Protein AF-0000000079715570 (afdb_homodimer)

Foldseek 3Di:
DDPPPPPVPPDFLPDPPFDDDDDPQLDKAFLAWDFLVLAFEEEEEVDCALWNWDCVPLVQVLLLQLLCCCVPPVPAPPVSNVDGDDLFAFDFQWKAQQQQQKIFWAFQVRQTQWMDRLNHTDDPVRSCVVQNPDPDHDPSDPPRMDGRHDSNCRSLSNVLSVVRVVCVVDPPNGPPPDGSNNVSVSSVVSSVVSVPVCPSLVVCLVPVVRITDEDPLSQVLLVQLVVVNHAYEYAYLAALVSVLSSLLRRNVDPPVPPDSPSDPVSQQSHQEYEYNAPFPLQLDPPRPKFKWWADNPVRDTAHADLQHHDDDPPPPPPPVRPVPPPSTYTYMYYHHPVSVCVSSVPDAQCNYEYEEAGLRGTWASSCVPRNHAYEHAAQLSSVLSVLCVVCVVLVVLLVVLVVLLVVLVVVLVVLVVCLVPPDDDPVVNVVSVVVNVVSVVVNVVSVVVNVVSQQVQQVVSPNRNRRPQDDRPGGISSVVSCSVTHRMYHNHNSSSSSDNSRDTRDHDDDDDPVCPPVDPD/DDPPPPPPPPDFLPDPPFDDDDDPQLDKAFLAWDFLVLAFEEEEEVDCALWNWDCVPLVQVLLLQLLCCCVPVVPAPPVSNVDGDDLFAFDFQWKAQQQQQKIFWAFQVRQTQWMDRLNHTDDPVRSCVVQNPDPDHDPSDPPRMDGRHDSNCRSLSNVLSVVRVVCVVDPPNGPPPDGSNNVSVSSVVSSVVSVPVCPSLVVCLVPVVSITDEDPLSQVLLVQLVVVNHAYEYAYLAALVSVLSSLLRRNVDPPVPNDSPSDPVSQQSHQEYEYNAPFPLQLDPPRPKFKWWADNVVRDTAHADLQHHDDDPPPPPPPVVPVPPPSTYTYMYYHHPVSVCVSSVPDAQCNYEYEEAGLRRTWASSCVPRNHAYEHAAQLSSVLSVLCVVCVVLVVVLVVLVVLLVVLVVVLVVLVVCLVPPDDDPVVNVVSVVVNVVSVVVNVVSVVVNVVSQQVQQVVSPNRNRRPQDDRPGGISSVVSCSVTHRMYHSHNSSSSSDNSRDTRDHDDDDDPVCPPVDPD

Organism: Gossypium tomentosum (NCBI:txid34277)

Structure (mmCIF, N/CA/C/O backbone):
data_AF-0000000079715570-model_v1
#
loop_
_entity.id
_entity.type
_entity.pdbx_description
1 polymer "5'-nucleotidase"
#
loop_
_atom_site.group_PDB
_atom_site.id
_atom_site.type_symbol
_atom_site.label_atom_id
_atom_site.label_alt_id
_atom_site.label_comp_id
_atom_site.label_asym_id
_atom_site.label_entity_id
_atom_site.label_seq_id
_atom_site.pdbx_PDB_ins_code
_atom_site.Cartn_x
_atom_site.Cartn_y
_atom_site.Cartn_z
_atom_site.occupancy
_atom_site.B_iso_or_equiv
_atom_site.auth_seq_id
_atom_site.auth_comp_id
_atom_site.auth_asym_id
_atom_site.auth_atom_id
_atom_site.pdbx_PDB_model_num
ATOM 1 N N . MET A 1 1 ? 8.906 -60.5 8.156 1 24.91 1 MET A N 1
ATOM 2 C CA . MET A 1 1 ? 7.797 -59.688 8.641 1 24.91 1 MET A CA 1
ATOM 3 C C . MET A 1 1 ? 8.031 -58.219 8.344 1 24.91 1 MET A C 1
ATOM 5 O O . MET A 1 1 ? 8.812 -57.562 9.031 1 24.91 1 MET A O 1
ATOM 9 N N . ALA A 1 2 ? 8.164 -57.875 7.098 1 27.73 2 ALA A N 1
ATOM 10 C CA . ALA A 1 2 ? 8.789 -56.781 6.371 1 27.73 2 ALA A CA 1
ATOM 11 C C . ALA A 1 2 ? 8.172 -55.438 6.773 1 27.73 2 ALA A C 1
ATOM 13 O O . ALA A 1 2 ? 6.949 -55.312 6.848 1 27.73 2 ALA A O 1
ATOM 14 N N . ASN A 1 3 ? 8.797 -54.625 7.668 1 25.91 3 ASN A N 1
ATOM 15 C CA . ASN A 1 3 ? 8.688 -53.344 8.344 1 25.91 3 ASN A CA 1
ATOM 16 C C . ASN A 1 3 ? 8.258 -52.219 7.387 1 25.91 3 ASN A C 1
ATOM 18 O O . ASN A 1 3 ? 9 -51.875 6.477 1 25.91 3 ASN A O 1
ATOM 22 N N . SER A 1 4 ? 6.957 -52.25 6.836 1 27.83 4 SER A N 1
ATOM 23 C CA . SER A 1 4 ? 6.324 -51.438 5.801 1 27.83 4 SER A CA 1
ATOM 24 C C . SER A 1 4 ? 6.574 -49.938 6.031 1 27.83 4 SER A C 1
ATOM 26 O O . SER A 1 4 ? 6.211 -49.406 7.078 1 27.83 4 SER A O 1
ATOM 28 N N . ASN A 1 5 ? 7.711 -49.344 5.738 1 31.2 5 ASN A N 1
ATOM 29 C CA . ASN A 1 5 ? 8.242 -47.969 5.754 1 31.2 5 ASN A CA 1
ATOM 30 C C . ASN A 1 5 ? 7.184 -46.938 5.355 1 31.2 5 ASN A C 1
ATOM 32 O O . ASN A 1 5 ? 6.766 -46.906 4.195 1 31.2 5 ASN A O 1
ATOM 36 N N . GLY A 1 6 ? 6.055 -46.75 6.066 1 31.22 6 GLY A N 1
ATOM 37 C CA . GLY A 1 6 ? 4.863 -45.906 5.969 1 31.22 6 GLY A CA 1
ATOM 38 C C . GLY A 1 6 ? 5.16 -44.5 5.504 1 31.22 6 GLY A C 1
ATOM 39 O O . GLY A 1 6 ? 5.816 -43.719 6.211 1 31.22 6 GLY A O 1
ATOM 40 N N . VAL A 1 7 ? 5.566 -44.312 4.285 1 37 7 VAL A N 1
ATOM 41 C CA . VAL A 1 7 ? 5.488 -42.969 3.697 1 37 7 VAL A CA 1
ATOM 42 C C . VAL A 1 7 ? 4.34 -42.188 4.336 1 37 7 VAL A C 1
ATOM 44 O O . VAL A 1 7 ? 3.188 -42.625 4.297 1 37 7 VAL A O 1
ATOM 47 N N . GLU A 1 8 ? 4.406 -41.656 5.441 1 40.69 8 GLU A N 1
ATOM 48 C CA . GLU A 1 8 ? 3.479 -40.688 6.055 1 40.69 8 GLU A CA 1
ATOM 49 C C . GLU A 1 8 ? 2.738 -39.875 4.996 1 40.69 8 GLU A C 1
ATOM 51 O O . GLU A 1 8 ? 3.322 -39 4.363 1 40.69 8 GLU A O 1
ATOM 56 N N . GLY A 1 9 ? 2.043 -40.344 4.012 1 45.62 9 GLY A N 1
ATOM 57 C CA . GLY A 1 9 ? 1.236 -39.938 2.879 1 45.62 9 GLY A CA 1
ATOM 58 C C . GLY A 1 9 ? 0.504 -38.625 3.129 1 45.62 9 GLY A C 1
ATOM 59 O O . GLY A 1 9 ? -0.062 -38.406 4.207 1 45.62 9 GLY A O 1
ATOM 60 N N . LEU A 1 10 ? 1.02 -37.469 2.623 1 53.72 10 LEU A N 1
ATOM 61 C CA . LEU A 1 10 ? 0.406 -36.156 2.617 1 53.72 10 LEU A CA 1
ATOM 62 C C . LEU A 1 10 ? -1.111 -36.25 2.51 1 53.72 10 LEU A C 1
ATOM 64 O O . LEU A 1 10 ? -1.633 -36.812 1.535 1 53.72 10 LEU A O 1
ATOM 68 N N . HIS A 1 11 ? -1.885 -36.406 3.523 1 69.81 11 HIS A N 1
ATOM 69 C CA . HIS A 1 11 ? -3.336 -36.5 3.592 1 69.81 11 HIS A CA 1
ATOM 70 C C . HIS A 1 11 ? -4.02 -35.25 3.104 1 69.81 11 HIS A C 1
ATOM 72 O O . HIS A 1 11 ? -3.748 -34.156 3.615 1 69.81 11 HIS A O 1
ATOM 78 N N . VAL A 1 12 ? -4.508 -35.281 1.857 1 83.62 12 VAL A N 1
ATOM 79 C CA . VAL A 1 12 ? -5.367 -34.25 1.278 1 83.62 12 VAL A CA 1
ATOM 80 C C . VAL A 1 12 ? -6.578 -34 2.178 1 83.62 12 VAL A C 1
ATOM 82 O O . VAL A 1 12 ? -6.98 -34.906 2.93 1 83.62 12 VAL A O 1
ATOM 85 N N . TRP A 1 13 ? -6.973 -32.875 2.256 1 89.38 13 TRP A N 1
ATOM 86 C CA . TRP A 1 13 ? -8.086 -32.438 3.096 1 89.38 13 TRP A CA 1
ATOM 87 C C . TRP A 1 13 ? -9.297 -33.375 2.916 1 89.38 13 TRP A C 1
ATOM 89 O O . TRP A 1 13 ? -9.977 -33.688 3.887 1 89.38 13 TRP A O 1
ATOM 99 N N . SER A 1 14 ? -9.492 -33.875 1.783 1 85.12 14 SER A N 1
ATOM 100 C CA . SER A 1 14 ? -10.672 -34.656 1.446 1 85.12 14 SER A CA 1
ATOM 101 C C . SER A 1 14 ? -10.555 -36.094 1.986 1 85.12 14 SER A C 1
ATOM 103 O O . SER A 1 14 ? -11.531 -36.844 1.974 1 85.12 14 SER A O 1
ATOM 105 N N . SER A 1 15 ? -9.406 -36.406 2.471 1 81.88 15 SER A N 1
ATOM 106 C CA . SER A 1 15 ? -9.219 -37.75 3.029 1 81.88 15 SER A CA 1
ATOM 107 C C . SER A 1 15 ? -9.789 -37.844 4.438 1 81.88 15 SER A C 1
ATOM 109 O O . SER A 1 15 ? -9.969 -36.812 5.113 1 81.88 15 SER A O 1
ATOM 111 N N . PRO A 1 16 ? -10.219 -39.031 4.836 1 73.56 16 PRO A N 1
ATOM 112 C CA . PRO A 1 16 ? -10.789 -39.188 6.176 1 73.56 16 PRO A CA 1
ATOM 113 C C . PRO A 1 16 ? -9.883 -38.625 7.273 1 73.56 16 PRO A C 1
ATOM 115 O O . PRO A 1 16 ? -10.367 -38.156 8.297 1 73.56 16 PRO A O 1
ATOM 118 N N . GLU A 1 17 ? -8.586 -38.75 7.055 1 69.19 17 GLU A N 1
ATOM 119 C CA . GLU A 1 17 ? -7.645 -38.219 8.031 1 69.19 17 GLU A CA 1
ATOM 120 C C . GLU A 1 17 ? -7.352 -36.719 7.773 1 69.19 17 GLU A C 1
ATOM 122 O O . GLU A 1 17 ? -6.484 -36.125 8.422 1 69.19 17 GLU A O 1
ATOM 127 N N . GLY A 1 18 ? -8.18 -36.344 6.852 1 66.88 18 GLY A N 1
ATOM 128 C CA . GLY A 1 18 ? -7.93 -34.969 6.461 1 66.88 18 GLY A CA 1
ATOM 129 C C . GLY A 1 18 ? -8.453 -33.938 7.469 1 66.88 18 GLY A C 1
ATOM 130 O O . GLY A 1 18 ? -9.148 -34.312 8.414 1 66.88 18 GLY A O 1
ATOM 131 N N . GLY A 1 19 ? -7.926 -32.781 7.617 1 65 19 GLY A N 1
ATOM 132 C CA . GLY A 1 19 ? -8.352 -31.734 8.516 1 65 19 GLY A CA 1
ATOM 133 C C . GLY A 1 19 ? -7.414 -31.531 9.695 1 65 19 GLY A C 1
ATOM 134 O O . GLY A 1 19 ? -7.809 -30.984 10.727 1 65 19 GLY A O 1
ATOM 135 N N . CYS A 1 20 ? -6.336 -32.094 9.508 1 70.19 20 CYS A N 1
ATOM 136 C CA . CYS A 1 20 ? -5.324 -31.969 10.555 1 70.19 20 CYS A CA 1
ATOM 137 C C . CYS A 1 20 ? -4.676 -30.594 10.531 1 70.19 20 CYS A C 1
ATOM 139 O O . CYS A 1 20 ? -4.957 -29.781 9.648 1 70.19 20 CYS A O 1
ATOM 141 N N . LYS A 1 21 ? -4.008 -30.391 11.625 1 82.69 21 LYS A N 1
ATOM 142 C CA . LYS A 1 21 ? -3.266 -29.141 11.75 1 82.69 21 LYS A CA 1
ATOM 143 C C . LYS A 1 21 ? -2.23 -29 10.633 1 82.69 21 LYS A C 1
ATOM 145 O O . LYS A 1 21 ? -1.468 -29.938 10.375 1 82.69 21 LYS A O 1
ATOM 150 N N . ILE A 1 22 ? -2.32 -27.938 9.875 1 89.88 22 ILE A N 1
ATOM 151 C CA . ILE A 1 22 ? -1.447 -27.688 8.734 1 89.88 22 ILE A CA 1
ATOM 152 C C . ILE A 1 22 ? -0.156 -27.016 9.211 1 89.88 22 ILE A C 1
ATOM 154 O O . ILE A 1 22 ? -0.192 -26.047 9.977 1 89.88 22 ILE A O 1
ATOM 158 N N . ASP A 1 23 ? 0.914 -27.594 8.773 1 89.81 23 ASP A N 1
ATOM 159 C CA . ASP A 1 23 ? 2.211 -26.984 9.078 1 89.81 23 ASP A CA 1
ATOM 160 C C . ASP A 1 23 ? 2.27 -25.531 8.625 1 89.81 23 ASP A C 1
ATOM 162 O O . ASP A 1 23 ? 1.746 -25.188 7.562 1 89.81 23 ASP A O 1
ATOM 166 N N . ILE A 1 24 ? 2.947 -24.703 9.352 1 89.12 24 ILE A N 1
ATOM 167 C CA . ILE A 1 24 ? 2.982 -23.266 9.094 1 89.12 24 ILE A CA 1
ATOM 168 C C . ILE A 1 24 ? 3.57 -23 7.711 1 89.12 24 ILE A C 1
ATOM 170 O O . ILE A 1 24 ? 3.152 -22.062 7.023 1 89.12 24 ILE A O 1
ATOM 174 N N . GLY A 1 25 ? 4.508 -23.812 7.309 1 91.5 25 GLY A N 1
ATOM 175 C CA . GLY A 1 25 ? 5.141 -23.625 6.012 1 91.5 25 GLY A CA 1
ATOM 176 C C . GLY A 1 25 ? 4.25 -24.016 4.848 1 91.5 25 GLY A C 1
ATOM 177 O O . GLY A 1 25 ? 4.535 -23.672 3.699 1 91.5 25 GLY A O 1
ATOM 178 N N . LYS A 1 26 ? 3.086 -24.656 5.102 1 94.12 26 LYS A N 1
ATOM 179 C CA . LYS A 1 26 ? 2.184 -25.125 4.055 1 94.12 26 LYS A CA 1
ATOM 180 C C . LYS A 1 26 ? 0.842 -24.391 4.121 1 94.12 26 LYS A C 1
ATOM 182 O O . LYS A 1 26 ? -0.11 -24.781 3.438 1 94.12 26 LYS A O 1
ATOM 187 N N . GLN A 1 27 ? 0.795 -23.344 4.922 1 95 27 GLN A N 1
ATOM 188 C CA . GLN A 1 27 ? -0.455 -22.609 5.082 1 95 27 GLN A CA 1
ATOM 189 C C . GLN A 1 27 ? -0.668 -21.641 3.926 1 95 27 GLN A C 1
ATOM 191 O O . GLN A 1 27 ? 0.284 -21.266 3.238 1 95 27 GLN A O 1
ATOM 196 N N . ILE A 1 28 ? -1.92 -21.344 3.686 1 97.12 28 ILE A N 1
ATOM 197 C CA . ILE A 1 28 ? -2.314 -20.297 2.754 1 97.12 28 ILE A CA 1
ATOM 198 C C . ILE A 1 28 ? -2.639 -19.016 3.523 1 97.12 28 ILE A C 1
ATOM 200 O O . ILE A 1 28 ? -3.465 -19.031 4.438 1 97.12 28 ILE A O 1
ATOM 204 N N . PHE A 1 29 ? -1.994 -18 3.17 1 96.88 29 PHE A N 1
ATOM 205 C CA . PHE A 1 29 ? -2.164 -16.734 3.865 1 96.88 29 PHE A CA 1
ATOM 206 C C . PHE A 1 29 ? -3.051 -15.789 3.061 1 96.88 29 PHE A C 1
ATOM 208 O O . PHE A 1 29 ? -3.076 -15.852 1.83 1 96.88 29 PHE A O 1
ATOM 215 N N . CYS A 1 30 ? -3.723 -14.914 3.77 1 97.25 30 CYS A N 1
ATOM 216 C CA . CYS A 1 30 ? -4.797 -14.148 3.143 1 97.25 30 CYS A CA 1
ATOM 217 C C . CYS A 1 30 ? -4.586 -12.656 3.338 1 97.25 30 CYS A C 1
ATOM 219 O O . CYS A 1 30 ? -4.551 -12.172 4.473 1 97.25 30 CYS A O 1
ATOM 221 N N . ASN A 1 31 ? -4.457 -11.93 2.213 1 95.38 31 ASN A N 1
ATOM 222 C CA . ASN A 1 31 ? -4.398 -10.469 2.234 1 95.38 31 ASN A CA 1
ATOM 223 C C . ASN A 1 31 ? -5.781 -9.852 2.061 1 95.38 31 ASN A C 1
ATOM 225 O O . ASN A 1 31 ? -6.062 -8.789 2.611 1 95.38 31 ASN A O 1
ATOM 229 N N . ARG A 1 32 ? -6.547 -10.469 1.263 1 94.56 32 ARG A N 1
ATOM 230 C CA . ARG A 1 32 ? -7.902 -10.023 0.949 1 94.56 32 ARG A CA 1
ATOM 231 C C . ARG A 1 32 ? -8.898 -11.18 1.058 1 94.56 32 ARG A C 1
ATOM 233 O O . ARG A 1 32 ? -8.656 -12.258 0.516 1 94.56 32 ARG A O 1
ATOM 240 N N . SER A 1 33 ? -9.953 -10.914 1.675 1 94.69 33 SER A N 1
ATOM 241 C CA . SER A 1 33 ? -10.953 -11.953 1.92 1 94.69 33 SER A CA 1
ATOM 242 C C . SER A 1 33 ? -11.383 -12.625 0.621 1 94.69 33 SER A C 1
ATOM 244 O O . SER A 1 33 ? -11.578 -11.953 -0.395 1 94.69 33 SER A O 1
ATOM 246 N N . LEU A 1 34 ? -11.461 -13.922 0.677 1 96.31 34 LEU A N 1
ATOM 247 C CA . LEU A 1 34 ? -11.852 -14.719 -0.479 1 96.31 34 LEU A CA 1
ATOM 248 C C . LEU A 1 34 ? -12.781 -15.852 -0.064 1 96.31 34 LEU A C 1
ATOM 250 O O . LEU A 1 34 ? -12.367 -16.766 0.65 1 96.31 34 LEU A O 1
ATOM 254 N N . ASN A 1 35 ? -14.008 -15.742 -0.493 1 95.88 35 ASN A N 1
ATOM 255 C CA . ASN A 1 35 ? -14.977 -16.812 -0.296 1 95.88 35 ASN A CA 1
ATOM 256 C C . ASN A 1 35 ? -15.008 -17.766 -1.483 1 95.88 35 ASN A C 1
ATOM 258 O O . ASN A 1 35 ? -15.586 -17.453 -2.525 1 95.88 35 ASN A O 1
ATOM 262 N N . MET A 1 36 ? -14.523 -18.953 -1.289 1 97.25 36 MET A N 1
ATOM 263 C CA . MET A 1 36 ? -14.398 -19.922 -2.381 1 97.25 36 MET A CA 1
ATOM 264 C C . MET A 1 36 ? -15.773 -20.359 -2.881 1 97.25 36 MET A C 1
ATOM 266 O O . MET A 1 36 ? -15.898 -20.859 -4 1 97.25 36 MET A O 1
ATOM 270 N N . LYS A 1 37 ? -16.75 -20.125 -2.107 1 94.94 37 LYS A N 1
ATOM 271 C CA . LYS A 1 37 ? -18.109 -20.469 -2.553 1 94.94 37 LYS A CA 1
ATOM 272 C C . LYS A 1 37 ? -18.516 -19.625 -3.762 1 94.94 37 LYS A C 1
ATOM 274 O O . LYS A 1 37 ? -19.375 -20.031 -4.543 1 94.94 37 LYS A O 1
ATOM 279 N N . ASN A 1 38 ? -17.891 -18.484 -3.879 1 93.56 38 ASN A N 1
ATOM 280 C CA . ASN A 1 38 ? -18.219 -17.594 -4.98 1 93.56 38 ASN A CA 1
ATOM 281 C C . ASN A 1 38 ? -17.344 -17.844 -6.199 1 93.56 38 ASN A C 1
ATOM 283 O O . ASN A 1 38 ? -17.531 -17.234 -7.25 1 93.56 38 ASN A O 1
ATOM 287 N N . ILE A 1 39 ? -16.438 -18.734 -6.086 1 96.88 39 ILE A N 1
ATOM 288 C CA . ILE A 1 39 ? -15.5 -19.031 -7.172 1 96.88 39 ILE A CA 1
ATOM 289 C C . ILE A 1 39 ? -16.047 -20.172 -8.031 1 96.88 39 ILE A C 1
ATOM 291 O O . ILE A 1 39 ? -16.344 -21.25 -7.523 1 96.88 39 ILE A O 1
ATOM 295 N N . LEU A 1 40 ? -16.156 -19.891 -9.32 1 97 40 LEU A N 1
ATOM 2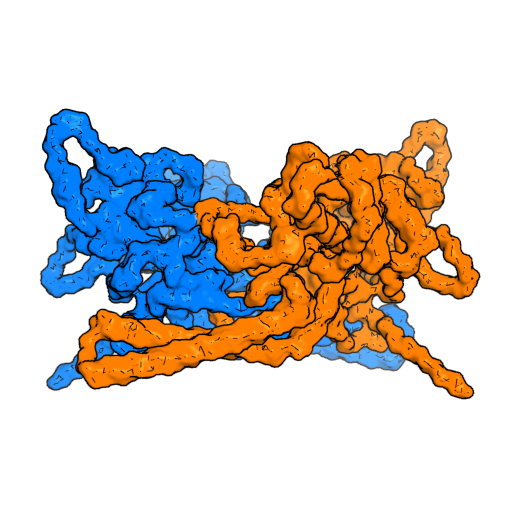96 C CA . LEU A 1 40 ? -16.688 -20.891 -10.242 1 97 40 LEU A CA 1
ATOM 297 C C . LEU A 1 40 ? -15.547 -21.609 -10.969 1 97 40 LEU A C 1
ATOM 299 O O . LEU A 1 40 ? -15.703 -22.766 -11.391 1 97 40 LEU A O 1
ATOM 303 N N . ALA A 1 41 ? -14.477 -20.875 -11.141 1 97.75 41 ALA A N 1
ATOM 304 C CA . ALA A 1 41 ? -13.367 -21.422 -11.906 1 97.75 41 ALA A CA 1
ATOM 305 C C . ALA A 1 41 ? -12.031 -21.125 -11.234 1 97.75 41 ALA A C 1
ATOM 307 O O . ALA A 1 41 ? -11.812 -20.031 -10.711 1 97.75 41 ALA A O 1
ATOM 308 N N . VAL A 1 42 ? -11.18 -22.141 -11.18 1 98.25 42 VAL A N 1
ATOM 309 C CA . VAL A 1 42 ? -9.828 -22.016 -10.664 1 98.25 42 VAL A CA 1
ATOM 310 C C . VAL A 1 42 ? -8.812 -22.25 -11.781 1 98.25 42 VAL A C 1
ATOM 312 O O . VAL A 1 42 ? -8.844 -23.297 -12.43 1 98.25 42 VAL A O 1
ATOM 315 N N . GLY A 1 43 ? -7.988 -21.297 -12.039 1 97.81 43 GLY A N 1
ATOM 316 C CA . GLY A 1 43 ? -6.992 -21.391 -13.094 1 97.81 43 GLY A CA 1
ATOM 317 C C . GLY A 1 43 ? -5.566 -21.406 -12.57 1 97.81 43 GLY A C 1
ATOM 318 O O . GLY A 1 43 ? -5.297 -20.891 -11.477 1 97.81 43 GLY A O 1
ATOM 319 N N . PHE A 1 44 ? -4.703 -21.922 -13.383 1 98.19 44 PHE A N 1
ATOM 320 C CA . PHE A 1 44 ? -3.322 -22.094 -12.961 1 98.19 44 PHE A CA 1
ATOM 321 C C . PHE A 1 44 ? -2.357 -21.688 -14.062 1 98.19 44 PHE A C 1
ATOM 323 O O . PHE A 1 44 ? -2.602 -21.969 -15.242 1 98.19 44 PHE A O 1
ATOM 330 N N . ASP A 1 45 ? -1.274 -21.062 -13.617 1 97.12 45 ASP A N 1
ATOM 331 C CA . ASP A 1 45 ? -0.067 -21.047 -14.438 1 97.12 45 ASP A CA 1
ATOM 332 C C . ASP A 1 45 ? 0.702 -22.359 -14.312 1 97.12 45 ASP A C 1
ATOM 334 O O . ASP A 1 45 ? 0.431 -23.156 -13.414 1 97.12 45 ASP A O 1
ATOM 338 N N . MET A 1 46 ? 1.509 -22.609 -15.305 1 97.38 46 MET A N 1
ATOM 339 C CA . MET A 1 46 ? 2.238 -23.875 -15.273 1 97.38 46 MET A CA 1
ATOM 340 C C . MET A 1 46 ? 3.625 -23.688 -14.664 1 97.38 46 MET A C 1
ATOM 342 O O . MET A 1 46 ? 3.902 -24.188 -13.578 1 97.38 46 MET A O 1
ATOM 346 N N . ASP A 1 47 ? 4.438 -22.781 -15.266 1 94.31 47 ASP A N 1
ATOM 347 C CA . ASP A 1 47 ? 5.844 -22.625 -14.891 1 94.31 47 ASP A CA 1
ATOM 348 C C . ASP A 1 47 ? 5.984 -21.891 -13.562 1 94.31 47 ASP A C 1
ATOM 350 O O . ASP A 1 47 ? 5.512 -20.766 -13.414 1 94.31 47 ASP A O 1
ATOM 354 N N . TYR A 1 48 ? 6.629 -22.578 -12.617 1 94.38 48 TYR A N 1
ATOM 355 C CA . TYR A 1 48 ? 6.906 -22.109 -11.266 1 94.38 48 TYR A CA 1
ATOM 356 C C . TYR A 1 48 ? 5.617 -21.938 -10.469 1 94.38 48 TYR A C 1
ATOM 358 O O . TYR A 1 48 ? 5.586 -21.219 -9.469 1 94.38 48 TYR A O 1
ATOM 366 N N . THR A 1 49 ? 4.562 -22.484 -10.93 1 96.94 49 THR A N 1
ATOM 367 C CA . THR A 1 49 ? 3.305 -22.578 -10.195 1 96.94 49 THR A CA 1
ATOM 368 C C . THR A 1 49 ? 2.914 -24.047 -9.984 1 96.94 49 THR A C 1
ATOM 370 O O . THR A 1 49 ? 3.156 -24.609 -8.914 1 96.94 49 THR A O 1
ATOM 373 N N . LEU A 1 50 ? 2.447 -24.703 -11.07 1 97.94 50 LEU A N 1
ATOM 374 C CA . LEU A 1 50 ? 2.234 -26.141 -10.953 1 97.94 50 LEU A CA 1
ATOM 375 C C . LEU A 1 50 ? 3.564 -26.891 -10.953 1 97.94 50 LEU A C 1
ATOM 377 O O . LEU A 1 50 ? 3.777 -27.781 -10.125 1 97.94 50 LEU A O 1
ATOM 381 N N . ALA A 1 51 ? 4.402 -26.484 -11.898 1 96.56 51 ALA A N 1
ATOM 382 C CA . ALA A 1 51 ? 5.738 -27.062 -11.984 1 96.56 51 ALA A CA 1
ATOM 383 C C . ALA A 1 51 ? 6.762 -26.219 -11.242 1 96.56 51 ALA A C 1
ATOM 385 O O . ALA A 1 51 ? 6.988 -25.062 -11.594 1 96.56 51 ALA A O 1
ATOM 386 N N . GLN A 1 52 ? 7.309 -26.766 -10.234 1 95.81 52 GLN A N 1
ATOM 387 C CA . GLN A 1 52 ? 8.406 -26.125 -9.523 1 95.81 52 GLN A CA 1
ATOM 388 C C . GLN A 1 52 ? 9.758 -26.641 -10.008 1 95.81 52 GLN A C 1
ATOM 390 O O . GLN A 1 52 ? 10.039 -27.844 -9.891 1 95.81 52 GLN A O 1
ATOM 395 N N . TYR A 1 53 ? 10.547 -25.719 -10.5 1 94.19 53 TYR A N 1
ATOM 396 C CA . TYR A 1 53 ? 11.828 -26.109 -11.078 1 94.19 53 TYR A CA 1
ATOM 397 C C . TYR A 1 53 ? 12.938 -26.062 -10.039 1 94.19 53 TYR A C 1
ATOM 399 O O . TYR A 1 53 ? 12.914 -25.219 -9.141 1 94.19 53 TYR A O 1
ATOM 407 N N . LYS A 1 54 ? 13.883 -26.938 -10.234 1 93.25 54 LYS A N 1
ATOM 408 C CA . LYS A 1 54 ? 15.062 -26.984 -9.367 1 93.25 54 LYS A CA 1
ATOM 409 C C . LYS A 1 54 ? 16.109 -25.984 -9.812 1 93.25 54 LYS A C 1
ATOM 411 O O . LYS A 1 54 ? 16.688 -26.109 -10.891 1 93.25 54 LYS A O 1
ATOM 416 N N . PRO A 1 55 ? 16.375 -25.047 -8.953 1 88 55 PRO A N 1
ATOM 417 C CA . PRO A 1 55 ? 17.297 -24 -9.375 1 88 55 PRO A CA 1
ATOM 418 C C . PRO A 1 55 ? 18.688 -24.547 -9.695 1 88 55 PRO A C 1
ATOM 420 O O . PRO A 1 55 ? 19.344 -24.078 -10.633 1 88 55 PRO A O 1
ATOM 423 N N . GLU A 1 56 ? 19.188 -25.578 -9.031 1 90 56 GLU A N 1
ATOM 424 C CA . GLU A 1 56 ? 20.531 -26.125 -9.172 1 90 56 GLU A CA 1
ATOM 425 C C . GLU A 1 56 ? 20.734 -26.734 -10.555 1 90 56 GLU A C 1
ATOM 427 O O . GLU A 1 56 ? 21.859 -26.812 -11.047 1 90 56 GLU A O 1
ATOM 432 N N . THR A 1 57 ? 19.609 -27.141 -11.109 1 91.06 57 THR A N 1
ATOM 433 C CA . THR A 1 57 ? 19.75 -27.812 -12.398 1 91.06 57 THR A CA 1
ATOM 434 C C . THR A 1 57 ? 19.141 -26.969 -13.516 1 91.06 57 THR A C 1
ATOM 436 O O . THR A 1 57 ? 19.844 -26.578 -14.453 1 91.06 57 THR A O 1
ATOM 439 N N . PHE A 1 58 ? 17.938 -26.547 -13.344 1 90.88 58 PHE A N 1
ATOM 440 C CA . PHE A 1 58 ? 17.25 -25.844 -14.406 1 90.88 58 PHE A CA 1
ATOM 441 C C . PHE A 1 58 ? 17.875 -24.469 -14.633 1 90.88 58 PHE A C 1
ATOM 443 O O . PHE A 1 58 ? 18.156 -24.094 -15.773 1 90.88 58 PHE A O 1
ATOM 450 N N . GLU A 1 59 ? 18.047 -23.688 -13.57 1 88.88 59 GLU A N 1
ATOM 451 C CA . GLU A 1 59 ? 18.594 -22.359 -13.719 1 88.88 59 GLU A CA 1
ATOM 452 C C . GLU A 1 59 ? 20.047 -22.406 -14.188 1 88.88 59 GLU A C 1
ATOM 454 O O . GLU A 1 59 ? 20.5 -21.531 -14.922 1 88.88 59 GLU A O 1
ATOM 459 N N . SER A 1 60 ? 20.688 -23.391 -13.719 1 90.62 60 SER A N 1
ATOM 460 C CA . SER A 1 60 ? 22.062 -23.578 -14.18 1 90.62 60 SER A CA 1
ATOM 461 C C . SER A 1 60 ? 22.109 -23.844 -15.68 1 90.62 60 SER A C 1
ATOM 463 O O . SER A 1 60 ? 22.984 -23.312 -16.375 1 90.62 60 SER A O 1
ATOM 465 N N . LEU A 1 61 ? 21.219 -24.672 -16.109 1 90.12 61 LEU A N 1
ATOM 466 C CA . LEU A 1 61 ? 21.125 -24.953 -17.531 1 90.12 61 LEU A CA 1
ATOM 467 C C . LEU A 1 61 ? 20.844 -23.672 -18.312 1 90.12 61 LEU A C 1
ATOM 469 O O . LEU A 1 61 ? 21.484 -23.422 -19.344 1 90.12 61 LEU A O 1
ATOM 473 N N . ALA A 1 62 ? 19.922 -22.906 -17.875 1 90.19 62 ALA A N 1
ATOM 474 C CA . ALA A 1 62 ? 19.578 -21.641 -18.516 1 90.19 62 ALA A CA 1
ATOM 475 C C . ALA A 1 62 ? 20.766 -20.672 -18.5 1 90.19 62 ALA A C 1
ATOM 477 O O . ALA A 1 62 ? 21.016 -19.984 -19.484 1 90.19 62 ALA A O 1
ATOM 478 N N . TYR A 1 63 ? 21.453 -20.641 -17.359 1 94.19 63 TYR A N 1
ATOM 479 C CA . TYR A 1 63 ? 22.641 -19.797 -17.203 1 94.19 63 TYR A CA 1
ATOM 480 C C . TYR A 1 63 ? 23.719 -20.172 -18.219 1 94.19 63 TYR A C 1
ATOM 482 O O . TYR A 1 63 ? 24.234 -19.297 -18.922 1 94.19 63 TYR A O 1
ATOM 490 N N . GLU A 1 64 ? 24 -21.406 -18.359 1 93.38 64 GLU A N 1
ATOM 491 C CA . GLU A 1 64 ? 25.016 -21.891 -19.297 1 93.38 64 GLU A CA 1
ATOM 492 C C . GLU A 1 64 ? 24.609 -21.594 -20.734 1 93.38 64 GLU A C 1
ATOM 494 O O . GLU A 1 64 ? 25.453 -21.203 -21.547 1 93.38 64 GLU A O 1
ATOM 499 N N . GLY A 1 65 ? 23.359 -21.891 -20.969 1 92.44 65 GLY A N 1
ATOM 500 C CA . GLY A 1 65 ? 22.875 -21.562 -22.297 1 92.44 65 GLY A CA 1
ATOM 501 C C . GLY A 1 65 ? 23 -20.094 -22.641 1 92.44 65 GLY A C 1
ATOM 502 O O . GLY A 1 65 ? 23.344 -19.734 -23.766 1 92.44 65 GLY A O 1
ATOM 503 N N . THR A 1 66 ? 22.734 -19.219 -21.734 1 94.56 66 THR A N 1
ATOM 504 C CA . THR A 1 66 ? 22.812 -17.766 -21.938 1 94.56 66 THR A CA 1
ATOM 505 C C . THR A 1 66 ? 24.266 -17.344 -22.188 1 94.56 66 THR A C 1
ATOM 507 O O . THR A 1 66 ? 24.531 -16.516 -23.062 1 94.56 66 THR A O 1
ATOM 510 N N . ILE A 1 67 ? 25.172 -17.922 -21.438 1 96.19 67 ILE A N 1
ATOM 511 C CA . ILE A 1 67 ? 26.594 -17.594 -21.594 1 96.19 67 ILE A CA 1
ATOM 512 C C . ILE A 1 67 ? 27.047 -17.953 -23 1 96.19 67 ILE A C 1
ATOM 514 O O . ILE A 1 67 ? 27.75 -17.188 -23.641 1 96.19 67 ILE A O 1
ATOM 518 N N . ARG A 1 68 ? 26.672 -19.094 -23.438 1 95.31 68 ARG A N 1
ATOM 519 C CA . ARG A 1 68 ? 27.047 -19.531 -24.781 1 95.31 68 ARG A CA 1
ATOM 520 C C . ARG A 1 68 ? 26.531 -18.547 -25.828 1 95.31 68 ARG A C 1
ATOM 522 O O . ARG A 1 68 ? 27.25 -18.234 -26.781 1 95.31 68 ARG A O 1
ATOM 529 N N . LYS A 1 69 ? 25.328 -18.094 -25.656 1 95.5 69 LYS A N 1
ATOM 530 C CA . LYS A 1 69 ? 24.766 -17.125 -26.594 1 95.5 69 LYS A CA 1
ATOM 531 C C . LYS A 1 69 ? 25.516 -15.805 -26.547 1 95.5 69 LYS A C 1
ATOM 533 O O . LYS A 1 69 ? 25.719 -15.148 -27.578 1 95.5 69 LYS A O 1
ATOM 538 N N . LEU A 1 70 ? 25.891 -15.359 -25.359 1 95.56 70 LEU A N 1
ATOM 539 C CA . LEU A 1 70 ? 26.656 -14.125 -25.203 1 95.56 70 LEU A CA 1
ATOM 540 C C . LEU A 1 70 ? 27.984 -14.219 -25.953 1 95.56 70 LEU A C 1
ATOM 542 O O . LEU A 1 70 ? 28.375 -13.281 -26.656 1 95.56 70 LEU A O 1
ATOM 546 N N . VAL A 1 71 ? 28.625 -15.352 -25.891 1 95.75 71 VAL A N 1
ATOM 547 C CA . VAL A 1 71 ? 29.969 -15.531 -26.453 1 95.75 71 VAL A CA 1
ATOM 548 C C . VAL A 1 71 ? 29.859 -15.734 -27.969 1 95.75 71 VAL A C 1
ATOM 550 O O . VAL A 1 71 ? 30.484 -15.016 -28.75 1 95.75 71 VAL A O 1
ATOM 553 N N . TYR A 1 72 ? 28.984 -16.625 -28.328 1 95.31 72 TYR A N 1
ATOM 554 C CA . TYR A 1 72 ? 29 -17.078 -29.719 1 95.31 72 TYR A CA 1
ATOM 555 C C . TYR A 1 72 ? 28.125 -16.188 -30.594 1 95.31 72 TYR A C 1
ATOM 557 O O . TYR A 1 72 ? 28.391 -16.031 -31.781 1 95.31 72 TYR A O 1
ATOM 565 N N . ASP A 1 73 ? 27.094 -15.633 -30.031 1 93.56 73 ASP A N 1
ATOM 566 C CA . ASP A 1 73 ? 26.156 -14.859 -30.844 1 93.56 73 ASP A CA 1
ATOM 567 C C . ASP A 1 73 ? 26.375 -13.359 -30.672 1 93.56 73 ASP A C 1
ATOM 569 O O . ASP A 1 73 ? 26.109 -12.578 -31.578 1 93.56 73 ASP A O 1
ATOM 573 N N . LEU A 1 74 ? 26.844 -12.883 -29.484 1 93.31 74 LEU A N 1
ATOM 574 C CA . LEU A 1 74 ? 26.875 -11.445 -29.219 1 93.31 74 LEU A CA 1
ATOM 575 C C . LEU A 1 74 ? 28.312 -10.961 -29.031 1 93.31 74 LEU A C 1
ATOM 577 O O . LEU A 1 74 ? 28.547 -9.789 -28.734 1 93.31 74 LEU A O 1
ATOM 581 N N . GLY A 1 75 ? 29.328 -11.812 -29.078 1 91.94 75 GLY A N 1
ATOM 582 C CA . GLY A 1 75 ? 30.719 -11.422 -29.219 1 91.94 75 GLY A CA 1
ATOM 583 C C . GLY A 1 75 ? 31.406 -11.172 -27.891 1 91.94 75 GLY A C 1
ATOM 584 O O . GLY A 1 75 ? 32.406 -10.477 -27.844 1 91.94 75 GLY A O 1
ATOM 585 N N . TYR A 1 76 ? 30.859 -11.625 -26.859 1 94.81 76 TYR A N 1
ATOM 586 C CA . TYR A 1 76 ? 31.531 -11.469 -25.562 1 94.81 76 TYR A CA 1
ATOM 587 C C . TYR A 1 76 ? 32.75 -12.398 -25.469 1 94.81 76 TYR A C 1
ATOM 589 O O . TYR A 1 76 ? 32.844 -13.375 -26.219 1 94.81 76 TYR A O 1
ATOM 597 N N . PRO A 1 77 ? 33.625 -12.141 -24.609 1 94.12 77 PRO A N 1
ATOM 598 C CA . PRO A 1 77 ? 34.875 -12.914 -24.531 1 94.12 77 PRO A CA 1
ATOM 599 C C . PRO A 1 77 ? 34.625 -14.375 -24.172 1 94.12 77 PRO A C 1
ATOM 601 O O . PRO A 1 77 ? 33.781 -14.672 -23.312 1 94.12 77 PRO A O 1
ATOM 604 N N . PRO A 1 78 ? 35.375 -15.297 -24.656 1 95.44 78 PRO A N 1
ATOM 605 C CA . PRO A 1 78 ? 35.219 -16.734 -24.406 1 95.44 78 PRO A CA 1
ATOM 606 C C . PRO A 1 78 ? 35.5 -17.109 -22.953 1 95.44 78 PRO A C 1
ATOM 608 O O . PRO A 1 78 ? 35.062 -18.172 -22.5 1 95.44 78 PRO A O 1
ATOM 611 N N . GLU A 1 79 ? 36.156 -16.25 -22.219 1 94.56 79 GLU A N 1
ATOM 612 C CA . GLU A 1 79 ? 36.438 -16.5 -20.812 1 94.56 79 GLU A CA 1
ATOM 613 C C . GLU A 1 79 ? 35.125 -16.688 -20.016 1 94.56 79 GLU A C 1
ATOM 615 O O . GLU A 1 79 ? 35.125 -17.312 -18.953 1 94.56 79 GLU A O 1
ATOM 620 N N . LEU A 1 80 ? 34.062 -16.141 -20.531 1 96.5 80 LEU A N 1
ATOM 621 C CA . LEU A 1 80 ? 32.781 -16.234 -19.859 1 96.5 80 LEU A CA 1
ATOM 622 C C . LEU A 1 80 ? 32.344 -17.688 -19.75 1 96.5 80 LEU A C 1
ATOM 624 O O . LEU A 1 80 ? 31.562 -18.047 -18.859 1 96.5 80 LEU A O 1
ATOM 628 N N . LEU A 1 81 ? 32.812 -18.562 -20.656 1 96.69 81 LEU A N 1
ATOM 629 C CA . LEU A 1 81 ? 32.406 -19.969 -20.703 1 96.69 81 LEU A CA 1
ATOM 630 C C . LEU A 1 81 ? 32.875 -20.719 -19.469 1 96.69 81 LEU A C 1
ATOM 632 O O . LEU A 1 81 ? 32.375 -21.797 -19.156 1 96.69 81 LEU A O 1
ATOM 636 N N . GLU A 1 82 ? 33.781 -20.125 -18.703 1 96.25 82 GLU A N 1
ATOM 637 C CA . GLU A 1 82 ? 34.344 -20.766 -17.531 1 96.25 82 GLU A CA 1
ATOM 638 C C . GLU A 1 82 ? 33.656 -20.281 -16.25 1 96.25 82 GLU A C 1
ATOM 640 O O . GLU A 1 82 ? 33.938 -20.781 -15.164 1 96.25 82 GLU A O 1
ATOM 645 N N . TRP A 1 83 ? 32.75 -19.406 -16.453 1 96.62 83 TRP A N 1
ATOM 646 C CA . TRP A 1 83 ? 32.062 -18.828 -15.297 1 96.62 83 TRP A CA 1
ATOM 647 C C . TRP A 1 83 ? 31.125 -19.844 -14.641 1 96.62 83 TRP A C 1
ATOM 649 O O . TRP A 1 83 ? 30.719 -20.828 -15.281 1 96.62 83 TRP A O 1
ATOM 659 N N . THR A 1 84 ? 30.938 -19.672 -13.367 1 94.75 84 THR A N 1
ATOM 660 C CA . THR A 1 84 ? 30.047 -20.547 -12.602 1 94.75 84 THR A CA 1
ATOM 661 C C . THR A 1 84 ? 28.859 -19.766 -12.047 1 94.75 84 THR A C 1
ATOM 663 O O . THR A 1 84 ? 28.953 -18.562 -11.82 1 94.75 84 THR A O 1
ATOM 666 N N . PHE A 1 85 ? 27.812 -20.453 -11.891 1 93.75 85 PHE A N 1
ATOM 667 C CA . PHE A 1 85 ? 26.562 -19.875 -11.43 1 93.75 85 PHE A CA 1
ATOM 668 C C . PHE A 1 85 ? 26.266 -20.281 -9.992 1 93.75 85 PHE A C 1
ATOM 670 O O . PHE A 1 85 ? 26.375 -21.453 -9.641 1 93.75 85 PHE A O 1
ATOM 677 N N . ASP A 1 86 ? 25.984 -19.344 -9.07 1 94.62 86 ASP A N 1
ATOM 678 C CA . ASP A 1 86 ? 25.484 -19.609 -7.727 1 94.62 86 ASP A CA 1
ATOM 679 C C . ASP A 1 86 ? 23.969 -19.375 -7.645 1 94.62 86 ASP A C 1
ATOM 681 O O . ASP A 1 86 ? 23.516 -18.234 -7.523 1 94.62 86 ASP A O 1
ATOM 685 N N . PRO A 1 87 ? 23.203 -20.438 -7.641 1 92.62 87 PRO A N 1
ATOM 686 C CA . PRO A 1 87 ? 21.75 -20.297 -7.676 1 92.62 87 PRO A CA 1
ATOM 687 C C . PRO A 1 87 ? 21.172 -19.719 -6.379 1 92.62 87 PRO A C 1
ATOM 689 O O . PRO A 1 87 ? 20 -19.359 -6.324 1 92.62 87 PRO A O 1
ATOM 692 N N . LYS A 1 88 ? 21.969 -19.562 -5.336 1 92.12 88 LYS A N 1
ATOM 693 C CA . LYS A 1 88 ? 21.469 -19.109 -4.039 1 92.12 88 LYS A CA 1
ATOM 694 C C . LYS A 1 88 ? 21.781 -17.641 -3.811 1 92.12 88 LYS A C 1
ATOM 696 O O . LYS A 1 88 ? 21.312 -17.047 -2.84 1 92.12 88 LYS A O 1
ATOM 701 N N . TYR A 1 89 ? 22.484 -17.078 -4.695 1 95 89 TYR A N 1
ATOM 702 C CA . TYR A 1 89 ? 23.016 -15.734 -4.441 1 95 89 TYR A CA 1
ATOM 703 C C . TYR A 1 89 ? 21.922 -14.68 -4.609 1 95 89 TYR A C 1
ATOM 705 O O . TYR A 1 89 ? 21.875 -13.711 -3.848 1 95 89 TYR A O 1
ATOM 713 N N . MET A 1 90 ? 21.125 -14.781 -5.668 1 94.81 90 MET A N 1
ATOM 714 C CA . MET A 1 90 ? 20.109 -13.781 -5.961 1 94.81 90 MET A CA 1
ATOM 715 C C . MET A 1 90 ? 18.75 -14.203 -5.402 1 94.81 90 MET A C 1
ATOM 717 O O . MET A 1 90 ? 18.484 -15.391 -5.273 1 94.81 90 MET A O 1
ATOM 721 N N . VAL A 1 91 ? 17.969 -13.25 -5.027 1 94.12 91 VAL A N 1
ATOM 722 C CA . VAL A 1 91 ? 16.625 -13.492 -4.543 1 94.12 91 VAL A CA 1
ATOM 723 C C . VAL A 1 91 ? 15.633 -12.641 -5.336 1 94.12 91 VAL A C 1
ATOM 725 O O . VAL A 1 91 ? 16.016 -11.648 -5.969 1 94.12 91 VAL A O 1
ATOM 728 N N . ARG A 1 92 ? 14.406 -12.984 -5.324 1 93.25 92 ARG A N 1
ATOM 729 C CA . ARG A 1 92 ? 13.367 -12.164 -5.938 1 93.25 92 ARG A CA 1
ATOM 730 C C . ARG A 1 92 ? 13.203 -10.844 -5.195 1 93.25 92 ARG A C 1
ATOM 732 O O . ARG A 1 92 ? 13.57 -10.734 -4.02 1 93.25 92 ARG A O 1
ATOM 739 N N . GLY A 1 93 ? 12.68 -9.891 -5.891 1 94.19 93 GLY A N 1
ATOM 740 C CA . GLY A 1 93 ? 12.391 -8.617 -5.258 1 94.19 93 GLY A CA 1
ATOM 741 C C . GLY A 1 93 ? 13.508 -7.602 -5.41 1 94.19 93 GLY A C 1
ATOM 742 O O . GLY A 1 93 ? 13.375 -6.453 -4.977 1 94.19 93 GLY A O 1
ATOM 743 N N . LEU A 1 94 ? 14.562 -8.008 -6.008 1 97 94 LEU A N 1
ATOM 744 C CA . LEU A 1 94 ? 15.664 -7.082 -6.262 1 97 94 LEU A CA 1
ATOM 745 C C . LEU A 1 94 ? 15.352 -6.172 -7.445 1 97 94 LEU A C 1
ATOM 747 O O . LEU A 1 94 ? 14.438 -6.453 -8.219 1 97 94 LEU A O 1
ATOM 751 N N . VAL A 1 95 ? 16.031 -5.051 -7.496 1 97.12 95 VAL A N 1
ATOM 752 C CA . VAL A 1 95 ? 15.914 -4.094 -8.594 1 97.12 95 VAL A CA 1
ATOM 753 C C . VAL A 1 95 ? 17.297 -3.83 -9.195 1 97.12 95 VAL A C 1
ATOM 755 O O . VAL A 1 95 ? 18.234 -3.512 -8.477 1 97.12 95 VAL A O 1
ATOM 758 N N . LEU A 1 96 ? 17.344 -4 -10.469 1 97.62 96 LEU A N 1
ATOM 759 C CA . LEU A 1 96 ? 18.609 -3.777 -11.164 1 97.62 96 LEU A CA 1
ATOM 760 C C . LEU A 1 96 ? 18.672 -2.371 -11.75 1 97.62 96 LEU A C 1
ATOM 762 O O . LEU A 1 96 ? 17.781 -1.973 -12.508 1 97.62 96 LEU A O 1
ATOM 766 N N . ASP A 1 97 ? 19.641 -1.616 -11.359 1 97.69 97 ASP A N 1
ATOM 767 C CA . ASP A 1 97 ? 19.938 -0.314 -11.945 1 97.69 97 ASP A CA 1
ATOM 768 C C . ASP A 1 97 ? 20.781 -0.462 -13.211 1 97.69 97 ASP A C 1
ATOM 770 O O . ASP A 1 97 ? 22 -0.608 -13.125 1 97.69 97 ASP A O 1
ATOM 774 N N . LYS A 1 98 ? 20.188 -0.306 -14.336 1 96.56 98 LYS A N 1
ATOM 775 C CA . LYS A 1 98 ? 20.859 -0.6 -15.602 1 96.56 98 LYS A CA 1
ATOM 776 C C . LYS A 1 98 ? 21.953 0.419 -15.891 1 96.56 98 LYS A C 1
ATOM 778 O O . LYS A 1 98 ? 22.984 0.078 -16.484 1 96.56 98 LYS A O 1
ATOM 783 N N . LYS A 1 99 ? 21.766 1.592 -15.555 1 95.75 99 LYS A N 1
ATOM 784 C CA . LYS A 1 99 ? 22.672 2.686 -15.875 1 95.75 99 LYS A CA 1
ATOM 785 C C . LYS A 1 99 ? 23.938 2.611 -15.031 1 95.75 99 LYS A C 1
ATOM 787 O O . LYS A 1 99 ? 25.047 2.826 -15.539 1 95.75 99 LYS A O 1
ATOM 792 N N . ARG A 1 100 ? 23.75 2.305 -13.781 1 96.44 100 ARG A N 1
ATOM 793 C CA . ARG A 1 100 ? 24.891 2.402 -12.867 1 96.44 100 ARG A CA 1
ATOM 794 C C . ARG A 1 100 ? 25.469 1.024 -12.562 1 96.44 100 ARG A C 1
ATOM 796 O O . ARG A 1 100 ? 26.531 0.914 -11.938 1 96.44 100 ARG A O 1
ATOM 803 N N . GLY A 1 101 ? 24.797 -0.028 -12.961 1 96.94 101 GLY A N 1
ATOM 804 C CA . GLY A 1 101 ? 25.297 -1.379 -12.773 1 96.94 101 GLY A CA 1
ATOM 805 C C . GLY A 1 101 ? 25.125 -1.888 -11.352 1 96.94 101 GLY A C 1
ATOM 806 O O . GLY A 1 101 ? 25.891 -2.734 -10.891 1 96.94 101 GLY A O 1
ATOM 807 N N . ASN A 1 102 ? 24.109 -1.327 -10.625 1 98.25 102 ASN A N 1
ATOM 808 C CA . ASN A 1 102 ? 23.875 -1.728 -9.242 1 98.25 102 ASN A CA 1
ATOM 809 C C . ASN A 1 102 ? 22.656 -2.633 -9.117 1 98.25 102 ASN A C 1
ATOM 811 O O . ASN A 1 102 ? 21.766 -2.588 -9.961 1 98.25 102 ASN A O 1
ATOM 815 N N . ILE A 1 103 ? 22.688 -3.51 -8.133 1 98.25 103 ILE A N 1
ATOM 816 C CA . ILE A 1 103 ? 21.531 -4.309 -7.742 1 98.25 103 ILE A CA 1
ATOM 817 C C . ILE A 1 103 ? 21.047 -3.867 -6.363 1 98.25 103 ILE A C 1
ATOM 819 O O . ILE A 1 103 ? 21.828 -3.807 -5.41 1 98.25 103 ILE A O 1
ATOM 823 N N . LEU A 1 104 ? 19.781 -3.576 -6.281 1 98.19 104 LEU A N 1
ATOM 824 C CA . LEU A 1 104 ? 19.25 -2.906 -5.098 1 98.19 104 LEU A CA 1
ATOM 825 C C . LEU A 1 104 ? 18.188 -3.766 -4.418 1 98.19 104 LEU A C 1
ATOM 827 O O . LEU A 1 104 ? 17.406 -4.441 -5.09 1 98.19 104 LEU A O 1
ATOM 831 N N . LYS A 1 105 ? 18.172 -3.793 -3.15 1 97.62 105 LYS A N 1
ATOM 832 C CA . LYS A 1 105 ? 17.047 -4.234 -2.344 1 97.62 105 LYS A CA 1
ATOM 833 C C . LYS A 1 105 ? 16.438 -3.074 -1.562 1 97.62 105 LYS A C 1
ATOM 835 O O . LYS A 1 105 ? 17.125 -2.41 -0.788 1 97.62 105 LYS A O 1
ATOM 840 N N . MET A 1 106 ? 15.203 -2.832 -1.758 1 96.25 106 MET A N 1
ATOM 841 C CA . MET A 1 106 ? 14.57 -1.655 -1.166 1 96.25 106 MET A CA 1
ATOM 842 C C . MET A 1 106 ? 13.305 -2.037 -0.412 1 96.25 106 MET A C 1
ATOM 844 O O . MET A 1 106 ? 12.789 -3.146 -0.575 1 96.25 106 MET A O 1
ATOM 848 N N . ASP A 1 107 ? 12.828 -1.199 0.448 1 95.19 107 ASP A N 1
ATOM 849 C CA . ASP A 1 107 ? 11.586 -1.422 1.184 1 95.19 107 ASP A CA 1
ATOM 850 C C . ASP A 1 107 ? 10.391 -0.828 0.439 1 95.19 107 ASP A C 1
ATOM 852 O O . ASP A 1 107 ? 10.531 -0.375 -0.699 1 95.19 107 ASP A O 1
ATOM 856 N N . ARG A 1 108 ? 9.242 -0.883 1.061 1 93.12 108 ARG A N 1
ATOM 857 C CA . ARG A 1 108 ? 8.008 -0.459 0.418 1 93.12 108 ARG A CA 1
ATOM 858 C C . ARG A 1 108 ? 8 1.045 0.168 1 93.12 108 ARG A C 1
ATOM 860 O O . ARG A 1 108 ? 7.203 1.548 -0.622 1 93.12 108 ARG A O 1
ATOM 867 N N . HIS A 1 109 ? 8.852 1.814 0.796 1 89.62 109 HIS A N 1
ATOM 868 C CA . HIS A 1 109 ? 8.953 3.256 0.601 1 89.62 109 HIS A CA 1
ATOM 869 C C . HIS A 1 109 ? 10.062 3.604 -0.385 1 89.62 109 HIS A C 1
ATOM 871 O O . HIS A 1 109 ? 10.469 4.766 -0.49 1 89.62 109 HIS A O 1
ATOM 877 N N . LYS A 1 110 ? 10.711 2.633 -1.011 1 90.31 110 LYS A N 1
ATOM 878 C CA . LYS A 1 110 ? 11.758 2.779 -2.016 1 90.31 110 LYS A CA 1
ATOM 879 C C . LYS A 1 110 ? 13.062 3.258 -1.384 1 90.31 110 LYS A C 1
ATOM 881 O O . LYS A 1 110 ? 13.82 4.012 -2.002 1 90.31 110 LYS A O 1
ATOM 886 N N . TYR A 1 111 ? 13.188 2.939 -0.13 1 91.69 111 TYR A N 1
ATOM 887 C CA . TYR A 1 111 ? 14.477 3.164 0.515 1 91.69 111 TYR A CA 1
ATOM 888 C C . TYR A 1 111 ? 15.445 2.035 0.198 1 91.69 111 TYR A C 1
ATOM 890 O O . TYR A 1 111 ? 15.18 0.872 0.507 1 91.69 111 TYR A O 1
ATOM 898 N N . VAL A 1 112 ? 16.578 2.424 -0.368 1 95.56 112 VAL A N 1
ATOM 899 C CA . VAL A 1 112 ? 17.578 1.432 -0.739 1 95.56 112 VAL A CA 1
ATOM 900 C C . VAL A 1 112 ? 18.406 1.055 0.485 1 95.56 112 VAL A C 1
ATOM 902 O O . VAL A 1 112 ? 19.328 1.778 0.861 1 95.56 112 VAL A O 1
ATOM 905 N N . LYS A 1 113 ? 18.125 -0.054 0.998 1 94.75 113 LYS A N 1
ATOM 906 C CA . LYS A 1 113 ? 18.812 -0.483 2.211 1 94.75 113 LYS A CA 1
ATOM 907 C C . LYS A 1 113 ? 20.094 -1.226 1.875 1 94.75 113 LYS A C 1
ATOM 909 O O . LYS A 1 113 ? 21.109 -1.055 2.555 1 94.75 113 LYS A O 1
ATOM 914 N N . VAL A 1 114 ? 20 -2.117 0.911 1 96.69 114 VAL A N 1
ATOM 915 C CA . VAL A 1 114 ? 21.141 -2.895 0.464 1 96.69 114 VAL A CA 1
ATOM 916 C C . VAL A 1 114 ? 21.359 -2.68 -1.031 1 96.69 114 VAL A C 1
ATOM 918 O O . VAL A 1 114 ? 20.406 -2.621 -1.805 1 96.69 114 VAL A O 1
ATOM 921 N N . ALA A 1 115 ? 22.609 -2.465 -1.364 1 97.69 115 ALA A N 1
ATOM 922 C CA . ALA A 1 115 ? 22.953 -2.297 -2.771 1 97.69 115 ALA A CA 1
ATOM 923 C C . ALA A 1 115 ? 24.328 -2.887 -3.066 1 97.69 115 ALA A C 1
ATOM 925 O O . ALA A 1 115 ? 25.25 -2.789 -2.246 1 97.69 115 ALA A O 1
ATOM 926 N N . TYR A 1 116 ? 24.438 -3.463 -4.195 1 98.19 116 TYR A N 1
ATOM 927 C CA . TYR A 1 116 ? 25.703 -4.039 -4.641 1 98.19 116 TYR A CA 1
ATOM 928 C C . TYR A 1 116 ? 26.062 -3.545 -6.039 1 98.19 116 TYR A C 1
ATOM 930 O O . TYR A 1 116 ? 25.188 -3.43 -6.906 1 98.19 116 TYR A O 1
ATOM 938 N N . HIS A 1 117 ? 27.266 -3.195 -6.258 1 98.31 117 HIS A N 1
ATOM 939 C CA . HIS A 1 117 ? 27.875 -3.008 -7.574 1 98.31 117 HIS A CA 1
ATOM 940 C C . HIS A 1 117 ? 28.656 -4.238 -8 1 98.31 117 HIS A C 1
ATOM 942 O O . HIS A 1 117 ? 29.781 -4.465 -7.516 1 98.31 117 HIS A O 1
ATOM 948 N N . GLY A 1 118 ? 28.109 -5.004 -8.961 1 96.62 118 GLY A N 1
ATOM 949 C CA . GLY A 1 118 ? 28.625 -6.355 -9.102 1 96.62 118 GLY A CA 1
ATOM 950 C C . GLY A 1 118 ? 28.453 -7.188 -7.844 1 96.62 118 GLY A C 1
ATOM 951 O O . GLY A 1 118 ? 27.344 -7.352 -7.344 1 96.62 118 GLY A O 1
ATOM 952 N N . PHE A 1 119 ? 29.531 -7.633 -7.281 1 97.19 119 PHE A N 1
ATOM 953 C CA . PHE A 1 119 ? 29.453 -8.422 -6.055 1 97.19 119 PHE A CA 1
ATOM 954 C C . PHE A 1 119 ? 30.062 -7.652 -4.879 1 97.19 119 PHE A C 1
ATOM 956 O O . PHE A 1 119 ? 30.281 -8.227 -3.811 1 97.19 119 PHE A O 1
ATOM 963 N N . ARG A 1 120 ? 30.219 -6.355 -5.102 1 97.19 120 ARG A N 1
ATOM 964 C CA . ARG A 1 120 ? 30.734 -5.496 -4.039 1 97.19 120 ARG A CA 1
ATOM 965 C C . ARG A 1 120 ? 29.609 -4.68 -3.4 1 97.19 120 ARG A C 1
ATOM 967 O O . ARG A 1 120 ? 28.875 -3.973 -4.094 1 97.19 120 ARG A O 1
ATOM 974 N N . GLU A 1 121 ? 29.562 -4.715 -2.121 1 96.94 121 GLU A N 1
ATOM 975 C CA . GLU A 1 121 ? 28.516 -3.979 -1.404 1 96.94 121 GLU A CA 1
ATOM 976 C C . GLU A 1 121 ? 28.812 -2.48 -1.401 1 96.94 121 GLU A C 1
ATOM 978 O O . GLU A 1 121 ? 29.953 -2.061 -1.183 1 96.94 121 GLU A O 1
ATOM 983 N N . LEU A 1 122 ? 27.828 -1.695 -1.695 1 97.5 122 LEU A N 1
ATOM 984 C CA . LEU A 1 122 ? 27.969 -0.246 -1.6 1 97.5 122 LEU A CA 1
ATOM 985 C C . LEU A 1 122 ? 27.922 0.21 -0.145 1 97.5 122 LEU A C 1
ATOM 987 O O . LEU A 1 122 ? 27.141 -0.326 0.653 1 97.5 122 LEU A O 1
ATOM 991 N N . SER A 1 123 ? 28.672 1.242 0.152 1 96.31 123 SER A N 1
ATOM 992 C CA . SER A 1 123 ? 28.641 1.836 1.484 1 96.31 123 SER A CA 1
ATOM 993 C C . SER A 1 123 ? 27.344 2.607 1.708 1 96.31 123 SER A C 1
ATOM 995 O O . SER A 1 123 ? 26.625 2.91 0.755 1 96.31 123 SER A O 1
ATOM 997 N N . LYS A 1 124 ? 27.125 2.861 2.986 1 93.06 124 LYS A N 1
ATOM 998 C CA . LYS A 1 124 ? 25.953 3.664 3.326 1 93.06 124 LYS A CA 1
ATOM 999 C C . LYS A 1 124 ? 26 5.031 2.652 1 93.06 124 LYS A C 1
ATOM 1001 O O . LYS A 1 124 ? 25 5.504 2.115 1 93.06 124 LYS A O 1
ATOM 1006 N N . GLU A 1 125 ? 27.125 5.621 2.637 1 93.75 125 GLU A N 1
ATOM 1007 C CA . GLU A 1 125 ? 27.328 6.938 2.043 1 93.75 125 GLU A CA 1
ATOM 1008 C C . GLU A 1 125 ? 27.062 6.91 0.538 1 93.75 125 GLU A C 1
ATOM 1010 O O . GLU A 1 125 ? 26.422 7.805 -0.005 1 93.75 125 GLU A O 1
ATOM 1015 N N . ASP A 1 126 ? 27.516 5.855 -0.059 1 94.94 126 ASP A N 1
ATOM 1016 C CA . ASP A 1 126 ? 27.344 5.73 -1.502 1 94.94 126 ASP A CA 1
ATOM 1017 C C . ASP A 1 126 ? 25.875 5.523 -1.854 1 94.94 126 ASP A C 1
ATOM 1019 O O . ASP A 1 126 ? 25.375 6.094 -2.828 1 94.94 126 ASP A O 1
ATOM 1023 N N . LYS A 1 127 ? 25.219 4.734 -1.072 1 94.62 127 LYS A N 1
ATOM 1024 C CA . LYS A 1 127 ? 23.797 4.477 -1.308 1 94.62 127 LYS A CA 1
ATOM 1025 C C . LYS A 1 127 ? 22.969 5.75 -1.16 1 94.62 127 LYS A C 1
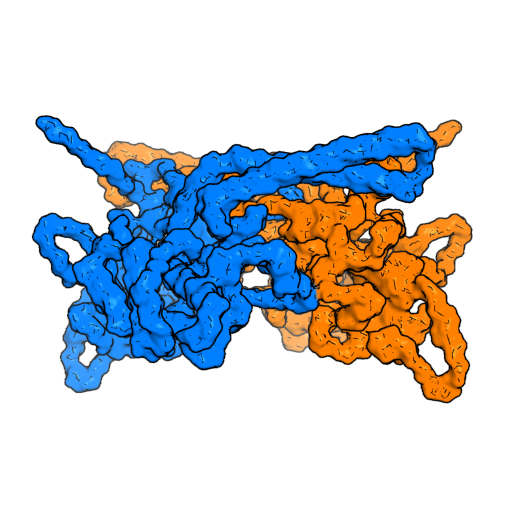ATOM 1027 O O . LYS A 1 127 ? 22.141 6.066 -2.021 1 94.62 127 LYS A O 1
ATOM 1032 N N . VAL A 1 128 ? 23.266 6.48 -0.086 1 90.19 128 VAL A N 1
ATOM 1033 C CA . VAL A 1 128 ? 22.516 7.699 0.197 1 90.19 128 VAL A CA 1
ATOM 1034 C C . VAL A 1 128 ? 22.844 8.758 -0.852 1 90.19 128 VAL A C 1
ATOM 1036 O O . VAL A 1 128 ? 21.953 9.484 -1.302 1 90.19 128 VAL A O 1
ATOM 1039 N N . GLY A 1 129 ? 24.094 8.875 -1.18 1 90.25 129 GLY A N 1
ATOM 1040 C CA . GLY A 1 129 ? 24.5 9.836 -2.189 1 90.25 129 GLY A CA 1
ATOM 1041 C C . GLY A 1 129 ? 23.906 9.562 -3.555 1 90.25 129 GLY A C 1
ATOM 1042 O O . GLY A 1 129 ? 23.578 10.492 -4.293 1 90.25 129 GLY A O 1
ATOM 1043 N N . THR A 1 130 ? 23.734 8.266 -3.879 1 92.25 130 THR A N 1
ATOM 1044 C CA . THR A 1 130 ? 23.281 7.871 -5.207 1 92.25 130 THR A CA 1
ATOM 1045 C C . THR A 1 130 ? 21.75 7.855 -5.281 1 92.25 130 THR A C 1
ATOM 1047 O O . THR A 1 130 ? 21.172 8.297 -6.277 1 92.25 130 THR A O 1
ATOM 1050 N N . TYR A 1 131 ? 21.109 7.395 -4.23 1 91.25 131 TYR A N 1
ATOM 1051 C CA . TYR A 1 131 ? 19.688 7.109 -4.34 1 91.25 131 TYR A CA 1
ATOM 1052 C C . TYR A 1 131 ? 18.891 7.922 -3.324 1 91.25 131 TYR A C 1
ATOM 1054 O O . TYR A 1 131 ? 17.656 8 -3.41 1 91.25 131 TYR A O 1
ATOM 1062 N N . GLY A 1 132 ? 19.469 8.5 -2.316 1 83.94 132 GLY A N 1
ATOM 1063 C CA . GLY A 1 132 ? 18.766 9.195 -1.243 1 83.94 132 GLY A CA 1
ATOM 1064 C C . GLY A 1 132 ? 18.781 10.703 -1.4 1 83.94 132 GLY A C 1
ATOM 1065 O O . GLY A 1 132 ? 17.734 11.352 -1.252 1 83.94 132 GLY A O 1
ATOM 1066 N N . ASN A 1 133 ? 19.922 11.234 -1.675 1 81.94 133 ASN A N 1
ATOM 1067 C CA . ASN A 1 133 ? 20.125 12.68 -1.745 1 81.94 133 ASN A CA 1
ATOM 1068 C C . ASN A 1 133 ? 19.828 13.219 -3.141 1 81.94 133 ASN A C 1
ATOM 1070 O O . ASN A 1 133 ? 20.734 13.617 -3.867 1 81.94 133 ASN A O 1
ATOM 1074 N N . THR A 1 134 ? 18.547 13.109 -3.504 1 80.25 134 THR A N 1
ATOM 1075 C CA . THR A 1 134 ? 18.156 13.594 -4.824 1 80.25 134 THR A CA 1
ATOM 1076 C C . THR A 1 134 ? 17.047 14.633 -4.711 1 80.25 134 THR A C 1
ATOM 1078 O O . THR A 1 134 ? 16.344 14.688 -3.703 1 80.25 134 THR A O 1
ATOM 1081 N N . LEU A 1 135 ? 16.953 15.523 -5.652 1 72.44 135 LEU A N 1
ATOM 1082 C CA . LEU A 1 135 ? 15.898 16.516 -5.703 1 72.44 135 LEU A CA 1
ATOM 1083 C C . LEU A 1 135 ? 14.602 15.898 -6.227 1 72.44 135 LEU A C 1
ATOM 1085 O O . LEU A 1 135 ? 13.508 16.281 -5.801 1 72.44 135 LEU A O 1
ATOM 1089 N N . ILE A 1 136 ? 14.891 14.984 -7.156 1 73 136 ILE A N 1
ATOM 1090 C CA . ILE A 1 136 ? 13.75 14.266 -7.715 1 73 136 ILE A CA 1
ATOM 1091 C C . ILE A 1 136 ? 13.93 12.766 -7.477 1 73 136 ILE A C 1
ATOM 1093 O O . ILE A 1 136 ? 15 12.211 -7.742 1 73 136 ILE A O 1
ATOM 1097 N N . ARG A 1 137 ? 12.914 12.211 -7.023 1 78 137 ARG A N 1
ATOM 1098 C CA . ARG A 1 137 ? 12.984 10.797 -6.66 1 78 137 ARG A CA 1
ATOM 1099 C C . ARG A 1 137 ? 12.852 9.906 -7.895 1 78 137 ARG A C 1
ATOM 1101 O O . ARG A 1 137 ? 12.039 10.188 -8.781 1 78 137 ARG A O 1
ATOM 1108 N N . ASP A 1 138 ? 13.68 8.836 -7.895 1 78.56 138 ASP A N 1
ATOM 1109 C CA . ASP A 1 138 ? 13.57 7.84 -8.953 1 78.56 138 ASP A CA 1
ATOM 1110 C C . ASP A 1 138 ? 12.312 6.992 -8.781 1 78.56 138 ASP A C 1
ATOM 1112 O O . ASP A 1 138 ? 11.875 6.746 -7.656 1 78.56 138 ASP A O 1
ATOM 1116 N N . SER A 1 139 ? 11.805 6.598 -9.891 1 82.5 139 SER A N 1
ATOM 1117 C CA . SER A 1 139 ? 10.656 5.691 -9.828 1 82.5 139 SER A CA 1
ATOM 1118 C C . SER A 1 139 ? 11.102 4.258 -9.562 1 82.5 139 SER A C 1
ATOM 1120 O O . SER A 1 139 ? 10.328 3.445 -9.055 1 82.5 139 SER A O 1
ATOM 1122 N N . PHE A 1 140 ? 12.344 3.879 -9.953 1 91.69 140 PHE A N 1
ATOM 1123 C CA . PHE A 1 140 ? 12.938 2.549 -9.844 1 91.69 140 PHE A CA 1
ATOM 1124 C C . PHE A 1 140 ? 12.172 1.543 -10.695 1 91.69 140 PHE A C 1
ATOM 1126 O O . PHE A 1 140 ? 12.039 0.376 -10.32 1 91.69 140 PHE A O 1
ATOM 1133 N N . ASP A 1 141 ? 11.578 2.055 -11.719 1 90.56 141 ASP A N 1
ATOM 1134 C CA . ASP A 1 141 ? 10.82 1.226 -12.656 1 90.56 141 ASP A CA 1
ATOM 1135 C C . ASP A 1 141 ? 11.469 1.218 -14.031 1 90.56 141 ASP A C 1
ATOM 1137 O O . ASP A 1 141 ? 12.461 1.921 -14.266 1 90.56 141 ASP A O 1
ATOM 1141 N N . GLU A 1 142 ? 10.922 0.268 -14.922 1 90.38 142 GLU A N 1
ATOM 1142 C CA . GLU A 1 142 ? 11.359 0.265 -16.312 1 90.38 142 GLU A CA 1
ATOM 1143 C C . GLU A 1 142 ? 11.117 1.623 -16.969 1 90.38 142 GLU A C 1
ATOM 1145 O O . GLU A 1 142 ? 10.188 2.342 -16.594 1 90.38 142 GLU A O 1
ATOM 1150 N N . PRO A 1 143 ? 12.086 2.037 -17.828 1 91.88 143 PRO A N 1
ATOM 1151 C CA . PRO A 1 143 ? 13.117 1.233 -18.484 1 91.88 143 PRO A CA 1
ATOM 1152 C C . PRO A 1 143 ? 14.484 1.343 -17.812 1 91.88 143 PRO A C 1
ATOM 1154 O O . PRO A 1 143 ? 15.391 0.56 -18.109 1 91.88 143 PRO A O 1
ATOM 1157 N N . ASP A 1 144 ? 14.617 2.248 -16.969 1 94.06 144 ASP A N 1
ATOM 1158 C CA . ASP A 1 144 ? 15.938 2.516 -16.406 1 94.06 144 ASP A CA 1
ATOM 1159 C C . ASP A 1 144 ? 16.328 1.434 -15.398 1 94.06 144 ASP A C 1
ATOM 1161 O O . ASP A 1 144 ? 17.516 1.204 -15.164 1 94.06 144 ASP A O 1
ATOM 1165 N N . TYR A 1 145 ? 15.359 0.846 -14.852 1 96.19 145 TYR A N 1
ATOM 1166 C CA . TYR A 1 145 ? 15.57 -0.237 -13.898 1 96.19 145 TYR A CA 1
ATOM 1167 C C . TYR A 1 145 ? 14.906 -1.521 -14.375 1 96.19 145 TYR A C 1
ATOM 1169 O O . TYR A 1 145 ? 14.078 -1.495 -15.289 1 96.19 145 TYR A O 1
ATOM 1177 N N . ALA A 1 146 ? 15.328 -2.604 -13.883 1 95.19 146 ALA A N 1
ATOM 1178 C CA . ALA A 1 146 ? 14.703 -3.898 -14.133 1 95.19 146 ALA A CA 1
ATOM 1179 C C . ALA A 1 146 ? 14.289 -4.566 -12.82 1 95.19 146 ALA A C 1
ATOM 1181 O O . ALA A 1 146 ? 15.031 -4.535 -11.836 1 95.19 146 ALA A O 1
ATOM 1182 N N . LEU A 1 147 ? 13.117 -5.09 -12.852 1 92.88 147 LEU A N 1
ATOM 1183 C CA . LEU A 1 147 ? 12.594 -5.742 -11.656 1 92.88 147 LEU A CA 1
ATOM 1184 C C . LEU A 1 147 ? 12.82 -7.25 -11.719 1 92.88 147 LEU A C 1
ATOM 1186 O O . LEU A 1 147 ? 12.484 -7.895 -12.711 1 92.88 147 LEU A O 1
ATOM 1190 N N . ILE A 1 148 ? 13.406 -7.75 -10.656 1 93 148 ILE A N 1
ATOM 1191 C CA . ILE A 1 148 ? 13.648 -9.188 -10.555 1 93 148 ILE A CA 1
ATOM 1192 C C . ILE A 1 148 ? 12.531 -9.836 -9.742 1 93 148 ILE A C 1
ATOM 1194 O O . ILE A 1 148 ? 12.719 -10.156 -8.562 1 93 148 ILE A O 1
ATOM 1198 N N . ASP A 1 149 ? 11.461 -10.125 -10.383 1 87.12 149 ASP A N 1
ATOM 1199 C CA . ASP A 1 149 ? 10.281 -10.539 -9.641 1 87.12 149 ASP A CA 1
ATOM 1200 C C . ASP A 1 149 ? 9.922 -11.992 -9.953 1 87.12 149 ASP A C 1
ATOM 1202 O O . ASP A 1 149 ? 8.969 -12.539 -9.398 1 87.12 149 ASP A O 1
ATOM 1206 N N . THR A 1 150 ? 10.656 -12.625 -10.82 1 86.25 150 THR A N 1
ATOM 1207 C CA . THR A 1 150 ? 10.398 -14.023 -11.141 1 86.25 150 THR A CA 1
ATOM 1208 C C . THR A 1 150 ? 11.633 -14.883 -10.844 1 86.25 150 THR A C 1
ATOM 1210 O O . THR A 1 150 ? 12.758 -14.375 -10.844 1 86.25 150 THR A O 1
ATOM 1213 N N . LEU A 1 151 ? 11.383 -16.062 -10.695 1 83.69 151 LEU A N 1
ATOM 1214 C CA . LEU A 1 151 ? 12.477 -16.984 -10.43 1 83.69 151 LEU A CA 1
ATOM 1215 C C . LEU A 1 151 ? 13.32 -17.188 -11.688 1 83.69 151 LEU A C 1
ATOM 1217 O O . LEU A 1 151 ? 14.516 -17.484 -11.594 1 83.69 151 LEU A O 1
ATOM 1221 N N . PHE A 1 152 ? 12.758 -16.859 -12.828 1 81.06 152 PHE A N 1
ATOM 1222 C CA . PHE A 1 152 ? 13.469 -16.984 -14.102 1 81.06 152 PHE A CA 1
ATOM 1223 C C . PHE A 1 152 ? 14.523 -15.891 -14.234 1 81.06 152 PHE A C 1
ATOM 1225 O O . PHE A 1 152 ? 15.484 -16.031 -14.984 1 81.06 152 PHE A O 1
ATOM 1232 N N . SER A 1 153 ? 14.336 -14.867 -13.469 1 88 153 SER A N 1
ATOM 1233 C CA . SER A 1 153 ? 15.172 -13.688 -13.664 1 88 153 SER A CA 1
ATOM 1234 C C . SER A 1 153 ? 16.406 -13.734 -12.75 1 88 153 SER A C 1
ATOM 1236 O O . SER A 1 153 ? 17.281 -12.867 -12.844 1 88 153 SER A O 1
ATOM 1238 N N . LEU A 1 154 ? 16.516 -14.727 -11.953 1 90.62 154 LEU A N 1
ATOM 1239 C CA . LEU A 1 154 ? 17.594 -14.766 -10.969 1 90.62 154 LEU A CA 1
ATOM 1240 C C . LEU A 1 154 ? 18.938 -14.992 -11.648 1 90.62 154 LEU A C 1
ATOM 1242 O O . LEU A 1 154 ? 19.938 -14.328 -11.328 1 90.62 154 LEU A O 1
ATOM 1246 N N . ALA A 1 155 ? 18.953 -15.898 -12.594 1 91.25 155 ALA A N 1
ATOM 1247 C CA . ALA A 1 155 ? 20.188 -16.156 -13.32 1 91.25 155 ALA A CA 1
ATOM 1248 C C . ALA A 1 155 ? 20.625 -14.938 -14.117 1 91.25 155 ALA A C 1
ATOM 1250 O O . ALA A 1 155 ? 21.812 -14.656 -14.234 1 91.25 155 ALA A O 1
ATOM 1251 N N . GLU A 1 156 ? 19.641 -14.289 -14.633 1 92.5 156 GLU A N 1
ATOM 1252 C CA . GLU A 1 156 ? 19.906 -13.062 -15.383 1 92.5 156 GLU A CA 1
ATOM 1253 C C . GLU A 1 156 ? 20.547 -12.008 -14.5 1 92.5 156 GLU A C 1
ATOM 1255 O O . GLU A 1 156 ? 21.516 -11.359 -14.914 1 92.5 156 GLU A O 1
ATOM 1260 N N . ALA A 1 157 ? 20.031 -11.828 -13.352 1 95.25 157 ALA A N 1
ATOM 1261 C CA . ALA A 1 157 ? 20.562 -10.844 -12.414 1 95.25 157 ALA A CA 1
ATOM 1262 C C . ALA A 1 157 ? 21.984 -11.211 -11.992 1 95.25 157 ALA A C 1
ATOM 1264 O O . ALA A 1 157 ? 22.859 -10.336 -11.891 1 95.25 157 ALA A O 1
ATOM 1265 N N . TYR A 1 158 ? 22.219 -12.469 -11.719 1 96.94 158 TYR A N 1
ATOM 1266 C CA . TYR A 1 158 ? 23.547 -12.945 -11.32 1 96.94 158 TYR A CA 1
ATOM 1267 C C . TYR A 1 158 ? 24.562 -12.711 -12.43 1 96.94 158 TYR A C 1
ATOM 1269 O O . TYR A 1 158 ? 25.672 -12.219 -12.172 1 96.94 158 TYR A O 1
ATOM 1277 N N . LEU A 1 159 ? 24.172 -13.102 -13.648 1 96.56 159 LEU A N 1
ATOM 1278 C CA . LEU A 1 159 ? 25.047 -12.93 -14.797 1 96.56 159 LEU A CA 1
ATOM 1279 C C . LEU A 1 159 ? 25.375 -11.461 -15.016 1 96.56 159 LEU A C 1
ATOM 1281 O O . LEU A 1 159 ? 26.516 -11.117 -15.336 1 96.56 159 LEU A O 1
ATOM 1285 N N . PHE A 1 160 ? 24.422 -10.617 -14.891 1 97 160 PHE A N 1
ATOM 1286 C CA . PHE A 1 160 ? 24.641 -9.18 -15.023 1 97 160 PHE A CA 1
ATOM 1287 C C . PHE A 1 160 ? 25.672 -8.703 -14.016 1 97 160 PHE A C 1
ATOM 1289 O O . PHE A 1 160 ? 26.562 -7.926 -14.359 1 97 160 PHE A O 1
ATOM 1296 N N . ALA A 1 161 ? 25.5 -9.125 -12.766 1 97.5 161 ALA A N 1
ATOM 1297 C CA . ALA A 1 161 ? 26.469 -8.758 -11.727 1 97.5 161 ALA A CA 1
ATOM 1298 C C . ALA A 1 161 ? 27.875 -9.203 -12.109 1 97.5 161 ALA A C 1
ATOM 1300 O O . ALA A 1 161 ? 28.844 -8.461 -11.906 1 97.5 161 ALA A O 1
ATOM 1301 N N . GLN A 1 162 ? 28 -10.398 -12.641 1 97.5 162 GLN A N 1
ATOM 1302 C CA . GLN A 1 162 ? 29.297 -10.914 -13.086 1 97.5 162 GLN A CA 1
ATOM 1303 C C . GLN A 1 162 ? 29.875 -10.039 -14.195 1 97.5 162 GLN A C 1
ATOM 1305 O O . GLN A 1 162 ? 31.078 -9.75 -14.195 1 97.5 162 GLN A O 1
ATOM 1310 N N . LEU A 1 163 ? 29.062 -9.672 -15.117 1 96.38 163 LEU A N 1
ATOM 1311 C CA . LEU A 1 163 ? 29.5 -8.859 -16.25 1 96.38 163 LEU A CA 1
ATOM 1312 C C . LEU A 1 163 ? 29.953 -7.477 -15.781 1 96.38 163 LEU A C 1
ATOM 1314 O O . LEU A 1 163 ? 30.891 -6.91 -16.328 1 96.38 163 LEU A O 1
ATOM 1318 N N . VAL A 1 164 ? 29.234 -6.902 -14.82 1 96.62 164 VAL A N 1
ATOM 1319 C CA . VAL A 1 164 ? 29.609 -5.602 -14.273 1 96.62 164 VAL A CA 1
ATOM 1320 C C . VAL A 1 164 ? 31 -5.68 -13.672 1 96.62 164 VAL A C 1
ATOM 1322 O O . VAL A 1 164 ? 31.859 -4.844 -13.977 1 96.62 164 VAL A O 1
ATOM 1325 N N . ASP A 1 165 ? 31.219 -6.668 -12.836 1 96.31 165 ASP A N 1
ATOM 1326 C CA . ASP A 1 165 ? 32.531 -6.859 -12.25 1 96.31 165 ASP A CA 1
ATOM 1327 C C . ASP A 1 165 ? 33.594 -7.062 -13.328 1 96.31 165 ASP A C 1
ATOM 1329 O O . ASP A 1 165 ? 34.719 -6.527 -13.234 1 96.31 165 ASP A O 1
ATOM 1333 N N . TYR A 1 166 ? 33.25 -7.832 -14.305 1 95.56 166 TYR A N 1
ATOM 1334 C CA . TYR A 1 166 ? 34.188 -8.133 -15.383 1 95.56 166 TYR A CA 1
ATOM 1335 C C . TYR A 1 166 ? 34.562 -6.863 -16.141 1 95.56 166 TYR A C 1
ATOM 1337 O O . TYR A 1 166 ? 35.75 -6.629 -16.406 1 95.56 166 TYR A O 1
ATOM 1345 N N . LYS A 1 167 ? 33.562 -6.094 -16.484 1 94.5 167 LYS A N 1
ATOM 1346 C CA . LYS A 1 167 ? 33.812 -4.848 -17.203 1 94.5 167 LYS A CA 1
ATOM 1347 C C . LYS A 1 167 ? 34.688 -3.912 -16.375 1 94.5 167 LYS A C 1
ATOM 1349 O O . LYS A 1 167 ? 35.625 -3.291 -16.906 1 94.5 167 LYS A O 1
ATOM 1354 N N . ASP A 1 168 ? 34.375 -3.793 -15.133 1 94.31 168 ASP A N 1
ATOM 1355 C CA . ASP A 1 168 ? 35.125 -2.885 -14.266 1 94.31 168 ASP A CA 1
ATOM 1356 C C . ASP A 1 168 ? 36.562 -3.324 -14.125 1 94.31 168 ASP A C 1
ATOM 1358 O O . ASP A 1 168 ? 37.469 -2.488 -14.016 1 94.31 168 ASP A O 1
ATOM 1362 N N . ASN A 1 169 ? 36.812 -4.621 -14.078 1 93.62 169 ASN A N 1
ATOM 1363 C CA . ASN A 1 169 ? 38.156 -5.148 -13.875 1 93.62 169 ASN A CA 1
ATOM 1364 C C . ASN A 1 169 ? 38.906 -5.297 -15.203 1 93.62 169 ASN A C 1
ATOM 1366 O O . ASN A 1 169 ? 40.125 -5.449 -15.219 1 93.62 169 ASN A O 1
ATOM 1370 N N . ASN A 1 170 ? 38.188 -5.371 -16.281 1 90.75 170 ASN A N 1
ATOM 1371 C CA . ASN A 1 170 ? 38.781 -5.516 -17.609 1 90.75 170 ASN A CA 1
ATOM 1372 C C . ASN A 1 170 ? 38.219 -4.484 -18.578 1 90.75 170 ASN A C 1
ATOM 1374 O O . ASN A 1 170 ? 37.531 -4.836 -19.562 1 90.75 170 ASN A O 1
ATOM 1378 N N . PRO A 1 171 ? 38.75 -3.258 -18.328 1 83 171 PRO A N 1
ATOM 1379 C CA . PRO A 1 171 ? 38.219 -2.223 -19.219 1 83 171 PRO A CA 1
ATOM 1380 C C . PRO A 1 171 ? 38.562 -2.471 -20.688 1 83 171 PRO A C 1
ATOM 1382 O O . PRO A 1 171 ? 39.688 -2.877 -21 1 83 171 PRO A O 1
ATOM 1385 N N . GLY A 1 172 ? 37.656 -2.594 -21.625 1 81.31 172 GLY A N 1
ATOM 1386 C CA . GLY A 1 172 ? 37.906 -2.732 -23.062 1 81.31 172 GLY A CA 1
ATOM 1387 C C . GLY A 1 172 ? 37.594 -4.121 -23.578 1 81.31 172 GLY A C 1
ATOM 1388 O O . GLY A 1 172 ? 37.625 -4.352 -24.797 1 81.31 172 GLY A O 1
ATOM 1389 N N . LYS A 1 173 ? 37.5 -5.031 -22.641 1 82.94 173 LYS A N 1
ATOM 1390 C CA . LYS A 1 173 ? 37.281 -6.402 -23.094 1 82.94 173 LYS A CA 1
ATOM 1391 C C . LYS A 1 173 ? 35.812 -6.637 -23.453 1 82.94 173 LYS A C 1
ATOM 1393 O O . LYS A 1 173 ? 35.5 -7.633 -24.094 1 82.94 173 LYS A O 1
ATOM 1398 N N . VAL A 1 174 ? 35 -5.809 -22.969 1 79.94 174 VAL A N 1
ATOM 1399 C CA . VAL A 1 174 ? 33.594 -5.938 -23.328 1 79.94 174 VAL A CA 1
ATOM 1400 C C . VAL A 1 174 ? 33.312 -5.215 -24.641 1 79.94 174 VAL A C 1
ATOM 1402 O O . VAL A 1 174 ? 34.062 -4.305 -25.016 1 79.94 174 VAL A O 1
ATOM 1405 N N . PRO A 1 175 ? 32.406 -5.727 -25.422 1 75.62 175 PRO A N 1
ATOM 1406 C CA . PRO A 1 175 ? 32.156 -5.109 -26.719 1 75.62 175 PRO A CA 1
ATOM 1407 C C . PRO A 1 175 ? 32.125 -3.586 -26.656 1 75.62 175 PRO A C 1
ATOM 1409 O O . PRO A 1 175 ? 31.781 -3.014 -25.625 1 75.62 175 PRO A O 1
ATOM 1412 N N . GLU A 1 176 ? 32.594 -2.896 -27.625 1 66.44 176 GLU A N 1
ATOM 1413 C CA . GLU A 1 176 ? 32.781 -1.451 -27.734 1 66.44 176 GLU A CA 1
ATOM 1414 C C . GLU A 1 176 ? 31.453 -0.714 -27.5 1 66.44 176 GLU A C 1
ATOM 1416 O O . GLU A 1 176 ? 30.422 -1.077 -28.062 1 66.44 176 GLU A O 1
ATOM 1421 N N . GLY A 1 177 ? 31.469 0.289 -26.625 1 67.19 177 GLY A N 1
ATOM 1422 C CA . GLY A 1 177 ? 30.297 1.124 -26.359 1 67.19 177 GLY A CA 1
ATOM 1423 C C . GLY A 1 177 ? 29.359 0.521 -25.344 1 67.19 177 GLY A C 1
ATOM 1424 O O . GLY A 1 177 ? 28.359 1.143 -24.969 1 67.19 177 GLY A O 1
ATOM 1425 N N . ALA A 1 178 ? 29.828 -0.595 -24.859 1 74.44 178 ALA A N 1
ATOM 1426 C CA . ALA A 1 178 ? 28.859 -1.283 -24.016 1 74.44 178 ALA A CA 1
ATOM 1427 C C . ALA A 1 178 ? 28.875 -0.722 -22.594 1 74.44 178 ALA A C 1
ATOM 1429 O O . ALA A 1 178 ? 29.797 -0.985 -21.828 1 74.44 178 ALA A O 1
ATOM 1430 N N . ASP A 1 179 ? 28.047 0.236 -22.406 1 90.94 179 ASP A N 1
ATOM 1431 C CA . ASP A 1 179 ? 27.797 0.618 -21.016 1 90.94 179 ASP A CA 1
ATOM 1432 C C . ASP A 1 179 ? 26.922 -0.412 -20.312 1 90.94 179 ASP A C 1
ATOM 1434 O O . ASP A 1 179 ? 26.594 -1.453 -20.891 1 90.94 179 ASP A O 1
ATOM 1438 N N . TYR A 1 180 ? 26.734 -0.348 -19.078 1 95.38 180 TYR A N 1
ATOM 1439 C CA . TYR A 1 180 ? 26 -1.328 -18.281 1 95.38 180 TYR A CA 1
ATOM 1440 C C . TYR A 1 180 ? 24.609 -1.558 -18.859 1 95.38 180 TYR A C 1
ATOM 1442 O O . TYR A 1 180 ? 24.125 -2.693 -18.891 1 95.38 180 TYR A O 1
ATOM 1450 N N . SER A 1 181 ? 24.016 -0.531 -19.297 1 95 181 SER A N 1
ATOM 1451 C CA . SER A 1 181 ? 22.672 -0.634 -19.891 1 95 181 SER A CA 1
ATOM 1452 C C . SER A 1 181 ? 22.688 -1.539 -21.109 1 95 181 SER A C 1
ATOM 1454 O O . SER A 1 181 ? 21.781 -2.359 -21.297 1 95 181 SER A O 1
ATOM 1456 N N . HIS A 1 182 ? 23.688 -1.336 -21.891 1 94.06 182 HIS A N 1
ATOM 1457 C CA . HIS A 1 182 ? 23.812 -2.164 -23.078 1 94.06 182 HIS A CA 1
ATOM 1458 C C . HIS A 1 182 ? 24.094 -3.619 -22.719 1 94.06 182 HIS A C 1
ATOM 1460 O O . HIS A 1 182 ? 23.578 -4.535 -23.359 1 94.06 182 HIS A O 1
ATOM 1466 N N . MET A 1 183 ? 24.922 -3.795 -21.766 1 94.62 183 MET A N 1
ATOM 1467 C CA . MET A 1 183 ? 25.234 -5.148 -21.297 1 94.62 183 MET A CA 1
ATOM 1468 C C . MET A 1 183 ? 23.969 -5.859 -20.844 1 94.62 183 MET A C 1
ATOM 1470 O O . MET A 1 183 ? 23.766 -7.039 -21.141 1 94.62 183 MET A O 1
ATOM 1474 N N . TYR A 1 184 ? 23.156 -5.152 -20.141 1 95.5 184 TYR A N 1
ATOM 1475 C CA . TYR A 1 184 ? 21.922 -5.762 -19.672 1 95.5 184 TYR A CA 1
ATOM 1476 C C . TYR A 1 184 ? 21.031 -6.141 -20.859 1 95.5 184 TYR A C 1
ATOM 1478 O O . TYR A 1 184 ? 20.391 -7.199 -20.844 1 95.5 184 TYR A O 1
ATOM 1486 N N . LYS A 1 185 ? 20.938 -5.289 -21.797 1 94.5 185 LYS A N 1
ATOM 1487 C CA . LYS A 1 185 ? 20.156 -5.578 -23 1 94.5 185 LYS A CA 1
ATOM 1488 C C . LYS A 1 185 ? 20.656 -6.844 -23.688 1 94.5 185 LYS A C 1
ATOM 1490 O O . LYS A 1 185 ? 19.859 -7.652 -24.156 1 94.5 185 LYS A O 1
ATOM 1495 N N . ASP A 1 186 ? 21.938 -6.969 -23.719 1 94.75 186 ASP A N 1
ATOM 1496 C CA . ASP A 1 186 ? 22.531 -8.148 -24.328 1 94.75 186 ASP A CA 1
ATOM 1497 C C . ASP A 1 186 ? 22.219 -9.406 -23.531 1 94.75 186 ASP A C 1
ATOM 1499 O O . ASP A 1 186 ? 21.922 -10.461 -24.109 1 94.75 186 ASP A O 1
ATOM 1503 N N . VAL A 1 187 ? 22.312 -9.266 -22.25 1 95.19 187 VAL A N 1
ATOM 1504 C CA . VAL A 1 187 ? 21.984 -10.406 -21.406 1 95.19 187 VAL A CA 1
ATOM 1505 C C . VAL A 1 187 ? 20.547 -10.836 -21.641 1 95.19 187 VAL A C 1
ATOM 1507 O O . VAL A 1 187 ? 20.266 -12.023 -21.812 1 95.19 187 VAL A O 1
ATOM 1510 N N . ARG A 1 188 ? 19.656 -9.914 -21.641 1 93.56 188 ARG A N 1
ATOM 1511 C CA . ARG A 1 188 ? 18.25 -10.195 -21.875 1 93.56 188 ARG A CA 1
ATOM 1512 C C . ARG A 1 188 ? 18.031 -10.844 -23.25 1 93.56 188 ARG A C 1
ATOM 1514 O O . ARG A 1 188 ? 17.266 -11.797 -23.375 1 93.56 188 ARG A O 1
ATOM 1521 N N . ALA A 1 189 ? 18.703 -10.32 -24.203 1 93.44 189 ALA A N 1
ATOM 1522 C CA . ALA A 1 189 ? 18.625 -10.883 -25.547 1 93.44 189 ALA A CA 1
ATOM 1523 C C . ALA A 1 189 ? 19.141 -12.32 -25.578 1 93.44 189 ALA A C 1
ATOM 1525 O O . ALA A 1 189 ? 18.547 -13.18 -26.234 1 93.44 189 ALA A O 1
ATOM 1526 N N . ALA A 1 190 ? 20.219 -12.5 -24.906 1 94.31 190 ALA A N 1
ATOM 1527 C CA . ALA A 1 190 ? 20.797 -13.844 -24.844 1 94.31 190 ALA A CA 1
ATOM 1528 C C . ALA A 1 190 ? 19.859 -14.82 -24.156 1 94.31 190 ALA A C 1
ATOM 1530 O O . ALA A 1 190 ? 19.734 -15.977 -24.562 1 94.31 190 ALA A O 1
ATOM 1531 N N . VAL A 1 191 ? 19.234 -14.383 -23.078 1 91.5 191 VAL A N 1
ATOM 1532 C CA . VAL A 1 191 ? 18.266 -15.203 -22.359 1 91.5 191 VAL A CA 1
ATOM 1533 C C . VAL A 1 191 ? 17.109 -15.562 -23.297 1 91.5 191 VAL A C 1
ATOM 1535 O O . VAL A 1 191 ? 16.688 -16.719 -23.359 1 91.5 191 VAL A O 1
ATOM 1538 N N . ASP A 1 192 ? 16.656 -14.617 -24 1 87.44 192 ASP A N 1
ATOM 1539 C CA . ASP A 1 192 ? 15.547 -14.844 -24.938 1 87.44 192 ASP A CA 1
ATOM 1540 C C . ASP A 1 192 ? 15.938 -15.844 -26.016 1 87.44 192 ASP A C 1
ATOM 1542 O O . ASP A 1 192 ? 15.148 -16.719 -26.375 1 87.44 192 ASP A O 1
ATOM 1546 N N . LEU A 1 193 ? 17.094 -15.695 -26.469 1 89.44 193 LEU A N 1
ATOM 1547 C CA . LEU A 1 193 ? 17.609 -16.594 -27.484 1 89.44 193 LEU A CA 1
ATOM 1548 C C . LEU A 1 193 ? 17.703 -18.031 -26.953 1 89.44 193 LEU A C 1
ATOM 1550 O O . LEU A 1 193 ? 17.375 -18.984 -27.672 1 89.44 193 LEU A O 1
ATOM 1554 N N . CYS A 1 194 ? 18.141 -18.078 -25.812 1 86.88 194 CYS A N 1
ATOM 1555 C CA . CYS A 1 194 ? 18.281 -19.375 -25.172 1 86.88 194 CYS A CA 1
ATOM 1556 C C . CYS A 1 194 ? 16.922 -20.047 -25.016 1 86.88 194 CYS A C 1
ATOM 1558 O O . CYS A 1 194 ? 16.781 -21.25 -25.234 1 86.88 194 CYS A O 1
ATOM 1560 N N . HIS A 1 195 ? 15.906 -19.375 -24.672 1 81.75 195 HIS A N 1
ATOM 1561 C CA . HIS A 1 195 ? 14.562 -19.906 -24.469 1 81.75 195 HIS A CA 1
ATOM 1562 C C . HIS A 1 195 ? 13.898 -20.25 -25.797 1 81.75 195 HIS A C 1
ATOM 1564 O O . HIS A 1 195 ? 13.102 -21.172 -25.875 1 81.75 195 HIS A O 1
ATOM 1570 N N . ARG A 1 196 ? 14.289 -19.547 -26.828 1 80.56 196 ARG A N 1
ATOM 1571 C CA . ARG A 1 196 ? 13.656 -19.719 -28.125 1 80.56 196 ARG A CA 1
ATOM 1572 C C . ARG A 1 196 ? 14.281 -20.875 -28.891 1 80.56 196 ARG A C 1
ATOM 1574 O O . ARG A 1 196 ? 13.609 -21.531 -29.688 1 80.56 196 ARG A O 1
ATOM 1581 N N . ASP A 1 197 ? 15.484 -21.062 -28.719 1 82.88 197 ASP A N 1
ATOM 1582 C CA . ASP A 1 197 ? 16.172 -22.047 -29.562 1 82.88 197 ASP A CA 1
ATOM 1583 C C . ASP A 1 197 ? 15.812 -23.469 -29.156 1 82.88 197 ASP A C 1
ATOM 1585 O O . ASP A 1 197 ? 16.203 -24.422 -29.828 1 82.88 197 ASP A O 1
ATOM 1589 N N . GLY A 1 198 ? 15.078 -23.688 -28.031 1 80.25 198 GLY A N 1
ATOM 1590 C CA . GLY A 1 198 ? 14.5 -24.984 -27.688 1 80.25 198 GLY A CA 1
ATOM 1591 C C . GLY A 1 198 ? 15.422 -25.844 -26.859 1 80.25 198 GLY A C 1
ATOM 1592 O O . GLY A 1 198 ? 15.016 -26.891 -26.359 1 80.25 198 GLY A O 1
ATOM 1593 N N . THR A 1 199 ? 16.594 -25.438 -26.719 1 82.19 199 THR A N 1
ATOM 1594 C CA . THR A 1 199 ? 17.578 -26.25 -26.016 1 82.19 199 THR A CA 1
ATOM 1595 C C . THR A 1 199 ? 17.109 -26.547 -24.594 1 82.19 199 THR A C 1
ATOM 1597 O O . THR A 1 199 ? 17.172 -27.703 -24.141 1 82.19 199 THR A O 1
ATOM 1600 N N . LEU A 1 200 ? 16.703 -25.578 -23.875 1 86.19 200 LEU A N 1
ATOM 1601 C CA . LEU A 1 200 ? 16.234 -25.766 -22.516 1 86.19 200 LEU A CA 1
ATOM 1602 C C . LEU A 1 200 ? 15.07 -26.766 -22.469 1 86.19 200 LEU A C 1
ATOM 1604 O O . LEU A 1 200 ? 15.062 -27.672 -21.641 1 86.19 200 LEU A O 1
ATOM 1608 N N . LYS A 1 201 ? 14.18 -26.641 -23.359 1 86.94 201 LYS A N 1
ATOM 1609 C CA . LYS A 1 201 ? 12.992 -27.484 -23.391 1 86.94 201 LYS A CA 1
ATOM 1610 C C . LYS A 1 201 ? 13.344 -28.922 -23.734 1 86.94 201 LYS A C 1
ATOM 1612 O O . LYS A 1 201 ? 12.766 -29.859 -23.172 1 86.94 201 LYS A O 1
ATOM 1617 N N . GLN A 1 202 ? 14.25 -29.016 -24.609 1 88.25 202 GLN A N 1
ATOM 1618 C CA . GLN A 1 202 ? 14.688 -30.359 -25 1 88.25 202 GLN A CA 1
ATOM 1619 C C . GLN A 1 202 ? 15.352 -31.094 -23.844 1 88.25 202 GLN A C 1
ATOM 1621 O O . GLN A 1 202 ? 15.141 -32.281 -23.656 1 88.25 202 GLN A O 1
ATOM 1626 N N . MET A 1 203 ? 16.078 -30.344 -23.172 1 90.06 203 MET A N 1
ATOM 1627 C CA . MET A 1 203 ? 16.766 -30.969 -22.047 1 90.06 203 MET A CA 1
ATOM 1628 C C . MET A 1 203 ? 15.766 -31.391 -20.969 1 90.06 203 MET A C 1
ATOM 1630 O O . MET A 1 203 ? 15.906 -32.469 -20.375 1 90.06 203 MET A O 1
ATOM 1634 N N . VAL A 1 204 ? 14.812 -30.578 -20.688 1 90.5 204 VAL A N 1
ATOM 1635 C CA . VAL A 1 204 ? 13.781 -30.922 -19.703 1 90.5 204 VAL A CA 1
ATOM 1636 C C . VAL A 1 204 ? 12.992 -32.125 -20.203 1 90.5 204 VAL A C 1
ATOM 1638 O O . VAL A 1 204 ? 12.648 -33 -19.406 1 90.5 204 VAL A O 1
ATOM 1641 N N . ALA A 1 205 ? 12.742 -32.188 -21.484 1 90.25 205 ALA A N 1
ATOM 1642 C CA . ALA A 1 205 ? 11.977 -33.281 -22.078 1 90.25 205 ALA A CA 1
ATOM 1643 C C . ALA A 1 205 ? 12.695 -34.625 -21.906 1 90.25 205 ALA A C 1
ATOM 1645 O O . ALA A 1 205 ? 12.062 -35.656 -21.703 1 90.25 205 ALA A O 1
ATOM 1646 N N . LYS A 1 206 ? 13.922 -34.531 -21.953 1 91.44 206 LYS A N 1
ATOM 1647 C CA . LYS A 1 206 ? 14.734 -35.75 -21.859 1 91.44 206 LYS A CA 1
ATOM 1648 C C . LYS A 1 206 ? 14.719 -36.312 -20.453 1 91.44 206 LYS A C 1
ATOM 1650 O O . LYS A 1 206 ? 14.719 -37.531 -20.266 1 91.44 206 LYS A O 1
ATOM 1655 N N . ASP A 1 207 ? 14.719 -35.438 -19.484 1 92.62 207 ASP A N 1
ATOM 1656 C CA . ASP A 1 207 ? 14.734 -35.875 -18.094 1 92.62 207 ASP A CA 1
ATOM 1657 C C . ASP A 1 207 ? 14.023 -34.875 -17.203 1 92.62 207 ASP A C 1
ATOM 1659 O O . ASP A 1 207 ? 14.656 -34.219 -16.391 1 92.62 207 ASP A O 1
ATOM 1663 N N . PRO A 1 208 ? 12.766 -34.938 -17.281 1 92.81 208 PRO A N 1
ATOM 1664 C CA . PRO A 1 208 ? 12.016 -33.938 -16.516 1 92.81 208 PRO A CA 1
ATOM 1665 C C . PRO A 1 208 ? 12.289 -34.031 -15.016 1 92.81 208 PRO A C 1
ATOM 1667 O O . PRO A 1 208 ? 12.305 -33 -14.328 1 92.81 208 PRO A O 1
ATOM 1670 N N . LYS A 1 209 ? 12.562 -35.219 -14.477 1 93.38 209 LYS A N 1
ATOM 1671 C CA . LYS A 1 209 ? 12.773 -35.438 -13.055 1 93.38 209 LYS A CA 1
ATOM 1672 C C . LYS A 1 209 ? 14.016 -34.688 -12.562 1 93.38 209 LYS A C 1
ATOM 1674 O O . LYS A 1 209 ? 14.086 -34.281 -11.398 1 93.38 209 LYS A O 1
ATOM 1679 N N . ARG A 1 210 ? 14.914 -34.5 -13.375 1 94.56 210 ARG A N 1
ATOM 1680 C CA . ARG A 1 210 ? 16.156 -33.812 -13.039 1 94.56 210 ARG A CA 1
ATOM 1681 C C . ARG A 1 210 ? 15.898 -32.312 -12.836 1 94.56 210 ARG A C 1
ATOM 1683 O O . ARG A 1 210 ? 16.594 -31.672 -12.055 1 94.56 210 ARG A O 1
ATOM 1690 N N . TYR A 1 211 ? 14.867 -31.797 -13.438 1 94.5 211 TYR A N 1
ATOM 1691 C CA . TYR A 1 211 ? 14.703 -30.344 -13.5 1 94.5 211 TYR A CA 1
ATOM 1692 C C . TYR A 1 211 ? 13.453 -29.906 -12.742 1 94.5 211 TYR A C 1
ATOM 1694 O O . TYR A 1 211 ? 13.344 -28.75 -12.328 1 94.5 211 TYR A O 1
ATOM 1702 N N . ILE A 1 212 ? 12.516 -30.766 -12.594 1 95.75 212 ILE A N 1
ATOM 1703 C CA . ILE A 1 212 ? 11.234 -30.406 -12 1 95.75 212 ILE A CA 1
ATOM 1704 C C . ILE A 1 212 ? 10.992 -31.234 -10.742 1 95.75 212 ILE A C 1
ATOM 1706 O O . ILE A 1 212 ? 11.25 -32.438 -10.727 1 95.75 212 ILE A O 1
ATOM 1710 N N . ASN A 1 213 ? 10.539 -30.578 -9.688 1 94.94 213 ASN A N 1
ATOM 1711 C CA . ASN A 1 213 ? 10.18 -31.281 -8.461 1 94.94 213 ASN A CA 1
ATOM 1712 C C . ASN A 1 213 ? 8.891 -32.094 -8.617 1 94.94 213 ASN A C 1
ATOM 1714 O O . ASN A 1 213 ? 7.941 -31.609 -9.25 1 94.94 213 ASN A O 1
ATOM 1718 N N . GLU A 1 214 ? 8.922 -33.281 -8.07 1 93.12 214 GLU A N 1
ATOM 1719 C CA . GLU A 1 214 ? 7.691 -34.062 -8.023 1 93.12 214 GLU A CA 1
ATOM 1720 C C . GLU A 1 214 ? 6.785 -33.625 -6.887 1 93.12 214 GLU A C 1
ATOM 1722 O O . GLU A 1 214 ? 7.266 -33.219 -5.82 1 93.12 214 GLU A O 1
ATOM 1727 N N . ASP A 1 215 ? 5.527 -33.594 -7.188 1 92.19 215 ASP A N 1
ATOM 1728 C CA . ASP A 1 215 ? 4.516 -33.281 -6.188 1 92.19 215 ASP A CA 1
ATOM 1729 C C . ASP A 1 215 ? 3.301 -34.188 -6.316 1 92.19 215 ASP A C 1
ATOM 1731 O O . ASP A 1 215 ? 2.479 -34.031 -7.219 1 92.19 215 ASP A O 1
ATOM 1735 N N . THR A 1 216 ? 3.168 -35.062 -5.398 1 91.38 216 THR A N 1
ATOM 1736 C CA . THR A 1 216 ? 2.145 -36.125 -5.477 1 91.38 216 THR A CA 1
ATOM 1737 C C . THR A 1 216 ? 0.778 -35.562 -5.09 1 91.38 216 THR A C 1
ATOM 1739 O O . THR A 1 216 ? -0.239 -36.25 -5.227 1 91.38 216 THR A O 1
ATOM 1742 N N . SER A 1 217 ? 0.702 -34.312 -4.703 1 93.06 217 SER A N 1
ATOM 1743 C CA . SER A 1 217 ? -0.558 -33.75 -4.246 1 93.06 217 SER A CA 1
ATOM 1744 C C . SER A 1 217 ? -1.261 -32.969 -5.367 1 93.06 217 SER A C 1
ATOM 1746 O O . SER A 1 217 ? -2.398 -32.531 -5.203 1 93.06 217 SER A O 1
ATOM 1748 N N . ILE A 1 218 ? -0.652 -32.875 -6.512 1 95.44 218 ILE A N 1
ATOM 1749 C CA . ILE A 1 218 ? -1.192 -32.094 -7.605 1 95.44 218 ILE A CA 1
ATOM 1750 C C . ILE A 1 218 ? -2.48 -32.719 -8.117 1 95.44 218 ILE A C 1
ATOM 1752 O O . ILE A 1 218 ? -3.514 -32.062 -8.219 1 95.44 218 ILE A O 1
ATOM 1756 N N . VAL A 1 219 ? -2.387 -34.031 -8.422 1 94.56 219 VAL A N 1
ATOM 1757 C CA . VAL A 1 219 ? -3.529 -34.719 -9.016 1 94.56 219 VAL A CA 1
ATOM 1758 C C . VAL A 1 219 ? -4.672 -34.781 -8.008 1 94.56 219 VAL A C 1
ATOM 1760 O O . VAL A 1 219 ? -5.809 -34.406 -8.32 1 94.56 219 VAL A O 1
ATOM 1763 N N . PRO A 1 220 ? -4.367 -35.156 -6.719 1 94.19 220 PRO A N 1
ATOM 1764 C CA . PRO A 1 220 ? -5.438 -35.094 -5.723 1 94.19 220 PRO A CA 1
ATOM 1765 C C . PRO A 1 220 ? -6.062 -33.719 -5.582 1 94.19 220 PRO A C 1
ATOM 1767 O O . PRO A 1 220 ? -7.273 -33.594 -5.359 1 94.19 220 PRO A O 1
ATOM 1770 N N . MET A 1 221 ? -5.324 -32.719 -5.699 1 96.25 221 MET A N 1
ATOM 1771 C CA . MET A 1 221 ? -5.832 -31.344 -5.625 1 96.25 221 MET A CA 1
ATOM 1772 C C . MET A 1 221 ? -6.812 -31.062 -6.762 1 96.25 221 MET A C 1
ATOM 1774 O O . MET A 1 221 ? -7.91 -30.562 -6.531 1 96.25 221 MET A O 1
ATOM 1778 N N . PHE A 1 222 ? -6.426 -31.469 -7.984 1 96.81 222 PHE A N 1
ATOM 1779 C CA . PHE A 1 222 ? -7.301 -31.281 -9.133 1 96.81 222 PHE A CA 1
ATOM 1780 C C . PHE A 1 222 ? -8.617 -32.031 -8.945 1 96.81 222 PHE A C 1
ATOM 1782 O O . PHE A 1 222 ? -9.688 -31.469 -9.164 1 96.81 222 PHE A O 1
ATOM 1789 N N . LYS A 1 223 ? -8.461 -33.25 -8.547 1 95.06 223 LYS A N 1
ATOM 1790 C CA . LYS A 1 223 ? -9.641 -34.062 -8.367 1 95.06 223 LYS A CA 1
ATOM 1791 C C . LYS A 1 223 ? -10.594 -33.469 -7.328 1 95.06 223 LYS A C 1
ATOM 1793 O O . LYS A 1 223 ? -11.812 -33.469 -7.523 1 95.06 223 LYS A O 1
ATOM 1798 N N . MET A 1 224 ? -10.031 -33 -6.262 1 95.44 224 MET A N 1
ATOM 1799 C CA . MET A 1 224 ? -10.828 -32.406 -5.199 1 95.44 224 MET A CA 1
ATOM 1800 C C . MET A 1 224 ? -11.555 -31.156 -5.699 1 95.44 224 MET A C 1
ATOM 1802 O O . MET A 1 224 ? -12.75 -30.984 -5.457 1 95.44 224 MET A O 1
ATOM 1806 N N . LEU A 1 225 ? -10.883 -30.312 -6.406 1 96.88 225 LEU A N 1
ATOM 1807 C CA . LEU A 1 225 ? -11.469 -29.094 -6.934 1 96.88 225 LEU A CA 1
ATOM 1808 C C . LEU A 1 225 ? -12.602 -29.406 -7.91 1 96.88 225 LEU A C 1
ATOM 1810 O O . LEU A 1 225 ? -13.68 -28.812 -7.824 1 96.88 225 LEU A O 1
ATOM 1814 N N . ARG A 1 226 ? -12.367 -30.344 -8.727 1 96.12 226 ARG A N 1
ATOM 1815 C CA . ARG A 1 226 ? -13.367 -30.719 -9.727 1 96.12 226 ARG A CA 1
ATOM 1816 C C . ARG A 1 226 ? -14.57 -31.391 -9.07 1 96.12 226 ARG A C 1
ATOM 1818 O O . ARG A 1 226 ? -15.711 -31.125 -9.445 1 96.12 226 ARG A O 1
ATOM 1825 N N . ALA A 1 227 ? -14.266 -32.219 -8.133 1 95.25 227 ALA A N 1
ATOM 1826 C CA . ALA A 1 227 ? -15.352 -32.875 -7.406 1 95.25 227 ALA A CA 1
ATOM 1827 C C . ALA A 1 227 ? -16.234 -31.859 -6.684 1 95.25 227 ALA A C 1
ATOM 1829 O O . ALA A 1 227 ? -17.406 -32.125 -6.434 1 95.25 227 ALA A O 1
ATOM 1830 N N . SER A 1 228 ? -15.688 -30.781 -6.34 1 95.69 228 SER A N 1
ATOM 1831 C CA . SER A 1 228 ? -16.438 -29.75 -5.637 1 95.69 228 SER A CA 1
ATOM 1832 C C . SER A 1 228 ? -17.312 -28.938 -6.602 1 95.69 228 SER A C 1
ATOM 1834 O O . SER A 1 228 ? -18.062 -28.062 -6.184 1 95.69 228 SER A O 1
ATOM 1836 N N . GLY A 1 229 ? -17.125 -29.172 -7.863 1 94.81 229 GLY A N 1
ATOM 1837 C CA . GLY A 1 229 ? -17.984 -28.531 -8.852 1 94.81 229 GLY A CA 1
ATOM 1838 C C . GLY A 1 229 ? -17.312 -27.375 -9.562 1 94.81 229 GLY A C 1
ATOM 1839 O O . GLY A 1 229 ? -17.906 -26.766 -10.445 1 94.81 229 GLY A O 1
ATOM 1840 N N . ARG A 1 230 ? -16.109 -27.141 -9.258 1 96.69 230 ARG A N 1
ATOM 1841 C CA . ARG A 1 230 ? -15.406 -26.031 -9.891 1 96.69 230 ARG A CA 1
ATOM 1842 C C . ARG A 1 230 ? -14.805 -26.453 -11.219 1 96.69 230 ARG A C 1
ATOM 1844 O O . ARG A 1 230 ? -14.312 -27.578 -11.359 1 96.69 230 ARG A O 1
ATOM 1851 N N . SER A 1 231 ? -14.852 -25.438 -12.156 1 97.38 231 SER A N 1
ATOM 1852 C CA . SER A 1 231 ? -14.078 -25.625 -13.383 1 97.38 231 SER A CA 1
ATOM 1853 C C . SER A 1 231 ? -12.602 -25.344 -13.156 1 97.38 231 SER A C 1
ATOM 1855 O O . SER A 1 231 ? -12.242 -24.484 -12.336 1 97.38 231 SER A O 1
ATOM 1857 N N . THR A 1 232 ? -11.805 -26.094 -13.797 1 98.06 232 THR A N 1
ATOM 1858 C CA . THR A 1 232 ? -10.359 -25.875 -13.734 1 98.06 232 THR A CA 1
ATOM 1859 C C . THR A 1 232 ? -9.805 -25.547 -15.117 1 98.06 232 THR A C 1
ATOM 1861 O O . THR A 1 232 ? -10.289 -26.078 -16.125 1 98.06 232 THR A O 1
ATOM 1864 N N . PHE A 1 233 ? -8.82 -24.625 -15.18 1 98.12 233 PHE A N 1
ATOM 1865 C CA . PHE A 1 233 ? -8.227 -24.297 -16.469 1 98.12 233 PHE A CA 1
ATOM 1866 C C . PHE A 1 233 ? -6.738 -23.984 -16.312 1 98.12 233 PHE A C 1
ATOM 1868 O O . PHE A 1 233 ? -6.262 -23.734 -15.203 1 98.12 233 PHE A O 1
ATOM 1875 N N . LEU A 1 234 ? -6.043 -24.141 -17.391 1 98.38 234 LEU A N 1
ATOM 1876 C CA . LEU A 1 234 ? -4.613 -23.859 -17.469 1 98.38 234 LEU A CA 1
ATOM 1877 C C . LEU A 1 234 ? -4.332 -22.766 -18.5 1 98.38 234 LEU A C 1
ATOM 1879 O O . LEU A 1 234 ? -4.855 -22.812 -19.609 1 98.38 234 LEU A O 1
ATOM 1883 N N . VAL A 1 235 ? -3.629 -21.734 -18.062 1 97.44 235 VAL A N 1
ATOM 1884 C CA . VAL A 1 235 ? -3.164 -20.703 -18.984 1 97.44 235 VAL A CA 1
ATOM 1885 C C . VAL A 1 235 ? -1.656 -20.516 -18.828 1 97.44 235 VAL A C 1
ATOM 1887 O O . VAL A 1 235 ? -1.183 -20.062 -17.781 1 97.44 235 VAL A O 1
ATOM 1890 N N . THR A 1 236 ? -0.87 -20.828 -19.781 1 96.94 236 THR A N 1
ATOM 1891 C CA . THR A 1 236 ? 0.586 -20.781 -19.719 1 96.94 236 THR A CA 1
ATOM 1892 C C . THR A 1 236 ? 1.159 -20.094 -20.953 1 96.94 236 THR A C 1
ATOM 1894 O O . THR A 1 236 ? 0.527 -20.094 -22.016 1 96.94 236 THR A O 1
ATOM 1897 N N . ASN A 1 237 ? 2.256 -19.484 -20.828 1 92.75 237 ASN A N 1
ATOM 1898 C CA . ASN A 1 237 ? 2.959 -18.891 -21.953 1 92.75 237 ASN A CA 1
ATOM 1899 C C . ASN A 1 237 ? 3.682 -19.953 -22.781 1 92.75 237 ASN A C 1
ATOM 1901 O O . ASN A 1 237 ? 4.09 -19.688 -23.922 1 92.75 237 ASN A O 1
ATOM 1905 N N . SER A 1 238 ? 3.924 -21.125 -22.266 1 93.44 238 SER A N 1
ATOM 1906 C CA . SER A 1 238 ? 4.59 -22.219 -22.969 1 93.44 238 SER A CA 1
ATOM 1907 C C . SER A 1 238 ? 3.711 -22.781 -24.078 1 93.44 238 SER A C 1
ATOM 1909 O O . SER A 1 238 ? 2.484 -22.781 -23.969 1 93.44 238 SER A O 1
ATOM 1911 N N . LEU A 1 239 ? 4.344 -23.266 -25.125 1 94.06 239 LEU A N 1
ATOM 1912 C CA . LEU A 1 239 ? 3.604 -23.875 -26.219 1 94.06 239 LEU A CA 1
ATOM 1913 C C . LEU A 1 239 ? 3.193 -25.312 -25.859 1 94.06 239 LEU A C 1
ATOM 1915 O O . LEU A 1 239 ? 3.584 -25.828 -24.812 1 94.06 239 LEU A O 1
ATOM 1919 N N . TRP A 1 240 ? 2.412 -25.922 -26.719 1 95.06 240 TRP A N 1
ATOM 1920 C CA . TRP A 1 240 ? 1.744 -27.188 -26.438 1 95.06 240 TRP A CA 1
ATOM 1921 C C . TRP A 1 240 ? 2.762 -28.297 -26.203 1 95.06 240 TRP A C 1
ATOM 1923 O O . TRP A 1 240 ? 2.625 -29.078 -25.266 1 95.06 240 TRP A O 1
ATOM 1933 N N . ASP A 1 241 ? 3.775 -28.391 -26.984 1 91.62 241 ASP A N 1
ATOM 1934 C CA . ASP A 1 241 ? 4.738 -29.484 -26.922 1 91.62 241 ASP A CA 1
ATOM 1935 C C . ASP A 1 241 ? 5.402 -29.547 -25.547 1 91.62 241 ASP A C 1
ATOM 1937 O O . ASP A 1 241 ? 5.418 -30.594 -24.906 1 91.62 241 ASP A O 1
ATOM 1941 N N . TYR A 1 242 ? 5.863 -28.438 -25.141 1 93 242 TYR A N 1
ATOM 1942 C CA . TYR A 1 242 ? 6.52 -28.375 -23.828 1 93 242 TYR A CA 1
ATOM 1943 C C . TYR A 1 242 ? 5.516 -28.578 -22.703 1 93 242 TYR A C 1
ATOM 1945 O O . TYR A 1 242 ? 5.797 -29.281 -21.734 1 93 242 TYR A O 1
ATOM 1953 N N . THR A 1 243 ? 4.348 -27.953 -22.797 1 95.94 243 THR A N 1
ATOM 1954 C CA . THR A 1 243 ? 3.299 -28.078 -21.797 1 95.94 243 THR A CA 1
ATOM 1955 C C . THR A 1 243 ? 2.918 -29.531 -21.594 1 95.94 243 THR A C 1
ATOM 1957 O O . THR A 1 243 ? 2.781 -29.984 -20.453 1 95.94 243 THR A O 1
ATOM 1960 N N . ASN A 1 244 ? 2.762 -30.234 -22.688 1 93.94 244 ASN A N 1
ATOM 1961 C CA . ASN A 1 244 ? 2.383 -31.641 -22.609 1 93.94 244 ASN A CA 1
ATOM 1962 C C . ASN A 1 244 ? 3.441 -32.469 -21.875 1 93.94 244 ASN A C 1
ATOM 1964 O O . ASN A 1 244 ? 3.109 -33.375 -21.109 1 93.94 244 ASN A O 1
ATOM 1968 N N . ILE A 1 245 ? 4.652 -32.125 -22.078 1 92.38 245 ILE A N 1
ATOM 1969 C CA . ILE A 1 245 ? 5.75 -32.844 -21.422 1 92.38 245 ILE A CA 1
ATOM 1970 C C . ILE A 1 245 ? 5.707 -32.594 -19.922 1 92.38 245 ILE A C 1
ATOM 1972 O O . ILE A 1 245 ? 5.75 -33.531 -19.125 1 92.38 245 ILE A O 1
ATOM 1976 N N . VAL A 1 246 ? 5.609 -31.359 -19.547 1 94.94 246 VAL A N 1
ATOM 1977 C CA . VAL A 1 246 ? 5.66 -30.969 -18.141 1 94.94 246 VAL A CA 1
ATOM 1978 C C . VAL A 1 246 ? 4.441 -31.516 -17.406 1 94.94 246 VAL A C 1
ATOM 1980 O O . VAL A 1 246 ? 4.574 -32.125 -16.328 1 94.94 246 VAL A O 1
ATOM 1983 N N . MET A 1 247 ? 3.307 -31.422 -18.016 1 96.25 247 MET A N 1
ATOM 1984 C CA . MET A 1 247 ? 2.078 -31.859 -17.359 1 96.25 247 MET A CA 1
ATOM 1985 C C . MET A 1 247 ? 2.021 -33.375 -17.25 1 96.25 247 MET A C 1
ATOM 1987 O O . MET A 1 247 ? 1.482 -33.906 -16.281 1 96.25 247 MET A O 1
ATOM 1991 N N . ASN A 1 248 ? 2.547 -34.062 -18.219 1 92.94 248 ASN A N 1
ATOM 1992 C CA . ASN A 1 248 ? 2.635 -35.5 -18.109 1 92.94 248 ASN A CA 1
ATOM 1993 C C . ASN A 1 248 ? 3.508 -35.938 -16.938 1 92.94 248 ASN A C 1
ATOM 1995 O O . ASN A 1 248 ? 3.18 -36.875 -16.234 1 92.94 248 ASN A O 1
ATOM 1999 N N . PHE A 1 249 ? 4.539 -35.25 -16.797 1 93.31 249 PHE A N 1
ATOM 2000 C CA . PHE A 1 249 ? 5.426 -35.562 -15.68 1 93.31 249 PHE A CA 1
ATOM 2001 C C . PHE A 1 249 ? 4.734 -35.312 -14.352 1 93.31 249 PHE A C 1
ATOM 2003 O O . PHE A 1 249 ? 4.82 -36.125 -13.43 1 93.31 249 PHE A O 1
ATOM 2010 N N . LEU A 1 250 ? 4.051 -34.188 -14.242 1 95.25 250 LEU A N 1
ATOM 2011 C CA . LEU A 1 250 ? 3.42 -33.781 -12.992 1 95.25 250 LEU A CA 1
ATOM 2012 C C . LEU A 1 250 ? 2.27 -34.719 -12.633 1 95.25 250 LEU A C 1
ATOM 2014 O O . LEU A 1 250 ? 2.037 -35 -11.453 1 95.25 250 LEU A O 1
ATOM 2018 N N . CYS A 1 251 ? 1.555 -35.188 -13.617 1 93.56 251 CYS A N 1
ATOM 2019 C CA . CYS A 1 251 ? 0.34 -35.938 -13.352 1 93.56 251 CYS A CA 1
ATOM 2020 C C . CYS A 1 251 ? 0.607 -37.438 -13.438 1 93.56 251 CYS A C 1
ATOM 2022 O O . CYS A 1 251 ? -0.262 -38.25 -13.117 1 93.56 251 CYS A O 1
ATOM 2024 N N . ALA A 1 252 ? 1.691 -37.812 -14.219 1 74.88 252 ALA A N 1
ATOM 2025 C CA . ALA A 1 252 ? 1.967 -39.219 -14.523 1 74.88 252 ALA A CA 1
ATOM 2026 C C . ALA A 1 252 ? 2.396 -39.969 -13.273 1 74.88 252 ALA A C 1
ATOM 2028 O O . ALA A 1 252 ? 3.346 -39.562 -12.594 1 74.88 252 ALA A O 1
ATOM 2029 N N . SER A 1 253 ? 1.409 -40.188 -12.438 1 55.31 253 SER A N 1
ATOM 2030 C CA . SER A 1 253 ? 1.844 -41.219 -11.5 1 55.31 253 SER A CA 1
ATOM 2031 C C . SER A 1 253 ? 2.449 -42.406 -12.227 1 55.31 253 SER A C 1
ATOM 2033 O O . SER A 1 253 ? 2.092 -42.688 -13.375 1 55.31 253 SER A O 1
ATOM 2035 N N . HIS A 1 254 ? 3.668 -42.688 -11.898 1 48.5 254 HIS A N 1
ATOM 2036 C CA . HIS A 1 254 ? 4.414 -43.875 -12.305 1 48.5 254 HIS A CA 1
ATOM 2037 C C . HIS A 1 254 ? 3.479 -45.062 -12.578 1 48.5 254 HIS A C 1
ATOM 2039 O O . HIS A 1 254 ? 2.83 -45.562 -11.664 1 48.5 254 HIS A O 1
ATOM 2045 N N . THR A 1 255 ? 2.588 -44.938 -13.461 1 42.84 255 THR A N 1
ATOM 2046 C CA . THR A 1 255 ? 2.08 -46.281 -13.664 1 42.84 255 THR A CA 1
ATOM 2047 C C . THR A 1 255 ? 3.217 -47.312 -13.617 1 42.84 255 THR A C 1
ATOM 2049 O O . THR A 1 255 ? 4.355 -46.969 -13.977 1 42.84 255 THR A O 1
ATOM 2052 N N . LEU A 1 256 ? 3.055 -48.188 -12.75 1 39.53 256 LEU A N 1
ATOM 2053 C CA . LEU A 1 256 ? 3.953 -49.312 -12.469 1 39.53 256 LEU A CA 1
ATOM 2054 C C . LEU A 1 256 ? 4.645 -49.781 -13.75 1 39.53 256 LEU A C 1
ATOM 2056 O O . LEU A 1 256 ? 5.645 -50.5 -13.688 1 39.53 256 LEU A O 1
ATOM 2060 N N . ASP A 1 257 ? 3.873 -49.875 -14.859 1 40.31 257 ASP A N 1
ATOM 2061 C CA . ASP A 1 257 ? 4.496 -50.719 -15.875 1 40.31 257 ASP A CA 1
ATOM 2062 C C . ASP A 1 257 ? 5.617 -49.969 -16.594 1 40.31 257 ASP A C 1
ATOM 2064 O O . ASP A 1 257 ? 6.18 -50.469 -17.562 1 40.31 257 ASP A O 1
ATOM 2068 N N . GLY A 1 258 ? 6.266 -49.062 -16.109 1 43.59 258 GLY A N 1
ATOM 2069 C CA . GLY A 1 258 ? 7.52 -48.531 -16.609 1 43.59 258 GLY A CA 1
ATOM 2070 C C . GLY A 1 258 ? 7.348 -47.656 -17.859 1 43.59 258 GLY A C 1
ATOM 2071 O O . GLY A 1 258 ? 8.32 -47.125 -18.375 1 43.59 258 GLY A O 1
ATOM 2072 N N . SER A 1 259 ? 6.387 -47.875 -18.734 1 43.44 259 SER A N 1
ATOM 2073 C CA . SER A 1 259 ? 6.441 -47.188 -20.016 1 43.44 259 SER A CA 1
ATOM 2074 C C . SER A 1 259 ? 5.918 -45.75 -19.906 1 43.44 259 SER A C 1
ATOM 2076 O O . SER A 1 259 ? 4.797 -45.531 -19.438 1 43.44 259 SER A O 1
ATOM 2078 N N . LEU A 1 260 ? 6.68 -44.719 -19.688 1 48.62 260 LEU A N 1
ATOM 2079 C CA . LEU A 1 260 ? 6.426 -43.281 -19.766 1 48.62 260 LEU A CA 1
ATOM 2080 C C . LEU A 1 260 ? 5.738 -42.906 -21.078 1 48.62 260 LEU A C 1
ATOM 2082 O O . LEU A 1 260 ? 6.406 -42.594 -22.078 1 48.62 260 LEU A O 1
ATOM 2086 N N . SER A 1 261 ? 4.801 -43.562 -21.656 1 50.47 261 SER A N 1
ATOM 2087 C CA . SER A 1 261 ? 4.199 -43.062 -22.891 1 50.47 261 SER A CA 1
ATOM 2088 C C . SER A 1 261 ? 3.457 -41.75 -22.641 1 50.47 261 SER A C 1
ATOM 2090 O O . SER A 1 261 ? 2.713 -41.625 -21.672 1 50.47 261 SER A O 1
ATOM 2092 N N . CYS A 1 262 ? 4.074 -40.562 -23.203 1 59.78 262 CYS A N 1
ATOM 2093 C CA . CYS A 1 262 ? 3.41 -39.25 -23.297 1 59.78 262 CYS A CA 1
ATOM 2094 C C . CYS A 1 262 ? 1.965 -39.406 -23.766 1 59.78 262 CYS A C 1
ATOM 2096 O O . CYS A 1 262 ? 1.709 -39.812 -24.891 1 59.78 262 CYS A O 1
ATOM 2098 N N . ASN A 1 263 ? 1.01 -39.594 -22.75 1 79.38 263 ASN A N 1
ATOM 2099 C CA . ASN A 1 263 ? -0.395 -39.562 -23.156 1 79.38 263 ASN A CA 1
ATOM 2100 C C . ASN A 1 263 ? -1.08 -38.281 -22.75 1 79.38 263 ASN A C 1
ATOM 2102 O O . ASN A 1 263 ? -0.412 -37.281 -22.469 1 79.38 263 ASN A O 1
ATOM 2106 N N . PHE A 1 264 ? -2.219 -38.094 -23.141 1 87.5 264 PHE A N 1
ATOM 2107 C CA . PHE A 1 264 ? -2.996 -36.875 -22.969 1 87.5 264 PHE A CA 1
ATOM 2108 C C . PHE A 1 264 ? -3.977 -37 -21.812 1 87.5 264 PHE A C 1
ATOM 2110 O O . PHE A 1 264 ? -4.965 -36.281 -21.734 1 87.5 264 PHE A O 1
ATOM 2117 N N . ASP A 1 265 ? -3.654 -37.938 -20.828 1 88.5 265 ASP A N 1
ATOM 2118 C CA . ASP A 1 265 ? -4.578 -38.25 -19.75 1 88.5 265 ASP A CA 1
ATOM 2119 C C . ASP A 1 265 ? -4.742 -37.094 -18.797 1 88.5 265 ASP A C 1
ATOM 2121 O O . ASP A 1 265 ? -5.809 -36.906 -18.203 1 88.5 265 ASP A O 1
ATOM 2125 N N . TRP A 1 266 ? -3.639 -36.312 -18.703 1 94.5 266 TRP A N 1
ATOM 2126 C CA . TRP A 1 266 ? -3.691 -35.188 -17.734 1 94.5 266 TRP A CA 1
ATOM 2127 C C . TRP A 1 266 ? -4.75 -34.188 -18.141 1 94.5 266 TRP A C 1
ATOM 2129 O O . TRP A 1 266 ? -5.211 -33.406 -17.312 1 94.5 266 TRP A O 1
ATOM 2139 N N . LEU A 1 267 ? -5.223 -34.188 -19.375 1 95.12 267 LEU A N 1
ATOM 2140 C CA . LEU A 1 267 ? -6.219 -33.25 -19.875 1 95.12 267 LEU A CA 1
ATOM 2141 C C . LEU A 1 267 ? -7.559 -33.438 -19.172 1 95.12 267 LEU A C 1
ATOM 2143 O O . LEU A 1 267 ? -8.391 -32.531 -19.141 1 95.12 267 LEU A O 1
ATOM 2147 N N . GLN A 1 268 ? -7.781 -34.594 -18.594 1 94 268 GLN A N 1
ATOM 2148 C CA . GLN A 1 268 ? -9.039 -34.906 -17.922 1 94 268 GLN A CA 1
ATOM 2149 C C . GLN A 1 268 ? -9.242 -34 -16.703 1 94 268 GLN A C 1
ATOM 2151 O O . GLN A 1 268 ? -10.359 -33.875 -16.203 1 94 268 GLN A O 1
ATOM 2156 N N . TYR A 1 269 ? -8.172 -33.406 -16.25 1 96.06 269 TYR A N 1
ATOM 2157 C CA . TYR A 1 269 ? -8.258 -32.625 -15.023 1 96.06 269 TYR A CA 1
ATOM 2158 C C . TYR A 1 269 ? -8.578 -31.172 -15.336 1 96.06 269 TYR A C 1
ATOM 2160 O O . TYR A 1 269 ? -8.695 -30.344 -14.422 1 96.06 269 TYR A O 1
ATOM 2168 N N . PHE A 1 270 ? -8.766 -30.812 -16.625 1 97.38 270 PHE A N 1
ATOM 2169 C CA . PHE A 1 270 ? -9.008 -29.422 -17 1 97.38 270 PHE A CA 1
ATOM 2170 C C . PHE A 1 270 ? -10.234 -29.312 -17.891 1 97.38 270 PHE A C 1
ATOM 2172 O O . PHE A 1 270 ? -10.547 -30.234 -18.641 1 97.38 270 PHE A O 1
ATOM 2179 N N . ASP A 1 271 ? -10.898 -28.188 -17.766 1 97.06 271 ASP A N 1
ATOM 2180 C CA . ASP A 1 271 ? -11.984 -27.859 -18.688 1 97.06 271 ASP A CA 1
ATOM 2181 C C . ASP A 1 271 ? -11.445 -27.141 -19.922 1 97.06 271 ASP A C 1
ATOM 2183 O O . ASP A 1 271 ? -11.977 -27.328 -21.031 1 97.06 271 ASP A O 1
ATOM 2187 N N . VAL A 1 272 ? -10.469 -26.344 -19.703 1 96.62 272 VAL A N 1
ATOM 2188 C CA . VAL A 1 272 ? -9.859 -25.578 -20.797 1 96.62 272 VAL A CA 1
ATOM 2189 C C . VAL A 1 272 ? -8.359 -25.453 -20.547 1 96.62 272 VAL A C 1
ATOM 2191 O O . VAL A 1 272 ? -7.918 -25.266 -19.422 1 96.62 272 VAL A O 1
ATOM 2194 N N . VAL A 1 273 ? -7.602 -25.609 -21.594 1 97.88 273 VAL A N 1
ATOM 2195 C CA . VAL A 1 273 ? -6.16 -25.375 -21.547 1 97.88 273 VAL A CA 1
ATOM 2196 C C . VAL A 1 273 ? -5.762 -24.375 -22.625 1 97.88 273 VAL A C 1
ATOM 2198 O O . VAL A 1 273 ? -6.078 -24.562 -23.812 1 97.88 273 VAL A O 1
ATOM 2201 N N . VAL A 1 274 ? -5.129 -23.297 -22.234 1 97.62 274 VAL A N 1
ATOM 2202 C CA . VAL A 1 274 ? -4.637 -22.297 -23.188 1 97.62 274 VAL A CA 1
ATOM 2203 C C . VAL A 1 274 ? -3.113 -22.25 -23.141 1 97.62 274 VAL A C 1
ATOM 2205 O O . VAL A 1 274 ? -2.521 -21.969 -22.094 1 97.62 274 VAL A O 1
ATOM 2208 N N . THR A 1 275 ? -2.455 -22.547 -24.219 1 97.19 275 THR A N 1
ATOM 2209 C CA . THR A 1 275 ? -1.003 -22.484 -24.359 1 97.19 275 THR A CA 1
ATOM 2210 C C . THR A 1 275 ? -0.58 -21.281 -25.188 1 97.19 275 THR A C 1
ATOM 2212 O O . THR A 1 275 ? -1.407 -20.672 -25.859 1 97.19 275 THR A O 1
ATOM 2215 N N . GLY A 1 276 ? 0.653 -20.906 -25.078 1 95.44 276 GLY A N 1
ATOM 2216 C CA . GLY A 1 276 ? 1.116 -19.75 -25.828 1 95.44 276 GLY A CA 1
ATOM 2217 C C . GLY A 1 276 ? 0.26 -18.516 -25.625 1 95.44 276 GLY A C 1
ATOM 2218 O O . GLY A 1 276 ? -0.104 -17.828 -26.578 1 95.44 276 GLY A O 1
ATOM 2219 N N . SER A 1 277 ? -0.129 -18.188 -24.438 1 94.38 277 SER A N 1
ATOM 2220 C CA . SER A 1 277 ? -1.114 -17.156 -24.141 1 94.38 277 SER A CA 1
ATOM 2221 C C . SER A 1 277 ? -0.497 -15.766 -24.234 1 94.38 277 SER A C 1
ATOM 2223 O O . SER A 1 277 ? -1.215 -14.766 -24.312 1 94.38 277 SER A O 1
ATOM 2225 N N . ALA A 1 278 ? 0.823 -15.656 -24.078 1 92.44 278 ALA A N 1
ATOM 2226 C CA . ALA A 1 278 ? 1.545 -14.391 -24.172 1 92.44 278 ALA A CA 1
ATOM 2227 C C . ALA A 1 278 ? 1.162 -13.453 -23.031 1 92.44 278 ALA A C 1
ATOM 2229 O O . ALA A 1 278 ? 0.908 -12.266 -23.25 1 92.44 278 ALA A O 1
ATOM 2230 N N . LYS A 1 279 ? 0.942 -13.969 -21.891 1 91.25 279 LYS A N 1
ATOM 2231 C CA . LYS A 1 279 ? 0.811 -13.117 -20.703 1 91.25 279 LYS A CA 1
ATOM 2232 C C . LYS A 1 279 ? 2.018 -12.195 -20.562 1 91.25 279 LYS A C 1
ATOM 2234 O O . LYS A 1 279 ? 3.141 -12.578 -20.891 1 91.25 279 LYS A O 1
ATOM 2239 N N . PRO A 1 280 ? 1.812 -11 -20.078 1 90.12 280 PRO A N 1
ATOM 2240 C CA . PRO A 1 280 ? 0.609 -10.43 -19.469 1 90.12 280 PRO A CA 1
ATOM 2241 C C . PRO A 1 280 ? -0.376 -9.898 -20.516 1 90.12 280 PRO A C 1
ATOM 2243 O O . PRO A 1 280 ? -1.516 -9.562 -20.172 1 90.12 280 PRO A O 1
ATOM 2246 N N . GLY A 1 281 ? -0.011 -9.844 -21.797 1 91.25 281 GLY A N 1
ATOM 2247 C CA . GLY A 1 281 ? -0.882 -9.32 -22.828 1 91.25 281 GLY A CA 1
ATOM 2248 C C . GLY A 1 281 ? -2.217 -10.039 -22.906 1 91.25 281 GLY A C 1
ATOM 2249 O O . GLY A 1 281 ? -3.223 -9.445 -23.312 1 91.25 281 GLY A O 1
ATOM 2250 N N . PHE A 1 282 ? -2.32 -11.195 -22.484 1 93 282 PHE A N 1
ATOM 2251 C CA . PHE A 1 282 ? -3.508 -12.039 -22.484 1 93 282 PHE A CA 1
ATOM 2252 C C . PHE A 1 282 ? -4.645 -11.383 -21.719 1 93 282 PHE A C 1
ATOM 2254 O O . PHE A 1 282 ? -5.816 -11.539 -22.062 1 93 282 PHE A O 1
ATOM 2261 N N . PHE A 1 283 ? -4.336 -10.586 -20.703 1 88.88 283 PHE A N 1
ATOM 2262 C CA . PHE A 1 283 ? -5.324 -10.062 -19.766 1 88.88 283 PHE A CA 1
ATOM 2263 C C . PHE A 1 283 ? -5.742 -8.648 -20.156 1 88.88 283 PHE A C 1
ATOM 2265 O O . PHE A 1 283 ? -6.578 -8.039 -19.484 1 88.88 283 PHE A O 1
ATOM 2272 N N . HIS A 1 284 ? -5.207 -8.18 -21.188 1 85.19 284 HIS A N 1
ATOM 2273 C CA . HIS A 1 284 ? -5.559 -6.828 -21.625 1 85.19 284 HIS A CA 1
ATOM 2274 C C . HIS A 1 284 ? -6.906 -6.809 -22.328 1 85.19 284 HIS A C 1
ATOM 2276 O O . HIS A 1 284 ? -7.16 -7.637 -23.219 1 85.19 284 HIS A O 1
ATOM 2282 N N . GLU A 1 285 ? -7.645 -5.898 -22.062 1 73.81 285 GLU A N 1
ATOM 2283 C CA . GLU A 1 285 ? -8.977 -5.777 -22.656 1 73.81 285 GLU A CA 1
ATOM 2284 C C . GLU A 1 285 ? -8.883 -5.508 -24.156 1 73.81 285 GLU A C 1
ATOM 2286 O O . GLU A 1 285 ? -9.734 -5.969 -24.922 1 73.81 285 GLU A O 1
ATOM 2291 N N . GLU A 1 286 ? -7.871 -4.855 -24.547 1 80.19 286 GLU A N 1
ATOM 2292 C CA . GLU A 1 286 ? -7.758 -4.438 -25.953 1 80.19 286 GLU A CA 1
ATOM 2293 C C . GLU A 1 286 ? -7.051 -5.5 -26.781 1 80.19 286 GLU A C 1
ATOM 2295 O O . GLU A 1 286 ? -6.906 -5.344 -28 1 80.19 286 GLU A O 1
ATOM 2300 N N . ASN A 1 287 ? -6.727 -6.582 -26.062 1 84.81 287 ASN A N 1
ATOM 2301 C CA . ASN A 1 287 ? -6.051 -7.641 -26.797 1 84.81 287 ASN A CA 1
ATOM 2302 C C . ASN A 1 287 ? -6.98 -8.305 -27.812 1 84.81 287 ASN A C 1
ATOM 2304 O O . ASN A 1 287 ? -8.039 -8.812 -27.453 1 84.81 287 ASN A O 1
ATOM 2308 N N . ARG A 1 288 ? -6.633 -8.281 -29.203 1 83.62 288 ARG A N 1
ATOM 2309 C CA . ARG A 1 288 ? -7.449 -8.859 -30.266 1 83.62 288 ARG A CA 1
ATOM 2310 C C . ARG A 1 288 ? -6.766 -10.07 -30.891 1 83.62 288 ARG A C 1
ATOM 2312 O O . ARG A 1 288 ? -6.98 -10.375 -32.062 1 83.62 288 ARG A O 1
ATOM 2319 N N . ALA A 1 289 ? -5.996 -10.75 -30.047 1 88.06 289 ALA A N 1
ATOM 2320 C CA . ALA A 1 289 ? -5.262 -11.914 -30.547 1 88.06 289 ALA A CA 1
ATOM 2321 C C . ALA A 1 289 ? -6.219 -13.031 -30.953 1 88.06 289 ALA A C 1
ATOM 2323 O O . ALA A 1 289 ? -7.242 -13.25 -30.297 1 88.06 289 ALA A O 1
ATOM 2324 N N . ASN A 1 290 ? -5.855 -13.773 -32.031 1 90.62 290 ASN A N 1
ATOM 2325 C CA . ASN A 1 290 ? -6.621 -14.945 -32.438 1 90.62 290 ASN A CA 1
ATOM 2326 C C . ASN A 1 290 ? -6.398 -16.141 -31.516 1 90.62 290 ASN A C 1
ATOM 2328 O O . ASN A 1 290 ? -5.344 -16.25 -30.891 1 90.62 290 ASN A O 1
ATOM 2332 N N . ILE A 1 291 ? -7.445 -16.891 -31.453 1 94.31 291 ILE A N 1
ATOM 2333 C CA . ILE A 1 291 ? -7.328 -18.125 -30.672 1 94.31 291 ILE A CA 1
ATOM 2334 C C . ILE A 1 291 ? -7.449 -19.328 -31.609 1 94.31 291 ILE A C 1
ATOM 2336 O O . ILE A 1 291 ? -8.367 -19.406 -32.438 1 94.31 291 ILE A O 1
ATOM 2340 N N . PHE A 1 292 ? -6.492 -20.25 -31.531 1 94.62 292 PHE A N 1
ATOM 2341 C CA . PHE A 1 292 ? -6.461 -21.453 -32.344 1 94.62 292 PHE A CA 1
ATOM 2342 C C . PHE A 1 292 ? -6.695 -22.688 -31.469 1 94.62 292 PHE A C 1
ATOM 2344 O O . PHE A 1 292 ? -6.34 -22.703 -30.281 1 94.62 292 PHE A O 1
ATOM 2351 N N . GLU A 1 293 ? -7.305 -23.625 -32.031 1 94.19 293 GLU A N 1
ATOM 2352 C CA . GLU A 1 293 ? -7.414 -24.906 -31.328 1 94.19 293 GLU A CA 1
ATOM 2353 C C . GLU A 1 293 ? -6.227 -25.812 -31.641 1 94.19 293 GLU A C 1
ATOM 2355 O O . GLU A 1 293 ? -5.754 -25.859 -32.781 1 94.19 293 GLU A O 1
ATOM 2360 N N . VAL A 1 294 ? -5.723 -26.5 -30.656 1 94.38 294 VAL A N 1
ATOM 2361 C CA . VAL A 1 294 ? -4.582 -27.406 -30.812 1 94.38 294 VAL A CA 1
ATOM 2362 C C . VAL A 1 294 ? -5.07 -28.844 -30.938 1 94.38 294 VAL A C 1
ATOM 2364 O O . VAL A 1 294 ? -5.84 -29.312 -30.109 1 94.38 294 VAL A O 1
ATOM 2367 N N . GLU A 1 295 ? -4.703 -29.5 -32 1 89.56 295 GLU A N 1
ATOM 2368 C CA . GLU A 1 295 ? -4.895 -30.953 -32.062 1 89.56 295 GLU A CA 1
ATOM 2369 C C . GLU A 1 295 ? -3.814 -31.688 -31.281 1 89.56 295 GLU A C 1
ATOM 2371 O O . GLU A 1 295 ? -2.641 -31.672 -31.656 1 89.56 295 GLU A O 1
ATOM 2376 N N . PRO A 1 296 ? -4.105 -32.312 -30.219 1 89.25 296 PRO A N 1
ATOM 2377 C CA . PRO A 1 296 ? -3.145 -32.781 -29.219 1 89.25 296 PRO A CA 1
ATOM 2378 C C . PRO A 1 296 ? -2.133 -33.781 -29.812 1 89.25 296 PRO A C 1
ATOM 2380 O O . PRO A 1 296 ? -0.947 -33.719 -29.469 1 89.25 296 PRO A O 1
ATOM 2383 N N . GLU A 1 297 ? -2.508 -34.656 -30.656 1 87.56 297 GLU A N 1
ATOM 2384 C CA . GLU A 1 297 ? -1.617 -35.688 -31.172 1 87.56 297 GLU A CA 1
ATOM 2385 C C . GLU A 1 297 ? -0.557 -35.094 -32.094 1 87.56 297 GLU A C 1
ATOM 2387 O O . GLU A 1 297 ? 0.632 -35.406 -31.953 1 87.56 297 GLU A O 1
ATOM 2392 N N . SER A 1 298 ? -1.001 -34.219 -32.938 1 87.88 298 SER A N 1
ATOM 2393 C CA . SER A 1 298 ? -0.082 -33.656 -33.938 1 87.88 298 SER A CA 1
ATOM 2394 C C . SER A 1 298 ? 0.552 -32.375 -33.438 1 87.88 298 SER A C 1
ATOM 2396 O O . SER A 1 298 ? 1.632 -31.969 -33.875 1 87.88 298 SER A O 1
ATOM 2398 N N . GLY A 1 299 ? -0.12 -31.766 -32.562 1 88.75 299 GLY A N 1
ATOM 2399 C CA . GLY A 1 299 ? 0.33 -30.453 -32.125 1 88.75 299 GLY A CA 1
ATOM 2400 C C . GLY A 1 299 ? 0.009 -29.344 -33.125 1 88.75 299 GLY A C 1
ATOM 2401 O O . GLY A 1 299 ? 0.365 -28.188 -32.875 1 88.75 299 GLY A O 1
ATOM 2402 N N . MET A 1 300 ? -0.679 -29.641 -34.156 1 89.81 300 MET A N 1
ATOM 2403 C CA . MET A 1 300 ? -1.015 -28.656 -35.188 1 89.81 300 MET A CA 1
ATOM 2404 C C . MET A 1 300 ? -2.168 -27.766 -34.75 1 89.81 300 MET A C 1
ATOM 2406 O O . MET A 1 300 ? -2.939 -28.141 -33.875 1 89.81 300 MET A O 1
ATOM 2410 N N . LEU A 1 301 ? -2.287 -26.625 -35.406 1 91.94 301 LEU A N 1
ATOM 2411 C CA . LEU A 1 301 ? -3.283 -25.641 -35.031 1 91.94 301 LEU A CA 1
ATOM 2412 C C . LEU A 1 301 ? -4.43 -25.609 -36.031 1 91.94 301 LEU A C 1
ATOM 2414 O O . LEU A 1 301 ? -4.223 -25.812 -37.219 1 91.94 301 LEU A O 1
ATOM 2418 N N . LEU A 1 302 ? -5.586 -25.344 -35.469 1 89.81 302 LEU A N 1
ATOM 2419 C CA . LEU A 1 302 ? -6.789 -25.188 -36.281 1 89.81 302 LEU A CA 1
ATOM 2420 C C . LEU A 1 302 ? -7.434 -23.828 -36.031 1 89.81 302 LEU A C 1
ATOM 2422 O O . LEU A 1 302 ? -7.477 -23.344 -34.906 1 89.81 302 LEU A O 1
ATOM 2426 N N . ASN A 1 303 ? -7.855 -23.234 -37.094 1 85.62 303 ASN A N 1
ATOM 2427 C CA . ASN A 1 303 ? -8.562 -21.969 -36.969 1 85.62 303 ASN A CA 1
ATOM 2428 C C . ASN A 1 303 ? -9.859 -22.141 -36.188 1 85.62 303 ASN A C 1
ATOM 2430 O O . ASN A 1 303 ? -10.5 -23.188 -36.25 1 85.62 303 ASN A O 1
ATOM 2434 N N . THR A 1 304 ? -10.148 -21.094 -35.406 1 85.94 304 THR A N 1
ATOM 2435 C CA . THR A 1 304 ? -11.422 -21.094 -34.719 1 85.94 304 THR A CA 1
ATOM 2436 C C . THR A 1 304 ? -12.133 -19.75 -34.875 1 85.94 304 THR A C 1
ATOM 2438 O O . THR A 1 304 ? -11.523 -18.766 -35.312 1 85.94 304 THR A O 1
ATOM 2441 N N . ASP A 1 305 ? -13.438 -19.75 -34.719 1 83.62 305 ASP A N 1
ATOM 2442 C CA . ASP A 1 305 ? -14.188 -18.516 -34.562 1 83.62 305 ASP A CA 1
ATOM 2443 C C . ASP A 1 305 ? -14.367 -18.188 -33.062 1 83.62 305 ASP A C 1
ATOM 2445 O O . ASP A 1 305 ? -15.383 -18.547 -32.469 1 83.62 305 ASP A O 1
ATOM 2449 N N . ASN A 1 306 ? -13.469 -17.453 -32.625 1 79.69 306 ASN A N 1
ATOM 2450 C CA . ASN A 1 306 ? -13.461 -17.031 -31.219 1 79.69 306 ASN A CA 1
ATOM 2451 C C . ASN A 1 306 ? -13.625 -18.219 -30.281 1 79.69 306 ASN A C 1
ATOM 2453 O O . ASN A 1 306 ? -14.438 -18.172 -29.344 1 79.69 306 ASN A O 1
ATOM 2457 N N . GLY A 1 307 ? -12.984 -19.391 -30.719 1 78.81 307 GLY A N 1
ATOM 2458 C CA . GLY A 1 307 ? -12.992 -20.562 -29.844 1 78.81 307 GLY A CA 1
ATOM 2459 C C . GLY A 1 307 ? -13.898 -21.672 -30.328 1 78.81 307 GLY A C 1
ATOM 2460 O O . GLY A 1 307 ? -13.852 -22.797 -29.812 1 78.81 307 GLY A O 1
ATOM 2461 N N . THR A 1 308 ? -14.641 -21.312 -31.297 1 77.88 308 THR A N 1
ATOM 2462 C CA . THR A 1 308 ? -15.531 -22.312 -31.875 1 77.88 308 THR A CA 1
ATOM 2463 C C . THR A 1 308 ? -14.922 -22.922 -33.125 1 77.88 308 THR A C 1
ATOM 2465 O O . THR A 1 308 ? -14.344 -22.219 -33.938 1 77.88 308 THR A O 1
ATOM 2468 N N . PRO A 1 309 ? -15.016 -24.156 -33.219 1 74.06 309 PRO A N 1
ATOM 2469 C CA . PRO A 1 309 ? -14.453 -24.797 -34.406 1 74.06 309 PRO A CA 1
ATOM 2470 C C . PRO A 1 309 ? -15.062 -24.297 -35.719 1 74.06 309 PRO A C 1
ATOM 2472 O O . PRO A 1 309 ? -16.266 -24.016 -35.75 1 74.06 309 PRO A O 1
ATOM 2475 N N . MET A 1 310 ? -14.188 -24 -36.719 1 71.25 310 MET A N 1
ATOM 2476 C CA . MET A 1 310 ? -14.641 -23.531 -38.031 1 71.25 310 MET A CA 1
ATOM 2477 C C . MET A 1 310 ? -14.586 -24.656 -39.062 1 71.25 310 MET A C 1
ATOM 2479 O O . MET A 1 310 ? -13.625 -25.438 -39.094 1 71.25 310 MET A O 1
ATOM 2483 N N . PRO A 1 311 ? -15.758 -24.844 -39.844 1 65.81 311 PRO A N 1
ATOM 2484 C CA . PRO A 1 311 ? -15.695 -25.844 -40.906 1 65.81 311 PRO A CA 1
ATOM 2485 C C . PRO A 1 311 ? -14.68 -25.484 -42 1 65.81 311 PRO A C 1
ATOM 2487 O O . PRO A 1 311 ? -14.461 -24.297 -42.281 1 65.81 311 PRO A O 1
ATOM 2490 N N . GLN A 1 312 ? -13.773 -26.344 -42.344 1 61.75 312 GLN A N 1
ATOM 2491 C CA . GLN A 1 312 ? -12.836 -26.094 -43.438 1 61.75 312 GLN A CA 1
ATOM 2492 C C . GLN A 1 312 ? -1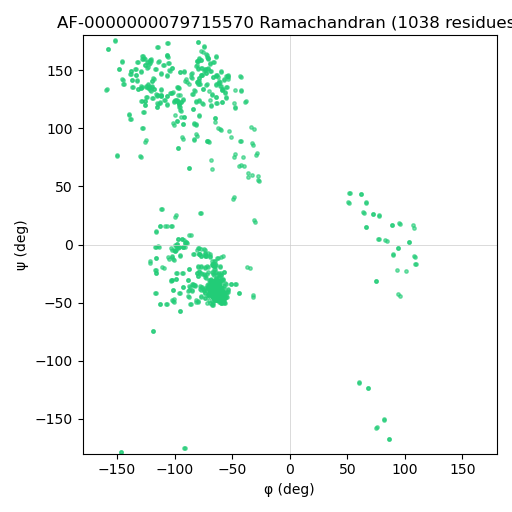3.547 -26.062 -44.781 1 61.75 312 GLN A C 1
ATOM 2494 O O . GLN A 1 312 ? -14.461 -26.859 -45.031 1 61.75 312 GLN A O 1
ATOM 2499 N N . VAL A 1 313 ? -13.289 -25.031 -45.5 1 62.09 313 VAL A N 1
ATOM 2500 C CA . VAL A 1 313 ? -13.836 -24.953 -46.844 1 62.09 313 VAL A CA 1
ATOM 2501 C C . VAL A 1 313 ? -13.422 -26.203 -47.656 1 62.09 313 VAL A C 1
ATOM 2503 O O . VAL A 1 313 ? -12.25 -26.578 -47.656 1 62.09 313 VAL A O 1
ATOM 2506 N N . GLY A 1 314 ? -14.297 -27 -48.281 1 54.59 314 GLY A N 1
ATOM 2507 C CA . GLY A 1 314 ? -14.125 -28.203 -49.094 1 54.59 314 GLY A CA 1
ATOM 2508 C C . GLY A 1 314 ? -14.289 -29.484 -48.312 1 54.59 314 GLY A C 1
ATOM 2509 O O . GLY A 1 314 ? -14.312 -30.578 -48.906 1 54.59 314 GLY A O 1
ATOM 2510 N N . SER A 1 315 ? -13.711 -29.531 -47.156 1 49.25 315 SER A N 1
ATOM 2511 C CA . SER A 1 315 ? -13.883 -30.766 -46.406 1 49.25 315 SER A CA 1
ATOM 2512 C C . SER A 1 315 ? -15.305 -30.891 -45.875 1 49.25 315 SER A C 1
ATOM 2514 O O . SER A 1 315 ? -15.812 -30 -45.188 1 49.25 315 SER A O 1
ATOM 2516 N N . THR A 1 316 ? -16.172 -31.5 -46.719 1 43.81 316 THR A N 1
ATOM 2517 C CA . THR A 1 316 ? -17.547 -31.859 -46.406 1 43.81 316 THR A CA 1
ATOM 2518 C C . THR A 1 316 ? -17.656 -32.5 -45.031 1 43.81 316 THR A C 1
ATOM 2520 O O . THR A 1 316 ? -18.766 -32.844 -44.594 1 43.81 316 THR A O 1
ATOM 2523 N N . SER A 1 317 ? -16.688 -33.406 -44.656 1 42.12 317 SER A N 1
ATOM 2524 C CA . SER A 1 317 ? -17.078 -34.312 -43.594 1 42.12 317 SER A CA 1
ATOM 2525 C C . SER A 1 317 ? -17.203 -33.594 -42.25 1 42.12 317 SER A C 1
ATOM 2527 O O . SER A 1 317 ? -16.219 -33 -41.75 1 42.12 317 SER A O 1
ATOM 2529 N N . PRO A 1 318 ? -18.297 -33.094 -42 1 44.56 318 PRO A N 1
ATOM 2530 C CA . PRO A 1 318 ? -18.641 -32.625 -40.688 1 44.56 318 PRO A CA 1
ATOM 2531 C C . PRO A 1 318 ? -18.016 -33.469 -39.562 1 44.56 318 PRO A C 1
ATOM 2533 O O . PRO A 1 318 ? -18.25 -33.219 -38.375 1 44.56 318 PRO A O 1
ATOM 2536 N N . GLU A 1 319 ? -17.656 -34.656 -39.938 1 43.66 319 GLU A N 1
ATOM 2537 C CA . GLU A 1 319 ? -17.328 -35.688 -38.969 1 43.66 319 GLU A CA 1
ATOM 2538 C C . GLU A 1 319 ? -16.141 -35.281 -38.094 1 43.66 319 GLU A C 1
ATOM 2540 O O . GLU A 1 319 ? -15.945 -35.781 -37 1 43.66 319 GLU A O 1
ATOM 2545 N N . VAL A 1 320 ? -15.242 -34.625 -38.688 1 45 320 VAL A N 1
ATOM 2546 C CA . VAL A 1 320 ? -14.055 -34.312 -37.906 1 45 320 VAL A CA 1
ATOM 2547 C C . VAL A 1 320 ? -14.453 -33.469 -36.688 1 45 320 VAL A C 1
ATOM 2549 O O . VAL A 1 320 ? -13.828 -33.531 -35.625 1 45 320 VAL A O 1
ATOM 2552 N N . LEU A 1 321 ? -15.453 -32.594 -36.969 1 43.56 321 LEU A N 1
ATOM 2553 C CA . LEU A 1 321 ? -15.828 -31.656 -35.906 1 43.56 321 LEU A CA 1
ATOM 2554 C C . LEU A 1 321 ? -16.438 -32.406 -34.719 1 43.56 321 LEU A C 1
ATOM 2556 O O . LEU A 1 321 ? -16.281 -31.984 -33.562 1 43.56 321 LEU A O 1
ATOM 2560 N N . LEU A 1 322 ? -17.328 -33.375 -35.062 1 42.12 322 LEU A N 1
ATOM 2561 C CA . LEU A 1 322 ? -18.156 -34 -34.031 1 42.12 322 LEU A CA 1
ATOM 2562 C C . LEU A 1 322 ? -17.344 -35 -33.219 1 42.12 322 LEU A C 1
ATOM 2564 O O . LEU A 1 322 ? -17.781 -35.438 -32.125 1 42.12 322 LEU A O 1
ATOM 2568 N N . LYS A 1 323 ? -16.469 -35.688 -33.844 1 43.25 323 LYS A N 1
ATOM 2569 C CA . LYS A 1 323 ? -15.836 -36.75 -33.062 1 43.25 323 LYS A CA 1
ATOM 2570 C C . LYS A 1 323 ? -15.18 -36.219 -31.812 1 43.25 323 LYS A C 1
ATOM 2572 O O . LYS A 1 323 ? -14.992 -36.938 -30.828 1 43.25 323 LYS A O 1
ATOM 2577 N N . GLY A 1 324 ? -14.578 -35 -31.969 1 41.56 324 GLY A N 1
ATOM 2578 C CA . GLY A 1 324 ? -13.797 -34.562 -30.812 1 41.56 324 GLY A CA 1
ATOM 2579 C C . GLY A 1 324 ? -14.648 -33.969 -29.719 1 41.56 324 GLY A C 1
ATOM 2580 O O . GLY A 1 324 ? -14.141 -33.281 -28.844 1 41.56 324 GLY A O 1
ATOM 2581 N N . LEU A 1 325 ? -15.836 -33.875 -30.047 1 41.81 325 LEU A N 1
ATOM 2582 C CA . LEU A 1 325 ? -16.656 -33.312 -28.969 1 41.81 325 LEU A CA 1
ATOM 2583 C C . LEU A 1 325 ? -16.594 -34.188 -27.719 1 41.81 325 LEU A C 1
ATOM 2585 O O . LEU A 1 325 ? -17.438 -34.062 -26.828 1 41.81 325 LEU A O 1
ATOM 2589 N N . ASN A 1 326 ? -16.047 -35.344 -27.859 1 45.72 326 ASN A N 1
ATOM 2590 C CA . ASN A 1 326 ? -15.969 -35.969 -26.547 1 45.72 326 ASN A CA 1
ATOM 2591 C C . ASN A 1 326 ? -15.531 -35 -25.453 1 45.72 326 ASN A C 1
ATOM 2593 O O . ASN A 1 326 ? -14.82 -34.031 -25.734 1 45.72 326 ASN A O 1
ATOM 2597 N N . LYS A 1 327 ? -16.281 -35 -24.297 1 54.94 327 LYS A N 1
ATOM 2598 C CA . LYS A 1 327 ? -16.266 -34.312 -23 1 54.94 327 LYS A CA 1
ATOM 2599 C C . LYS A 1 327 ? -14.852 -33.969 -22.578 1 54.94 327 LYS A C 1
ATOM 2601 O O . LYS A 1 327 ? -14.602 -33.656 -21.406 1 54.94 327 LYS A O 1
ATOM 2606 N N . SER A 1 328 ? -13.93 -33.938 -23.656 1 70.44 328 SER A N 1
ATOM 2607 C CA . SER A 1 328 ? -12.508 -33.844 -23.359 1 70.44 328 SER A CA 1
ATOM 2608 C C . SER A 1 328 ? -12.039 -32.406 -23.297 1 70.44 328 SER A C 1
ATOM 2610 O O . SER A 1 328 ? -12.664 -31.531 -23.875 1 70.44 328 SER A O 1
ATOM 2612 N N . CYS A 1 329 ? -11.242 -32.125 -22.453 1 87.88 329 CYS A N 1
ATOM 2613 C CA . CYS A 1 329 ? -10.594 -30.812 -22.297 1 87.88 329 CYS A CA 1
ATOM 2614 C C . CYS A 1 329 ? -10.055 -30.297 -23.625 1 87.88 329 CYS A C 1
ATOM 2616 O O . CYS A 1 329 ? -9.375 -31.031 -24.344 1 87.88 329 CYS A O 1
ATOM 2618 N N . ARG A 1 330 ? -10.586 -29.109 -24.109 1 91 330 ARG A N 1
ATOM 2619 C CA . ARG A 1 330 ? -10.086 -28.469 -25.328 1 91 330 ARG A CA 1
ATOM 2620 C C . ARG A 1 330 ? -8.812 -27.672 -25.047 1 91 330 ARG A C 1
ATOM 2622 O O . ARG A 1 330 ? -8.695 -27.031 -24 1 91 330 ARG A O 1
ATOM 2629 N N . VAL A 1 331 ? -7.953 -27.812 -26 1 95.62 331 VAL A N 1
ATOM 2630 C CA . VAL A 1 331 ? -6.676 -27.125 -25.875 1 95.62 331 VAL A CA 1
ATOM 2631 C C . VAL A 1 331 ? -6.586 -26.016 -26.922 1 95.62 331 VAL A C 1
ATOM 2633 O O . VAL A 1 331 ? -6.93 -26.219 -28.094 1 95.62 331 VAL A O 1
ATOM 2636 N N . PHE A 1 332 ? -6.176 -24.875 -26.5 1 96.62 332 PHE A N 1
ATOM 2637 C CA . PHE A 1 332 ? -6.102 -23.719 -27.391 1 96.62 332 PHE A CA 1
ATOM 2638 C C . PHE A 1 332 ? -4.719 -23.078 -27.344 1 96.62 332 PHE A C 1
ATOM 2640 O O . PHE A 1 332 ? -3.932 -23.375 -26.438 1 96.62 332 PHE A O 1
ATOM 2647 N N . GLN A 1 333 ? -4.367 -22.328 -28.328 1 96.5 333 GLN A N 1
ATOM 2648 C CA . GLN A 1 333 ? -3.172 -21.5 -28.359 1 96.5 333 GLN A CA 1
ATOM 2649 C C . GLN A 1 333 ? -3.525 -20.047 -28.656 1 96.5 333 GLN A C 1
ATOM 2651 O O . GLN A 1 333 ? -4.352 -19.766 -29.531 1 96.5 333 GLN A O 1
ATOM 2656 N N . GLY A 1 334 ? -2.889 -19.141 -27.875 1 95.69 334 GLY A N 1
ATOM 2657 C CA . GLY A 1 334 ? -3.133 -17.719 -28.078 1 95.69 334 GLY A CA 1
ATOM 2658 C C . GLY A 1 334 ? -4.406 -17.234 -27.406 1 95.69 334 GLY A C 1
ATOM 2659 O O . GLY A 1 334 ? -4.703 -17.625 -26.281 1 95.69 334 GLY A O 1
ATOM 2660 N N . GLY A 1 335 ? -5.008 -16.219 -28 1 94.25 335 GLY A N 1
ATOM 2661 C CA . GLY A 1 335 ? -6.27 -15.695 -27.5 1 94.25 335 GLY A CA 1
ATOM 2662 C C . GLY A 1 335 ? -6.098 -14.664 -26.406 1 94.25 335 GLY A C 1
ATOM 2663 O O . GLY A 1 335 ? -5.023 -14.078 -26.25 1 94.25 335 GLY A O 1
ATOM 2664 N N . ASN A 1 336 ? -7.223 -14.367 -25.75 1 93.19 336 ASN A N 1
ATOM 2665 C CA . ASN A 1 336 ? -7.273 -13.398 -24.656 1 93.19 336 ASN A CA 1
ATOM 2666 C C . ASN A 1 336 ? -8.305 -13.797 -23.609 1 93.19 336 ASN A C 1
ATOM 2668 O O . ASN A 1 336 ? -8.93 -14.852 -23.703 1 93.19 336 ASN A O 1
ATOM 2672 N N . VAL A 1 337 ? -8.414 -12.977 -22.641 1 91.81 337 VAL A N 1
ATOM 2673 C CA . VAL A 1 337 ? -9.234 -13.297 -21.469 1 91.81 337 VAL A CA 1
ATOM 2674 C C . VAL A 1 337 ? -10.703 -13.375 -21.875 1 91.81 337 VAL A C 1
ATOM 2676 O O . VAL A 1 337 ? -11.469 -14.164 -21.312 1 91.81 337 VAL A O 1
ATOM 2679 N N . ALA A 1 338 ? -11.148 -12.602 -22.812 1 90.31 338 ALA A N 1
ATOM 2680 C CA . ALA A 1 338 ? -12.539 -12.656 -23.25 1 90.31 338 ALA A CA 1
ATOM 2681 C C . ALA A 1 338 ? -12.891 -14.039 -23.797 1 90.31 338 ALA A C 1
ATOM 2683 O O . ALA A 1 338 ? -13.977 -14.555 -23.547 1 90.31 338 ALA A O 1
ATOM 2684 N N . HIS A 1 339 ? -12.008 -14.617 -24.594 1 92.88 339 HIS A N 1
ATOM 2685 C CA . HIS A 1 339 ? -12.203 -15.977 -25.094 1 92.88 339 HIS A CA 1
ATOM 2686 C C . HIS A 1 339 ? -12.359 -16.969 -23.938 1 92.88 339 HIS A C 1
ATOM 2688 O O . HIS A 1 339 ? -13.258 -17.812 -23.969 1 92.88 339 HIS A O 1
ATOM 2694 N N . LEU A 1 340 ? -11.469 -16.812 -22.969 1 92.88 340 LEU A N 1
ATOM 2695 C CA . LEU A 1 340 ? -11.477 -17.719 -21.828 1 92.88 340 LEU A CA 1
ATOM 2696 C C . LEU A 1 340 ? -12.797 -17.625 -21.062 1 92.88 340 LEU A C 1
ATOM 2698 O O . LEU A 1 340 ? -13.375 -18.641 -20.688 1 92.88 340 LEU A O 1
ATOM 2702 N N . HIS A 1 341 ? -13.234 -16.406 -20.797 1 91.5 341 HIS A N 1
ATOM 2703 C CA . HIS A 1 341 ? -14.492 -16.203 -20.094 1 91.5 341 HIS A CA 1
ATOM 2704 C C . HIS A 1 341 ? -15.656 -16.859 -20.828 1 91.5 341 HIS A C 1
ATOM 2706 O O . HIS A 1 341 ? -16.531 -17.469 -20.219 1 91.5 341 HIS A O 1
ATOM 2712 N N . LYS A 1 342 ? -15.656 -16.703 -22.109 1 91.56 342 LYS A N 1
ATOM 2713 C CA . LYS A 1 342 ? -16.703 -17.297 -22.938 1 91.56 342 LYS A CA 1
ATOM 2714 C C . LYS A 1 342 ? -16.656 -18.828 -22.844 1 91.56 342 LYS A C 1
ATOM 2716 O O . LYS A 1 342 ? -17.703 -19.469 -22.656 1 91.56 342 LYS A O 1
ATOM 2721 N N . LEU A 1 343 ? -15.5 -19.359 -22.969 1 92.31 343 LEU A N 1
ATOM 2722 C CA . LEU A 1 343 ? -15.32 -20.797 -22.953 1 92.31 343 LEU A CA 1
ATOM 2723 C C . LEU A 1 343 ? -15.742 -21.391 -21.625 1 92.31 343 LEU A C 1
ATOM 2725 O O . LEU A 1 343 ? -16.219 -22.531 -21.562 1 92.31 343 LEU A O 1
ATOM 2729 N N . LEU A 1 344 ? -15.562 -20.609 -20.531 1 93.31 344 LEU A N 1
ATOM 2730 C CA . LEU A 1 344 ? -15.859 -21.109 -19.188 1 93.31 344 LEU A CA 1
ATOM 2731 C C . LEU A 1 344 ? -17.219 -20.594 -18.719 1 93.31 344 LEU A C 1
ATOM 2733 O O . LEU A 1 344 ? -17.641 -20.906 -17.594 1 93.31 344 LEU A O 1
ATOM 2737 N N . SER A 1 345 ? -17.875 -19.75 -19.453 1 91.44 345 SER A N 1
ATOM 2738 C CA . SER A 1 345 ? -19.172 -19.172 -19.109 1 91.44 345 SER A CA 1
ATOM 2739 C C . SER A 1 345 ? -19.094 -18.359 -17.828 1 91.44 345 SER A C 1
ATOM 2741 O O . SER A 1 345 ? -19.922 -18.531 -16.922 1 91.44 345 SER A O 1
ATOM 2743 N N . ILE A 1 346 ? -18.094 -17.625 -17.734 1 89.44 346 ILE A N 1
ATOM 2744 C CA . ILE A 1 346 ? -17.891 -16.734 -16.594 1 89.44 346 ILE A CA 1
ATOM 2745 C C . ILE A 1 346 ? -18.672 -15.445 -16.797 1 89.44 346 ILE A C 1
ATOM 2747 O O . ILE A 1 346 ? -18.531 -14.789 -17.828 1 89.44 346 ILE A O 1
ATOM 2751 N N . GLU A 1 347 ? -19.406 -15.008 -15.781 1 84.31 347 GLU A N 1
ATOM 2752 C CA . GLU A 1 347 ? -20.219 -13.797 -15.867 1 84.31 347 GLU A CA 1
ATOM 2753 C C . GLU A 1 347 ? -19.562 -12.633 -15.141 1 84.31 347 GLU A C 1
ATOM 2755 O O . GLU A 1 347 ? -19.828 -11.469 -15.461 1 84.31 347 GLU A O 1
ATOM 2760 N N . SER A 1 348 ? -18.859 -13.023 -14.148 1 84.5 348 SER A N 1
ATOM 2761 C CA . SER A 1 348 ? -18.156 -12.008 -13.359 1 84.5 348 SER A CA 1
ATOM 2762 C C . SER A 1 348 ? -16.703 -12.398 -13.109 1 84.5 348 SER A C 1
ATOM 2764 O O . SER A 1 348 ? -16.406 -13.562 -12.828 1 84.5 348 SER A O 1
ATOM 2766 N N . SER A 1 349 ? -15.859 -11.352 -13.18 1 85.75 349 SER A N 1
ATOM 2767 C CA . SER A 1 349 ? -14.438 -11.609 -13.031 1 85.75 349 SER A CA 1
ATOM 2768 C C . SER A 1 349 ? -14.102 -12.07 -11.617 1 85.75 349 SER A C 1
ATOM 2770 O O . SER A 1 349 ? -13.133 -12.805 -11.406 1 85.75 349 SER A O 1
ATOM 2772 N N . SER A 1 350 ? -14.961 -11.703 -10.711 1 89.12 350 SER A N 1
ATOM 2773 C CA . SER A 1 350 ? -14.703 -12.047 -9.312 1 89.12 350 SER A CA 1
ATOM 2774 C C . SER A 1 350 ? -14.953 -13.523 -9.055 1 89.12 350 SER A C 1
ATOM 2776 O O . SER A 1 350 ? -14.625 -14.039 -7.98 1 89.12 350 SER A O 1
ATOM 2778 N N . GLN A 1 351 ? -15.422 -14.273 -10.039 1 93.81 351 GLN A N 1
ATOM 2779 C CA . GLN A 1 351 ? -15.727 -15.688 -9.891 1 93.81 351 GLN A CA 1
ATOM 2780 C C . GLN A 1 351 ? -14.531 -16.547 -10.258 1 93.81 351 GLN A C 1
ATOM 2782 O O . GLN A 1 351 ? -14.609 -17.781 -10.234 1 93.81 351 GLN A O 1
ATOM 2787 N N . VAL A 1 352 ? -13.453 -15.914 -10.562 1 95.25 352 VAL A N 1
ATOM 2788 C CA . VAL A 1 352 ? -12.273 -16.641 -11.023 1 95.25 352 VAL A CA 1
ATOM 2789 C C . VAL A 1 352 ? -11.133 -16.469 -10.023 1 95.25 352 VAL A C 1
ATOM 2791 O O . VAL A 1 352 ? -10.859 -15.352 -9.578 1 95.25 352 VAL A O 1
ATOM 2794 N N . LEU A 1 353 ? -10.562 -17.562 -9.641 1 97.38 353 LEU A N 1
ATOM 2795 C CA . LEU A 1 353 ? -9.312 -17.547 -8.898 1 97.38 353 LEU A CA 1
ATOM 2796 C C . LEU A 1 353 ? -8.148 -18 -9.781 1 97.38 353 LEU A C 1
ATOM 2798 O O . LEU A 1 353 ? -8.18 -19.094 -10.344 1 97.38 353 LEU A O 1
ATOM 2802 N N . TYR A 1 354 ? -7.215 -17.172 -9.938 1 97 354 TYR A N 1
ATOM 2803 C CA . TYR A 1 354 ? -6.051 -17.5 -10.75 1 97 354 TYR A CA 1
ATOM 2804 C C . TYR A 1 354 ? -4.801 -17.625 -9.891 1 97 354 TYR A C 1
ATOM 2806 O O . TYR A 1 354 ? -4.488 -16.734 -9.102 1 97 354 TYR A O 1
ATOM 2814 N N . VAL A 1 355 ? -4.082 -18.734 -10.047 1 97.88 355 VAL A N 1
ATOM 2815 C CA . VAL A 1 355 ? -2.883 -19.016 -9.266 1 97.88 355 VAL A CA 1
ATOM 2816 C C . VAL A 1 355 ? -1.646 -18.891 -10.148 1 97.88 355 VAL A C 1
ATOM 2818 O O . VAL A 1 355 ? -1.561 -19.531 -11.203 1 97.88 355 VAL A O 1
ATOM 2821 N N . GLY A 1 356 ? -0.71 -18.062 -9.734 1 96.31 356 GLY A N 1
ATOM 2822 C CA . GLY A 1 356 ? 0.514 -17.859 -10.492 1 96.31 356 GLY A CA 1
ATOM 2823 C C . GLY A 1 356 ? 1.695 -17.469 -9.625 1 96.31 356 GLY A C 1
ATOM 2824 O O . GLY A 1 356 ? 1.553 -17.297 -8.414 1 96.31 356 GLY A O 1
ATOM 2825 N N . ASP A 1 357 ? 2.826 -17.375 -10.266 1 93.94 357 ASP A N 1
ATOM 2826 C CA . ASP A 1 357 ? 4.035 -17.047 -9.516 1 93.94 357 ASP A CA 1
ATOM 2827 C C . ASP A 1 357 ? 4.52 -15.633 -9.836 1 93.94 357 ASP A C 1
ATOM 2829 O O . ASP A 1 357 ? 5.281 -15.039 -9.062 1 93.94 357 ASP A O 1
ATOM 2833 N N . HIS A 1 358 ? 4.098 -15.148 -10.914 1 90.94 358 HIS A N 1
ATOM 2834 C CA . HIS A 1 358 ? 4.582 -13.852 -11.375 1 90.94 358 HIS A CA 1
ATOM 2835 C C . HIS A 1 358 ? 3.617 -12.734 -10.984 1 90.94 358 HIS A C 1
ATOM 2837 O O . HIS A 1 358 ? 2.457 -12.734 -11.406 1 90.94 358 HIS A O 1
ATOM 2843 N N . ILE A 1 359 ? 4.102 -11.781 -10.289 1 87.75 359 ILE A N 1
ATOM 2844 C CA . ILE A 1 359 ? 3.25 -10.711 -9.789 1 87.75 359 ILE A CA 1
ATOM 2845 C C . ILE A 1 359 ? 2.705 -9.891 -10.961 1 87.75 359 ILE A C 1
ATOM 2847 O O . ILE A 1 359 ? 1.504 -9.625 -11.031 1 87.75 359 ILE A O 1
ATOM 2851 N N . TYR A 1 360 ? 3.488 -9.523 -11.883 1 79.5 360 TYR A N 1
ATOM 2852 C CA . TYR A 1 360 ? 3.062 -8.633 -12.961 1 79.5 360 TYR A CA 1
ATOM 2853 C C . TYR A 1 360 ? 2.406 -9.422 -14.094 1 79.5 360 TYR A C 1
ATOM 2855 O O . TYR A 1 360 ? 1.362 -9.016 -14.609 1 79.5 360 TYR A O 1
ATOM 2863 N N . GLY A 1 361 ? 2.963 -10.516 -14.352 1 80.06 361 GLY A N 1
ATOM 2864 C CA . GLY A 1 361 ? 2.482 -11.266 -15.5 1 80.06 361 GLY A CA 1
ATOM 2865 C C . GLY A 1 361 ? 1.229 -12.07 -15.203 1 80.06 361 GLY A C 1
ATOM 2866 O O . GLY A 1 361 ? 0.431 -12.336 -16.109 1 80.06 361 GLY A O 1
ATOM 2867 N N . ASP A 1 362 ? 1.07 -12.383 -13.969 1 81.06 362 ASP A N 1
ATOM 2868 C CA . ASP A 1 362 ? -0.048 -13.258 -13.617 1 81.06 362 ASP A CA 1
ATOM 2869 C C . ASP A 1 362 ? -1.048 -12.523 -12.719 1 81.06 362 ASP A C 1
ATOM 2871 O O . ASP A 1 362 ? -2.26 -12.656 -12.906 1 81.06 362 ASP A O 1
ATOM 2875 N N . ILE A 1 363 ? -0.572 -11.797 -11.82 1 80.19 363 ILE A N 1
ATOM 2876 C CA . ILE A 1 363 ? -1.38 -11.398 -10.672 1 80.19 363 ILE A CA 1
ATOM 2877 C C . ILE A 1 363 ? -1.873 -9.961 -10.859 1 80.19 363 ILE A C 1
ATOM 2879 O O . ILE A 1 363 ? -3.072 -9.695 -10.766 1 80.19 363 ILE A O 1
ATOM 2883 N N . LEU A 1 364 ? -0.967 -9.094 -11.203 1 78 364 LEU A N 1
ATOM 2884 C CA . LEU A 1 364 ? -1.287 -7.672 -11.219 1 78 364 LEU A CA 1
ATOM 2885 C C . LEU A 1 364 ? -2.334 -7.367 -12.289 1 78 364 LEU A C 1
ATOM 2887 O O . LEU A 1 364 ? -3.357 -6.742 -11.992 1 78 364 LEU A O 1
ATOM 2891 N N . ARG A 1 365 ? -2.172 -7.844 -13.445 1 76.88 365 ARG A N 1
ATOM 2892 C CA . ARG A 1 365 ? -3.055 -7.484 -14.547 1 76.88 365 ARG A CA 1
ATOM 2893 C C . ARG A 1 365 ? -4.41 -8.164 -14.406 1 76.88 365 ARG A C 1
ATOM 2895 O O . ARG A 1 365 ? -5.449 -7.555 -14.664 1 76.88 365 ARG A O 1
ATOM 2902 N N . SER A 1 366 ? -4.348 -9.375 -13.992 1 79.81 366 SER A N 1
ATOM 2903 C CA . SER A 1 366 ? -5.605 -10.086 -13.805 1 79.81 366 SER A CA 1
ATOM 2904 C C . SER A 1 366 ? -6.453 -9.445 -12.711 1 79.81 366 SER A C 1
ATOM 2906 O O . SER A 1 366 ? -7.684 -9.406 -12.82 1 79.81 366 SER A O 1
ATOM 2908 N N . LYS A 1 367 ? -5.793 -8.898 -11.812 1 77.62 367 LYS A N 1
ATOM 2909 C CA . LYS A 1 367 ? -6.492 -8.289 -10.68 1 77.62 367 LYS A CA 1
ATOM 2910 C C . LYS A 1 367 ? -6.91 -6.859 -11.008 1 77.62 367 LYS A C 1
ATOM 2912 O O . LYS A 1 367 ? -8.078 -6.496 -10.844 1 77.62 367 LYS A O 1
ATOM 2917 N N . LYS A 1 368 ? -6.02 -6.066 -11.461 1 73.56 368 LYS A N 1
ATOM 2918 C CA . LYS A 1 368 ? -6.234 -4.633 -11.633 1 73.56 368 LYS A CA 1
ATOM 2919 C C . LYS A 1 368 ? -7.207 -4.359 -12.781 1 73.56 368 LYS A C 1
ATOM 2921 O O . LYS A 1 368 ? -8.047 -3.467 -12.688 1 73.56 368 LYS A O 1
ATOM 2926 N N . VAL A 1 369 ? -7.098 -5.16 -13.75 1 73.88 369 VAL A N 1
ATOM 2927 C CA . VAL A 1 369 ? -7.867 -4.863 -14.953 1 73.88 369 VAL A CA 1
ATOM 2928 C C . VAL A 1 369 ? -9.18 -5.641 -14.938 1 73.88 369 VAL A C 1
ATOM 2930 O O . VAL A 1 369 ? -10.242 -5.086 -15.219 1 73.88 369 VAL A O 1
ATOM 2933 N N . LEU A 1 370 ? -9.125 -6.871 -14.531 1 78.62 370 LEU A N 1
ATOM 2934 C CA . LEU A 1 370 ? -10.281 -7.742 -14.648 1 78.62 370 LEU A CA 1
ATOM 2935 C C . LEU A 1 370 ? -11 -7.875 -13.312 1 78.62 370 LEU A C 1
ATOM 2937 O O . LEU A 1 370 ? -12.227 -8.047 -13.273 1 78.62 370 LEU A O 1
ATOM 2941 N N . GLY A 1 371 ? -10.227 -7.945 -12.289 1 85.62 371 GLY A N 1
ATOM 2942 C CA . GLY A 1 371 ? -10.828 -8.148 -10.984 1 85.62 371 GLY A CA 1
ATOM 2943 C C . GLY A 1 371 ? -10.859 -9.609 -10.57 1 85.62 371 GLY A C 1
ATOM 2944 O O . GLY A 1 371 ? -11.664 -10 -9.711 1 85.62 371 GLY A O 1
ATOM 2945 N N . TRP A 1 372 ? -10.047 -10.445 -11.211 1 91.38 372 TRP A N 1
ATOM 2946 C CA . TRP A 1 372 ? -9.906 -11.828 -10.766 1 91.38 372 TRP A CA 1
ATOM 2947 C C . TRP A 1 372 ? -9.398 -11.891 -9.328 1 91.38 372 TRP A C 1
ATOM 2949 O O . TRP A 1 372 ? -8.734 -10.969 -8.859 1 91.38 372 TRP A O 1
ATOM 2959 N N . ARG A 1 373 ? -9.836 -12.922 -8.695 1 94.81 373 ARG A N 1
ATOM 2960 C CA . ARG A 1 373 ? -9.141 -13.266 -7.457 1 94.81 373 ARG A CA 1
ATOM 2961 C C . ARG A 1 373 ? -7.812 -13.961 -7.754 1 94.81 373 ARG A C 1
ATOM 2963 O O . ARG A 1 373 ? -7.68 -14.648 -8.766 1 94.81 373 ARG A O 1
ATOM 2970 N N . THR A 1 374 ? -6.816 -13.695 -6.891 1 96.38 374 THR A N 1
ATOM 2971 C CA . THR A 1 374 ? -5.48 -14.156 -7.238 1 96.38 374 THR A CA 1
ATOM 2972 C C . THR A 1 374 ? -4.82 -14.836 -6.043 1 96.38 374 THR A C 1
ATOM 2974 O O . THR A 1 374 ? -5.074 -14.469 -4.891 1 96.38 374 THR A O 1
ATOM 2977 N N . MET A 1 375 ? -4.039 -15.828 -6.312 1 98 375 MET A N 1
ATOM 2978 C CA . MET A 1 375 ? -3.172 -16.484 -5.34 1 98 375 MET A CA 1
ATOM 2979 C C . MET A 1 375 ? -1.742 -16.578 -5.867 1 98 375 MET A C 1
ATOM 2981 O O . MET A 1 375 ? -1.508 -17.125 -6.945 1 98 375 MET A O 1
ATOM 2985 N N . LEU A 1 376 ? -0.843 -16.047 -5.117 1 97.44 376 LEU A N 1
ATOM 2986 C CA . LEU A 1 376 ? 0.556 -16.047 -5.531 1 97.44 376 LEU A CA 1
ATOM 2987 C C . LEU A 1 376 ? 1.317 -17.203 -4.898 1 97.44 376 LEU A C 1
ATOM 2989 O O . LEU A 1 376 ? 1.164 -17.469 -3.707 1 97.44 376 LEU A O 1
ATOM 2993 N N . VAL A 1 377 ? 2.105 -17.844 -5.715 1 97.19 377 VAL A N 1
ATOM 2994 C CA . VAL A 1 377 ? 2.977 -18.922 -5.23 1 97.19 377 VAL A CA 1
ATOM 2995 C C . VAL A 1 377 ? 4.371 -18.359 -4.961 1 97.19 377 VAL A C 1
ATOM 2997 O O . VAL A 1 377 ? 5.035 -17.859 -5.871 1 97.19 377 VAL A O 1
ATOM 3000 N N . VAL A 1 378 ? 4.766 -18.453 -3.717 1 96.38 378 VAL A N 1
ATOM 3001 C CA . VAL A 1 378 ? 6.066 -17.984 -3.27 1 96.38 378 VAL A CA 1
ATOM 3002 C C . VAL A 1 378 ? 6.82 -19.109 -2.566 1 96.38 378 VAL A C 1
ATOM 3004 O O . VAL A 1 378 ? 6.816 -19.188 -1.336 1 96.38 378 VAL A O 1
ATOM 3007 N N . PRO A 1 379 ? 7.562 -19.859 -3.32 1 95.31 379 PRO A N 1
ATOM 3008 C CA . PRO A 1 379 ? 8.219 -21.031 -2.736 1 95.31 379 PRO A CA 1
ATOM 3009 C C . PRO A 1 379 ? 9.156 -20.672 -1.584 1 95.31 379 PRO A C 1
ATOM 3011 O O . PRO A 1 379 ? 9.305 -21.453 -0.638 1 95.31 379 PRO A O 1
ATOM 3014 N N . GLU A 1 380 ? 9.75 -19.516 -1.562 1 94.12 380 GLU A N 1
ATOM 3015 C CA . GLU A 1 380 ? 10.695 -19.062 -0.546 1 94.12 380 GLU A CA 1
ATOM 3016 C C . GLU A 1 380 ? 10.008 -18.891 0.805 1 94.12 380 GLU A C 1
ATOM 3018 O O . GLU A 1 380 ? 10.672 -18.859 1.845 1 94.12 380 GLU A O 1
ATOM 3023 N N . LEU A 1 381 ? 8.742 -18.812 0.759 1 95.19 381 LEU A N 1
ATOM 3024 C CA . LEU A 1 381 ? 7.957 -18.516 1.956 1 95.19 381 LEU A CA 1
ATOM 3025 C C . LEU A 1 381 ? 8.062 -19.656 2.963 1 95.19 381 LEU A C 1
ATOM 3027 O O . LEU A 1 381 ? 8.039 -19.438 4.176 1 95.19 381 LEU A O 1
ATOM 3031 N N . GLU A 1 382 ? 8.141 -20.906 2.506 1 94.5 382 GLU A N 1
ATOM 3032 C CA . GLU A 1 382 ? 8.188 -22.062 3.396 1 94.5 382 GLU A CA 1
ATOM 3033 C C . GLU A 1 382 ? 9.359 -21.953 4.375 1 94.5 382 GLU A C 1
ATOM 3035 O O . GLU A 1 382 ? 9.172 -22.094 5.586 1 94.5 382 GLU A O 1
ATOM 3040 N N . ARG A 1 383 ? 10.484 -21.703 3.857 1 93.19 383 ARG A N 1
ATOM 3041 C CA . ARG A 1 383 ? 11.672 -21.562 4.695 1 93.19 383 ARG A CA 1
ATOM 3042 C C . ARG A 1 383 ? 11.594 -20.297 5.551 1 93.19 383 ARG A C 1
ATOM 3044 O O . ARG A 1 383 ? 11.977 -20.312 6.723 1 93.19 383 ARG A O 1
ATOM 3051 N N . GLU A 1 384 ? 11.117 -19.281 4.965 1 93.75 384 GLU A N 1
ATOM 3052 C CA . GLU A 1 384 ? 11.07 -18 5.668 1 93.75 384 GLU A CA 1
ATOM 3053 C C . GLU A 1 384 ? 10.188 -18.094 6.91 1 93.75 384 GLU A C 1
ATOM 3055 O O . GLU A 1 384 ? 10.562 -17.594 7.977 1 93.75 384 GLU A O 1
ATOM 3060 N N . VAL A 1 385 ? 9.094 -18.703 6.82 1 93.88 385 VAL A N 1
ATOM 3061 C CA . VAL A 1 385 ? 8.148 -18.781 7.93 1 93.88 385 VAL A CA 1
ATOM 3062 C C . VAL A 1 385 ? 8.734 -19.641 9.055 1 93.88 385 VAL A C 1
ATOM 3064 O O . VAL A 1 385 ? 8.578 -19.312 10.234 1 93.88 385 VAL A O 1
ATOM 3067 N N . LYS A 1 386 ? 9.414 -20.703 8.695 1 93.06 386 LYS A N 1
ATOM 3068 C CA . LYS A 1 386 ? 10.055 -21.562 9.688 1 93.06 386 LYS A CA 1
ATOM 3069 C C . LYS A 1 386 ? 11.148 -20.812 10.438 1 93.06 386 LYS A C 1
ATOM 3071 O O . LYS A 1 386 ? 11.258 -20.922 11.664 1 93.06 386 LYS A O 1
ATOM 3076 N N . LEU A 1 387 ? 11.906 -20.047 9.703 1 94.12 387 LEU A N 1
ATOM 3077 C CA . LEU A 1 387 ? 12.977 -19.266 10.312 1 94.12 387 LEU A CA 1
ATOM 3078 C C . LEU A 1 387 ? 12.406 -18.172 11.211 1 94.12 387 LEU A C 1
ATOM 3080 O O . LEU A 1 387 ? 12.984 -17.844 12.242 1 94.12 387 LEU A O 1
ATOM 3084 N N . LEU A 1 388 ? 11.297 -17.625 10.781 1 93.19 388 LEU A N 1
ATOM 3085 C CA . LEU A 1 388 ? 10.633 -16.609 11.609 1 93.19 388 LEU A CA 1
ATOM 3086 C C . LEU A 1 388 ? 10.242 -17.203 12.961 1 93.19 388 LEU A C 1
ATOM 3088 O O . LEU A 1 388 ? 10.391 -16.531 13.992 1 93.19 388 LEU A O 1
ATOM 3092 N N . TRP A 1 389 ? 9.805 -18.375 12.883 1 91.44 389 TRP A N 1
ATOM 3093 C CA . TRP A 1 389 ? 9.422 -19.062 14.117 1 91.44 389 TRP A CA 1
ATOM 3094 C C . TRP A 1 389 ? 10.641 -19.328 15 1 91.44 389 TRP A C 1
ATOM 3096 O O . TRP A 1 389 ? 10.602 -19.094 16.203 1 91.44 389 TRP A O 1
ATOM 3106 N N . GLU A 1 390 ? 11.688 -19.703 14.422 1 92.25 390 GLU A N 1
ATOM 3107 C CA . GLU A 1 390 ? 12.906 -20.031 15.148 1 92.25 390 GLU A CA 1
ATOM 3108 C C . GLU A 1 390 ? 13.539 -18.797 15.766 1 92.25 390 GLU A C 1
ATOM 3110 O O . GLU A 1 390 ? 14.133 -18.859 16.844 1 92.25 390 GLU A O 1
ATOM 3115 N N . LEU A 1 391 ? 13.359 -17.703 15.086 1 92.75 391 LEU A N 1
ATOM 3116 C CA . LEU A 1 391 ? 14.055 -16.484 15.484 1 92.75 391 LEU A CA 1
ATOM 3117 C C . LEU A 1 391 ? 13.117 -15.539 16.234 1 92.75 391 LEU A C 1
ATOM 3119 O O . LEU A 1 391 ? 13.406 -14.352 16.375 1 92.75 391 LEU A O 1
ATOM 3123 N N . ARG A 1 392 ? 12.023 -16.016 16.688 1 91.31 392 ARG A N 1
ATOM 3124 C CA . ARG A 1 392 ? 11 -15.172 17.312 1 91.31 392 ARG A CA 1
ATOM 3125 C C . ARG A 1 392 ? 11.547 -14.438 18.531 1 91.31 392 ARG A C 1
ATOM 3127 O O . ARG A 1 392 ? 11.219 -13.273 18.75 1 91.31 392 ARG A O 1
ATOM 3134 N N . ASP A 1 393 ? 12.391 -15.062 19.297 1 90.06 393 ASP A N 1
ATOM 3135 C CA . ASP A 1 393 ? 12.938 -14.445 20.5 1 90.06 393 ASP A CA 1
ATOM 3136 C C . ASP A 1 393 ? 13.961 -13.367 20.141 1 90.06 393 ASP A C 1
ATOM 3138 O O . ASP A 1 393 ? 14.055 -12.344 20.828 1 90.06 393 ASP A O 1
ATOM 3142 N N . MET A 1 394 ? 14.68 -13.664 19.141 1 90.19 394 MET A N 1
ATOM 3143 C CA . MET A 1 394 ? 15.625 -12.648 18.656 1 90.19 394 MET A CA 1
ATOM 3144 C C . MET A 1 394 ? 14.891 -11.398 18.188 1 90.19 394 MET A C 1
ATOM 3146 O O . MET A 1 394 ? 15.352 -10.281 18.438 1 90.19 394 MET A O 1
ATOM 3150 N N . ARG A 1 395 ? 13.867 -11.594 17.562 1 89 395 ARG A N 1
ATOM 3151 C CA . ARG A 1 395 ? 13.07 -10.469 17.094 1 89 395 ARG A CA 1
ATOM 3152 C C . ARG A 1 395 ? 12.508 -9.664 18.25 1 89 395 ARG A C 1
ATOM 3154 O O . ARG A 1 395 ? 12.461 -8.438 18.203 1 89 395 ARG A O 1
ATOM 3161 N N . LYS A 1 396 ? 12.086 -10.352 19.25 1 88.56 396 LYS A N 1
ATOM 3162 C CA . LYS A 1 396 ? 11.609 -9.68 20.453 1 88.56 396 LYS A CA 1
ATOM 3163 C C . LYS A 1 396 ? 12.719 -8.844 21.094 1 88.56 396 LYS A C 1
ATOM 3165 O O . LYS A 1 396 ? 12.477 -7.711 21.531 1 88.56 396 LYS A O 1
ATOM 3170 N N . GLN A 1 397 ? 13.852 -9.414 21.109 1 90.62 397 GLN A N 1
ATOM 3171 C CA . GLN A 1 397 ? 15 -8.703 21.672 1 90.62 397 GLN A CA 1
ATOM 3172 C C . GLN A 1 397 ? 15.32 -7.457 20.859 1 90.62 397 GLN A C 1
ATOM 3174 O O . GLN A 1 397 ? 15.648 -6.41 21.422 1 90.62 397 GLN A O 1
ATOM 3179 N N . LEU A 1 398 ? 15.219 -7.59 19.594 1 91.75 398 LEU A N 1
ATOM 3180 C CA . LEU A 1 398 ? 15.484 -6.453 18.719 1 91.75 398 LEU A CA 1
ATOM 3181 C C . LEU A 1 398 ? 14.492 -5.324 18.984 1 91.75 398 LEU A C 1
ATOM 3183 O O . LEU A 1 398 ? 14.883 -4.152 19.016 1 91.75 398 LEU A O 1
ATOM 3187 N N . ARG A 1 399 ? 13.297 -5.672 19.203 1 88.81 399 ARG A N 1
ATOM 3188 C CA . ARG A 1 399 ? 12.281 -4.672 19.5 1 88.81 399 ARG A CA 1
ATOM 3189 C C . ARG A 1 399 ? 12.555 -3.982 20.828 1 88.81 399 ARG A C 1
ATOM 3191 O O . ARG A 1 399 ? 12.406 -2.764 20.953 1 88.81 399 ARG A O 1
ATOM 3198 N N . LEU A 1 400 ? 12.945 -4.746 21.812 1 90.81 400 LEU A N 1
ATOM 3199 C CA . LEU A 1 400 ? 13.234 -4.203 23.141 1 90.81 400 LEU A CA 1
ATOM 3200 C C . LEU A 1 400 ? 14.422 -3.25 23.094 1 90.81 400 LEU A C 1
ATOM 3202 O O . LEU A 1 400 ? 14.406 -2.197 23.734 1 90.81 400 LEU A O 1
ATOM 3206 N N . LEU A 1 401 ? 15.398 -3.645 22.297 1 92.5 401 LEU A N 1
ATOM 3207 C CA . LEU A 1 401 ? 16.578 -2.801 22.172 1 92.5 401 LEU A CA 1
ATOM 3208 C C . LEU A 1 401 ? 16.234 -1.481 21.484 1 92.5 401 LEU A C 1
ATOM 3210 O O . LEU A 1 401 ? 16.766 -0.43 21.859 1 92.5 401 LEU A O 1
ATOM 3214 N N . ARG A 1 402 ? 15.383 -1.54 20.547 1 91.38 402 ARG A N 1
ATOM 3215 C CA . ARG A 1 402 ? 14.938 -0.329 19.859 1 91.38 402 ARG A CA 1
ATOM 3216 C C . ARG A 1 402 ? 14.18 0.593 20.812 1 91.38 402 ARG A C 1
ATOM 3218 O O . ARG A 1 402 ? 14.383 1.81 20.797 1 91.38 402 ARG A O 1
ATOM 3225 N N . ASP A 1 403 ? 13.328 0.019 21.594 1 89.81 403 ASP A N 1
ATOM 3226 C CA . ASP A 1 403 ? 12.562 0.788 22.578 1 89.81 403 ASP A CA 1
ATOM 3227 C C . ASP A 1 403 ? 13.484 1.438 23.609 1 89.81 403 ASP A C 1
ATOM 3229 O O . ASP A 1 403 ? 13.281 2.594 23.984 1 89.81 403 ASP A O 1
ATOM 3233 N N . GLU A 1 404 ? 14.422 0.669 23.984 1 91.81 404 GLU A N 1
ATOM 3234 C CA . GLU A 1 404 ? 15.391 1.185 24.953 1 91.81 404 GLU A CA 1
ATOM 3235 C C . GLU A 1 404 ? 16.172 2.359 24.375 1 91.81 404 GLU A C 1
ATOM 3237 O O . GLU A 1 404 ? 16.375 3.373 25.047 1 91.81 404 GLU A O 1
ATOM 3242 N N . ARG A 1 405 ? 16.562 2.195 23.219 1 93.19 405 ARG A N 1
ATOM 3243 C CA . ARG A 1 405 ? 17.312 3.268 22.547 1 93.19 405 ARG A CA 1
ATOM 3244 C C . ARG A 1 405 ? 16.453 4.527 22.438 1 93.19 405 ARG A C 1
ATOM 3246 O O . ARG A 1 405 ? 16.953 5.637 22.672 1 93.19 405 ARG A O 1
ATOM 3253 N N . ASP A 1 406 ? 15.242 4.348 22.125 1 91.69 406 ASP A N 1
ATOM 3254 C CA . ASP A 1 406 ? 14.336 5.477 21.969 1 91.69 406 ASP A CA 1
ATOM 3255 C C . ASP A 1 406 ? 14.164 6.223 23.297 1 91.69 406 ASP A C 1
ATOM 3257 O O . ASP A 1 406 ? 14.18 7.453 23.328 1 91.69 406 ASP A O 1
ATOM 3261 N N . LEU A 1 407 ? 14.062 5.484 24.359 1 91.19 407 LEU A N 1
ATOM 3262 C CA . LEU A 1 407 ? 13.883 6.07 25.688 1 91.19 407 LEU A CA 1
ATOM 3263 C C . LEU A 1 407 ? 15.125 6.836 26.125 1 91.19 407 LEU A C 1
ATOM 3265 O O . LEU A 1 407 ? 15.031 7.945 26.641 1 91.19 407 LEU A O 1
ATOM 3269 N N . VAL A 1 408 ? 16.219 6.25 25.891 1 94.81 408 VAL A N 1
ATOM 3270 C CA . VAL A 1 408 ? 17.484 6.859 26.297 1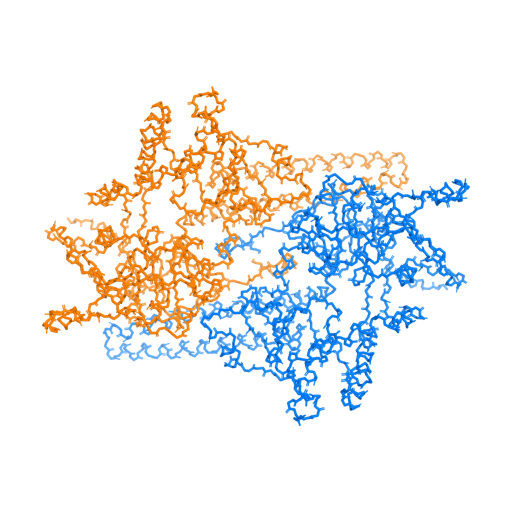 94.81 408 VAL A CA 1
ATOM 3271 C C . VAL A 1 408 ? 17.734 8.109 25.453 1 94.81 408 VAL A C 1
ATOM 3273 O O . VAL A 1 408 ? 18.203 9.125 25.984 1 94.81 408 VAL A O 1
ATOM 3276 N N . GLU A 1 409 ? 17.422 8.031 24.188 1 94.69 409 GLU A N 1
ATOM 3277 C CA . GLU A 1 409 ? 17.625 9.18 23.297 1 94.69 409 GLU A CA 1
ATOM 3278 C C . GLU A 1 409 ? 16.75 10.359 23.719 1 94.69 409 GLU A C 1
ATOM 3280 O O . GLU A 1 409 ? 17.188 11.508 23.688 1 94.69 409 GLU A O 1
ATOM 3285 N N . ASP A 1 410 ? 15.578 10.086 24.109 1 92.06 410 ASP A N 1
ATOM 3286 C CA . ASP A 1 410 ? 14.688 11.148 24.578 1 92.06 410 ASP A CA 1
ATOM 3287 C C . ASP A 1 410 ? 15.266 11.852 25.797 1 92.06 410 ASP A C 1
ATOM 3289 O O . ASP A 1 410 ? 15.18 13.078 25.922 1 92.06 410 ASP A O 1
ATOM 3293 N N . GLN A 1 411 ? 15.812 11.086 26.703 1 92.19 411 GLN A N 1
ATOM 3294 C CA . GLN A 1 411 ? 16.422 11.656 27.906 1 92.19 411 GLN A CA 1
ATOM 3295 C C . GLN A 1 411 ? 17.641 12.5 27.547 1 92.19 411 GLN A C 1
ATOM 3297 O O . GLN A 1 411 ? 17.844 13.578 28.109 1 92.19 411 GLN A O 1
ATOM 3302 N N . ILE A 1 412 ? 18.375 11.992 26.625 1 94.88 412 ILE A N 1
ATOM 3303 C CA . ILE A 1 412 ? 19.562 12.703 26.188 1 94.88 412 ILE A CA 1
ATOM 3304 C C . ILE A 1 412 ? 19.172 14.039 25.562 1 94.88 412 ILE A C 1
ATOM 3306 O O . ILE A 1 412 ? 19.766 15.078 25.891 1 94.88 412 ILE A O 1
ATOM 3310 N N . HIS A 1 413 ? 18.203 14.016 24.719 1 94.19 413 HIS A N 1
ATOM 3311 C CA . HIS A 1 413 ? 17.75 15.242 24.062 1 94.19 413 HIS A CA 1
ATOM 3312 C C . HIS A 1 413 ? 17.297 16.281 25.094 1 94.19 413 HIS A C 1
ATOM 3314 O O . HIS A 1 413 ? 17.625 17.469 24.969 1 94.19 413 HIS A O 1
ATOM 3320 N N . HIS A 1 414 ? 16.609 15.812 26.047 1 91.88 414 HIS A N 1
ATOM 3321 C CA . HIS A 1 414 ? 16.078 16.734 27.047 1 91.88 414 HIS A CA 1
ATOM 3322 C C . HIS A 1 414 ? 17.188 17.344 27.891 1 91.88 414 HIS A C 1
ATOM 3324 O O . HIS A 1 414 ? 17.172 18.531 28.188 1 91.88 414 HIS A O 1
ATOM 3330 N N . LEU A 1 415 ? 18.125 16.531 28.266 1 92 415 LEU A N 1
ATOM 3331 C CA . LEU A 1 415 ? 19.25 17.016 29.062 1 92 415 LEU A CA 1
ATOM 3332 C C . LEU A 1 415 ? 20.094 18 28.266 1 92 415 LEU A C 1
ATOM 3334 O O . LEU A 1 415 ? 20.516 19.031 28.797 1 92 415 LEU A O 1
ATOM 3338 N N . LYS A 1 416 ? 20.328 17.719 27.062 1 93.62 416 LYS A N 1
ATOM 3339 C CA . LYS A 1 416 ? 21.094 18.609 26.203 1 93.62 416 LYS A CA 1
ATOM 3340 C C . LYS A 1 416 ? 20.375 19.953 26.031 1 93.62 416 LYS A C 1
ATOM 3342 O O . LYS A 1 416 ? 21.016 21.016 26.031 1 93.62 416 LYS A O 1
ATOM 3347 N N . TRP A 1 417 ? 19.125 19.844 25.891 1 92.94 417 TRP A N 1
ATOM 3348 C CA . TRP A 1 417 ? 18.328 21.062 25.75 1 92.94 417 TRP A CA 1
ATOM 3349 C C . TRP A 1 417 ? 18.422 21.906 27.016 1 92.94 417 TRP A C 1
ATOM 3351 O O . TRP A 1 417 ? 18.625 23.125 26.938 1 92.94 417 TRP A O 1
ATOM 3361 N N . SER A 1 418 ? 18.328 21.281 28.141 1 90.44 418 SER A N 1
ATOM 3362 C CA . SER A 1 418 ? 18.406 21.984 29.422 1 90.44 418 SER A CA 1
ATOM 3363 C C . SER A 1 418 ? 19.766 22.625 29.609 1 90.44 418 SER A C 1
ATOM 3365 O O . SER A 1 418 ? 19.875 23.766 30.078 1 90.44 418 SER A O 1
ATOM 3367 N N . LEU A 1 419 ? 20.734 21.922 29.219 1 91.44 419 LEU A N 1
ATOM 3368 C CA . LEU A 1 419 ? 22.094 22.438 29.375 1 91.44 419 LEU A CA 1
ATOM 3369 C C . LEU A 1 419 ? 22.328 23.641 28.469 1 91.44 419 LEU A C 1
ATOM 3371 O O . LEU A 1 419 ? 23.078 24.547 28.828 1 91.44 419 LEU A O 1
ATOM 3375 N N . LYS A 1 420 ? 21.688 23.641 27.375 1 90.81 420 LYS A N 1
ATOM 3376 C CA . LYS A 1 420 ? 21.875 24.703 26.375 1 90.81 420 LYS A CA 1
ATOM 3377 C C . LYS A 1 420 ? 21.047 25.938 26.719 1 90.81 420 LYS A C 1
ATOM 3379 O O . LYS A 1 420 ? 21.5 27.062 26.516 1 90.81 420 LYS A O 1
ATOM 3384 N N . PHE A 1 421 ? 19.859 25.781 27.266 1 89.12 421 PHE A N 1
ATOM 3385 C CA . PHE A 1 421 ? 18.922 26.906 27.297 1 89.12 421 PHE A CA 1
ATOM 3386 C C . PHE A 1 421 ? 18.609 27.328 28.734 1 89.12 421 PHE A C 1
ATOM 3388 O O . PHE A 1 421 ? 18.031 28.375 28.969 1 89.12 421 PHE A O 1
ATOM 3395 N N . GLU A 1 422 ? 19.031 26.484 29.641 1 86 422 GLU A N 1
ATOM 3396 C CA . GLU A 1 422 ? 18.781 26.812 31.031 1 86 422 GLU A CA 1
ATOM 3397 C C . GLU A 1 422 ? 20.078 27.172 31.766 1 86 422 GLU A C 1
ATOM 3399 O O . GLU A 1 422 ? 21.156 26.797 31.328 1 86 422 GLU A O 1
ATOM 3404 N N . SER A 1 423 ? 19.938 27.938 32.781 1 88.25 423 SER A N 1
ATOM 3405 C CA . SER A 1 423 ? 21.078 28.328 33.594 1 88.25 423 SER A CA 1
ATOM 3406 C C . SER A 1 423 ? 21.141 27.5 34.875 1 88.25 423 SER A C 1
ATOM 3408 O O . SER A 1 423 ? 20.156 27.375 35.594 1 88.25 423 SER A O 1
ATOM 3410 N N . PHE A 1 424 ? 22.281 26.875 35 1 88.31 424 PHE A N 1
ATOM 3411 C CA . PHE A 1 424 ? 22.516 26.031 36.156 1 88.31 424 PHE A CA 1
ATOM 3412 C C . PHE A 1 424 ? 23.766 26.469 36.906 1 88.31 424 PHE A C 1
ATOM 3414 O O . PHE A 1 424 ? 24.656 27.109 36.344 1 88.31 424 PHE A O 1
ATOM 3421 N N . ARG A 1 425 ? 23.766 26.062 38.25 1 91.69 425 ARG A N 1
ATOM 3422 C CA . ARG A 1 425 ? 25 26.219 39.031 1 91.69 425 ARG A CA 1
ATOM 3423 C C . ARG A 1 425 ? 26.062 25.25 38.531 1 91.69 425 ARG A C 1
ATOM 3425 O O . ARG A 1 425 ? 25.75 24.203 37.969 1 91.69 425 ARG A O 1
ATOM 3432 N N . ASP A 1 426 ? 27.203 25.609 38.781 1 90.94 426 ASP A N 1
ATOM 3433 C CA . ASP A 1 426 ? 28.328 24.828 38.281 1 90.94 426 ASP A CA 1
ATOM 3434 C C . ASP A 1 426 ? 28.25 23.375 38.75 1 90.94 426 ASP A C 1
ATOM 3436 O O . ASP A 1 426 ? 28.547 22.453 37.969 1 90.94 426 ASP A O 1
ATOM 3440 N N . ASP A 1 427 ? 27.938 23.234 39.969 1 91.69 427 ASP A N 1
ATOM 3441 C CA . ASP A 1 427 ? 27.844 21.891 40.5 1 91.69 427 ASP A CA 1
ATOM 3442 C C . ASP A 1 427 ? 26.734 21.094 39.844 1 91.69 427 ASP A C 1
ATOM 3444 O O . ASP A 1 427 ? 26.922 19.906 39.531 1 91.69 427 ASP A O 1
ATOM 3448 N N . GLU A 1 428 ? 25.641 21.734 39.656 1 92.12 428 GLU A N 1
ATOM 3449 C CA . GLU A 1 428 ? 24.516 21.094 38.969 1 92.12 428 GLU A CA 1
ATOM 3450 C C . GLU A 1 428 ? 24.844 20.766 37.531 1 92.12 428 GLU A C 1
ATOM 3452 O O . GLU A 1 428 ? 24.469 19.719 37 1 92.12 428 GLU A O 1
ATOM 3457 N N . LYS A 1 429 ? 25.531 21.625 36.906 1 93.06 429 LYS A N 1
ATOM 3458 C CA . LYS A 1 429 ? 25.953 21.438 35.5 1 93.06 429 LYS A CA 1
ATOM 3459 C C . LYS A 1 429 ? 26.875 20.234 35.375 1 93.06 429 LYS A C 1
ATOM 3461 O O . LYS A 1 429 ? 26.75 19.453 34.406 1 93.06 429 LYS A O 1
ATOM 3466 N N . GLN A 1 430 ? 27.734 20.156 36.312 1 93.56 430 GLN A N 1
ATOM 3467 C CA . GLN A 1 430 ? 28.672 19.047 36.25 1 93.56 430 GLN A CA 1
ATOM 3468 C C . GLN A 1 430 ? 27.953 17.719 36.438 1 93.56 430 GLN A C 1
ATOM 3470 O O . GLN A 1 430 ? 28.297 16.703 35.812 1 93.56 430 GLN A O 1
ATOM 3475 N N . LYS A 1 431 ? 27.016 17.688 37.312 1 94.38 431 LYS A N 1
ATOM 3476 C CA . LYS A 1 431 ? 26.219 16.484 37.531 1 94.38 431 LYS A CA 1
ATOM 3477 C C . LYS A 1 431 ? 25.438 16.125 36.25 1 94.38 431 LYS A C 1
ATOM 3479 O O . LYS A 1 431 ? 25.328 14.945 35.906 1 94.38 431 LYS A O 1
ATOM 3484 N N . MET A 1 432 ? 24.922 17.125 35.625 1 93.5 432 MET A N 1
ATOM 3485 C CA . MET A 1 432 ? 24.141 16.906 34.406 1 93.5 432 MET A CA 1
ATOM 3486 C C . MET A 1 432 ? 25.031 16.406 33.281 1 93.5 432 MET A C 1
ATOM 3488 O O . MET A 1 432 ? 24.625 15.547 32.5 1 93.5 432 MET A O 1
ATOM 3492 N N . ILE A 1 433 ? 26.219 16.875 33.25 1 95.25 433 ILE A N 1
ATOM 3493 C CA . ILE A 1 433 ? 27.156 16.469 32.219 1 95.25 433 ILE A CA 1
ATOM 3494 C C . ILE A 1 433 ? 27.578 15.016 32.438 1 95.25 433 ILE A C 1
ATOM 3496 O O . ILE A 1 433 ? 27.719 14.242 31.484 1 95.25 433 ILE A O 1
ATOM 3500 N N . SER A 1 434 ? 27.734 14.719 33.656 1 95.69 434 SER A N 1
ATOM 3501 C CA . SER A 1 434 ? 28.062 13.344 34 1 95.69 434 SER A CA 1
ATOM 3502 C C . SER A 1 434 ? 26.922 12.391 33.625 1 95.69 434 SER A C 1
ATOM 3504 O O . SER A 1 434 ? 27.156 11.32 33.062 1 95.69 434 SER A O 1
ATOM 3506 N N . ALA A 1 435 ? 25.766 12.781 34 1 95.44 435 ALA A N 1
ATOM 3507 C CA . ALA A 1 435 ? 24.578 11.992 33.656 1 95.44 435 ALA A CA 1
ATOM 3508 C C . ALA A 1 435 ? 24.438 11.836 32.156 1 95.44 435 ALA A C 1
ATOM 3510 O O . ALA A 1 435 ? 24.047 10.766 31.672 1 95.44 435 ALA A O 1
ATOM 3511 N N . LEU A 1 436 ? 24.703 12.867 31.438 1 96.31 436 LEU A N 1
ATOM 3512 C CA . LEU A 1 436 ? 24.672 12.844 29.984 1 96.31 436 LEU A CA 1
ATOM 3513 C C . LEU A 1 436 ? 25.672 11.844 29.422 1 96.31 436 LEU A C 1
ATOM 3515 O O . LEU A 1 436 ? 25.344 11.07 28.516 1 96.31 436 LEU A O 1
ATOM 3519 N N . GLY A 1 437 ? 26.812 11.844 29.969 1 96.62 437 GLY A N 1
ATOM 3520 C CA . GLY A 1 437 ? 27.828 10.891 29.547 1 96.62 437 GLY A CA 1
ATOM 3521 C C . GLY A 1 437 ? 27.406 9.445 29.766 1 96.62 437 GLY A C 1
ATOM 3522 O O . GLY A 1 437 ? 27.672 8.586 28.922 1 96.62 437 GLY A O 1
ATOM 3523 N N . GLU A 1 438 ? 26.781 9.234 30.844 1 96.94 438 GLU A N 1
ATOM 3524 C CA . GLU A 1 438 ? 26.297 7.887 31.156 1 96.94 438 GLU A CA 1
ATOM 3525 C C . GLU A 1 438 ? 25.203 7.457 30.188 1 96.94 438 GLU A C 1
ATOM 3527 O O . GLU A 1 438 ? 25.188 6.312 29.719 1 96.94 438 GLU A O 1
ATOM 3532 N N . LEU A 1 439 ? 24.281 8.375 29.938 1 96.69 439 LEU A N 1
ATOM 3533 C CA . LEU A 1 439 ? 23.188 8.086 29.016 1 96.69 439 LEU A CA 1
ATOM 3534 C C . LEU A 1 439 ? 23.719 7.855 27.609 1 96.69 439 LEU A C 1
ATOM 3536 O O . LEU A 1 439 ? 23.234 6.98 26.891 1 96.69 439 LEU A O 1
ATOM 3540 N N . GLU A 1 440 ? 24.703 8.586 27.219 1 97.19 440 GLU A N 1
ATOM 3541 C CA . GLU A 1 440 ? 25.297 8.414 25.906 1 97.19 440 GLU A CA 1
ATOM 3542 C C . GLU A 1 440 ? 25.984 7.055 25.781 1 97.19 440 GLU A C 1
ATOM 3544 O O . GLU A 1 440 ? 25.922 6.41 24.734 1 97.19 440 GLU A O 1
ATOM 3549 N N . SER A 1 441 ? 26.594 6.68 26.859 1 96.69 441 SER A N 1
ATOM 3550 C CA . SER A 1 441 ? 27.203 5.359 26.875 1 96.69 441 SER A CA 1
ATOM 3551 C C . SER A 1 441 ? 26.172 4.254 26.766 1 96.69 441 SER A C 1
ATOM 3553 O O . SER A 1 441 ? 26.375 3.264 26.062 1 96.69 441 SER A O 1
ATOM 3555 N N . GLN A 1 442 ? 25.125 4.445 27.453 1 95.81 442 GLN A N 1
ATOM 3556 C CA . GLN A 1 442 ? 24.031 3.48 27.391 1 95.81 442 GLN A CA 1
ATOM 3557 C C . GLN A 1 442 ? 23.453 3.404 25.984 1 95.81 442 GLN A C 1
ATOM 3559 O O . GLN A 1 442 ? 23.156 2.314 25.484 1 95.81 442 GLN A O 1
ATOM 3564 N N . ARG A 1 443 ? 23.188 4.512 25.391 1 95.5 443 ARG A N 1
ATOM 3565 C CA . ARG A 1 443 ? 22.688 4.582 24.016 1 95.5 443 ARG A CA 1
ATOM 3566 C C . ARG A 1 443 ? 23.609 3.836 23.062 1 95.5 443 ARG A C 1
ATOM 3568 O O . ARG A 1 443 ? 23.141 3.053 22.234 1 95.5 443 ARG A O 1
ATOM 3575 N N . ASP A 1 444 ? 24.891 4.039 23.188 1 96.12 444 ASP A N 1
ATOM 3576 C CA . ASP A 1 444 ? 25.875 3.426 22.281 1 96.12 444 ASP A CA 1
ATOM 3577 C C . ASP A 1 444 ? 25.906 1.911 22.469 1 96.12 444 ASP A C 1
ATOM 3579 O O . ASP A 1 444 ? 26.062 1.164 21.5 1 96.12 444 ASP A O 1
ATOM 3583 N N . GLN A 1 445 ? 25.781 1.53 23.688 1 94.88 445 GLN A N 1
ATOM 3584 C CA . GLN A 1 445 ? 25.75 0.098 23.969 1 94.88 445 GLN A CA 1
ATOM 3585 C C . GLN A 1 445 ? 24.5 -0.55 23.359 1 94.88 445 GLN A C 1
ATOM 3587 O O . GLN A 1 445 ? 24.594 -1.614 22.75 1 94.88 445 GLN A O 1
ATOM 3592 N N . ALA A 1 446 ? 23.375 0.098 23.547 1 93.81 446 ALA A N 1
ATOM 3593 C CA . ALA A 1 446 ? 22.125 -0.412 22.984 1 93.81 446 ALA A CA 1
ATOM 3594 C C . ALA A 1 446 ? 22.188 -0.423 21.453 1 93.81 446 ALA A C 1
ATOM 3596 O O . ALA A 1 446 ? 21.703 -1.358 20.828 1 93.81 446 ALA A O 1
ATOM 3597 N N . ARG A 1 447 ? 22.75 0.577 20.922 1 94.5 447 ARG A N 1
ATOM 3598 C CA . ARG A 1 447 ? 22.891 0.697 19.484 1 94.5 447 ARG A CA 1
ATOM 3599 C C . ARG A 1 447 ? 23.75 -0.422 18.922 1 94.5 447 ARG A C 1
ATOM 3601 O O . ARG A 1 447 ? 23.406 -1.051 17.922 1 94.5 447 ARG A O 1
ATOM 3608 N N . LEU A 1 448 ? 24.875 -0.653 19.531 1 95.25 448 LEU A N 1
ATOM 3609 C CA . LEU A 1 448 ? 25.797 -1.686 19.078 1 95.25 448 LEU A CA 1
ATOM 3610 C C . LEU A 1 448 ? 25.172 -3.068 19.188 1 95.25 448 LEU A C 1
ATOM 3612 O O . LEU A 1 448 ? 25.312 -3.896 18.281 1 95.25 448 LEU A O 1
ATOM 3616 N N . ALA A 1 449 ? 24.516 -3.271 20.297 1 94 449 ALA A N 1
ATOM 3617 C CA . ALA A 1 449 ? 23.828 -4.543 20.484 1 94 449 ALA A CA 1
ATOM 3618 C C . ALA A 1 449 ? 22.734 -4.746 19.438 1 94 449 ALA A C 1
ATOM 3620 O O . ALA A 1 449 ? 22.578 -5.848 18.906 1 94 449 ALA A O 1
ATOM 3621 N N . HIS A 1 450 ? 22 -3.723 19.188 1 94 450 HIS A N 1
ATOM 3622 C CA . HIS A 1 450 ? 20.938 -3.76 18.188 1 94 450 HIS A CA 1
ATOM 3623 C C . HIS A 1 450 ? 21.5 -4.047 16.797 1 94 450 HIS A C 1
ATOM 3625 O O . HIS A 1 450 ? 20.969 -4.875 16.062 1 94 450 HIS A O 1
ATOM 3631 N N . GLN A 1 451 ? 22.562 -3.402 16.453 1 92.62 451 GLN A N 1
ATOM 3632 C CA . GLN A 1 451 ? 23.188 -3.561 15.148 1 92.62 451 GLN A CA 1
ATOM 3633 C C . GLN A 1 451 ? 23.688 -4.988 14.945 1 92.62 451 GLN A C 1
ATOM 3635 O O . GLN A 1 451 ? 23.516 -5.566 13.867 1 92.62 451 GLN A O 1
ATOM 3640 N N . GLN A 1 452 ? 24.281 -5.504 15.969 1 93.75 452 GLN A N 1
ATOM 3641 C CA . GLN A 1 452 ? 24.812 -6.859 15.891 1 93.75 452 GLN A CA 1
ATOM 3642 C C . GLN A 1 452 ? 23.688 -7.883 15.75 1 93.75 452 GLN A C 1
ATOM 3644 O O . GLN A 1 452 ? 23.766 -8.789 14.914 1 93.75 452 GLN A O 1
ATOM 3649 N N . ALA A 1 453 ? 22.688 -7.691 16.547 1 92.38 453 ALA A N 1
ATOM 3650 C CA . ALA A 1 453 ? 21.547 -8.602 16.484 1 92.38 453 ALA A CA 1
ATOM 3651 C C . ALA A 1 453 ? 20.844 -8.508 15.133 1 92.38 453 ALA A C 1
ATOM 3653 O O . ALA A 1 453 ? 20.406 -9.523 14.586 1 92.38 453 ALA A O 1
ATOM 3654 N N . GLN A 1 454 ? 20.719 -7.359 14.648 1 92.44 454 GLN A N 1
ATOM 3655 C CA . GLN A 1 454 ? 20.078 -7.137 13.359 1 92.44 454 GLN A CA 1
ATOM 3656 C C . GLN A 1 454 ? 20.875 -7.793 12.234 1 92.44 454 GLN A C 1
ATOM 3658 O O . GLN A 1 454 ? 20.297 -8.375 11.312 1 92.44 454 GLN A O 1
ATOM 3663 N N . ARG A 1 455 ? 22.141 -7.652 12.297 1 93.12 455 ARG A N 1
ATOM 3664 C CA . ARG A 1 455 ? 23.016 -8.266 11.297 1 93.12 455 ARG A CA 1
ATOM 3665 C C . ARG A 1 455 ? 22.906 -9.789 11.344 1 93.12 455 ARG A C 1
ATOM 3667 O O . ARG A 1 455 ? 22.859 -10.445 10.297 1 93.12 455 ARG A O 1
ATOM 3674 N N . GLU A 1 456 ? 22.891 -10.297 12.508 1 93.81 456 GLU A N 1
ATOM 3675 C CA . GLU A 1 456 ? 22.75 -11.742 12.664 1 93.81 456 GLU A CA 1
ATOM 3676 C C . GLU A 1 456 ? 21.422 -12.234 12.094 1 93.81 456 GLU A C 1
ATOM 3678 O O . GLU A 1 456 ? 21.391 -13.25 11.391 1 93.81 456 GLU A O 1
ATOM 3683 N N . CYS A 1 457 ? 20.422 -11.531 12.43 1 92.69 457 CYS A N 1
ATOM 3684 C CA . CYS A 1 457 ? 19.109 -11.891 11.914 1 92.69 457 CYS A CA 1
ATOM 3685 C C . CYS A 1 457 ? 19.078 -11.82 10.391 1 92.69 457 CYS A C 1
ATOM 3687 O O . CYS A 1 457 ? 18.547 -12.719 9.734 1 92.69 457 CYS A O 1
ATOM 3689 N N . HIS A 1 458 ? 19.656 -10.805 9.867 1 93.81 458 HIS A N 1
ATOM 3690 C CA . HIS A 1 458 ? 19.734 -10.602 8.422 1 93.81 458 HIS A CA 1
ATOM 3691 C C . HIS A 1 458 ? 20.438 -11.773 7.742 1 93.81 458 HIS A C 1
ATOM 3693 O O . HIS A 1 458 ? 19.922 -12.32 6.766 1 93.81 458 HIS A O 1
ATOM 3699 N N . GLN A 1 459 ? 21.516 -12.234 8.297 1 94.94 459 GLN A N 1
ATOM 3700 C CA . GLN A 1 459 ? 22.344 -13.266 7.691 1 94.94 459 GLN A CA 1
ATOM 3701 C C . GLN A 1 459 ? 21.703 -14.641 7.828 1 94.94 459 GLN A C 1
ATOM 3703 O O . GLN A 1 459 ? 21.953 -15.539 7.016 1 94.94 459 GLN A O 1
ATOM 3708 N N . LYS A 1 460 ? 20.891 -14.766 8.812 1 94.75 460 LYS A N 1
ATOM 3709 C CA . LYS A 1 460 ? 20.188 -16.031 8.992 1 94.75 460 LYS A CA 1
ATOM 3710 C C . LYS A 1 460 ? 19.172 -16.281 7.879 1 94.75 460 LYS A C 1
ATOM 3712 O O . LYS A 1 460 ? 18.953 -17.422 7.469 1 94.75 460 LYS A O 1
ATOM 3717 N N . PHE A 1 461 ? 18.625 -15.25 7.406 1 95.5 461 PHE A N 1
ATOM 3718 C CA . PHE A 1 461 ? 17.688 -15.391 6.305 1 95.5 461 PHE A CA 1
ATOM 3719 C C . PHE A 1 461 ? 18.422 -15.516 4.977 1 95.5 461 PHE A C 1
ATOM 3721 O O . PHE A 1 461 ? 18.094 -16.375 4.156 1 95.5 461 PHE A O 1
ATOM 3728 N N . HIS A 1 462 ? 19.312 -14.68 4.73 1 95.56 462 HIS A N 1
ATOM 3729 C CA . HIS A 1 462 ? 20.172 -14.672 3.559 1 95.56 462 HIS A CA 1
ATOM 3730 C C . HIS A 1 462 ? 21.438 -13.867 3.812 1 95.56 462 HIS A C 1
ATOM 3732 O O . HIS A 1 462 ? 21.375 -12.734 4.289 1 95.56 462 HIS A O 1
ATOM 3738 N N . LYS A 1 463 ? 22.5 -14.367 3.471 1 94.75 463 LYS A N 1
ATOM 3739 C CA . LYS A 1 463 ? 23.781 -13.766 3.816 1 94.75 463 LYS A CA 1
ATOM 3740 C C . LYS A 1 463 ? 23.922 -12.375 3.203 1 94.75 463 LYS A C 1
ATOM 3742 O O . LYS A 1 463 ? 24.531 -11.492 3.805 1 94.75 463 LYS A O 1
ATOM 3747 N N . ILE A 1 464 ? 23.312 -12.227 2.072 1 95.38 464 ILE A N 1
ATOM 3748 C CA . ILE A 1 464 ? 23.531 -10.984 1.341 1 95.38 464 ILE A CA 1
ATOM 3749 C C . ILE A 1 464 ? 22.281 -10.102 1.439 1 95.38 464 ILE A C 1
ATOM 3751 O O . ILE A 1 464 ? 22.359 -8.953 1.874 1 95.38 464 ILE A O 1
ATOM 3755 N N . TRP A 1 465 ? 21.109 -10.656 1.131 1 96.75 465 TRP A N 1
ATOM 3756 C CA . TRP A 1 465 ? 19.938 -9.828 0.869 1 96.75 465 TRP A CA 1
ATOM 3757 C C . TRP A 1 465 ? 18.969 -9.875 2.041 1 96.75 465 TRP A C 1
ATOM 3759 O O . TRP A 1 465 ? 18.016 -9.094 2.098 1 96.75 465 TRP A O 1
ATOM 3769 N N . GLY A 1 466 ? 19.141 -10.773 3.021 1 96.31 466 GLY A N 1
ATOM 3770 C CA . GLY A 1 466 ? 18.266 -10.859 4.191 1 96.31 466 GLY A CA 1
ATOM 3771 C C . GLY A 1 466 ? 16.922 -11.477 3.891 1 96.31 466 GLY A C 1
ATOM 3772 O O . GLY A 1 466 ? 16.797 -12.305 2.984 1 96.31 466 GLY A O 1
ATOM 3773 N N . GLN A 1 467 ? 15.984 -11.195 4.703 1 95.81 467 GLN A N 1
ATOM 3774 C CA . GLN A 1 467 ? 14.641 -11.75 4.602 1 95.81 467 GLN A CA 1
ATOM 3775 C C . GLN A 1 467 ? 13.961 -11.305 3.305 1 95.81 467 GLN A C 1
ATOM 3777 O O . GLN A 1 467 ? 14.07 -10.148 2.906 1 95.81 467 GLN A O 1
ATOM 3782 N N . LEU A 1 468 ? 13.289 -12.211 2.668 1 96.44 468 LEU A N 1
ATOM 3783 C CA . LEU A 1 468 ? 12.648 -11.914 1.389 1 96.44 468 LEU A CA 1
ATOM 3784 C C . LEU A 1 468 ? 11.547 -10.883 1.561 1 96.44 468 LEU A C 1
ATOM 3786 O O . LEU A 1 468 ? 11.5 -9.891 0.825 1 96.44 468 LEU A O 1
ATOM 3790 N N . MET A 1 469 ? 10.734 -11.031 2.602 1 96.56 469 MET A N 1
ATOM 3791 C CA . MET A 1 469 ? 9.516 -10.242 2.725 1 96.56 469 MET A CA 1
ATOM 3792 C C . MET A 1 469 ? 9.758 -8.984 3.557 1 96.56 469 MET A C 1
ATOM 3794 O O . MET A 1 469 ? 8.836 -8.219 3.811 1 96.56 469 MET A O 1
ATOM 3798 N N . LYS A 1 470 ? 11.047 -8.773 3.941 1 95.62 470 LYS A N 1
ATOM 3799 C CA . LYS A 1 470 ? 11.359 -7.602 4.762 1 95.62 470 LYS A CA 1
ATOM 3800 C C . LYS A 1 470 ? 12.641 -6.926 4.289 1 95.62 470 LYS A C 1
ATOM 3802 O O . LYS A 1 470 ? 13.508 -7.57 3.695 1 95.62 470 LYS A O 1
ATOM 3807 N N . THR A 1 471 ? 12.703 -5.691 4.469 1 94.56 471 THR A N 1
ATOM 3808 C CA . THR A 1 471 ? 13.898 -4.867 4.422 1 94.56 471 THR A CA 1
ATOM 3809 C C . THR A 1 471 ? 14.023 -4.02 5.684 1 94.56 471 THR A C 1
ATOM 3811 O O . THR A 1 471 ? 13.383 -2.969 5.797 1 94.56 471 THR A O 1
ATOM 3814 N N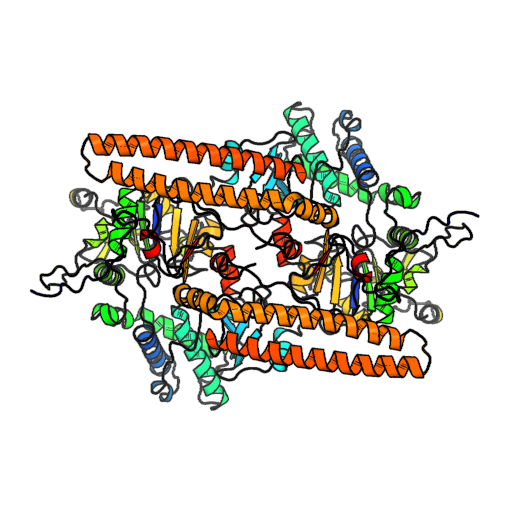 . GLY A 1 472 ? 14.859 -4.477 6.59 1 89.75 472 GLY A N 1
ATOM 3815 C CA . GLY A 1 472 ? 14.82 -3.891 7.922 1 89.75 472 GLY A CA 1
ATOM 3816 C C . GLY A 1 472 ? 13.539 -4.207 8.672 1 89.75 472 GLY A C 1
ATOM 3817 O O . GLY A 1 472 ? 13.164 -5.375 8.805 1 89.75 472 GLY A O 1
ATOM 3818 N N . TYR A 1 473 ? 12.867 -3.18 9.094 1 89 473 TYR A N 1
ATOM 3819 C CA . TYR A 1 473 ? 11.633 -3.359 9.844 1 89 473 TYR A CA 1
ATOM 3820 C C . TYR A 1 473 ? 10.414 -3.189 8.945 1 89 473 TYR A C 1
ATOM 3822 O O . TYR A 1 473 ? 9.281 -3.432 9.367 1 89 473 TYR A O 1
ATOM 3830 N N . GLN A 1 474 ? 10.664 -2.83 7.758 1 94.31 474 GLN A N 1
ATOM 3831 C CA . GLN A 1 474 ? 9.578 -2.572 6.82 1 94.31 474 GLN A CA 1
ATOM 3832 C C . GLN A 1 474 ? 9.438 -3.709 5.812 1 94.31 474 GLN A C 1
ATOM 3834 O O . GLN A 1 474 ? 10.398 -4.449 5.57 1 94.31 474 GLN A O 1
ATOM 3839 N N . ASN A 1 475 ? 8.266 -3.83 5.266 1 96.25 475 ASN A N 1
ATOM 3840 C CA . ASN A 1 475 ? 8.07 -4.797 4.191 1 96.25 475 ASN A CA 1
ATOM 3841 C C . ASN A 1 475 ? 8.938 -4.465 2.979 1 96.25 475 ASN A C 1
ATOM 3843 O O . ASN A 1 475 ? 9.148 -3.291 2.66 1 96.25 475 ASN A O 1
ATOM 3847 N N . SER A 1 476 ? 9.523 -5.527 2.379 1 96.94 476 SER A N 1
ATOM 3848 C CA . SER A 1 476 ? 10.266 -5.32 1.138 1 96.94 476 SER A CA 1
ATOM 3849 C C . SER A 1 476 ? 9.344 -4.844 0.019 1 96.94 476 SER A C 1
ATOM 3851 O O . SER A 1 476 ? 8.117 -4.898 0.149 1 96.94 476 SER A O 1
ATOM 3853 N N . ARG A 1 477 ? 9.93 -4.281 -0.994 1 94.56 477 ARG A N 1
ATOM 3854 C CA . ARG A 1 477 ? 9.148 -3.912 -2.166 1 94.56 477 ARG A CA 1
ATOM 3855 C C . ARG A 1 477 ? 8.352 -5.102 -2.689 1 94.56 477 ARG A C 1
ATOM 3857 O O . ARG A 1 477 ? 7.191 -4.957 -3.086 1 94.56 477 ARG A O 1
ATOM 3864 N N . PHE A 1 478 ? 8.977 -6.281 -2.703 1 95.31 478 PHE A N 1
ATOM 3865 C CA . PHE A 1 478 ? 8.312 -7.508 -3.127 1 95.31 478 PHE A CA 1
ATOM 3866 C C . PHE A 1 478 ? 7.105 -7.805 -2.246 1 95.31 478 PHE A C 1
ATOM 3868 O O . PHE A 1 478 ? 6.016 -8.086 -2.748 1 95.31 478 PHE A O 1
ATOM 3875 N N . ALA A 1 479 ? 7.309 -7.75 -0.975 1 96.44 479 ALA A N 1
ATOM 3876 C CA . ALA A 1 479 ? 6.242 -8 -0.012 1 96.44 479 ALA A CA 1
ATOM 3877 C C . ALA A 1 479 ? 5.078 -7.031 -0.22 1 96.44 479 ALA A C 1
ATOM 3879 O O . ALA A 1 479 ? 3.912 -7.418 -0.095 1 96.44 479 ALA A O 1
ATOM 3880 N N . HIS A 1 480 ? 5.422 -5.828 -0.418 1 94.25 480 HIS A N 1
ATOM 3881 C CA . HIS A 1 480 ? 4.398 -4.816 -0.652 1 94.25 480 HIS A CA 1
ATOM 3882 C C . HIS A 1 480 ? 3.545 -5.164 -1.866 1 94.25 480 HIS A C 1
ATOM 3884 O O . HIS A 1 480 ? 2.33 -4.953 -1.856 1 94.25 480 HIS A O 1
ATOM 3890 N N . GLN A 1 481 ? 4.129 -5.645 -2.893 1 92.62 481 GLN A N 1
ATOM 3891 C CA . GLN A 1 481 ? 3.396 -6.062 -4.086 1 92.62 481 GLN A CA 1
ATOM 3892 C C . GLN A 1 481 ? 2.508 -7.266 -3.791 1 92.62 481 GLN A C 1
ATOM 3894 O O . GLN A 1 481 ? 1.372 -7.336 -4.266 1 92.62 481 GLN A O 1
ATOM 3899 N N . VAL A 1 482 ? 3.055 -8.156 -3.053 1 94.75 482 VAL A N 1
ATOM 3900 C CA . VAL A 1 482 ? 2.275 -9.336 -2.674 1 94.75 482 VAL A CA 1
ATOM 3901 C C . VAL A 1 482 ? 1.022 -8.898 -1.916 1 94.75 482 VAL A C 1
ATOM 3903 O O . VAL A 1 482 ? -0.083 -9.359 -2.215 1 94.75 482 VAL A O 1
ATOM 3906 N N . GLU A 1 483 ? 1.197 -8.031 -0.997 1 93.25 483 GLU A N 1
ATOM 3907 C CA . GLU A 1 483 ? 0.096 -7.559 -0.163 1 93.25 483 GLU A CA 1
ATOM 3908 C C . GLU A 1 483 ? -0.949 -6.824 -0.996 1 93.25 483 GLU A C 1
ATOM 3910 O O . GLU A 1 483 ? -2.146 -6.918 -0.721 1 93.25 483 GLU A O 1
ATOM 3915 N N . ARG A 1 484 ? -0.517 -6.184 -1.944 1 89.12 484 ARG A N 1
ATOM 3916 C CA . ARG A 1 484 ? -1.403 -5.316 -2.715 1 89.12 484 ARG A CA 1
ATOM 3917 C C . ARG A 1 484 ? -2.156 -6.109 -3.777 1 89.12 484 ARG A C 1
ATOM 3919 O O . ARG A 1 484 ? -3.334 -5.852 -4.031 1 89.12 484 ARG A O 1
ATOM 3926 N N . PHE A 1 485 ? -1.492 -7.113 -4.34 1 90.06 485 PHE A N 1
ATOM 3927 C CA . PHE A 1 485 ? -2.074 -7.652 -5.562 1 90.06 485 PHE A CA 1
ATOM 3928 C C . PHE A 1 485 ? -2.502 -9.102 -5.363 1 90.06 485 PHE A C 1
ATOM 3930 O O . PHE A 1 485 ? -3.307 -9.633 -6.137 1 90.06 485 PHE A O 1
ATOM 3937 N N . ALA A 1 486 ? -1.938 -9.75 -4.418 1 95.31 486 ALA A N 1
ATOM 3938 C CA . ALA A 1 486 ? -2.338 -11.133 -4.184 1 95.31 486 ALA A CA 1
ATOM 3939 C C . ALA A 1 486 ? -3.422 -11.219 -3.113 1 95.31 486 ALA A C 1
ATOM 3941 O O . ALA A 1 486 ? -3.215 -10.789 -1.977 1 95.31 486 ALA A O 1
ATOM 3942 N N . CYS A 1 487 ? -4.547 -11.797 -3.469 1 96.44 487 CYS A N 1
ATOM 3943 C CA . CYS A 1 487 ? -5.551 -12.055 -2.441 1 96.44 487 CYS A CA 1
ATOM 3944 C C . CYS A 1 487 ? -5.062 -13.094 -1.443 1 96.44 487 CYS A C 1
ATOM 3946 O O . CYS A 1 487 ? -5.219 -12.922 -0.233 1 96.44 487 CYS A O 1
ATOM 3948 N N . LEU A 1 488 ? -4.5 -14.117 -1.999 1 97.88 488 LEU A N 1
ATOM 3949 C CA . LEU A 1 488 ? -3.887 -15.195 -1.239 1 97.88 488 LEU A CA 1
ATOM 3950 C C . LEU A 1 488 ? -2.443 -15.422 -1.679 1 97.88 488 LEU A C 1
ATOM 3952 O O . LEU A 1 488 ? -2.068 -15.062 -2.797 1 97.88 488 LEU A O 1
ATOM 3956 N N . TYR A 1 489 ? -1.631 -15.945 -0.824 1 97.75 489 TYR A N 1
ATOM 3957 C CA . TYR A 1 489 ? -0.295 -16.391 -1.204 1 97.75 489 TYR A CA 1
ATOM 3958 C C . TYR A 1 489 ? 0.146 -17.578 -0.356 1 97.75 489 TYR A C 1
ATOM 3960 O O . TYR A 1 489 ? -0.328 -17.75 0.768 1 97.75 489 TYR A O 1
ATOM 3968 N N . THR A 1 490 ? 0.947 -18.391 -0.881 1 98.06 490 THR A N 1
ATOM 3969 C CA . THR A 1 490 ? 1.374 -19.641 -0.269 1 98.06 490 THR A CA 1
ATOM 3970 C C . THR A 1 490 ? 2.695 -20.109 -0.87 1 98.06 490 THR A C 1
ATOM 3972 O O . THR A 1 490 ? 3.178 -19.531 -1.85 1 98.06 490 THR A O 1
ATOM 3975 N N . SER A 1 491 ? 3.305 -21.078 -0.264 1 97.19 491 SER A N 1
ATOM 3976 C CA . SER A 1 491 ? 4.602 -21.578 -0.707 1 97.19 491 SER A CA 1
ATOM 3977 C C . SER A 1 491 ? 4.453 -22.484 -1.93 1 97.19 491 SER A C 1
ATOM 3979 O O . SER A 1 491 ? 5.301 -22.453 -2.824 1 97.19 491 SER A O 1
ATOM 3981 N N . GLN A 1 492 ? 3.375 -23.281 -1.927 1 97 492 GLN A N 1
ATOM 3982 C CA . GLN A 1 492 ? 3.129 -24.219 -3.012 1 97 492 GLN A CA 1
ATOM 3983 C C . GLN A 1 492 ? 1.652 -24.25 -3.395 1 97 492 GLN A C 1
ATOM 3985 O O . GLN A 1 492 ? 0.78 -24.125 -2.531 1 97 492 GLN A O 1
ATOM 3990 N N . VAL A 1 493 ? 1.468 -24.469 -4.688 1 97.62 493 VAL A N 1
ATOM 3991 C CA . VAL A 1 493 ? 0.096 -24.484 -5.188 1 97.62 493 VAL A CA 1
ATOM 3992 C C . VAL A 1 493 ? -0.675 -25.641 -4.57 1 97.62 493 VAL A C 1
ATOM 3994 O O . VAL A 1 493 ? -1.868 -25.516 -4.281 1 97.62 493 VAL A O 1
ATOM 3997 N N . SER A 1 494 ? -0.014 -26.766 -4.32 1 96.19 494 SER A N 1
ATOM 3998 C CA . SER A 1 494 ? -0.679 -27.984 -3.844 1 96.19 494 SER A CA 1
ATOM 3999 C C . SER A 1 494 ? -1.18 -27.797 -2.414 1 96.19 494 SER A C 1
ATOM 4001 O O . SER A 1 494 ? -1.936 -28.641 -1.909 1 96.19 494 SER A O 1
ATOM 4003 N N . ASN A 1 495 ? -0.769 -26.719 -1.742 1 96.62 495 ASN A N 1
ATOM 4004 C CA . ASN A 1 495 ? -1.317 -26.438 -0.421 1 96.62 495 ASN A CA 1
ATOM 4005 C C . ASN A 1 495 ? -2.83 -26.234 -0.473 1 96.62 495 ASN A C 1
ATOM 4007 O O . ASN A 1 495 ? -3.51 -26.344 0.55 1 96.62 495 ASN A O 1
ATOM 4011 N N . LEU A 1 496 ? -3.338 -25.969 -1.639 1 97.12 496 LEU A N 1
ATOM 4012 C CA . LEU A 1 496 ? -4.781 -25.891 -1.826 1 97.12 496 LEU A CA 1
ATOM 4013 C C . LEU A 1 496 ? -5.457 -27.203 -1.457 1 97.12 496 LEU A C 1
ATOM 4015 O O . LEU A 1 496 ? -6.629 -27.234 -1.079 1 97.12 496 LEU A O 1
ATOM 4019 N N . SER A 1 497 ? -4.691 -28.344 -1.566 1 95.69 497 SER A N 1
ATOM 4020 C CA . SER A 1 497 ? -5.246 -29.656 -1.285 1 95.69 497 SER A CA 1
ATOM 4021 C C . SER A 1 497 ? -5.449 -29.875 0.212 1 95.69 497 SER A C 1
ATOM 4023 O O . SER A 1 497 ? -6.129 -30.812 0.628 1 95.69 497 SER A O 1
ATOM 4025 N N . LEU A 1 498 ? -4.926 -28.969 1.006 1 95 498 LEU A N 1
ATOM 4026 C CA . LEU A 1 498 ? -4.984 -29.125 2.457 1 95 498 LEU A CA 1
ATOM 4027 C C . LEU A 1 498 ? -6.176 -28.359 3.029 1 95 498 LEU A C 1
ATOM 4029 O O . LEU A 1 498 ? -6.43 -28.406 4.234 1 95 498 LEU A O 1
ATOM 4033 N N . TYR A 1 499 ? -6.898 -27.672 2.188 1 95.25 499 TYR A N 1
ATOM 4034 C CA . TYR A 1 499 ? -8.031 -26.844 2.611 1 95.25 499 TYR A CA 1
ATOM 4035 C C . TYR A 1 499 ? -9.312 -27.297 1.912 1 95.25 499 TYR A C 1
ATOM 4037 O O . TYR A 1 499 ? -9.266 -27.844 0.813 1 95.25 499 TYR A O 1
ATOM 4045 N N . SER A 1 500 ? -10.422 -26.938 2.627 1 94.88 500 SER A N 1
ATOM 4046 C CA . SER A 1 500 ? -11.719 -27.156 1.991 1 94.88 500 SER A CA 1
ATOM 4047 C C . SER A 1 500 ? -11.844 -26.359 0.702 1 94.88 500 SER A C 1
ATOM 4049 O O . SER A 1 500 ? -11.461 -25.188 0.653 1 94.88 500 SER A O 1
ATOM 4051 N N . PRO A 1 501 ? -12.367 -26.969 -0.359 1 95.62 501 PRO A N 1
ATOM 4052 C CA . PRO A 1 501 ? -12.617 -26.203 -1.587 1 95.62 501 PRO A CA 1
ATOM 4053 C C . PRO A 1 501 ? -13.648 -25.094 -1.394 1 95.62 501 PRO A C 1
ATOM 4055 O O . PRO A 1 501 ? -13.789 -24.219 -2.256 1 95.62 501 PRO A O 1
ATOM 4058 N N . ASP A 1 502 ? -14.336 -25.125 -0.265 1 96 502 ASP A N 1
ATOM 4059 C CA . ASP A 1 502 ? -15.328 -24.094 0.037 1 96 502 ASP A CA 1
ATOM 4060 C C . ASP A 1 502 ? -14.828 -23.141 1.12 1 96 502 ASP A C 1
ATOM 4062 O O . ASP A 1 502 ? -15.609 -22.406 1.71 1 96 502 ASP A O 1
ATOM 4066 N N . LYS A 1 503 ? -13.594 -23.203 1.33 1 96.62 503 LYS A N 1
ATOM 4067 C CA . LYS A 1 503 ? -13 -22.422 2.412 1 96.62 503 LYS A CA 1
ATOM 4068 C C . LYS A 1 503 ? -13.258 -20.922 2.223 1 96.62 5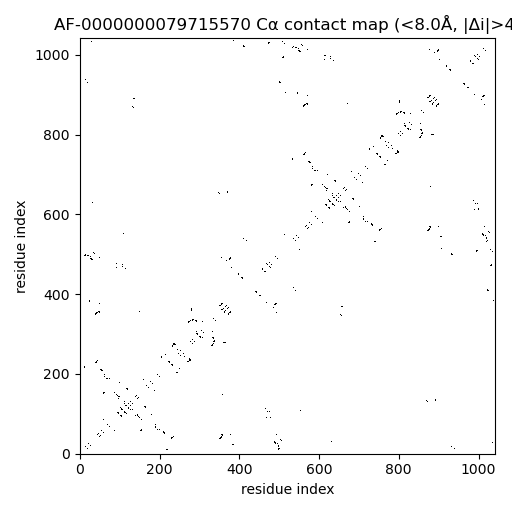03 LYS A C 1
ATOM 4070 O O . LYS A 1 503 ? -13.188 -20.422 1.104 1 96.62 503 LYS A O 1
ATOM 4075 N N . TYR A 1 504 ? -13.672 -20.312 3.256 1 96.38 504 TYR A N 1
ATOM 4076 C CA . TYR A 1 504 ? -13.664 -18.859 3.316 1 96.38 504 TYR A CA 1
ATOM 4077 C C . TYR A 1 504 ? -12.375 -18.344 3.947 1 96.38 504 TYR A C 1
ATOM 4079 O O . TYR A 1 504 ? -12.195 -18.422 5.164 1 96.38 504 TYR A O 1
ATOM 4087 N N . TYR A 1 505 ? -11.508 -17.844 3.086 1 96.81 505 TYR A N 1
ATOM 4088 C CA . TYR A 1 505 ? -10.266 -17.266 3.584 1 96.81 505 TYR A CA 1
ATOM 4089 C C . TYR A 1 505 ? -10.492 -15.867 4.133 1 96.81 505 TYR A C 1
ATOM 4091 O O . TYR A 1 505 ? -10.984 -14.992 3.42 1 96.81 505 TYR A O 1
ATOM 4099 N N . ARG A 1 506 ? -10.125 -15.672 5.34 1 94.31 506 ARG A N 1
ATOM 4100 C CA . ARG A 1 506 ? -10.32 -14.391 6 1 94.31 506 ARG A CA 1
ATOM 4101 C C . ARG A 1 506 ? -8.984 -13.766 6.398 1 94.31 506 ARG A C 1
ATOM 4103 O O . ARG A 1 506 ? -8.125 -14.445 6.953 1 94.31 506 ARG A O 1
ATOM 4110 N N . PRO A 1 507 ? -8.875 -12.523 6.094 1 92.12 507 PRO A N 1
ATOM 4111 C CA . PRO A 1 507 ? -7.625 -11.859 6.48 1 92.12 507 PRO A CA 1
ATOM 4112 C C . PRO A 1 507 ? -7.609 -11.445 7.953 1 92.12 507 PRO A C 1
ATOM 4114 O O . PRO A 1 507 ? -8.664 -11.336 8.578 1 92.12 507 PRO A O 1
ATOM 4117 N N . SER A 1 508 ? -6.391 -11.289 8.391 1 87.75 508 SER A N 1
ATOM 4118 C CA . SER A 1 508 ? -6.254 -10.641 9.695 1 87.75 508 SER A CA 1
ATOM 4119 C C . SER A 1 508 ? -6.605 -9.164 9.625 1 87.75 508 SER A C 1
ATOM 4121 O O . SER A 1 508 ? -6.695 -8.594 8.531 1 87.75 508 SER A O 1
ATOM 4123 N N . GLU A 1 509 ? -6.875 -8.648 10.742 1 88.56 509 GLU A N 1
ATOM 4124 C CA . GLU A 1 509 ? -7.086 -7.207 10.805 1 88.56 509 GLU A CA 1
ATOM 4125 C C . GLU A 1 509 ? -5.836 -6.445 10.375 1 88.56 509 GLU A C 1
ATOM 4127 O O . GLU A 1 509 ? -4.715 -6.891 10.633 1 88.56 509 GLU A O 1
ATOM 4132 N N . ASP A 1 510 ? -6.078 -5.402 9.656 1 90.38 510 ASP A N 1
ATOM 4133 C CA . ASP A 1 510 ? -4.969 -4.496 9.367 1 90.38 510 ASP A CA 1
ATOM 4134 C C . ASP A 1 510 ? -4.598 -3.676 10.602 1 90.38 510 ASP A C 1
ATOM 4136 O O . ASP A 1 510 ? -5.453 -3.375 11.438 1 90.38 510 ASP A O 1
ATOM 4140 N N . PHE A 1 511 ? -3.297 -3.303 10.641 1 88.69 511 PHE A N 1
ATOM 4141 C CA . PHE A 1 511 ? -2.857 -2.48 11.766 1 88.69 511 PHE A CA 1
ATOM 4142 C C . PHE A 1 511 ? -2.1 -1.253 11.273 1 88.69 511 PHE A C 1
ATOM 4144 O O . PHE A 1 511 ? -1.299 -1.344 10.344 1 88.69 511 PHE A O 1
ATOM 4151 N N . MET A 1 512 ? -2.469 -0.198 11.875 1 93.06 512 MET A N 1
ATOM 4152 C CA . MET A 1 512 ? -1.721 1.042 11.695 1 93.06 512 MET A CA 1
ATOM 4153 C C . MET A 1 512 ? -0.9 1.372 12.938 1 93.06 512 MET A C 1
ATOM 4155 O O . MET A 1 512 ? -1.176 0.859 14.023 1 93.06 512 MET A O 1
ATOM 4159 N N . PRO A 1 513 ? 0.048 2.221 12.852 1 92.56 513 PRO A N 1
ATOM 4160 C CA . PRO A 1 513 ? 0.953 2.498 13.969 1 92.56 513 PRO A CA 1
ATOM 4161 C C . PRO A 1 513 ? 0.213 2.914 15.242 1 92.56 513 PRO A C 1
ATOM 4163 O O . PRO A 1 513 ? 0.626 2.557 16.344 1 92.56 513 PRO A O 1
ATOM 4166 N N . HIS A 1 514 ? -0.886 3.609 15.156 1 93.31 514 HIS A N 1
ATOM 4167 C CA . HIS A 1 514 ? -1.568 4.102 16.344 1 93.31 514 HIS A CA 1
ATOM 4168 C C . HIS A 1 514 ? -2.344 2.988 17.047 1 93.31 514 HIS A C 1
ATOM 4170 O O . HIS A 1 514 ? -2.814 3.16 18.172 1 93.31 514 HIS A O 1
ATOM 4176 N N . GLU A 1 515 ? -2.418 1.912 16.375 1 90.12 515 GLU A N 1
ATOM 4177 C CA . GLU A 1 515 ? -3.176 0.796 16.938 1 90.12 515 GLU A CA 1
ATOM 4178 C C . GLU A 1 515 ? -2.26 -0.177 17.672 1 90.12 515 GLU A C 1
ATOM 4180 O O . GLU A 1 515 ? -2.73 -1.027 18.438 1 90.12 515 GLU A O 1
ATOM 4185 N N . PHE A 1 516 ? -0.956 0.147 17.406 1 80.81 516 PHE A N 1
ATOM 4186 C CA . PHE A 1 516 ? 0.006 -0.753 18.031 1 80.81 516 PHE A CA 1
ATOM 4187 C C . PHE A 1 516 ? 0.012 -0.573 19.547 1 80.81 516 PHE A C 1
ATOM 4189 O O . PHE A 1 516 ? -0.075 0.551 20.047 1 80.81 516 PHE A O 1
ATOM 4196 N N . HIS A 1 517 ? -0.181 -1.494 20.359 1 75.56 517 HIS A N 1
ATOM 4197 C CA . HIS A 1 517 ? -0.102 -1.54 21.812 1 75.56 517 HIS A CA 1
ATOM 4198 C C . HIS A 1 517 ? -1.488 -1.462 22.453 1 75.56 517 HIS A C 1
ATOM 4200 O O . HIS A 1 517 ? -1.623 -1.532 23.672 1 75.56 517 HIS A O 1
ATOM 4206 N N . ILE A 1 518 ? -2.434 -0.894 21.656 1 75.19 518 ILE A N 1
ATOM 4207 C CA . ILE A 1 518 ? -3.789 -0.921 22.188 1 75.19 518 ILE A CA 1
ATOM 4208 C C . ILE A 1 518 ? -4.324 -2.352 22.172 1 75.19 518 ILE A C 1
ATOM 4210 O O . ILE A 1 518 ? -4.914 -2.811 23.156 1 75.19 518 ILE A O 1
ATOM 4214 N N . LEU A 1 519 ? -4.148 -2.971 21.047 1 62.59 519 LEU A N 1
ATOM 4215 C CA . LEU A 1 519 ? -4.605 -4.348 20.906 1 62.59 519 LEU A CA 1
ATOM 4216 C C . LEU A 1 519 ? -3.445 -5.324 21.078 1 62.59 519 LEU A C 1
ATOM 4218 O O . LEU A 1 519 ? -2.369 -5.121 20.5 1 62.59 519 LEU A O 1
ATOM 4222 N N . PRO A 1 520 ? -3.492 -6.094 22.203 1 57.59 520 PRO A N 1
ATOM 4223 C CA . PRO A 1 520 ? -2.432 -7.102 22.266 1 57.59 520 PRO A CA 1
ATOM 4224 C C . PRO A 1 520 ? -2.369 -7.969 21 1 57.59 520 PRO A C 1
ATOM 4226 O O . PRO A 1 520 ? -3.4 -8.445 20.531 1 57.59 520 PRO A O 1
ATOM 4229 N N . LEU A 1 521 ? -1.478 -7.586 20.156 1 50.44 521 LEU A N 1
ATOM 4230 C CA . LEU A 1 521 ? -1.326 -8.484 19.016 1 50.44 521 LEU A CA 1
ATOM 4231 C C . LEU A 1 521 ? -0.975 -9.898 19.484 1 50.44 521 LEU A C 1
ATOM 4233 O O . LEU A 1 521 ? -0.258 -10.07 20.469 1 50.44 521 LEU A O 1
ATOM 4237 N N . MET B 1 1 ? -8.906 33.406 50.594 1 25.48 1 MET B N 1
ATOM 4238 C CA . MET B 1 1 ? -7.727 32.594 50.312 1 25.48 1 MET B CA 1
ATOM 4239 C C . MET B 1 1 ? -7.914 31.828 49 1 25.48 1 MET B C 1
ATOM 4241 O O . MET B 1 1 ? -8.633 30.812 48.969 1 25.48 1 MET B O 1
ATOM 4245 N N . ALA B 1 2 ? -8.109 32.531 47.906 1 28.2 2 ALA B N 1
ATOM 4246 C CA . ALA B 1 2 ? -8.719 32.281 46.594 1 28.2 2 ALA B CA 1
ATOM 4247 C C . ALA B 1 2 ? -8.016 31.141 45.844 1 28.2 2 ALA B C 1
ATOM 4249 O O . ALA B 1 2 ? -6.789 31.109 45.75 1 28.2 2 ALA B O 1
ATOM 4250 N N . ASN B 1 3 ? -8.516 29.875 45.844 1 26.55 3 ASN B N 1
ATOM 4251 C CA . ASN B 1 3 ? -8.32 28.531 45.312 1 26.55 3 ASN B CA 1
ATOM 4252 C C . ASN B 1 3 ? -7.949 28.547 43.844 1 26.55 3 ASN B C 1
ATOM 4254 O O . ASN B 1 3 ? -8.766 28.922 43 1 26.55 3 ASN B O 1
ATOM 4258 N N . SER B 1 4 ? -6.691 29.062 43.406 1 27.89 4 SER B N 1
ATOM 4259 C CA . SER B 1 4 ? -6.09 29.344 42.125 1 27.89 4 SER B CA 1
ATOM 4260 C C . SER B 1 4 ? -6.262 28.156 41.156 1 27.89 4 SER B C 1
ATOM 4262 O O . SER B 1 4 ? -5.781 27.062 41.438 1 27.89 4 SER B O 1
ATOM 4264 N N . ASN B 1 5 ? -7.391 27.859 40.562 1 31.41 5 ASN B N 1
ATOM 4265 C CA . ASN B 1 5 ? -7.855 26.906 39.562 1 31.41 5 ASN B CA 1
ATOM 4266 C C . ASN B 1 5 ? -6.801 26.656 38.469 1 31.41 5 ASN B C 1
ATOM 4268 O O . ASN B 1 5 ? -6.551 27.531 37.625 1 31.41 5 ASN B O 1
ATOM 4272 N N . GLY B 1 6 ? -5.547 26.203 38.719 1 31.25 6 GLY B N 1
ATOM 4273 C CA . GLY B 1 6 ? -4.336 25.922 37.969 1 31.25 6 GLY B CA 1
ATOM 4274 C C . GLY B 1 6 ? -4.609 25.25 36.625 1 31.25 6 GLY B C 1
ATOM 4275 O O . GLY B 1 6 ? -5.156 24.156 36.594 1 31.25 6 GLY B O 1
ATOM 4276 N N . VAL B 1 7 ? -5.062 25.953 35.656 1 37.5 7 VAL B N 1
ATOM 4277 C CA . VAL B 1 7 ? -5 25.484 34.281 1 37.5 7 VAL B CA 1
ATOM 4278 C C . VAL B 1 7 ? -3.809 24.562 34.094 1 37.5 7 VAL B C 1
ATOM 4280 O O . VAL B 1 7 ? -2.664 24.938 34.344 1 37.5 7 VAL B O 1
ATOM 4283 N N . GLU B 1 8 ? -3.777 23.375 34.469 1 41.09 8 GLU B N 1
ATOM 4284 C CA . GLU B 1 8 ? -2.797 22.344 34.156 1 41.09 8 GLU B CA 1
ATOM 4285 C C . GLU B 1 8 ? -2.127 22.578 32.812 1 41.09 8 GLU B C 1
ATOM 4287 O O . GLU B 1 8 ? -2.748 22.391 31.766 1 41.09 8 GLU B O 1
ATOM 4292 N N . GLY B 1 9 ? -1.492 23.656 32.438 1 46.12 9 GLY B N 1
ATOM 4293 C CA . GLY B 1 9 ? -0.771 24.219 31.297 1 46.12 9 GLY B CA 1
ATOM 4294 C C . GLY B 1 9 ? 0.008 23.188 30.5 1 46.12 9 GLY B C 1
ATOM 4295 O O . GLY B 1 9 ? 0.665 22.328 31.078 1 46.12 9 GLY B O 1
ATOM 4296 N N . LEU B 1 10 ? -0.508 22.719 29.344 1 54.09 10 LEU B N 1
ATOM 4297 C CA . LEU B 1 10 ? 0.151 21.859 28.375 1 54.09 10 LEU B CA 1
ATOM 4298 C C . LEU B 1 10 ? 1.649 22.141 28.312 1 54.09 10 LEU B C 1
ATOM 4300 O O . LEU B 1 10 ? 2.064 23.25 28.016 1 54.09 10 LEU B O 1
ATOM 4304 N N . HIS B 1 11 ? 2.508 21.562 29.094 1 69.88 11 HIS B N 1
ATOM 4305 C CA . HIS B 1 11 ? 3.955 21.734 29.156 1 69.88 11 HIS B CA 1
ATOM 4306 C C . HIS B 1 11 ? 4.621 21.25 27.859 1 69.88 11 HIS B C 1
ATOM 4308 O O . HIS B 1 11 ? 4.402 20.109 27.438 1 69.88 11 HIS B O 1
ATOM 4314 N N . VAL B 1 12 ? 5.059 22.188 27.031 1 83.31 12 VAL B N 1
ATOM 4315 C CA . VAL B 1 12 ? 5.891 21.938 25.859 1 83.31 12 VAL B CA 1
ATOM 4316 C C . VAL B 1 12 ? 7.129 21.141 26.25 1 83.31 12 VAL B C 1
ATOM 4318 O O . VAL B 1 12 ? 7.566 21.203 27.406 1 83.31 12 VAL B O 1
ATOM 4321 N N . TRP B 1 13 ? 7.512 20.312 25.469 1 89.19 13 TRP B N 1
ATOM 4322 C CA . TRP B 1 13 ? 8.648 19.422 25.672 1 89.19 13 TRP B CA 1
ATOM 4323 C C . TRP B 1 13 ? 9.859 20.188 26.188 1 89.19 13 TRP B C 1
ATOM 4325 O O . TRP B 1 13 ? 10.57 19.719 27.078 1 89.19 13 TRP B O 1
ATOM 4335 N N . SER B 1 14 ? 10.031 21.375 25.797 1 84.62 14 SER B N 1
ATOM 4336 C CA . SER B 1 14 ? 11.203 22.172 26.125 1 84.62 14 SER B CA 1
ATOM 4337 C C . SER B 1 14 ? 11.125 22.734 27.547 1 84.62 14 SER B C 1
ATOM 4339 O O . SER B 1 14 ? 12.102 23.266 28.062 1 84.62 14 SER B O 1
ATOM 4341 N N . SER B 1 15 ? 9.992 22.562 28.141 1 81.5 15 SER B N 1
ATOM 4342 C CA . SER B 1 15 ? 9.828 23.047 29.516 1 81.5 15 SER B CA 1
ATOM 4343 C C . SER B 1 15 ? 10.453 22.078 30.516 1 81.5 15 SER B C 1
ATOM 4345 O O . SER B 1 15 ? 10.641 20.906 30.219 1 81.5 15 SER B O 1
ATOM 4347 N N . PRO B 1 16 ? 10.914 22.609 31.641 1 73 16 PRO B N 1
ATOM 4348 C CA . PRO B 1 16 ? 11.531 21.734 32.656 1 73 16 PRO B CA 1
ATOM 4349 C C . PRO B 1 16 ? 10.648 20.547 33 1 73 16 PRO B C 1
ATOM 4351 O O . PRO B 1 16 ? 11.164 19.469 33.312 1 73 16 PRO B O 1
ATOM 4354 N N . GLU B 1 17 ? 9.359 20.75 32.969 1 69.06 17 GLU B N 1
ATOM 4355 C CA . GLU B 1 17 ? 8.438 19.656 33.281 1 69.06 17 GLU B CA 1
ATOM 4356 C C . GLU B 1 17 ? 8.117 18.844 32.031 1 69.06 17 GLU B C 1
ATOM 4358 O O . GLU B 1 17 ? 7.262 17.969 32.031 1 69.06 17 GLU B O 1
ATOM 4363 N N . GLY B 1 18 ? 8.914 19.281 31.094 1 66.69 18 GLY B N 1
ATOM 4364 C CA . GLY B 1 18 ? 8.633 18.641 29.812 1 66.69 18 GLY B CA 1
ATOM 4365 C C . GLY B 1 18 ? 9.18 17.219 29.719 1 66.69 18 GLY B C 1
ATOM 4366 O O . GLY B 1 18 ? 9.914 16.781 30.609 1 66.69 18 GLY B O 1
ATOM 4367 N N . GLY B 1 19 ? 8.641 16.312 28.969 1 65.12 19 GLY B N 1
ATOM 4368 C CA . GLY B 1 19 ? 9.086 14.945 28.766 1 65.12 19 GLY B CA 1
ATOM 4369 C C . GLY B 1 19 ? 8.188 13.922 29.453 1 65.12 19 GLY B C 1
ATOM 4370 O O . GLY B 1 19 ? 8.617 12.805 29.75 1 65.12 19 GLY B O 1
ATOM 4371 N N . CYS B 1 20 ? 7.094 14.414 29.766 1 69.94 20 CYS B N 1
ATOM 4372 C CA . CYS B 1 20 ? 6.121 13.547 30.422 1 69.94 20 CYS B CA 1
ATOM 4373 C C . CYS B 1 20 ? 5.449 12.617 29.422 1 69.94 20 CYS B C 1
ATOM 4375 O O . CYS B 1 20 ? 5.691 12.727 28.219 1 69.94 20 CYS B O 1
ATOM 4377 N N . LYS B 1 21 ? 4.816 11.672 30.031 1 82.62 21 LYS B N 1
ATOM 4378 C CA . LYS B 1 21 ? 4.055 10.727 29.219 1 82.62 21 LYS B CA 1
ATOM 4379 C C . LYS B 1 21 ? 2.984 11.445 28.391 1 82.62 21 LYS B C 1
ATOM 4381 O O . LYS B 1 21 ? 2.23 12.258 28.938 1 82.62 21 LYS B O 1
ATOM 4386 N N . ILE B 1 22 ? 3.035 11.289 27.094 1 89.75 22 ILE B N 1
ATOM 4387 C CA . ILE B 1 22 ? 2.123 11.945 26.172 1 89.75 22 ILE B CA 1
ATOM 4388 C C . ILE B 1 22 ? 0.838 11.133 26.047 1 89.75 22 ILE B C 1
ATOM 4390 O O . ILE B 1 22 ? 0.884 9.914 25.828 1 89.75 22 ILE B O 1
ATOM 4394 N N . ASP B 1 23 ? -0.241 11.82 26.203 1 89.81 23 ASP B N 1
ATOM 4395 C CA . ASP B 1 23 ? -1.536 11.172 26 1 89.81 23 ASP B CA 1
ATOM 4396 C C . ASP B 1 23 ? -1.627 10.531 24.625 1 89.81 23 ASP B C 1
ATOM 4398 O O . ASP B 1 23 ? -1.143 11.094 23.641 1 89.81 23 ASP B O 1
ATOM 4402 N N . ILE B 1 24 ? -2.293 9.43 24.516 1 89.12 24 ILE B N 1
ATOM 4403 C CA . ILE B 1 24 ? -2.352 8.648 23.297 1 89.12 24 ILE B CA 1
ATOM 4404 C C . ILE B 1 24 ? -2.979 9.484 22.172 1 89.12 24 ILE B C 1
ATOM 4406 O O . ILE B 1 24 ? -2.59 9.375 21.016 1 89.12 24 ILE B O 1
ATOM 4410 N N . GLY B 1 25 ? -3.924 10.32 22.531 1 91.56 25 GLY B N 1
ATOM 4411 C CA . GLY B 1 25 ? -4.598 11.141 21.547 1 91.56 25 GLY B CA 1
ATOM 4412 C C . GLY B 1 25 ? -3.736 12.273 21.016 1 91.56 25 GLY B C 1
ATOM 4413 O O . GLY B 1 25 ? -4.062 12.891 20 1 91.56 25 GLY B O 1
ATOM 4414 N N . LYS B 1 26 ? -2.555 12.531 21.625 1 94.19 26 LYS B N 1
ATOM 4415 C CA . LYS B 1 26 ? -1.677 13.633 21.25 1 94.19 26 LYS B CA 1
ATOM 4416 C C . LYS B 1 26 ? -0.344 13.117 20.719 1 94.19 26 LYS B C 1
ATOM 4418 O O . LYS B 1 26 ? 0.592 13.891 20.5 1 94.19 26 LYS B O 1
ATOM 4423 N N . GLN B 1 27 ? -0.288 11.82 20.469 1 95 27 GLN B N 1
ATOM 4424 C CA . GLN B 1 27 ? 0.955 11.219 19.984 1 95 27 GLN B CA 1
ATOM 4425 C C . GLN B 1 27 ? 1.117 11.414 18.484 1 95 27 GLN B C 1
ATOM 4427 O O . GLN B 1 27 ? 0.138 11.656 17.781 1 95 27 GLN B O 1
ATOM 4432 N N . ILE B 1 28 ? 2.355 11.414 18.078 1 97.12 28 ILE B N 1
ATOM 4433 C CA . ILE B 1 28 ? 2.705 11.398 16.656 1 97.12 28 ILE B CA 1
ATOM 4434 C C . ILE B 1 28 ? 3.033 9.969 16.219 1 97.12 28 ILE B C 1
ATOM 4436 O O . ILE B 1 28 ? 3.889 9.312 16.812 1 97.12 28 ILE B O 1
ATOM 4440 N N . PHE B 1 29 ? 2.363 9.547 15.258 1 96.94 29 PHE B N 1
ATOM 4441 C CA . PHE B 1 29 ? 2.537 8.18 14.781 1 96.94 29 PHE B CA 1
ATOM 4442 C C . PHE B 1 29 ? 3.387 8.148 13.516 1 96.94 29 PHE B C 1
ATOM 4444 O O . PHE B 1 29 ? 3.373 9.094 12.734 1 96.94 29 PHE B O 1
ATOM 4451 N N . CYS B 1 30 ? 4.07 7.043 13.336 1 97.25 30 CYS B N 1
ATOM 4452 C CA . CYS B 1 30 ? 5.113 7.008 12.312 1 97.25 30 CYS B CA 1
ATOM 4453 C C . CYS B 1 30 ? 4.891 5.852 11.344 1 97.25 30 CYS B C 1
ATOM 4455 O O . CYS B 1 30 ? 4.879 4.691 11.758 1 97.25 30 CYS B O 1
ATOM 4457 N N . ASN B 1 31 ? 4.715 6.188 10.047 1 95.44 31 ASN B N 1
ATOM 4458 C CA . ASN B 1 31 ? 4.637 5.188 8.992 1 95.44 31 ASN B CA 1
ATOM 4459 C C . ASN B 1 31 ? 6.008 4.926 8.367 1 95.44 31 ASN B C 1
ATOM 4461 O O . ASN B 1 31 ? 6.293 3.805 7.945 1 95.44 31 ASN B O 1
ATOM 4465 N N . ARG B 1 32 ? 6.758 5.938 8.258 1 94.56 32 ARG B N 1
ATOM 4466 C CA . ARG B 1 32 ? 8.094 5.891 7.68 1 94.56 32 ARG B CA 1
ATOM 4467 C C . ARG B 1 32 ? 9.102 6.602 8.578 1 94.56 32 ARG B C 1
ATOM 4469 O O . ARG B 1 32 ? 8.867 7.723 9.023 1 94.56 32 ARG B O 1
ATOM 4476 N N . SER B 1 33 ? 10.172 5.984 8.766 1 94.69 33 SER B N 1
ATOM 4477 C CA . SER B 1 33 ? 11.188 6.52 9.664 1 94.69 33 SER B CA 1
ATOM 4478 C C . SER B 1 33 ? 11.586 7.938 9.273 1 94.69 33 SER B C 1
ATOM 4480 O O . SER B 1 33 ? 11.742 8.234 8.086 1 94.69 33 SER B O 1
ATOM 4482 N N . LEU B 1 34 ? 11.688 8.773 10.258 1 96.31 34 LEU B N 1
ATOM 4483 C CA . LEU B 1 34 ? 12.055 10.172 10.055 1 96.31 34 LEU B CA 1
ATOM 4484 C C . LEU B 1 34 ? 13.016 10.648 11.148 1 96.31 34 LEU B C 1
ATOM 4486 O O . LEU B 1 34 ? 12.633 10.727 12.32 1 96.31 34 LEU B O 1
ATOM 4490 N N . ASN B 1 35 ? 14.234 10.898 10.734 1 95.94 35 ASN B N 1
ATOM 4491 C CA . ASN B 1 35 ? 15.227 11.484 11.633 1 95.94 35 ASN B CA 1
ATOM 4492 C C . ASN B 1 35 ? 15.227 13.008 11.539 1 95.94 35 ASN B C 1
ATOM 4494 O O . ASN B 1 35 ? 15.766 13.578 10.586 1 95.94 35 ASN B O 1
ATOM 4498 N N . MET B 1 36 ? 14.758 13.664 12.562 1 97.25 36 MET B N 1
ATOM 4499 C CA . MET B 1 36 ? 14.617 15.117 12.539 1 97.25 36 MET B CA 1
ATOM 4500 C C . MET B 1 36 ? 15.977 15.797 12.484 1 97.25 36 MET B C 1
ATOM 4502 O O . MET B 1 36 ? 16.078 16.969 12.086 1 97.25 36 MET B O 1
ATOM 4506 N N . LYS B 1 37 ? 16.984 15.086 12.805 1 94.94 37 LYS B N 1
ATOM 4507 C CA . LYS B 1 37 ? 18.328 15.664 12.719 1 94.94 37 LYS B CA 1
ATOM 4508 C C . LYS B 1 37 ? 18.688 16 11.273 1 94.94 37 LYS B C 1
ATOM 4510 O O . LYS B 1 37 ? 19.516 16.875 11.023 1 94.94 37 LYS B O 1
ATOM 4515 N N . ASN B 1 38 ? 18.031 15.312 10.367 1 93.69 38 ASN B N 1
ATOM 4516 C CA . ASN B 1 38 ? 18.328 15.523 8.953 1 93.69 38 ASN B CA 1
ATOM 4517 C C . ASN B 1 38 ? 17.406 16.578 8.352 1 93.69 38 ASN B C 1
ATOM 4519 O O . ASN B 1 38 ? 17.562 16.953 7.184 1 93.69 38 ASN B O 1
ATOM 4523 N N . ILE B 1 39 ? 16.516 17.078 9.109 1 96.94 39 ILE B N 1
ATOM 4524 C CA . ILE B 1 39 ? 15.562 18.062 8.625 1 96.94 39 ILE B CA 1
ATOM 4525 C C . ILE B 1 39 ? 16.094 19.469 8.867 1 96.94 39 ILE B C 1
ATOM 4527 O O . ILE B 1 39 ? 16.406 19.844 10.008 1 96.94 39 ILE B O 1
ATOM 4531 N N . LEU B 1 40 ? 16.156 20.25 7.801 1 97 40 LEU B N 1
ATOM 4532 C CA . LEU B 1 40 ? 16.656 21.625 7.898 1 97 40 LEU B CA 1
ATOM 4533 C C . LEU B 1 40 ? 15.508 22.625 7.969 1 97 40 LEU B C 1
ATOM 4535 O O . LEU B 1 40 ? 15.664 23.703 8.531 1 97 40 LEU B O 1
ATOM 4539 N N . ALA B 1 41 ? 14.422 22.234 7.348 1 97.75 41 ALA B N 1
ATOM 4540 C CA . ALA B 1 41 ? 13.297 23.156 7.27 1 97.75 41 ALA B CA 1
ATOM 4541 C C . ALA B 1 41 ? 11.977 22.438 7.551 1 97.75 41 ALA B C 1
ATOM 4543 O O . ALA B 1 41 ? 11.766 21.312 7.094 1 97.75 41 ALA B O 1
ATOM 4544 N N . VAL B 1 42 ? 11.148 23.078 8.359 1 98.25 42 VAL B N 1
ATOM 4545 C CA . VAL B 1 42 ? 9.805 22.578 8.648 1 98.25 42 VAL B CA 1
ATOM 4546 C C . VAL B 1 42 ? 8.766 23.562 8.109 1 98.25 42 VAL B C 1
ATOM 4548 O O . VAL B 1 42 ? 8.781 24.75 8.445 1 98.25 42 VAL B O 1
ATOM 4551 N N . GLY B 1 43 ? 7.914 23.094 7.25 1 97.75 43 GLY B N 1
ATOM 4552 C CA . GLY B 1 43 ? 6.887 23.922 6.641 1 97.75 43 GLY B CA 1
ATOM 4553 C C . GLY B 1 43 ? 5.48 23.516 7.051 1 97.75 43 GLY B C 1
ATOM 4554 O O . GLY B 1 43 ? 5.238 22.375 7.414 1 97.75 43 GLY B O 1
ATOM 4555 N N . PHE B 1 44 ? 4.594 24.469 6.922 1 98.19 44 PHE B N 1
ATOM 4556 C CA . PHE B 1 44 ? 3.227 24.25 7.379 1 98.19 44 PHE B CA 1
ATOM 4557 C C . PHE B 1 44 ? 2.223 24.781 6.367 1 98.19 44 PHE B C 1
ATOM 4559 O O . PHE B 1 44 ? 2.434 25.828 5.773 1 98.19 44 PHE B O 1
ATOM 4566 N N . ASP B 1 45 ? 1.148 24 6.246 1 97.19 45 ASP B N 1
ATOM 4567 C CA . ASP B 1 45 ? -0.086 24.578 5.719 1 97.19 45 ASP B CA 1
ATOM 4568 C C . ASP B 1 45 ? -0.836 25.359 6.797 1 97.19 45 ASP B C 1
ATOM 4570 O O . ASP B 1 45 ? -0.534 25.219 7.984 1 97.19 45 ASP B O 1
ATOM 4574 N N . MET B 1 46 ? -1.672 26.25 6.332 1 97.44 46 MET B N 1
ATOM 4575 C CA . MET B 1 46 ? -2.383 27.062 7.312 1 97.44 46 MET B CA 1
ATOM 4576 C C . MET B 1 46 ? -3.752 26.469 7.625 1 97.44 46 MET B C 1
ATOM 4578 O O . MET B 1 46 ? -3.988 26 8.742 1 97.44 46 MET B O 1
ATOM 4582 N N . ASP B 1 47 ? -4.594 26.281 6.578 1 94.31 47 ASP B N 1
ATOM 4583 C CA . ASP B 1 47 ? -5.988 25.891 6.762 1 94.31 47 ASP B CA 1
ATOM 4584 C C . ASP B 1 47 ? -6.098 24.406 7.121 1 94.31 47 ASP B C 1
ATOM 4586 O O . ASP B 1 47 ? -5.637 23.547 6.375 1 94.31 47 ASP B O 1
ATOM 4590 N N . TYR B 1 48 ? -6.711 24.156 8.289 1 94.44 48 TYR B N 1
ATOM 4591 C CA . TYR B 1 48 ? -6.949 22.828 8.852 1 94.44 48 TYR B CA 1
ATOM 4592 C C . TYR B 1 48 ? -5.633 22.156 9.219 1 94.44 48 TYR B C 1
ATOM 4594 O O . TYR B 1 48 ? -5.578 20.938 9.359 1 94.44 48 TYR B O 1
ATOM 4602 N N . THR B 1 49 ? -4.578 22.875 9.281 1 96.94 49 THR B N 1
ATOM 4603 C CA . THR B 1 49 ? -3.295 22.422 9.805 1 96.94 49 THR B CA 1
ATOM 4604 C C . THR B 1 49 ? -2.879 23.25 11.016 1 96.94 49 THR B C 1
ATOM 4606 O O . THR B 1 49 ? -3.076 22.844 12.156 1 96.94 49 THR B O 1
ATOM 4609 N N . LEU B 1 50 ? -2.432 24.516 10.766 1 97.94 50 LEU B N 1
ATOM 4610 C CA . LEU B 1 50 ? -2.195 25.406 11.898 1 97.94 50 LEU B CA 1
ATOM 4611 C C . LEU B 1 50 ? -3.514 25.891 12.492 1 97.94 50 LEU B C 1
ATOM 4613 O O . LEU B 1 50 ? -3.689 25.875 13.711 1 97.94 50 LEU B O 1
ATOM 4617 N N . ALA B 1 51 ? -4.395 26.297 11.578 1 96.56 51 ALA B N 1
ATOM 4618 C CA . ALA B 1 51 ? -5.723 26.734 12 1 96.56 51 ALA B CA 1
ATOM 4619 C C . ALA B 1 51 ? -6.73 25.594 11.914 1 96.56 51 ALA B C 1
ATOM 4621 O O . ALA B 1 51 ? -6.992 25.078 10.828 1 96.56 51 ALA B O 1
ATOM 4622 N N . GLN B 1 52 ? -7.227 25.219 13.016 1 95.81 52 GLN B N 1
ATOM 4623 C CA . GLN B 1 52 ? -8.312 24.25 13.047 1 95.81 52 GLN B CA 1
ATOM 4624 C C . GLN B 1 52 ? -9.672 24.938 13.156 1 95.81 52 GLN B C 1
ATOM 4626 O O . GLN B 1 52 ? -9.938 25.656 14.117 1 95.81 52 GLN B O 1
ATOM 4631 N N . TYR B 1 53 ? -10.492 24.656 12.164 1 94.25 53 TYR B N 1
ATOM 4632 C CA . TYR B 1 53 ? -11.789 25.328 12.102 1 94.25 53 TYR B CA 1
ATOM 4633 C C . TYR B 1 53 ? -12.859 24.516 12.812 1 94.25 53 TYR B C 1
ATOM 4635 O O . TYR B 1 53 ? -12.812 23.281 12.805 1 94.25 53 TYR B O 1
ATOM 4643 N N . LYS B 1 54 ? -13.805 25.234 13.359 1 93.25 54 LYS B N 1
ATOM 4644 C CA . LYS B 1 54 ? -14.953 24.609 14.008 1 93.25 54 LYS B CA 1
ATOM 4645 C C . LYS B 1 54 ? -16.031 24.25 12.992 1 93.25 54 LYS B C 1
ATOM 4647 O O . LYS B 1 54 ? -16.641 25.125 12.391 1 93.25 54 LYS B O 1
ATOM 4652 N N . PRO B 1 55 ? -16.266 22.984 12.883 1 87.94 55 PRO B N 1
ATOM 4653 C CA . PRO B 1 55 ? -17.234 22.578 11.852 1 87.94 55 PRO B CA 1
ATOM 4654 C C . PRO B 1 55 ? -18.625 23.156 12.086 1 87.94 55 PRO B C 1
ATOM 4656 O O . PRO B 1 55 ? -19.312 23.531 11.125 1 87.94 55 PRO B O 1
ATOM 4659 N N . GLU B 1 56 ? -19.078 23.344 13.312 1 90 56 GLU B N 1
ATOM 4660 C CA . GLU B 1 56 ? -20.422 23.797 13.656 1 90 56 GLU B CA 1
ATOM 4661 C C . GLU B 1 56 ? -20.656 25.234 13.195 1 90 56 GLU B C 1
ATOM 4663 O O . GLU B 1 56 ? -21.797 25.625 12.938 1 90 56 GLU B O 1
ATOM 4668 N N . THR B 1 57 ? -19.547 25.922 13.086 1 91.06 57 THR B N 1
ATOM 4669 C CA . THR B 1 57 ? -19.719 27.312 12.719 1 91.06 57 THR B CA 1
ATOM 4670 C C . THR B 1 57 ? -19.172 27.594 11.328 1 91.06 57 THR B C 1
ATOM 4672 O O . THR B 1 57 ? -19.906 28 10.43 1 91.06 57 THR B O 1
ATOM 4675 N N . PHE B 1 58 ? -17.969 27.203 11.109 1 90.81 58 PHE B N 1
ATOM 4676 C CA . PHE B 1 58 ? -17.312 27.516 9.844 1 90.81 58 PHE B CA 1
ATOM 4677 C C . PHE B 1 58 ? -17.969 26.766 8.695 1 90.81 58 PHE B C 1
ATOM 4679 O O . PHE B 1 58 ? -18.297 27.344 7.66 1 90.81 58 PHE B O 1
ATOM 4686 N N . GLU B 1 59 ? -18.125 25.453 8.828 1 88.88 59 GLU B N 1
ATOM 4687 C CA . GLU B 1 59 ? -18.703 24.656 7.75 1 88.88 59 GLU B CA 1
ATOM 4688 C C . GLU B 1 59 ? -20.172 25.016 7.52 1 88.88 59 GLU B C 1
ATOM 4690 O O . GLU B 1 59 ? -20.656 24.953 6.387 1 88.88 59 GLU B O 1
ATOM 4695 N N . SER B 1 60 ? -20.781 25.328 8.594 1 90.62 60 SER B N 1
ATOM 4696 C CA . SER B 1 60 ? -22.172 25.766 8.461 1 90.62 60 SER B CA 1
ATOM 4697 C C . SER B 1 60 ? -22.266 27.062 7.645 1 90.62 60 SER B C 1
ATOM 4699 O O . SER B 1 60 ? -23.156 27.203 6.816 1 90.62 60 SER B O 1
ATOM 4701 N N . LEU B 1 61 ? -21.375 27.953 7.953 1 90.12 61 LEU B N 1
ATOM 4702 C CA . LEU B 1 61 ? -21.312 29.188 7.195 1 90.12 61 LEU B CA 1
ATOM 4703 C C . LEU B 1 61 ? -21.078 28.922 5.715 1 90.12 61 LEU B C 1
ATOM 4705 O O . LEU B 1 61 ? -21.75 29.5 4.855 1 90.12 61 LEU B O 1
ATOM 4709 N N . ALA B 1 62 ? -20.141 28.078 5.406 1 90.25 62 ALA B N 1
ATOM 4710 C CA . ALA B 1 62 ? -19.844 27.703 4.027 1 90.25 62 ALA B CA 1
ATOM 4711 C C . ALA B 1 62 ? -21.031 27.031 3.363 1 90.25 62 ALA B C 1
ATOM 4713 O O . ALA B 1 62 ? -21.328 27.297 2.195 1 90.25 62 ALA B O 1
ATOM 4714 N N . TYR B 1 63 ? -21.703 26.156 4.125 1 94.25 63 TYR B N 1
ATOM 4715 C CA . TYR B 1 63 ? -22.891 25.453 3.645 1 94.25 63 TYR B CA 1
ATOM 4716 C C . TYR B 1 63 ? -23.984 26.438 3.266 1 94.25 63 TYR B C 1
ATOM 4718 O O . TYR B 1 63 ? -24.547 26.359 2.168 1 94.25 63 TYR B O 1
ATOM 4726 N N . GLU B 1 64 ? -24.25 27.375 4.105 1 93.38 64 GLU B N 1
ATOM 4727 C CA . GLU B 1 64 ? -25.297 28.375 3.863 1 93.38 64 GLU B CA 1
ATOM 4728 C C . GLU B 1 64 ? -24.953 29.25 2.664 1 93.38 64 GLU B C 1
ATOM 4730 O O . GLU B 1 64 ? -25.828 29.562 1.854 1 93.38 64 GLU B O 1
ATOM 4735 N N . GLY B 1 65 ? -23.688 29.641 2.678 1 92.5 65 GLY B N 1
ATOM 4736 C CA . GLY B 1 65 ? -23.25 30.406 1.524 1 92.5 65 GLY B CA 1
ATOM 4737 C C . GLY B 1 65 ? -23.422 29.656 0.212 1 92.5 65 GLY B C 1
ATOM 4738 O O . GLY B 1 65 ? -23.797 30.25 -0.799 1 92.5 65 GLY B O 1
ATOM 4739 N N . THR B 1 66 ? -23.141 28.406 0.165 1 94.62 66 THR B N 1
ATOM 4740 C CA . THR B 1 66 ? -23.25 27.578 -1.031 1 94.62 66 THR B CA 1
ATOM 4741 C C . THR B 1 66 ? -24.703 27.438 -1.471 1 94.62 66 THR B C 1
ATOM 4743 O O . THR B 1 66 ? -25 27.531 -2.66 1 94.62 66 THR B O 1
ATOM 4746 N N . ILE B 1 67 ? -25.578 27.266 -0.504 1 96.25 67 ILE B N 1
ATOM 4747 C CA . ILE B 1 67 ? -27 27.141 -0.799 1 96.25 67 ILE B CA 1
ATOM 4748 C C . ILE B 1 67 ? -27.5 28.422 -1.474 1 96.25 67 ILE B C 1
ATOM 4750 O O . ILE B 1 67 ? -28.25 28.359 -2.455 1 96.25 67 ILE B O 1
ATOM 4754 N N . ARG B 1 68 ? -27.125 29.531 -0.938 1 95.38 68 ARG B N 1
ATOM 4755 C CA . ARG B 1 68 ? -27.547 30.797 -1.508 1 95.38 68 ARG B CA 1
ATOM 4756 C C . ARG B 1 68 ? -27.078 30.938 -2.957 1 95.38 68 ARG B C 1
ATOM 4758 O O . ARG B 1 68 ? -27.828 31.406 -3.812 1 95.38 68 ARG B O 1
ATOM 4765 N N . LYS B 1 69 ? -25.859 30.516 -3.219 1 95.5 69 LYS B N 1
ATOM 4766 C CA . LYS B 1 69 ? -25.344 30.562 -4.582 1 95.5 69 LYS B CA 1
ATOM 4767 C C . LYS B 1 69 ? -26.125 29.609 -5.5 1 95.5 69 LYS B C 1
ATOM 4769 O O . LYS B 1 69 ? -26.359 29.938 -6.664 1 95.5 69 LYS B O 1
ATOM 4774 N N . LEU B 1 70 ? -26.453 28.422 -5.012 1 95.62 70 LEU B N 1
ATOM 4775 C CA . LEU B 1 70 ? -27.234 27.469 -5.801 1 95.62 70 LEU B CA 1
ATOM 4776 C C . LEU B 1 70 ? -28.578 28.078 -6.191 1 95.62 70 LEU B C 1
ATOM 4778 O O . LEU B 1 70 ? -29 27.953 -7.344 1 95.62 70 LEU B O 1
ATOM 4782 N N . VAL B 1 71 ? -29.203 28.781 -5.289 1 95.75 71 VAL B N 1
ATOM 4783 C CA . VAL B 1 71 ? -30.562 29.297 -5.5 1 95.75 71 VAL B CA 1
ATOM 4784 C C . VAL B 1 71 ? -30.5 30.562 -6.367 1 95.75 71 VAL B C 1
ATOM 4786 O O . VAL B 1 71 ? -31.156 30.625 -7.406 1 95.75 71 VAL B O 1
ATOM 4789 N N . TYR B 1 72 ? -29.625 31.438 -5.98 1 95.31 72 TYR B N 1
ATOM 4790 C CA . TYR B 1 72 ? -29.672 32.75 -6.582 1 95.31 72 TYR B CA 1
ATOM 4791 C C . TYR B 1 72 ? -28.844 32.812 -7.852 1 95.31 72 TYR B C 1
ATOM 4793 O O . TYR B 1 72 ? -29.141 33.594 -8.773 1 95.31 72 TYR B O 1
ATOM 4801 N N . ASP B 1 73 ? -27.812 32.062 -7.926 1 93.56 73 ASP B N 1
ATOM 4802 C CA . ASP B 1 73 ? -26.906 32.156 -9.07 1 93.56 73 ASP B CA 1
ATOM 4803 C C . ASP B 1 73 ? -27.141 31 -10.055 1 93.56 73 ASP B C 1
ATOM 4805 O O . ASP B 1 73 ? -26.906 31.141 -11.258 1 93.56 73 ASP B O 1
ATOM 4809 N N . LEU B 1 74 ? -27.578 29.797 -9.594 1 93.38 74 LEU B N 1
ATOM 4810 C CA . LEU B 1 74 ? -27.625 28.625 -10.469 1 93.38 74 LEU B CA 1
ATOM 4811 C C . LEU B 1 74 ? -29.062 28.141 -10.656 1 93.38 74 LEU B C 1
ATOM 4813 O O . LEU B 1 74 ? -29.297 27.125 -11.32 1 93.38 74 LEU B O 1
ATOM 4817 N N . GLY B 1 75 ? -30.062 28.734 -10.039 1 91.94 75 GLY B N 1
ATOM 4818 C CA . GLY B 1 75 ? -31.469 28.562 -10.375 1 91.94 75 GLY B CA 1
ATOM 4819 C C . GLY B 1 75 ? -32.125 27.406 -9.641 1 91.94 75 GLY B C 1
ATOM 4820 O O . GLY B 1 75 ? -33.156 26.875 -10.086 1 91.94 75 GLY B O 1
ATOM 4821 N N . TYR B 1 76 ? -31.531 26.938 -8.617 1 94.81 76 TYR B N 1
ATOM 4822 C CA . TYR B 1 76 ? -32.156 25.875 -7.844 1 94.81 76 TYR B CA 1
ATOM 4823 C C . TYR B 1 76 ? -33.375 26.406 -7.059 1 94.81 76 TYR B C 1
ATOM 4825 O O . TYR B 1 76 ? -33.469 27.625 -6.84 1 94.81 76 TYR B O 1
ATOM 4833 N N . PRO B 1 77 ? -34.219 25.594 -6.652 1 94.12 77 PRO B N 1
ATOM 4834 C CA . PRO B 1 77 ? -35.438 26.047 -5.988 1 94.12 77 PRO B CA 1
ATOM 4835 C C . PRO B 1 77 ? -35.188 26.766 -4.668 1 94.12 77 PRO B C 1
ATOM 4837 O O . PRO B 1 77 ? -34.312 26.344 -3.9 1 94.12 77 PRO B O 1
ATOM 4840 N N . PRO B 1 78 ? -35.938 27.75 -4.309 1 95.5 78 PRO B N 1
ATOM 4841 C CA . PRO B 1 78 ? -35.719 28.531 -3.082 1 95.5 78 PRO B CA 1
ATOM 4842 C C . PRO B 1 78 ? -35.969 27.703 -1.816 1 95.5 78 PRO B C 1
ATOM 4844 O O . PRO B 1 78 ? -35.5 28.078 -0.737 1 95.5 78 PRO B O 1
ATOM 4847 N N . GLU B 1 79 ? -36.594 26.578 -1.929 1 94.56 79 GLU B N 1
ATOM 4848 C CA . GLU B 1 79 ? -36.844 25.703 -0.786 1 94.56 79 GLU B CA 1
ATOM 4849 C C . GLU B 1 79 ? -35.5 25.25 -0.161 1 94.56 79 GLU B C 1
ATOM 4851 O O . GLU B 1 79 ? -35.469 24.891 1.017 1 94.56 79 GLU B O 1
ATOM 4856 N N . LEU B 1 80 ? -34.469 25.266 -0.947 1 96.5 80 LEU B N 1
ATOM 4857 C CA . LEU B 1 80 ? -33.156 24.859 -0.459 1 96.5 80 LEU B CA 1
ATOM 4858 C C . LEU B 1 80 ? -32.688 25.766 0.675 1 96.5 80 LEU B C 1
ATOM 4860 O O . LEU B 1 80 ? -31.891 25.359 1.51 1 96.5 80 LEU B O 1
ATOM 4864 N N . LEU B 1 81 ? -33.156 27.016 0.726 1 96.69 81 LEU B N 1
ATOM 4865 C CA . LEU B 1 81 ? -32.75 28.016 1.714 1 96.69 81 LEU B CA 1
ATOM 4866 C C . LEU B 1 81 ? -33.188 27.594 3.115 1 96.69 81 LEU B C 1
ATOM 4868 O O . LEU B 1 81 ? -32.656 28.109 4.109 1 96.69 81 LEU B O 1
ATOM 4872 N N . GLU B 1 82 ? -34.062 26.625 3.227 1 96.19 82 GLU B N 1
ATOM 4873 C CA . GLU B 1 82 ? -34.562 26.172 4.516 1 96.19 82 GLU B CA 1
ATOM 4874 C C . GLU B 1 82 ? -33.844 24.906 4.992 1 96.19 82 GLU B C 1
ATOM 4876 O O . GLU B 1 82 ? -34.094 24.438 6.102 1 96.19 82 GLU B O 1
ATOM 4881 N N . TRP B 1 83 ? -32.969 24.484 4.188 1 96.62 83 TRP B N 1
ATOM 4882 C CA . TRP B 1 83 ? -32.25 23.25 4.516 1 96.62 83 TRP B CA 1
ATOM 4883 C C . TRP B 1 83 ? -31.281 23.469 5.68 1 96.62 83 TRP B C 1
ATOM 4885 O O . TRP B 1 83 ? -30.875 24.594 5.957 1 96.62 83 TRP B O 1
ATOM 4895 N N . THR B 1 84 ? -31.047 22.406 6.398 1 94.69 84 THR B N 1
ATOM 4896 C CA . THR B 1 84 ? -30.141 22.438 7.535 1 94.69 84 THR B CA 1
ATOM 4897 C C . THR B 1 84 ? -28.938 21.516 7.289 1 94.69 84 THR B C 1
ATOM 4899 O O . THR B 1 84 ? -29.047 20.547 6.551 1 94.69 84 THR B O 1
ATOM 4902 N N . PHE B 1 85 ? -27.875 21.875 7.871 1 93.69 85 PHE B N 1
ATOM 4903 C CA . PHE B 1 85 ? -26.609 21.172 7.719 1 93.69 85 PHE B CA 1
ATOM 4904 C C . PHE B 1 85 ? -26.266 20.391 8.977 1 93.69 85 PHE B C 1
ATOM 4906 O O . PHE B 1 85 ? -26.344 20.922 10.086 1 93.69 85 PHE B O 1
ATOM 4913 N N . ASP B 1 86 ? -25.953 19.078 8.891 1 94.62 86 ASP B N 1
ATOM 4914 C CA . ASP B 1 86 ? -25.406 18.281 9.977 1 94.62 86 ASP B CA 1
ATOM 4915 C C . ASP B 1 86 ? -23.891 18.094 9.82 1 94.62 86 ASP B C 1
ATOM 4917 O O . ASP B 1 86 ? -23.453 17.234 9.047 1 94.62 86 ASP B O 1
ATOM 4921 N N . PRO B 1 87 ? -23.125 18.797 10.594 1 92.56 87 PRO B N 1
ATOM 4922 C CA . PRO B 1 87 ? -21.672 18.75 10.414 1 92.56 87 PRO B CA 1
ATOM 4923 C C . PRO B 1 87 ? -21.062 17.422 10.844 1 92.56 87 PRO B C 1
ATOM 4925 O O . PRO B 1 87 ? -19.891 17.156 10.57 1 92.56 87 PRO B O 1
ATOM 4928 N N . LYS B 1 88 ? -21.828 16.531 11.453 1 92.12 88 LYS B N 1
ATOM 4929 C CA . LYS B 1 88 ? -21.281 15.281 11.977 1 92.12 88 LYS B CA 1
ATOM 4930 C C . LYS B 1 88 ? -21.625 14.117 11.055 1 92.12 88 LYS B C 1
ATOM 4932 O O . LYS B 1 88 ? -21.125 13 11.25 1 92.12 88 LYS B O 1
ATOM 4937 N N . TYR B 1 89 ? -22.359 14.383 10.055 1 95 89 TYR B N 1
ATOM 4938 C CA . TYR B 1 89 ? -22.891 13.289 9.258 1 95 89 TYR B CA 1
ATOM 4939 C C . TYR B 1 89 ? -21.828 12.719 8.328 1 95 89 TYR B C 1
ATOM 4941 O O . TYR B 1 89 ? -21.766 11.5 8.125 1 95 89 TYR B O 1
ATOM 4949 N N . MET B 1 90 ? -21.062 13.57 7.664 1 94.81 90 MET B N 1
ATOM 4950 C CA . MET B 1 90 ? -20.078 13.133 6.691 1 94.81 90 MET B CA 1
ATOM 4951 C C . MET B 1 90 ? -18.703 13.023 7.336 1 94.81 90 MET B C 1
ATOM 4953 O O . MET B 1 90 ? -18.391 13.734 8.297 1 94.81 90 MET B O 1
ATOM 4957 N N . VAL B 1 91 ? -17.922 12.109 6.859 1 94.12 91 VAL B N 1
ATOM 4958 C CA . VAL B 1 91 ? -16.547 11.93 7.316 1 94.12 91 VAL B CA 1
ATOM 4959 C C . VAL B 1 91 ? -15.594 11.961 6.121 1 94.12 91 VAL B C 1
ATOM 4961 O O . VAL B 1 91 ? -16.016 11.758 4.98 1 94.12 91 VAL B O 1
ATOM 4964 N N . ARG B 1 92 ? -14.367 12.211 6.348 1 93.31 92 ARG B N 1
ATOM 4965 C CA . ARG B 1 92 ? -13.359 12.125 5.301 1 93.31 92 ARG B CA 1
ATOM 4966 C C . ARG B 1 92 ? -13.188 10.688 4.816 1 93.31 92 ARG B C 1
ATOM 4968 O O . ARG B 1 92 ? -13.523 9.742 5.535 1 93.31 92 ARG B O 1
ATOM 4975 N N . GLY B 1 93 ? -12.695 10.562 3.629 1 94.19 93 GLY B N 1
ATOM 4976 C CA . GLY B 1 93 ? -12.398 9.242 3.104 1 94.19 93 GLY B CA 1
ATOM 4977 C C . GLY B 1 93 ? -13.539 8.656 2.285 1 94.19 93 GLY B C 1
ATOM 4978 O O . GLY B 1 93 ? -13.406 7.57 1.72 1 94.19 93 GLY B O 1
ATOM 4979 N N . LEU B 1 94 ? -14.602 9.352 2.217 1 97 94 LEU B N 1
ATOM 4980 C CA . LEU B 1 94 ? -15.719 8.906 1.398 1 97 94 LEU B CA 1
ATOM 4981 C C . LEU B 1 94 ? -15.461 9.172 -0.08 1 97 94 LEU B C 1
ATOM 4983 O O . LEU B 1 94 ? -14.57 9.953 -0.424 1 97 94 LEU B O 1
ATOM 4987 N N . VAL B 1 95 ? -16.156 8.445 -0.919 1 97.12 95 VAL B N 1
ATOM 4988 C CA . VAL B 1 95 ? -16.094 8.609 -2.367 1 97.12 95 VAL B CA 1
ATOM 4989 C C . VAL B 1 95 ? -17.5 8.859 -2.926 1 97.12 95 VAL B C 1
ATOM 4991 O O . VAL B 1 95 ? -18.422 8.102 -2.646 1 97.12 95 VAL B O 1
ATOM 4994 N N . LEU B 1 96 ? -17.594 9.922 -3.656 1 97.62 96 LEU B N 1
ATOM 4995 C CA . LEU B 1 96 ? -18.875 10.266 -4.246 1 97.62 96 LEU B CA 1
ATOM 4996 C C . LEU B 1 96 ? -18.969 9.75 -5.68 1 97.62 96 LEU B C 1
ATOM 4998 O O . LEU B 1 96 ? -18.125 10.055 -6.512 1 97.62 96 LEU B O 1
ATOM 5002 N N . ASP B 1 97 ? -19.938 8.93 -5.953 1 97.69 97 ASP B N 1
ATOM 5003 C CA . ASP B 1 97 ? -20.266 8.484 -7.301 1 97.69 97 ASP B CA 1
ATOM 5004 C C . ASP B 1 97 ? -21.156 9.508 -8.008 1 97.69 97 ASP B C 1
ATOM 5006 O O . ASP B 1 97 ? -22.375 9.523 -7.809 1 97.69 97 ASP B O 1
ATOM 5010 N N . LYS B 1 98 ? -20.609 10.25 -8.914 1 96.56 98 LYS B N 1
ATOM 5011 C CA . LYS B 1 98 ? -21.312 11.375 -9.523 1 96.56 98 LYS B CA 1
ATOM 5012 C C . LYS B 1 98 ? -22.438 10.883 -10.438 1 96.56 98 LYS B C 1
ATOM 5014 O O . LYS B 1 98 ? -23.484 11.531 -10.539 1 96.56 98 LYS B O 1
ATOM 5019 N N . LYS B 1 99 ? -22.25 9.844 -11.07 1 95.75 99 LYS B N 1
ATOM 5020 C CA . LYS B 1 99 ? -23.188 9.328 -12.07 1 95.75 99 LYS B CA 1
ATOM 5021 C C . LYS B 1 99 ? -24.422 8.734 -11.398 1 95.75 99 LYS B C 1
ATOM 5023 O O . LYS B 1 99 ? -25.547 8.945 -11.867 1 95.75 99 LYS B O 1
ATOM 5028 N N . ARG B 1 100 ? -24.188 8.023 -10.336 1 96.5 100 ARG B N 1
ATOM 5029 C CA . ARG B 1 100 ? -25.281 7.266 -9.75 1 96.5 100 ARG B CA 1
ATOM 5030 C C . ARG B 1 100 ? -25.844 7.965 -8.516 1 96.5 100 ARG B C 1
ATOM 5032 O O . ARG B 1 100 ? -26.859 7.551 -7.969 1 96.5 100 ARG B O 1
ATOM 5039 N N . GLY B 1 101 ? -25.172 8.977 -8.031 1 96.94 101 GLY B N 1
ATOM 5040 C CA . GLY B 1 101 ? -25.641 9.734 -6.887 1 96.94 101 GLY B CA 1
ATOM 5041 C C . GLY B 1 101 ? -25.406 9.039 -5.559 1 96.94 101 GLY B C 1
ATOM 5042 O O . GLY B 1 101 ? -26.141 9.266 -4.594 1 96.94 101 GLY B O 1
ATOM 5043 N N . ASN B 1 102 ? -24.391 8.133 -5.52 1 98.25 102 ASN B N 1
ATOM 5044 C CA . ASN B 1 102 ? -24.094 7.383 -4.301 1 98.25 102 ASN B CA 1
ATOM 5045 C C . ASN B 1 102 ? -22.859 7.922 -3.592 1 98.25 102 ASN B C 1
ATOM 5047 O O . ASN B 1 102 ? -22 8.531 -4.223 1 98.25 102 ASN B O 1
ATOM 5051 N N . ILE B 1 103 ? -22.859 7.785 -2.279 1 98.25 103 ILE B N 1
ATOM 5052 C CA . ILE B 1 103 ? -21.672 8.047 -1.46 1 98.25 103 ILE B CA 1
ATOM 5053 C C . ILE B 1 103 ? -21.156 6.738 -0.874 1 98.25 103 ILE B C 1
ATOM 5055 O O . ILE B 1 103 ? -21.906 5.984 -0.254 1 98.25 103 ILE B O 1
ATOM 5059 N N . LEU B 1 104 ? -19.891 6.5 -1.073 1 98.25 104 LEU B N 1
ATOM 5060 C CA . LEU B 1 104 ? -19.328 5.184 -0.787 1 98.25 104 LEU B CA 1
ATOM 5061 C C . LEU B 1 104 ? -18.234 5.273 0.27 1 98.25 104 LEU B C 1
ATOM 5063 O O . LEU B 1 104 ? -17.469 6.238 0.294 1 98.25 104 LEU B O 1
ATOM 5067 N N . LYS B 1 105 ? -18.172 4.355 1.143 1 97.69 105 LYS B N 1
ATOM 5068 C CA . LYS B 1 105 ? -17.016 4.074 1.976 1 97.69 105 LYS B CA 1
ATOM 5069 C C . LYS B 1 105 ? -16.391 2.723 1.622 1 97.69 105 LYS B C 1
ATOM 5071 O O . LYS B 1 105 ? -17.078 1.693 1.674 1 97.69 105 LYS B O 1
ATOM 5076 N N . MET B 1 106 ? -15.18 2.725 1.271 1 96.31 106 MET B N 1
ATOM 5077 C CA . MET B 1 106 ? -14.539 1.509 0.776 1 96.31 106 MET B CA 1
ATOM 5078 C C . MET B 1 106 ? -13.25 1.224 1.535 1 96.31 106 MET B C 1
ATOM 5080 O O . MET B 1 106 ? -12.727 2.096 2.232 1 96.31 106 MET B O 1
ATOM 5084 N N . ASP B 1 107 ? -12.758 0.026 1.473 1 95.12 107 ASP B N 1
ATOM 5085 C CA . ASP B 1 107 ? -11.492 -0.351 2.094 1 95.12 107 ASP B CA 1
ATOM 5086 C C . ASP B 1 107 ? -10.328 -0.188 1.117 1 95.12 107 ASP B C 1
ATOM 5088 O O . ASP B 1 107 ? -10.508 0.345 0.02 1 95.12 107 ASP B O 1
ATOM 5092 N N . ARG B 1 108 ? -9.156 -0.592 1.546 1 93.06 108 ARG B N 1
ATOM 5093 C CA . ARG B 1 108 ? -7.945 -0.388 0.764 1 93.06 108 ARG B CA 1
ATOM 5094 C C . ARG B 1 108 ? -7.973 -1.218 -0.516 1 93.06 108 ARG B C 1
ATOM 5096 O O . ARG B 1 108 ? -7.199 -0.965 -1.441 1 93.06 108 ARG B O 1
ATOM 5103 N N . HIS B 1 109 ? -8.812 -2.211 -0.641 1 89.56 109 HIS B N 1
ATOM 5104 C CA . HIS B 1 109 ? -8.938 -3.041 -1.834 1 89.56 109 HIS B CA 1
ATOM 5105 C C . HIS B 1 109 ? -10.086 -2.566 -2.719 1 89.56 109 HIS B C 1
ATOM 5107 O O . HIS B 1 109 ? -10.5 -3.279 -3.635 1 89.56 109 HIS B O 1
ATOM 5113 N N . LYS B 1 110 ? -10.742 -1.463 -2.404 1 90.31 110 LYS B N 1
ATOM 5114 C CA . LYS B 1 110 ? -11.82 -0.834 -3.158 1 90.31 110 LYS B CA 1
ATOM 5115 C C . LYS B 1 110 ? -13.109 -1.643 -3.047 1 90.31 110 LYS B C 1
ATOM 5117 O O . LYS B 1 110 ? -13.898 -1.703 -3.996 1 90.31 110 LYS B O 1
ATOM 5122 N N . TYR B 1 111 ? -13.188 -2.348 -1.954 1 91.62 111 TYR B N 1
ATOM 5123 C CA . TYR B 1 111 ? -14.461 -2.994 -1.646 1 91.62 111 TYR B CA 1
ATOM 5124 C C . TYR B 1 111 ? -15.43 -2.01 -0.998 1 91.62 111 TYR B C 1
ATOM 5126 O O . TYR B 1 111 ? -15.141 -1.45 0.061 1 91.62 111 TYR B O 1
ATOM 5134 N N . VAL B 1 112 ? -16.578 -1.869 -1.636 1 95.56 112 VAL B N 1
ATOM 5135 C CA . VAL B 1 112 ? -17.578 -0.942 -1.121 1 95.56 112 VAL B CA 1
ATOM 5136 C C . VAL B 1 112 ? -18.375 -1.606 0.006 1 95.56 112 VAL B C 1
ATOM 5138 O O . VAL B 1 112 ? -19.281 -2.387 -0.248 1 95.56 112 VAL B O 1
ATOM 5141 N N . LYS B 1 113 ? -18.047 -1.235 1.169 1 94.81 113 LYS B N 1
ATOM 5142 C CA . LYS B 1 113 ? -18.688 -1.854 2.322 1 94.81 113 LYS B CA 1
ATOM 5143 C C . LYS B 1 113 ? -19.984 -1.126 2.686 1 94.81 113 LYS B C 1
ATOM 5145 O O . LYS B 1 113 ? -20.969 -1.758 3.051 1 94.81 113 LYS B O 1
ATOM 5150 N N . VAL B 1 114 ? -19.891 0.193 2.691 1 96.75 114 VAL B N 1
ATOM 5151 C CA . VAL B 1 114 ? -21.047 1.027 3 1 96.75 114 VAL B CA 1
ATOM 5152 C C . VAL B 1 114 ? -21.328 1.985 1.843 1 96.75 114 VAL B C 1
ATOM 5154 O O . VAL B 1 114 ? -20.391 2.535 1.252 1 96.75 114 VAL B O 1
ATOM 5157 N N . ALA B 1 115 ? -22.578 2.074 1.493 1 97.69 115 ALA B N 1
ATOM 5158 C CA . ALA B 1 115 ? -22.984 2.996 0.433 1 97.69 115 ALA B CA 1
ATOM 5159 C C . ALA B 1 115 ? -24.359 3.594 0.715 1 97.69 115 ALA B C 1
ATOM 5161 O O . ALA B 1 115 ? -25.234 2.906 1.226 1 97.69 115 ALA B O 1
ATOM 5162 N N . TYR B 1 116 ? -24.469 4.82 0.389 1 98.19 116 TYR B N 1
ATOM 5163 C CA . TYR B 1 116 ? -25.75 5.52 0.552 1 98.19 116 TYR B CA 1
ATOM 5164 C C . TYR B 1 116 ? -26.156 6.211 -0.741 1 98.19 116 TYR B C 1
ATOM 5166 O O . TYR B 1 116 ? -25.312 6.789 -1.438 1 98.19 116 TYR B O 1
ATOM 5174 N N . HIS B 1 117 ? -27.375 6.109 -1.118 1 98.31 117 HIS B N 1
ATOM 5175 C CA . HIS B 1 117 ? -28.016 6.945 -2.123 1 98.31 117 HIS B CA 1
ATOM 5176 C C . HIS B 1 117 ? -28.812 8.078 -1.473 1 98.31 117 HIS B C 1
ATOM 5178 O O . HIS B 1 117 ? -29.906 7.855 -0.949 1 98.31 117 HIS B O 1
ATOM 5184 N N . GLY B 1 118 ? -28.266 9.312 -1.571 1 96.62 118 GLY B N 1
ATOM 5185 C CA . GLY B 1 118 ? -28.766 10.32 -0.648 1 96.62 118 GLY B CA 1
ATOM 5186 C C . GLY B 1 118 ? -28.562 9.953 0.808 1 96.62 118 GLY B C 1
ATOM 5187 O O . GLY B 1 118 ? -27.422 9.703 1.229 1 96.62 118 GLY B O 1
ATOM 5188 N N . PHE B 1 119 ? -29.609 9.82 1.544 1 97.25 119 PHE B N 1
ATOM 5189 C CA . PHE B 1 119 ? -29.484 9.445 2.949 1 97.25 119 PHE B CA 1
ATOM 5190 C C . PHE B 1 119 ? -30.062 8.055 3.191 1 97.25 119 PHE B C 1
ATOM 5192 O O . PHE B 1 119 ? -30.234 7.641 4.34 1 97.25 119 PHE B O 1
ATOM 5199 N N . ARG B 1 120 ? -30.234 7.344 2.086 1 97.25 120 ARG B N 1
ATOM 5200 C CA . ARG B 1 120 ? -30.734 5.973 2.184 1 97.25 120 ARG B CA 1
ATOM 5201 C C . ARG B 1 120 ? -29.594 4.969 1.979 1 97.25 120 ARG B C 1
ATOM 5203 O O . ARG B 1 120 ? -28.891 5.012 0.965 1 97.25 120 ARG B O 1
ATOM 5210 N N . GLU B 1 121 ? -29.516 4.043 2.865 1 96.94 121 GLU B N 1
ATOM 5211 C CA . GLU B 1 121 ? -28.469 3.031 2.773 1 96.94 121 GLU B CA 1
ATOM 5212 C C . GLU B 1 121 ? -28.781 2.018 1.675 1 96.94 121 GLU B C 1
ATOM 5214 O O . GLU B 1 121 ? -29.906 1.562 1.542 1 96.94 121 GLU B O 1
ATOM 5219 N N . LEU B 1 122 ? -27.812 1.719 0.869 1 97.5 122 LEU B N 1
ATOM 5220 C CA . LEU B 1 122 ? -27.969 0.671 -0.135 1 97.5 122 LEU B CA 1
ATOM 5221 C C . LEU B 1 122 ? -27.875 -0.71 0.504 1 97.5 122 LEU B C 1
ATOM 5223 O O . LEU B 1 122 ? -27.078 -0.931 1.413 1 97.5 122 LEU B O 1
ATOM 5227 N N . SER B 1 123 ? -28.641 -1.639 -0.037 1 96.38 123 SER B N 1
ATOM 5228 C CA . SER B 1 123 ? -28.562 -3.023 0.417 1 96.38 123 SER B CA 1
ATOM 5229 C C . SER B 1 123 ? -27.281 -3.689 -0.043 1 96.38 123 SER B C 1
ATOM 5231 O O . SER B 1 123 ? -26.594 -3.178 -0.93 1 96.38 123 SER B O 1
ATOM 5233 N N . LYS B 1 124 ? -27.016 -4.805 0.63 1 93.12 124 LYS B N 1
ATOM 5234 C CA . LYS B 1 124 ? -25.844 -5.578 0.23 1 93.12 124 LYS B CA 1
ATOM 5235 C C . LYS B 1 124 ? -25.953 -6.004 -1.233 1 93.12 124 LYS B C 1
ATOM 5237 O O . LYS B 1 124 ? -24.969 -5.91 -1.976 1 93.12 124 LYS B O 1
ATOM 5242 N N . GLU B 1 125 ? -27.078 -6.402 -1.637 1 93.81 125 GLU B N 1
ATOM 5243 C CA . GLU B 1 125 ? -27.297 -6.852 -3.006 1 93.81 125 GLU B CA 1
ATOM 5244 C C . GLU B 1 125 ? -27.094 -5.719 -4.004 1 93.81 125 GLU B C 1
ATOM 5246 O O . GLU B 1 125 ? -26.469 -5.91 -5.051 1 93.81 125 GLU B O 1
ATOM 5251 N N . ASP B 1 126 ? -27.547 -4.574 -3.611 1 94.94 126 ASP B N 1
ATOM 5252 C CA . ASP B 1 126 ? -27.422 -3.42 -4.496 1 94.94 126 ASP B CA 1
ATOM 5253 C C . ASP B 1 126 ? -25.953 -3 -4.625 1 94.94 126 ASP B C 1
ATOM 5255 O O . ASP B 1 126 ? -25.5 -2.656 -5.719 1 94.94 126 ASP B O 1
ATOM 5259 N N . LYS B 1 127 ? -25.266 -3.025 -3.543 1 94.69 127 LYS B N 1
ATOM 5260 C CA . LYS B 1 127 ? -23.859 -2.654 -3.553 1 94.69 127 LYS B CA 1
ATOM 5261 C C . LYS B 1 127 ? -23.047 -3.609 -4.422 1 94.69 127 LYS B C 1
ATOM 5263 O O . LYS B 1 127 ? -22.25 -3.172 -5.262 1 94.69 127 LYS B O 1
ATOM 5268 N N . VAL B 1 128 ? -23.312 -4.898 -4.227 1 90.12 128 VAL B N 1
ATOM 5269 C CA . VAL B 1 128 ? -22.562 -5.918 -4.961 1 90.12 128 VAL B CA 1
ATOM 5270 C C . VAL B 1 128 ? -22.938 -5.863 -6.441 1 90.12 128 VAL B C 1
ATOM 5272 O O . VAL B 1 128 ? -22.078 -6.004 -7.312 1 90.12 128 VAL B O 1
ATOM 5275 N N . GLY B 1 129 ? -24.203 -5.723 -6.711 1 90.38 129 GLY B N 1
ATOM 5276 C CA . GLY B 1 129 ? -24.656 -5.629 -8.086 1 90.38 129 GLY B CA 1
ATOM 5277 C C . GLY B 1 129 ? -24.109 -4.426 -8.82 1 90.38 129 GLY B C 1
ATOM 5278 O O . GLY B 1 129 ? -23.828 -4.5 -10.023 1 90.38 129 GLY B O 1
ATOM 5279 N N . THR B 1 130 ? -23.922 -3.316 -8.086 1 92.31 130 THR B N 1
ATOM 5280 C CA . THR B 1 130 ? -23.516 -2.059 -8.703 1 92.31 130 THR B CA 1
ATOM 5281 C C . THR B 1 130 ? -21.984 -1.97 -8.789 1 92.31 130 THR B C 1
ATOM 5283 O O . THR B 1 130 ? -21.453 -1.522 -9.805 1 92.31 130 THR B O 1
ATOM 5286 N N . TYR B 1 131 ? -21.312 -2.424 -7.758 1 91.25 131 TYR B N 1
ATOM 5287 C CA . TYR B 1 131 ? -19.891 -2.127 -7.668 1 91.25 131 TYR B CA 1
ATOM 5288 C C . TYR B 1 131 ? -19.062 -3.41 -7.605 1 91.25 131 TYR B C 1
ATOM 5290 O O . TYR B 1 131 ? -17.844 -3.381 -7.762 1 91.25 131 TYR B O 1
ATOM 5298 N N . GLY B 1 132 ? -19.609 -4.555 -7.355 1 84 132 GLY B N 1
ATOM 5299 C CA . GLY B 1 132 ? -18.891 -5.805 -7.168 1 84 132 GLY B CA 1
ATOM 5300 C C . GLY B 1 132 ? -18.938 -6.703 -8.391 1 84 132 GLY B C 1
ATOM 5301 O O . GLY B 1 132 ? -17.906 -7.238 -8.805 1 84 132 GLY B O 1
ATOM 5302 N N . ASN B 1 133 ? -20.109 -6.871 -8.922 1 82.06 133 ASN B N 1
ATOM 5303 C CA . ASN B 1 133 ? -20.328 -7.789 -10.031 1 82.06 133 ASN B CA 1
ATOM 5304 C C . ASN B 1 133 ? -20.078 -7.113 -11.375 1 82.06 133 ASN B C 1
ATOM 5306 O O . ASN B 1 133 ? -21.016 -6.859 -12.133 1 82.06 133 ASN B O 1
ATOM 5310 N N . THR B 1 134 ? -18.812 -6.758 -11.578 1 80.31 134 THR B N 1
ATOM 5311 C CA . THR B 1 134 ? -18.469 -6.098 -12.836 1 80.31 134 THR B CA 1
ATOM 5312 C C . THR B 1 134 ? -17.359 -6.859 -13.562 1 80.31 134 THR B C 1
ATOM 5314 O O . THR B 1 134 ? -16.625 -7.637 -12.945 1 80.31 134 THR B O 1
ATOM 5317 N N . LEU B 1 135 ? -17.328 -6.766 -14.859 1 72.19 135 LEU B N 1
ATOM 5318 C CA . LEU B 1 135 ? -16.281 -7.379 -15.664 1 72.19 135 LEU B CA 1
ATOM 5319 C C . LEU B 1 135 ? -14.992 -6.559 -15.602 1 72.19 135 LEU B C 1
ATOM 5321 O O . LEU B 1 135 ? -13.898 -7.117 -15.609 1 72.19 135 LEU B O 1
ATOM 5325 N N . ILE B 1 136 ? -15.297 -5.262 -15.555 1 73.12 136 ILE B N 1
ATOM 5326 C CA . ILE B 1 136 ? -14.172 -4.344 -15.43 1 73.12 136 ILE B CA 1
ATOM 5327 C C . ILE B 1 136 ? -14.328 -3.512 -14.156 1 73.12 136 ILE B C 1
ATOM 5329 O O . ILE B 1 136 ? -15.398 -2.961 -13.891 1 73.12 136 ILE B O 1
ATOM 5333 N N . ARG B 1 137 ? -13.289 -3.459 -13.445 1 78.12 137 ARG B N 1
ATOM 5334 C CA . ARG B 1 137 ? -13.336 -2.777 -12.156 1 78.12 137 ARG B CA 1
ATOM 5335 C C . ARG B 1 137 ? -13.234 -1.266 -12.336 1 78.12 137 ARG B C 1
ATOM 5337 O O . ARG B 1 137 ? -12.445 -0.785 -13.156 1 78.12 137 ARG B O 1
ATOM 5344 N N . ASP B 1 138 ? -14.031 -0.565 -11.516 1 78.94 138 ASP B N 1
ATOM 5345 C CA . ASP B 1 138 ? -13.945 0.892 -11.492 1 78.94 138 ASP B CA 1
ATOM 5346 C C . ASP B 1 138 ? -12.664 1.351 -10.797 1 78.94 138 ASP B C 1
ATOM 5348 O O . ASP B 1 138 ? -12.188 0.691 -9.867 1 78.94 138 ASP B O 1
ATOM 5352 N N . SER B 1 139 ? -12.18 2.434 -11.266 1 82.69 139 SER B N 1
ATOM 5353 C CA . SER B 1 139 ? -11.023 3.012 -10.586 1 82.69 139 SER B CA 1
ATOM 5354 C C . SER B 1 139 ? -11.438 3.771 -9.336 1 82.69 139 SER B C 1
ATOM 5356 O O . SER B 1 139 ? -10.625 3.957 -8.422 1 82.69 139 SER B O 1
ATOM 5358 N N . PHE B 1 140 ? -12.68 4.309 -9.281 1 91.88 140 PHE B N 1
ATOM 5359 C CA . PHE B 1 140 ? -13.242 5.105 -8.203 1 91.88 140 PHE B CA 1
ATOM 5360 C C . PHE B 1 140 ? -12.492 6.426 -8.055 1 91.88 140 PHE B C 1
ATOM 5362 O O . PHE B 1 140 ? -12.328 6.93 -6.941 1 91.88 140 PHE B O 1
ATOM 5369 N N . ASP B 1 141 ? -11.945 6.848 -9.141 1 90.62 141 ASP B N 1
ATOM 5370 C CA . ASP B 1 141 ? -11.203 8.109 -9.18 1 90.62 141 ASP B CA 1
ATOM 5371 C C . ASP B 1 141 ? -11.898 9.125 -10.086 1 90.62 141 ASP B C 1
ATOM 5373 O O . ASP B 1 141 ? -12.906 8.805 -10.734 1 90.62 141 ASP B O 1
ATOM 5377 N N . GLU B 1 142 ? -11.375 10.422 -9.992 1 90.38 142 GLU B N 1
ATOM 5378 C CA . GLU B 1 142 ? -11.859 11.445 -10.922 1 90.38 142 GLU B CA 1
ATOM 5379 C C . GLU B 1 142 ? -11.656 11.016 -12.367 1 90.38 142 GLU B C 1
ATOM 5381 O O . GLU B 1 142 ? -10.719 10.266 -12.672 1 90.38 142 GLU B O 1
ATOM 5386 N N . PRO B 1 143 ? -12.641 11.359 -13.219 1 91.81 143 PRO B N 1
ATOM 5387 C CA . PRO B 1 143 ? -13.68 12.375 -13.047 1 91.81 143 PRO B CA 1
ATOM 5388 C C . PRO B 1 143 ? -15.023 11.773 -12.625 1 91.81 143 PRO B C 1
ATOM 5390 O O . PRO B 1 143 ? -15.93 12.508 -12.211 1 91.81 143 PRO B O 1
ATOM 5393 N N . ASP B 1 144 ? -15.141 10.539 -12.727 1 94.12 144 ASP B N 1
ATOM 5394 C CA . ASP B 1 144 ? -16.438 9.922 -12.508 1 94.12 144 ASP B CA 1
ATOM 5395 C C . ASP B 1 144 ? -16.797 9.906 -11.016 1 94.12 144 ASP B C 1
ATOM 5397 O O . ASP B 1 144 ? -17.969 9.875 -10.656 1 94.12 144 ASP B O 1
ATOM 5401 N N . TYR B 1 145 ? -15.805 9.914 -10.25 1 96.19 145 TYR B N 1
ATOM 5402 C CA . TYR B 1 145 ? -15.977 9.93 -8.797 1 96.19 145 TYR B CA 1
ATOM 5403 C C . TYR B 1 145 ? -15.305 11.156 -8.188 1 96.19 145 TYR B C 1
ATOM 5405 O O . TYR B 1 145 ? -14.508 11.828 -8.852 1 96.19 145 TYR B O 1
ATOM 5413 N N . ALA B 1 146 ? -15.703 11.531 -7.055 1 95.25 146 ALA B N 1
ATOM 5414 C CA . ALA B 1 146 ? -15.062 12.594 -6.281 1 95.25 146 ALA B CA 1
ATOM 5415 C C . ALA B 1 146 ? -14.602 12.086 -4.918 1 95.25 146 ALA B C 1
ATOM 5417 O O . ALA B 1 146 ? -15.32 11.32 -4.262 1 95.25 146 ALA B O 1
ATOM 5418 N N . LEU B 1 147 ? -13.43 12.469 -4.59 1 92.94 147 LEU B N 1
ATOM 5419 C CA . LEU B 1 147 ? -12.859 12.039 -3.32 1 92.94 147 LEU B CA 1
ATOM 5420 C C . LEU B 1 147 ? -13.078 13.094 -2.24 1 92.94 147 LEU B C 1
ATOM 5422 O O . LEU B 1 147 ? -12.781 14.273 -2.447 1 92.94 147 LEU B O 1
ATOM 5426 N N . ILE B 1 148 ? -13.609 12.641 -1.134 1 93 148 ILE B N 1
ATOM 5427 C CA . ILE B 1 148 ? -13.828 13.523 0.005 1 93 148 ILE B CA 1
ATOM 5428 C C . ILE B 1 148 ? -12.68 13.383 1 1 93 148 ILE B C 1
ATOM 5430 O O . ILE B 1 148 ? -12.82 12.711 2.027 1 93 148 ILE B O 1
ATOM 5434 N N . ASP B 1 149 ? -11.625 14.062 0.749 1 87.19 149 ASP B N 1
ATOM 5435 C CA . ASP B 1 149 ? -10.414 13.812 1.52 1 87.19 149 ASP B CA 1
ATOM 5436 C C . ASP B 1 149 ? -10.047 15.016 2.377 1 87.19 149 ASP B C 1
ATOM 5438 O O . ASP B 1 149 ? -9.062 14.984 3.119 1 87.19 149 ASP B O 1
ATOM 5442 N N . THR B 1 150 ? -10.797 16.078 2.273 1 86.38 150 THR B N 1
ATOM 5443 C CA . THR B 1 150 ? -10.531 17.266 3.084 1 86.38 150 THR B CA 1
ATOM 5444 C C . THR B 1 150 ? -11.742 17.609 3.953 1 86.38 150 THR B C 1
ATOM 5446 O O . THR B 1 150 ? -12.875 17.25 3.621 1 86.38 150 THR B O 1
ATOM 5449 N N . LEU B 1 151 ? -11.469 18.281 4.922 1 83.88 151 LEU B N 1
ATOM 5450 C CA . LEU B 1 151 ? -12.547 18.703 5.812 1 83.88 151 LEU B CA 1
ATOM 5451 C C . LEU B 1 151 ? -13.422 19.75 5.148 1 83.88 151 LEU B C 1
ATOM 5453 O O . LEU B 1 151 ? -14.602 19.891 5.488 1 83.88 151 LEU B O 1
ATOM 5457 N N . PHE B 1 152 ? -12.906 20.391 4.113 1 81.12 152 PHE B N 1
ATOM 5458 C CA . PHE B 1 152 ? -13.656 21.391 3.369 1 81.12 152 PHE B CA 1
ATOM 5459 C C . PHE B 1 152 ? -14.727 20.734 2.504 1 81.12 152 PHE B C 1
ATOM 5461 O O . PHE B 1 152 ? -15.711 21.375 2.135 1 81.12 152 PHE B O 1
ATOM 5468 N N . SER B 1 153 ? -14.539 19.5 2.268 1 88.06 153 SER B N 1
ATOM 5469 C CA . SER B 1 153 ? -15.398 18.828 1.296 1 88.06 153 SER B CA 1
ATOM 5470 C C . SER B 1 153 ? -16.594 18.172 1.977 1 88.06 153 SER B C 1
ATOM 5472 O O . SER B 1 153 ? -17.484 17.641 1.306 1 88.06 153 SER B O 1
ATOM 5474 N N . LEU B 1 154 ? -16.672 18.25 3.25 1 90.69 154 LEU B N 1
ATOM 5475 C CA . LEU B 1 154 ? -17.719 17.531 3.973 1 90.69 154 LEU B CA 1
ATOM 5476 C C . LEU B 1 154 ? -19.078 18.172 3.721 1 90.69 154 LEU B C 1
ATOM 5478 O O . LEU B 1 154 ? -20.062 17.469 3.477 1 90.69 154 LEU B O 1
ATOM 5482 N N . ALA B 1 155 ? -19.109 19.469 3.754 1 91.31 155 ALA B N 1
ATOM 5483 C CA . ALA B 1 155 ? -20.359 20.172 3.492 1 91.31 155 ALA B CA 1
ATOM 5484 C C . ALA B 1 155 ? -20.844 19.922 2.066 1 91.31 155 ALA B C 1
ATOM 5486 O O . ALA B 1 155 ? -22.047 19.812 1.822 1 91.31 155 ALA B O 1
ATOM 5487 N N . GLU B 1 156 ? -19.875 19.875 1.211 1 92.56 156 GLU B N 1
ATOM 5488 C CA . GLU B 1 156 ? -20.172 19.609 -0.19 1 92.56 156 GLU B CA 1
ATOM 5489 C C . GLU B 1 156 ? -20.812 18.234 -0.356 1 92.56 156 GLU B C 1
ATOM 5491 O O . GLU B 1 156 ? -21.812 18.094 -1.079 1 92.56 156 GLU B O 1
ATOM 5496 N N . ALA B 1 157 ? -20.266 17.266 0.28 1 95.31 157 ALA B N 1
ATOM 5497 C CA . ALA B 1 157 ? -20.781 15.906 0.198 1 95.31 157 ALA B CA 1
ATOM 5498 C C . ALA B 1 157 ? -22.188 15.82 0.797 1 95.31 157 ALA B C 1
ATOM 5500 O O . ALA B 1 157 ? -23.062 15.148 0.248 1 95.31 157 ALA B O 1
ATOM 5501 N N . TYR B 1 158 ? -22.391 16.469 1.918 1 96.94 158 TYR B N 1
ATOM 5502 C CA . TYR B 1 158 ? -23.703 16.484 2.578 1 96.94 158 TYR B CA 1
ATOM 5503 C C . TYR B 1 158 ? -24.75 17.125 1.69 1 96.94 158 TYR B C 1
ATOM 5505 O O . TYR B 1 158 ? -25.859 16.578 1.538 1 96.94 158 TYR B O 1
ATOM 5513 N N . LEU B 1 159 ? -24.391 18.297 1.15 1 96.62 159 LEU B N 1
ATOM 5514 C CA . LEU B 1 159 ? -25.312 19.016 0.276 1 96.62 159 LEU B CA 1
ATOM 5515 C C . LEU B 1 159 ? -25.672 18.188 -0.949 1 96.62 159 LEU B C 1
ATOM 5517 O O . LEU B 1 159 ? -26.828 18.172 -1.382 1 96.62 159 LEU B O 1
ATOM 5521 N N . PHE B 1 160 ? -24.719 17.547 -1.521 1 97 160 PHE B N 1
ATOM 5522 C CA . PHE B 1 160 ? -24.953 16.672 -2.662 1 97 160 PHE B CA 1
ATOM 5523 C C . PHE B 1 160 ? -25.969 15.578 -2.309 1 97 160 PHE B C 1
ATOM 5525 O O . PHE B 1 160 ? -26.875 15.297 -3.084 1 97 160 PHE B O 1
ATOM 5532 N N . ALA B 1 161 ? -25.75 14.938 -1.153 1 97.5 161 ALA B N 1
ATOM 5533 C CA . ALA B 1 161 ? -26.688 13.914 -0.703 1 97.5 161 ALA B CA 1
ATOM 5534 C C . ALA B 1 161 ? -28.094 14.469 -0.583 1 97.5 161 ALA B C 1
ATOM 5536 O O . ALA B 1 161 ? -29.062 13.805 -0.961 1 97.5 161 ALA B O 1
ATOM 5537 N N . GLN B 1 162 ? -28.234 15.672 -0.055 1 97.56 162 GLN B N 1
ATOM 5538 C CA . GLN B 1 162 ? -29.531 16.328 0.065 1 97.56 162 GLN B CA 1
ATOM 5539 C C . GLN B 1 162 ? -30.156 16.562 -1.306 1 97.56 162 GLN B C 1
ATOM 5541 O O . GLN B 1 162 ? -31.359 16.344 -1.484 1 97.56 162 GLN B O 1
ATOM 5546 N N . LEU B 1 163 ? -29.375 17 -2.227 1 96.44 163 LEU B N 1
ATOM 5547 C CA . LEU B 1 163 ? -29.859 17.281 -3.572 1 96.44 163 LEU B CA 1
ATOM 5548 C C . LEU B 1 163 ? -30.312 16 -4.27 1 96.44 163 LEU B C 1
ATOM 5550 O O . LEU B 1 163 ? -31.281 16.016 -5.023 1 96.44 163 LEU B O 1
ATOM 5554 N N . VAL B 1 164 ? -29.562 14.906 -4.07 1 96.62 164 VAL B N 1
ATOM 5555 C CA . VAL B 1 164 ? -29.938 13.625 -4.648 1 96.62 164 VAL B CA 1
ATOM 5556 C C . VAL B 1 164 ? -31.328 13.211 -4.145 1 96.62 164 VAL B C 1
ATOM 5558 O O . VAL B 1 164 ? -32.188 12.852 -4.938 1 96.62 164 VAL B O 1
ATOM 5561 N N . ASP B 1 165 ? -31.5 13.266 -2.846 1 96.31 165 ASP B N 1
ATOM 5562 C CA . ASP B 1 165 ? -32.812 12.93 -2.268 1 96.31 165 ASP B CA 1
ATOM 5563 C C . ASP B 1 165 ? -33.875 13.852 -2.809 1 96.31 165 ASP B C 1
ATOM 5565 O O . ASP B 1 165 ? -35 13.406 -3.102 1 96.31 165 ASP B O 1
ATOM 5569 N N . TYR B 1 166 ? -33.531 15.102 -2.904 1 95.62 166 TYR B N 1
ATOM 5570 C CA . TYR B 1 166 ? -34.5 16.078 -3.379 1 95.62 166 TYR B CA 1
ATOM 5571 C C . TYR B 1 166 ? -34.938 15.781 -4.809 1 95.62 166 TYR B C 1
ATOM 5573 O O . TYR B 1 166 ? -36.125 15.805 -5.121 1 95.62 166 TYR B O 1
ATOM 5581 N N . LYS B 1 167 ? -33.969 15.531 -5.656 1 94.56 167 LYS B N 1
ATOM 5582 C CA . LYS B 1 167 ? -34.25 15.211 -7.051 1 94.56 167 LYS B CA 1
ATOM 5583 C C . LYS B 1 167 ? -35.125 13.961 -7.156 1 94.56 167 LYS B C 1
ATOM 5585 O O . LYS B 1 167 ? -36.094 13.922 -7.938 1 94.56 167 LYS B O 1
ATOM 5590 N N . ASP B 1 168 ? -34.781 12.969 -6.41 1 94.31 168 ASP B N 1
ATOM 5591 C CA . ASP B 1 168 ? -35.5 11.703 -6.473 1 94.31 168 ASP B CA 1
ATOM 5592 C C . ASP B 1 168 ? -36.938 11.875 -6.008 1 94.31 168 ASP B C 1
ATOM 5594 O O . ASP B 1 168 ? -37.844 11.211 -6.523 1 94.31 168 ASP B O 1
ATOM 5598 N N . ASN B 1 169 ? -37.156 12.711 -5.012 1 93.56 169 ASN B N 1
ATOM 5599 C CA . ASN B 1 169 ? -38.5 12.898 -4.445 1 93.56 169 ASN B CA 1
ATOM 5600 C C . ASN B 1 169 ? -39.281 13.969 -5.207 1 93.56 169 ASN B C 1
ATOM 5602 O O . ASN B 1 169 ? -40.5 14.062 -5.066 1 93.56 169 ASN B O 1
ATOM 5606 N N . ASN B 1 170 ? -38.594 14.82 -5.906 1 90.81 170 ASN B N 1
ATOM 5607 C CA . ASN B 1 170 ? -39.219 15.891 -6.676 1 90.81 170 ASN B CA 1
ATOM 5608 C C . ASN B 1 170 ? -38.688 15.922 -8.109 1 90.81 170 ASN B C 1
ATOM 5610 O O . ASN B 1 170 ? -38.062 16.891 -8.523 1 90.81 170 ASN B O 1
ATOM 5614 N N . PRO B 1 171 ? -39.25 14.898 -8.828 1 82.81 171 PRO B N 1
ATOM 5615 C CA . PRO B 1 171 ? -38.75 14.867 -10.211 1 82.81 171 PRO B CA 1
ATOM 5616 C C . PRO B 1 171 ? -39.125 16.109 -11.008 1 82.81 171 PRO B C 1
ATOM 5618 O O . PRO B 1 171 ? -40.25 16.594 -10.883 1 82.81 171 PRO B O 1
ATOM 5621 N N . GLY B 1 172 ? -38.281 16.906 -11.578 1 81.38 172 GLY B N 1
ATOM 5622 C CA . GLY B 1 172 ? -38.562 18.047 -12.422 1 81.38 172 GLY B CA 1
ATOM 5623 C C . GLY B 1 172 ? -38.25 19.375 -11.766 1 81.38 172 GLY B C 1
ATOM 5624 O O . GLY B 1 172 ? -38.312 20.422 -12.414 1 81.38 172 GLY B O 1
ATOM 5625 N N . LYS B 1 173 ? -38.125 19.297 -10.453 1 83 173 LYS B N 1
ATOM 5626 C CA . LYS B 1 173 ? -37.906 20.562 -9.758 1 83 173 LYS B CA 1
ATOM 5627 C C . LYS B 1 173 ? -36.438 21 -9.867 1 83 173 LYS B C 1
ATOM 5629 O O . LYS B 1 173 ? -36.125 22.156 -9.594 1 83 173 LYS B O 1
ATOM 5634 N N . VAL B 1 174 ? -35.625 20.094 -10.18 1 80.06 174 VAL B N 1
ATOM 5635 C CA . VAL B 1 174 ? -34.219 20.469 -10.375 1 80.06 174 VAL B CA 1
ATOM 5636 C C . VAL B 1 174 ? -34 20.969 -11.805 1 80.06 174 VAL B C 1
ATOM 5638 O O . VAL B 1 174 ? -34.781 20.625 -12.703 1 80.06 174 VAL B O 1
ATOM 5641 N N . PRO B 1 175 ? -33.094 21.906 -11.977 1 75.56 175 PRO B N 1
ATOM 5642 C CA . PRO B 1 175 ? -32.906 22.453 -13.32 1 75.56 175 PRO B CA 1
ATOM 5643 C C . PRO B 1 175 ? -32.906 21.375 -14.406 1 75.56 175 PRO B C 1
ATOM 5645 O O . PRO B 1 175 ? -32.5 20.234 -14.141 1 75.56 175 PRO B O 1
ATOM 5648 N N . GLU B 1 176 ? -33.406 21.609 -15.547 1 66.75 176 GLU B N 1
ATOM 5649 C CA . GLU B 1 176 ? -33.594 20.703 -16.672 1 66.75 176 GLU B CA 1
ATOM 5650 C C . GLU B 1 176 ? -32.281 20.062 -17.094 1 66.75 176 GLU B C 1
ATOM 5652 O O . GLU B 1 176 ? -31.281 20.75 -17.25 1 66.75 176 GLU B O 1
ATOM 5657 N N . GLY B 1 177 ? -32.281 18.75 -17.266 1 67.25 177 GLY B N 1
ATOM 5658 C CA . GLY B 1 177 ? -31.109 18.016 -17.734 1 67.25 177 GLY B CA 1
ATOM 5659 C C . GLY B 1 177 ? -30.125 17.688 -16.625 1 67.25 177 GLY B C 1
ATOM 5660 O O . GLY B 1 177 ? -29.125 17.016 -16.859 1 67.25 177 GLY B O 1
ATOM 5661 N N . ALA B 1 178 ? -30.562 18.062 -15.461 1 74.88 178 ALA B N 1
ATOM 5662 C CA . ALA B 1 178 ? -29.578 17.922 -14.406 1 74.88 178 ALA B CA 1
ATOM 5663 C C . ALA B 1 178 ? -29.547 16.5 -13.867 1 74.88 178 ALA B C 1
ATOM 5665 O O . ALA B 1 178 ? -30.453 16.094 -13.125 1 74.88 178 ALA B O 1
ATOM 5666 N N . ASP B 1 179 ? -28.734 15.727 -14.477 1 91 179 ASP B N 1
ATOM 5667 C CA . ASP B 1 179 ? -28.438 14.445 -13.836 1 91 179 ASP B CA 1
ATOM 5668 C C . ASP B 1 179 ? -27.516 14.633 -12.633 1 91 179 ASP B C 1
ATOM 5670 O O . ASP B 1 179 ? -27.203 15.766 -12.258 1 91 179 ASP B O 1
ATOM 5674 N N . TYR B 1 180 ? -27.312 13.672 -11.852 1 95.44 180 TYR B N 1
ATOM 5675 C CA . TYR B 1 180 ? -26.547 13.758 -10.617 1 95.44 180 TYR B CA 1
ATOM 5676 C C . TYR B 1 180 ? -25.156 14.359 -10.875 1 95.44 180 TYR B C 1
ATOM 5678 O O . TYR B 1 180 ? -24.672 15.156 -10.086 1 95.44 180 TYR B O 1
ATOM 5686 N N . SER B 1 181 ? -24.594 14 -11.953 1 95.06 181 SER B N 1
ATOM 5687 C CA . SER B 1 181 ? -23.281 14.523 -12.32 1 95.06 181 SER B CA 1
ATOM 5688 C C . SER B 1 181 ? -23.312 16.047 -12.469 1 95.06 181 SER B C 1
ATOM 5690 O O . SER B 1 181 ? -22.406 16.734 -12.008 1 95.06 181 SER B O 1
ATOM 5692 N N . HIS B 1 182 ? -24.344 16.453 -13.109 1 94.06 182 HIS B N 1
ATOM 5693 C CA . HIS B 1 182 ? -24.5 17.891 -13.289 1 94.06 182 HIS B CA 1
ATOM 5694 C C . HIS B 1 182 ? -24.75 18.594 -11.961 1 94.06 182 HIS B C 1
ATOM 5696 O O . HIS B 1 182 ? -24.234 19.688 -11.734 1 94.06 182 HIS B O 1
ATOM 5702 N N . MET B 1 183 ? -25.547 18 -11.164 1 94.69 183 MET B N 1
ATOM 5703 C CA . MET B 1 183 ? -25.812 18.562 -9.844 1 94.69 183 MET B CA 1
ATOM 5704 C C . MET B 1 183 ? -24.516 18.719 -9.047 1 94.69 183 MET B C 1
ATOM 5706 O O . MET B 1 183 ? -24.312 19.734 -8.375 1 94.69 183 MET B O 1
ATOM 5710 N N . TYR B 1 184 ? -23.703 17.734 -9.125 1 95.44 184 TYR B N 1
ATOM 5711 C CA . TYR B 1 184 ? -22.438 17.828 -8.406 1 95.44 184 TYR B CA 1
ATOM 5712 C C . TYR B 1 184 ? -21.578 18.969 -8.945 1 95.44 184 TYR B C 1
ATOM 5714 O O . TYR B 1 184 ? -20.938 19.688 -8.18 1 95.44 184 TYR B O 1
ATOM 5722 N N . LYS B 1 185 ? -21.547 19.094 -10.211 1 94.5 185 LYS B N 1
ATOM 5723 C CA . LYS B 1 185 ? -20.797 20.188 -10.836 1 94.5 185 LYS B CA 1
ATOM 5724 C C . LYS B 1 185 ? -21.297 21.531 -10.344 1 94.5 185 LYS B C 1
ATOM 5726 O O . LYS B 1 185 ? -20.516 22.438 -10.094 1 94.5 185 LYS B O 1
ATOM 5731 N N . ASP B 1 186 ? -22.562 21.625 -10.219 1 94.75 186 ASP B N 1
ATOM 5732 C CA . ASP B 1 186 ? -23.172 22.859 -9.75 1 94.75 186 ASP B CA 1
ATOM 5733 C C . ASP B 1 186 ? -22.812 23.125 -8.289 1 94.75 186 ASP B C 1
ATOM 5735 O O . ASP B 1 186 ? -22.531 24.266 -7.906 1 94.75 186 ASP B O 1
ATOM 5739 N N . VAL B 1 187 ? -22.859 22.078 -7.539 1 95.19 187 VAL B N 1
ATOM 5740 C CA . VAL B 1 187 ? -22.5 22.234 -6.133 1 95.19 187 VAL B CA 1
ATOM 5741 C C . VAL B 1 187 ? -21.047 22.719 -6.023 1 95.19 187 VAL B C 1
ATOM 5743 O O . VAL B 1 187 ? -20.766 23.641 -5.27 1 95.19 187 VAL B O 1
ATOM 5746 N N . ARG B 1 188 ? -20.188 22.109 -6.75 1 93.56 188 ARG B N 1
ATOM 5747 C CA . ARG B 1 188 ? -18.781 22.5 -6.738 1 93.56 188 ARG B CA 1
ATOM 5748 C C . ARG B 1 188 ? -18.609 23.938 -7.188 1 93.56 188 ARG B C 1
ATOM 5750 O O . ARG B 1 188 ? -17.828 24.688 -6.598 1 93.56 188 ARG B O 1
ATOM 5757 N N . ALA B 1 189 ? -19.312 24.281 -8.188 1 93.44 189 ALA B N 1
ATOM 5758 C CA . ALA B 1 189 ? -19.266 25.656 -8.68 1 93.44 189 ALA B CA 1
ATOM 5759 C C . ALA B 1 189 ? -19.766 26.641 -7.621 1 93.44 189 ALA B C 1
ATOM 5761 O O . ALA B 1 189 ? -19.188 27.719 -7.453 1 93.44 189 ALA B O 1
ATOM 5762 N N . ALA B 1 190 ? -20.812 26.25 -7.004 1 94.31 190 ALA B N 1
ATOM 5763 C CA . ALA B 1 190 ? -21.375 27.109 -5.957 1 94.31 190 ALA B CA 1
ATOM 5764 C C . ALA B 1 190 ? -20.391 27.266 -4.793 1 94.31 190 ALA B C 1
ATOM 5766 O O . ALA B 1 190 ? -20.266 28.359 -4.223 1 94.31 190 ALA B O 1
ATOM 5767 N N . VAL B 1 191 ? -19.75 26.188 -4.418 1 91.44 191 VAL B N 1
ATOM 5768 C CA . VAL B 1 191 ? -18.75 26.219 -3.363 1 91.44 191 VAL B CA 1
ATOM 5769 C C . VAL B 1 191 ? -17.625 27.172 -3.764 1 91.44 191 VAL B C 1
ATOM 5771 O O . VAL B 1 191 ? -17.188 28 -2.961 1 91.44 191 VAL B O 1
ATOM 5774 N N . ASP B 1 192 ? -17.188 27.078 -4.953 1 87.38 192 ASP B N 1
ATOM 5775 C CA . ASP B 1 192 ? -16.125 27.938 -5.453 1 87.38 192 ASP B CA 1
ATOM 5776 C C . ASP B 1 192 ? -16.531 29.406 -5.43 1 87.38 192 ASP B C 1
ATOM 5778 O O . ASP B 1 192 ? -15.742 30.266 -5.055 1 87.38 192 ASP B O 1
ATOM 5782 N N . LEU B 1 193 ? -17.703 29.609 -5.797 1 89.44 193 LEU B N 1
ATOM 5783 C CA . LEU B 1 193 ? -18.234 30.969 -5.801 1 89.44 193 LEU B CA 1
ATOM 5784 C C . LEU B 1 193 ? -18.297 31.531 -4.387 1 89.44 193 LEU B C 1
ATOM 5786 O O . LEU B 1 193 ? -17.969 32.719 -4.168 1 89.44 193 LEU B O 1
ATOM 5790 N N . CYS B 1 194 ? -18.688 30.703 -3.561 1 86.94 194 CYS B N 1
ATOM 5791 C CA . CYS B 1 194 ? -18.781 31.125 -2.162 1 86.94 194 CYS B CA 1
ATOM 5792 C C . CYS B 1 194 ? -17.406 31.469 -1.605 1 86.94 194 CYS B C 1
ATOM 5794 O O . CYS B 1 194 ? -17.266 32.438 -0.87 1 86.94 194 CYS B O 1
ATOM 5796 N N . HIS B 1 195 ? -16.406 30.766 -1.913 1 81.88 195 HIS B N 1
ATOM 5797 C CA . HIS B 1 195 ? -15.055 30.984 -1.427 1 81.88 195 HIS B CA 1
ATOM 5798 C C . HIS B 1 195 ? -14.422 32.219 -2.082 1 81.88 195 HIS B C 1
ATOM 5800 O O . HIS B 1 195 ? -13.617 32.906 -1.463 1 81.88 195 HIS B O 1
ATOM 5806 N N . ARG B 1 196 ? -14.852 32.5 -3.279 1 80.56 196 ARG B N 1
ATOM 5807 C CA . ARG B 1 196 ? -14.258 33.594 -4.047 1 80.56 196 ARG B CA 1
ATOM 5808 C C . ARG B 1 196 ? -14.891 34.938 -3.68 1 80.56 196 ARG B C 1
ATOM 5810 O O . ARG B 1 196 ? -14.234 35.969 -3.76 1 80.56 196 ARG B O 1
ATOM 5817 N N . ASP B 1 197 ? -16.078 34.906 -3.396 1 82.94 197 ASP B N 1
ATOM 5818 C CA . ASP B 1 197 ? -16.781 36.188 -3.221 1 82.94 197 ASP B CA 1
ATOM 5819 C C . ASP B 1 197 ? -16.391 36.844 -1.907 1 82.94 197 ASP B C 1
ATOM 5821 O O . ASP B 1 197 ? -16.781 38 -1.643 1 82.94 197 ASP B O 1
ATOM 5825 N N . GLY B 1 198 ? -15.617 36.188 -1.004 1 80.25 198 GLY B N 1
ATOM 5826 C CA . GLY B 1 198 ? -15.016 36.812 0.158 1 80.25 198 GLY B CA 1
ATOM 5827 C C . GLY B 1 198 ? -15.906 36.781 1.387 1 80.25 198 GLY B C 1
ATOM 5828 O O . GLY B 1 198 ? -15.461 37.125 2.488 1 80.25 198 GLY B O 1
ATOM 5829 N N . THR B 1 199 ? -17.078 36.375 1.218 1 82.12 199 THR B N 1
ATOM 5830 C CA . THR B 1 199 ? -18.031 36.375 2.32 1 82.12 199 THR B CA 1
ATOM 5831 C C . THR B 1 199 ? -17.516 35.562 3.488 1 82.12 199 THR B C 1
ATOM 5833 O O . THR B 1 199 ? -17.547 36 4.637 1 82.12 199 THR B O 1
ATOM 5836 N N . LEU B 1 200 ? -17.078 34.375 3.23 1 86.12 200 LEU B N 1
ATOM 5837 C CA . LEU B 1 200 ? -16.562 33.5 4.277 1 86.12 200 LEU B CA 1
ATOM 5838 C C . LEU B 1 200 ? -15.398 34.156 5.004 1 86.12 200 LEU B C 1
ATOM 5840 O O . LEU B 1 200 ? -15.352 34.156 6.238 1 86.12 200 LEU B O 1
ATOM 5844 N N . LYS B 1 201 ? -14.547 34.719 4.285 1 86.94 201 LYS B N 1
ATOM 5845 C CA . LYS B 1 201 ? -13.344 35.344 4.836 1 86.94 201 LYS B CA 1
ATOM 5846 C C . LYS B 1 201 ? -13.688 36.562 5.699 1 86.94 201 LYS B C 1
ATOM 5848 O O . LYS B 1 201 ? -13.078 36.781 6.746 1 86.94 201 LYS B O 1
ATOM 5853 N N . GLN B 1 202 ? -14.625 37.25 5.211 1 88.31 202 GLN B N 1
ATOM 5854 C CA . GLN B 1 202 ? -15.055 38.438 5.945 1 88.31 202 GLN B CA 1
ATOM 5855 C C . GLN B 1 202 ? -15.672 38.062 7.289 1 88.31 202 GLN B C 1
ATOM 5857 O O . GLN B 1 202 ? -15.438 38.719 8.297 1 88.31 202 GLN B O 1
ATOM 5862 N N . MET B 1 203 ? -16.375 37.062 7.215 1 90.06 203 MET B N 1
ATOM 5863 C CA . MET B 1 203 ? -17.031 36.625 8.453 1 90.06 203 MET B CA 1
ATOM 5864 C C . MET B 1 203 ? -15.992 36.125 9.453 1 90.06 203 MET B C 1
ATOM 5866 O O . MET B 1 203 ? -16.094 36.406 10.648 1 90.06 203 MET B O 1
ATOM 5870 N N . VAL B 1 204 ? -15.039 35.375 9.023 1 90.5 204 VAL B N 1
ATOM 5871 C CA . VAL B 1 204 ? -13.969 34.906 9.898 1 90.5 204 VAL B CA 1
ATOM 5872 C C . VAL B 1 204 ? -13.18 36.094 10.438 1 90.5 204 VAL B C 1
ATOM 5874 O O . VAL B 1 204 ? -12.797 36.125 11.609 1 90.5 204 VAL B O 1
ATOM 5877 N N . ALA B 1 205 ? -12.977 37.125 9.617 1 90.31 205 ALA B N 1
ATOM 5878 C CA . ALA B 1 205 ? -12.211 38.281 10 1 90.31 205 ALA B CA 1
ATOM 5879 C C . ALA B 1 205 ? -12.914 39.062 11.117 1 90.31 205 ALA B C 1
ATOM 5881 O O . ALA B 1 205 ? -12.258 39.625 12.008 1 90.31 205 ALA B O 1
ATOM 5882 N N . LYS B 1 206 ? -14.133 39.031 11.078 1 91.56 206 LYS B N 1
ATOM 5883 C CA . LYS B 1 206 ? -14.93 39.75 12.055 1 91.56 206 LYS B CA 1
ATOM 5884 C C . LYS B 1 206 ? -14.859 39.094 13.43 1 91.56 206 LYS B C 1
ATOM 5886 O O . LYS B 1 206 ? -14.844 39.781 14.453 1 91.56 206 LYS B O 1
ATOM 5891 N N . ASP B 1 207 ? -14.836 37.812 13.43 1 92.69 207 ASP B N 1
ATOM 5892 C CA . ASP B 1 207 ? -14.805 37.062 14.695 1 92.69 207 ASP B CA 1
ATOM 5893 C C . ASP B 1 207 ? -14.078 35.719 14.531 1 92.69 207 ASP B C 1
ATOM 5895 O O . ASP B 1 207 ? -14.695 34.656 14.594 1 92.69 207 ASP B O 1
ATOM 5899 N N . PRO B 1 208 ? -12.82 35.844 14.477 1 92.88 208 PRO B N 1
ATOM 5900 C CA . PRO B 1 208 ? -12.055 34.625 14.234 1 92.88 208 PRO B CA 1
ATOM 5901 C C . PRO B 1 208 ? -12.273 33.562 15.32 1 92.88 208 PRO B C 1
ATOM 5903 O O . PRO B 1 208 ? -12.281 32.375 15.031 1 92.88 208 PRO B O 1
ATOM 5906 N N . LYS B 1 209 ? -12.516 33.969 16.562 1 93.44 209 LYS B N 1
ATOM 5907 C CA . LYS B 1 209 ? -12.688 33.031 17.688 1 93.44 209 LYS B CA 1
ATOM 5908 C C . LYS B 1 209 ? -13.914 32.156 17.5 1 93.44 209 LYS B C 1
ATOM 5910 O O . LYS B 1 209 ? -13.953 31.031 17.984 1 93.44 209 LYS B O 1
ATOM 5915 N N . ARG B 1 210 ? -14.844 32.656 16.844 1 94.62 210 ARG B N 1
ATOM 5916 C CA . ARG B 1 210 ? -16.078 31.906 16.609 1 94.62 210 ARG B CA 1
ATOM 5917 C C . ARG B 1 210 ? -15.844 30.75 15.633 1 94.62 210 ARG B C 1
ATOM 5919 O O . ARG B 1 210 ? -16.531 29.734 15.695 1 94.62 210 ARG B O 1
ATOM 5926 N N . TYR B 1 211 ? -14.836 30.859 14.812 1 94.56 211 TYR B N 1
ATOM 5927 C CA . TYR B 1 211 ? -14.688 29.922 13.695 1 94.56 211 TYR B CA 1
ATOM 5928 C C . TYR B 1 211 ? -13.422 29.094 13.844 1 94.56 211 TYR B C 1
ATOM 5930 O O . TYR B 1 211 ? -13.312 28.016 13.266 1 94.56 211 TYR B O 1
ATOM 5938 N N . ILE B 1 212 ? -12.469 29.578 14.531 1 95.75 212 ILE B N 1
ATOM 5939 C CA . ILE B 1 212 ? -11.172 28.906 14.617 1 95.75 212 ILE B CA 1
ATOM 5940 C C . ILE B 1 212 ? -10.883 28.547 16.078 1 95.75 212 ILE B C 1
ATOM 5942 O O . ILE B 1 212 ? -11.117 29.344 16.984 1 95.75 212 ILE B O 1
ATOM 5946 N N . ASN B 1 213 ? -10.398 27.344 16.297 1 94.94 213 ASN B N 1
ATOM 5947 C CA . ASN B 1 213 ? -10 26.906 17.625 1 94.94 213 ASN B CA 1
ATOM 5948 C C . ASN B 1 213 ? -8.695 27.578 18.062 1 94.94 213 ASN B C 1
ATOM 5950 O O . ASN B 1 213 ? -7.777 27.75 17.266 1 94.94 213 ASN B O 1
ATOM 5954 N N . GLU B 1 214 ? -8.695 28 19.328 1 93.06 214 GLU B N 1
ATOM 5955 C CA . GLU B 1 214 ? -7.457 28.5 19.891 1 93.06 214 GLU B CA 1
ATOM 5956 C C . GLU B 1 214 ? -6.52 27.375 20.297 1 93.06 214 GLU B C 1
ATOM 5958 O O . GLU B 1 214 ? -6.973 26.312 20.734 1 93.06 214 GLU B O 1
ATOM 5963 N N . ASP B 1 215 ? -5.273 27.594 20.047 1 92.06 215 ASP B N 1
ATOM 5964 C CA . ASP B 1 215 ? -4.234 26.641 20.453 1 92.06 215 ASP B CA 1
ATOM 5965 C C . ASP B 1 215 ? -3.014 27.375 21 1 92.06 215 ASP B C 1
ATOM 5967 O O . ASP B 1 215 ? -2.217 27.922 20.234 1 92.06 215 ASP B O 1
ATOM 5971 N N . THR B 1 216 ? -2.84 27.297 22.266 1 91.25 216 THR B N 1
ATOM 5972 C CA . THR B 1 216 ? -1.807 28.062 22.953 1 91.25 216 THR B CA 1
ATOM 5973 C C . THR B 1 216 ? -0.435 27.422 22.75 1 91.25 216 THR B C 1
ATOM 5975 O O . THR B 1 216 ? 0.586 28 23.125 1 91.25 216 THR B O 1
ATOM 5978 N N . SER B 1 217 ? -0.364 26.297 22.094 1 93.06 217 SER B N 1
ATOM 5979 C CA . SER B 1 217 ? 0.903 25.594 21.938 1 93.06 217 SER B CA 1
ATOM 5980 C C . SER B 1 217 ? 1.559 25.922 20.594 1 93.06 217 SER B C 1
ATOM 5982 O O . SER B 1 217 ? 2.695 25.516 20.344 1 93.06 217 SER B O 1
ATOM 5984 N N . ILE B 1 218 ? 0.911 26.688 19.781 1 95.31 218 ILE B N 1
ATOM 5985 C CA . ILE B 1 218 ? 1.405 26.969 18.438 1 95.31 218 ILE B CA 1
ATOM 5986 C C . ILE B 1 218 ? 2.684 27.797 18.516 1 95.31 218 ILE B C 1
ATOM 5988 O O . ILE B 1 218 ? 3.703 27.453 17.922 1 95.31 218 ILE B O 1
ATOM 5992 N N . VAL B 1 219 ? 2.596 28.906 19.281 1 94.44 219 VAL B N 1
ATOM 5993 C CA . VAL B 1 219 ? 3.727 29.828 19.359 1 94.44 219 VAL B CA 1
ATOM 5994 C C . VAL B 1 219 ? 4.906 29.141 20.047 1 94.44 219 VAL B C 1
ATOM 5996 O O . VAL B 1 219 ? 6.027 29.156 19.531 1 94.44 219 VAL B O 1
ATOM 5999 N N . PRO B 1 220 ? 4.648 28.422 21.188 1 94.06 220 PRO B N 1
ATOM 6000 C CA . PRO B 1 220 ? 5.75 27.688 21.797 1 94.06 220 PRO B CA 1
ATOM 6001 C C . PRO B 1 220 ? 6.363 26.656 20.844 1 94.06 220 PRO B C 1
ATOM 6003 O O . PRO B 1 220 ? 7.574 26.422 20.875 1 94.06 220 PRO B O 1
ATOM 6006 N N . MET B 1 221 ? 5.602 26.062 20.047 1 96.12 221 MET B N 1
ATOM 6007 C CA . MET B 1 221 ? 6.094 25.094 19.062 1 96.12 221 MET B CA 1
ATOM 6008 C C . MET B 1 221 ? 7.035 25.75 18.062 1 96.12 221 MET B C 1
ATOM 6010 O O . MET B 1 221 ? 8.133 25.25 17.812 1 96.12 221 MET B O 1
ATOM 6014 N N . PHE B 1 222 ? 6.617 26.922 17.547 1 96.69 222 PHE B N 1
ATOM 6015 C CA . PHE B 1 222 ? 7.449 27.656 16.609 1 96.69 222 PHE B CA 1
ATOM 6016 C C . PHE B 1 222 ? 8.781 28.047 17.25 1 96.69 222 PHE B C 1
ATOM 6018 O O . PHE B 1 222 ? 9.844 27.844 16.656 1 96.69 222 PHE B O 1
ATOM 6025 N N . LYS B 1 223 ? 8.656 28.562 18.422 1 95 223 LYS B N 1
ATOM 6026 C CA . LYS B 1 223 ? 9.852 29.016 19.125 1 95 223 LYS B CA 1
ATOM 6027 C C . LYS B 1 223 ? 10.828 27.859 19.359 1 95 223 LYS B C 1
ATOM 6029 O O . LYS B 1 223 ? 12.039 28.016 19.188 1 95 223 LYS B O 1
ATOM 6034 N N . MET B 1 224 ? 10.289 26.734 19.734 1 95.31 224 MET B N 1
ATOM 6035 C CA . MET B 1 224 ? 11.117 25.562 19.984 1 95.31 224 MET B CA 1
ATOM 6036 C C . MET B 1 224 ? 11.805 25.094 18.703 1 95.31 224 MET B C 1
ATOM 6038 O O . MET B 1 224 ? 13 24.828 18.703 1 95.31 224 MET B O 1
ATOM 6042 N N . LEU B 1 225 ? 11.102 25.047 17.625 1 96.75 225 LEU B N 1
ATOM 6043 C CA . LEU B 1 225 ? 11.656 24.625 16.344 1 96.75 225 LEU B CA 1
ATOM 6044 C C . LEU B 1 225 ? 12.758 25.562 15.883 1 96.75 225 LEU B C 1
ATOM 6046 O O . LEU B 1 225 ? 13.828 25.125 15.469 1 96.75 225 LEU B O 1
ATOM 6050 N N . ARG B 1 226 ? 12.508 26.812 16.031 1 96.06 226 ARG B N 1
ATOM 6051 C CA . ARG B 1 226 ? 13.484 27.812 15.602 1 96.06 226 ARG B CA 1
ATOM 6052 C C . ARG B 1 226 ? 14.719 27.797 16.5 1 96.06 226 ARG B C 1
ATOM 6054 O O . ARG B 1 226 ? 15.844 27.922 16.016 1 96.06 226 ARG B O 1
ATOM 6061 N N . ALA B 1 227 ? 14.461 27.641 17.75 1 95.12 227 ALA B N 1
ATOM 6062 C CA . ALA B 1 227 ? 15.57 27.578 18.703 1 95.12 227 ALA B CA 1
ATOM 6063 C C . ALA B 1 227 ? 16.469 26.375 18.406 1 95.12 227 ALA B C 1
ATOM 6065 O O . ALA B 1 227 ? 17.656 26.375 18.734 1 95.12 227 ALA B O 1
ATOM 6066 N N . SER B 1 228 ? 15.914 25.375 17.859 1 95.56 228 SER B N 1
ATOM 6067 C CA . SER B 1 228 ? 16.672 24.172 17.531 1 95.56 228 SER B CA 1
ATOM 6068 C C . SER B 1 228 ? 17.5 24.359 16.266 1 95.56 228 SER B C 1
ATOM 6070 O O . SER B 1 228 ? 18.25 23.469 15.875 1 95.56 228 SER B O 1
ATOM 6072 N N . GLY B 1 229 ? 17.281 25.453 15.602 1 94.81 229 GLY B N 1
ATOM 6073 C CA . GLY B 1 229 ? 18.109 25.766 14.438 1 94.81 229 GLY B CA 1
ATOM 6074 C C . GLY B 1 229 ? 17.391 25.5 13.125 1 94.81 229 GLY B C 1
ATOM 6075 O O . GLY B 1 229 ? 17.938 25.75 12.055 1 94.81 229 GLY B O 1
ATOM 6076 N N . ARG B 1 230 ? 16.203 25.094 13.188 1 96.69 230 ARG B N 1
ATOM 6077 C CA . ARG B 1 230 ? 15.453 24.797 11.969 1 96.69 230 ARG B CA 1
ATOM 6078 C C . ARG B 1 230 ? 14.812 26.062 11.398 1 96.69 230 ARG B C 1
ATOM 6080 O O . ARG B 1 230 ? 14.336 26.906 12.156 1 96.69 230 ARG B O 1
ATOM 6087 N N . SER B 1 231 ? 14.82 26.062 10.016 1 97.31 231 SER B N 1
ATOM 6088 C CA . SER B 1 231 ? 14.016 27.078 9.352 1 97.31 231 SER B CA 1
ATOM 6089 C C . SER B 1 231 ? 12.539 26.703 9.344 1 97.31 231 SER B C 1
ATOM 6091 O O . SER B 1 231 ? 12.195 25.516 9.281 1 97.31 231 SER B O 1
ATOM 6093 N N . THR B 1 232 ? 11.734 27.672 9.492 1 98.06 232 THR B N 1
ATOM 6094 C CA . THR B 1 232 ? 10.297 27.453 9.414 1 98.06 232 THR B CA 1
ATOM 6095 C C . THR B 1 232 ? 9.688 28.25 8.266 1 98.06 232 THR B C 1
ATOM 6097 O O . THR B 1 232 ? 10.148 29.359 7.961 1 98.06 232 THR B O 1
ATOM 6100 N N . PHE B 1 233 ? 8.688 27.672 7.578 1 98.12 233 PHE B N 1
ATOM 6101 C CA . PHE B 1 233 ? 8.039 28.391 6.484 1 98.12 233 PHE B CA 1
ATOM 6102 C C . PHE B 1 233 ? 6.559 28.047 6.414 1 98.12 233 PHE B C 1
ATOM 6104 O O . PHE B 1 233 ? 6.117 27.047 6.98 1 98.12 233 PHE B O 1
ATOM 6111 N N . LEU B 1 234 ? 5.832 28.922 5.82 1 98.38 234 LEU B N 1
ATOM 6112 C CA . LEU B 1 234 ? 4.395 28.781 5.602 1 98.38 234 LEU B CA 1
ATOM 6113 C C . LEU B 1 234 ? 4.066 28.797 4.113 1 98.38 234 LEU B C 1
ATOM 6115 O O . LEU B 1 234 ? 4.555 29.656 3.375 1 98.38 234 LEU B O 1
ATOM 6119 N N . VAL B 1 235 ? 3.361 27.781 3.67 1 97.44 235 VAL B N 1
ATOM 6120 C CA . VAL B 1 235 ? 2.854 27.75 2.303 1 97.44 235 VAL B CA 1
ATOM 6121 C C . VAL B 1 235 ? 1.349 27.484 2.318 1 97.44 235 VAL B C 1
ATOM 6123 O O . VAL B 1 235 ? 0.904 26.406 2.713 1 97.44 235 VAL B O 1
ATOM 6126 N N . THR B 1 236 ? 0.537 28.391 1.921 1 96.94 236 THR B N 1
ATOM 6127 C CA . THR B 1 236 ? -0.917 28.281 1.974 1 96.94 236 THR B CA 1
ATOM 6128 C C . THR B 1 236 ? -1.54 28.734 0.655 1 96.94 236 THR B C 1
ATOM 6130 O O . THR B 1 236 ? -0.944 29.516 -0.082 1 96.94 236 THR B O 1
ATOM 6133 N N . ASN B 1 237 ? -2.637 28.203 0.34 1 92.88 237 ASN B N 1
ATOM 6134 C CA . ASN B 1 237 ? -3.387 28.625 -0.835 1 92.88 237 ASN B CA 1
ATOM 6135 C C . ASN B 1 237 ? -4.121 29.953 -0.583 1 92.88 237 ASN B C 1
ATOM 6137 O O . ASN B 1 237 ? -4.562 30.609 -1.526 1 92.88 237 ASN B O 1
ATOM 6141 N N . SER B 1 238 ? -4.332 30.344 0.642 1 93.44 238 SER B N 1
ATOM 6142 C CA . SER B 1 238 ? -5.004 31.594 0.996 1 93.44 238 SER B CA 1
ATOM 6143 C C . SER B 1 238 ? -4.156 32.812 0.634 1 93.44 238 SER B C 1
ATOM 6145 O O . SER B 1 238 ? -2.924 32.75 0.665 1 93.44 238 SER B O 1
ATOM 6147 N N . LEU B 1 239 ? -4.816 33.906 0.308 1 94.06 239 LEU B N 1
ATOM 6148 C CA . LEU B 1 239 ? -4.102 35.125 0.005 1 94.06 239 LEU B CA 1
ATOM 6149 C C . LEU B 1 239 ? -3.664 35.844 1.286 1 94.06 239 LEU B C 1
ATOM 6151 O O . LEU B 1 239 ? -4.02 35.406 2.387 1 94.06 239 LEU B O 1
ATOM 6155 N N . TRP B 1 240 ? -2.906 36.906 1.121 1 94.94 240 TRP B N 1
ATOM 6156 C CA . TRP B 1 240 ? -2.215 37.562 2.225 1 94.94 240 TRP B CA 1
ATOM 6157 C C . TRP B 1 240 ? -3.213 38.125 3.236 1 94.94 240 TRP B C 1
ATOM 6159 O O . TRP B 1 240 ? -3.037 37.938 4.445 1 94.94 240 TRP B O 1
ATOM 6169 N N . ASP B 1 241 ? -4.25 38.719 2.805 1 91.62 241 ASP B N 1
ATOM 6170 C CA . ASP B 1 241 ? -5.195 39.406 3.691 1 91.62 241 ASP B CA 1
ATOM 6171 C C . ASP B 1 241 ? -5.812 38.406 4.68 1 91.62 241 ASP B C 1
ATOM 6173 O O . ASP B 1 241 ? -5.797 38.656 5.891 1 91.62 241 ASP B O 1
ATOM 6177 N N . TYR B 1 242 ? -6.266 37.344 4.152 1 93.06 242 TYR B N 1
ATOM 6178 C CA . TYR B 1 242 ? -6.879 36.344 5.004 1 93.06 242 TYR B CA 1
ATOM 6179 C C . TYR B 1 242 ? -5.836 35.656 5.879 1 93.06 242 TYR B C 1
ATOM 6181 O O . TYR B 1 242 ? -6.078 35.406 7.062 1 93.06 242 TYR B O 1
ATOM 6189 N N . THR B 1 243 ? -4.68 35.344 5.32 1 95.88 243 THR B N 1
ATOM 6190 C CA . THR B 1 243 ? -3.596 34.688 6.055 1 95.88 243 THR B CA 1
ATOM 6191 C C . THR B 1 243 ? -3.189 35.531 7.266 1 95.88 243 THR B C 1
ATOM 6193 O O . THR B 1 243 ? -3.006 35 8.359 1 95.88 243 THR B O 1
ATOM 6196 N N . ASN B 1 244 ? -3.068 36.812 7.031 1 93.88 244 ASN B N 1
ATOM 6197 C CA . ASN B 1 244 ? -2.67 37.719 8.117 1 93.88 244 ASN B CA 1
ATOM 6198 C C . ASN B 1 244 ? -3.693 37.719 9.25 1 93.88 244 ASN B C 1
ATOM 6200 O O . ASN B 1 244 ? -3.326 37.75 10.422 1 93.88 244 ASN B O 1
ATOM 6204 N N . ILE B 1 245 ? -4.914 37.625 8.914 1 92.38 245 ILE B N 1
ATOM 6205 C CA . ILE B 1 245 ? -5.98 37.594 9.906 1 92.38 245 ILE B CA 1
ATOM 6206 C C . ILE B 1 245 ? -5.891 36.312 10.742 1 92.38 245 ILE B C 1
ATOM 6208 O O . ILE B 1 245 ? -5.898 36.375 11.977 1 92.38 245 ILE B O 1
ATOM 6212 N N . VAL B 1 246 ? -5.793 35.188 10.086 1 94.94 246 VAL B N 1
ATOM 6213 C CA . VAL B 1 246 ? -5.801 33.906 10.734 1 94.94 246 VAL B CA 1
ATOM 6214 C C . VAL B 1 246 ? -4.551 33.75 11.602 1 94.94 246 VAL B C 1
ATOM 6216 O O . VAL B 1 246 ? -4.641 33.344 12.766 1 94.94 246 VAL B O 1
ATOM 6219 N N . MET B 1 247 ? -3.438 34.156 11.078 1 96.25 247 MET B N 1
ATOM 6220 C CA . MET B 1 247 ? -2.182 33.969 11.797 1 96.25 247 MET B CA 1
ATOM 6221 C C . MET B 1 247 ? -2.102 34.906 12.992 1 96.25 247 MET B C 1
ATOM 6223 O O . MET B 1 247 ? -1.522 34.562 14.023 1 96.25 247 MET B O 1
ATOM 6227 N N . ASN B 1 248 ? -2.652 36.094 12.852 1 92.88 248 ASN B N 1
ATOM 6228 C CA . ASN B 1 248 ? -2.717 37 13.992 1 92.88 248 ASN B CA 1
ATOM 6229 C C . ASN B 1 248 ? -3.547 36.406 15.133 1 92.88 248 ASN B C 1
ATOM 6231 O O . ASN B 1 248 ? -3.186 36.531 16.297 1 92.88 248 ASN B O 1
ATOM 6235 N N . PHE B 1 249 ? -4.586 35.844 14.789 1 93.25 249 PHE B N 1
ATOM 6236 C CA . PHE B 1 249 ? -5.434 35.219 15.789 1 93.25 249 PHE B CA 1
ATOM 6237 C C . PHE B 1 249 ? -4.699 34.062 16.469 1 93.25 249 PHE B C 1
ATOM 6239 O O . PHE B 1 249 ? -4.738 33.938 17.703 1 93.25 249 PHE B O 1
ATOM 6246 N N . LEU B 1 250 ? -4.023 33.219 15.695 1 95.19 250 LEU B N 1
ATOM 6247 C CA . LEU B 1 250 ? -3.357 32.031 16.203 1 95.19 250 LEU B CA 1
ATOM 6248 C C . LEU B 1 250 ? -2.182 32.406 17.094 1 95.19 250 LEU B C 1
ATOM 6250 O O . LEU B 1 250 ? -1.911 31.734 18.094 1 95.19 250 LEU B O 1
ATOM 6254 N N . CYS B 1 251 ? -1.485 33.469 16.75 1 93.38 251 CYS B N 1
ATOM 6255 C CA . CYS B 1 251 ? -0.252 33.812 17.453 1 93.38 251 CYS B CA 1
ATOM 6256 C C . CYS B 1 251 ? -0.5 34.875 18.5 1 93.38 251 CYS B C 1
ATOM 6258 O O . CYS B 1 251 ? 0.391 35.188 19.297 1 93.38 251 CYS B O 1
ATOM 6260 N N . ALA B 1 252 ? -1.61 35.688 18.281 1 74.5 252 ALA B N 1
ATOM 6261 C CA . ALA B 1 252 ? -1.877 36.844 19.125 1 74.5 252 ALA B CA 1
ATOM 6262 C C . ALA B 1 252 ? -2.256 36.438 20.547 1 74.5 252 ALA B C 1
ATOM 6264 O O . ALA B 1 252 ? -3.24 35.719 20.75 1 74.5 252 ALA B O 1
ATOM 6265 N N . SER B 1 253 ? -1.303 35.844 21.188 1 55.12 253 SER B N 1
ATOM 6266 C CA . SER B 1 253 ? -1.701 35.844 22.594 1 55.12 253 SER B CA 1
ATOM 6267 C C . SER B 1 253 ? -2.189 37.219 23.031 1 55.12 253 SER B C 1
ATOM 6269 O O . SER B 1 253 ? -1.805 38.219 22.438 1 55.12 253 SER B O 1
ATOM 6271 N N . HIS B 1 254 ? -3.311 37.219 23.703 1 48.31 254 HIS B N 1
ATOM 6272 C CA . HIS B 1 254 ? -3.977 38.344 24.391 1 48.31 254 HIS B CA 1
ATOM 6273 C C . HIS B 1 254 ? -2.963 39.312 24.938 1 48.31 254 HIS B C 1
ATOM 6275 O O . HIS B 1 254 ? -2.213 39 25.859 1 48.31 254 HIS B O 1
ATOM 6281 N N . THR B 1 255 ? -2.156 39.875 24.141 1 42.59 255 THR B N 1
ATOM 6282 C CA . THR B 1 255 ? -1.574 40.938 24.938 1 42.59 255 THR B CA 1
ATOM 6283 C C . THR B 1 255 ? -2.623 41.562 25.844 1 42.59 255 THR B C 1
ATOM 6285 O O . THR B 1 255 ? -3.811 41.594 25.516 1 42.59 255 THR B O 1
ATOM 6288 N N . LEU B 1 256 ? -2.316 41.531 27.062 1 39.62 256 LEU B N 1
ATOM 6289 C CA . LEU B 1 256 ? -3.115 42.094 28.156 1 39.62 256 LEU B CA 1
ATOM 6290 C C . LEU B 1 256 ? -3.883 43.312 27.703 1 39.62 256 LEU B C 1
ATOM 6292 O O . LEU B 1 256 ? -4.844 43.719 28.359 1 39.62 256 LEU B O 1
ATOM 6296 N N . ASP B 1 257 ? -3.197 44.219 26.953 1 40.09 257 ASP B N 1
ATOM 6297 C CA . ASP B 1 257 ? -3.85 45.531 26.953 1 40.09 257 ASP B CA 1
ATOM 6298 C C . ASP B 1 257 ? -5.043 45.531 26 1 40.09 257 ASP B C 1
ATOM 6300 O O . ASP B 1 257 ? -5.648 46.594 25.766 1 40.09 257 ASP B O 1
ATOM 6304 N N . GLY B 1 258 ? -5.703 44.531 25.688 1 43.34 258 GLY B N 1
ATOM 6305 C CA . GLY B 1 258 ? -7.008 44.531 25.047 1 43.34 258 GLY B CA 1
ATOM 6306 C C . GLY B 1 258 ? -6.945 44.875 23.562 1 43.34 258 GLY B C 1
ATOM 6307 O O . GLY B 1 258 ? -7.969 44.906 22.875 1 43.34 258 GLY B O 1
ATOM 6308 N N . SER B 1 259 ? -6.035 45.688 23.047 1 43.19 259 SER B N 1
ATOM 6309 C CA . SER B 1 259 ? -6.199 46.188 21.688 1 43.19 259 SER B CA 1
ATOM 6310 C C . SER B 1 259 ? -5.727 45.156 20.672 1 43.19 259 SER B C 1
ATOM 6312 O O . SER B 1 259 ? -4.59 44.688 20.734 1 43.19 259 SER B O 1
ATOM 6314 N N . LEU B 1 260 ? -6.535 44.281 20.062 1 48.38 260 LEU B N 1
ATOM 6315 C CA . LEU B 1 260 ? -6.348 43.375 18.938 1 48.38 260 LEU B CA 1
ATOM 6316 C C . LEU B 1 260 ? -5.715 44.125 17.75 1 48.38 260 LEU B C 1
ATOM 6318 O O . LEU B 1 260 ? -6.426 44.625 16.891 1 48.38 260 LEU B O 1
ATOM 6322 N N . SER B 1 261 ? -4.805 45 17.812 1 49.75 261 SER B N 1
ATOM 6323 C CA . SER B 1 261 ? -4.27 45.594 16.594 1 49.75 261 SER B CA 1
ATOM 6324 C C . SER B 1 261 ? -3.541 44.531 15.75 1 49.75 261 SER B C 1
ATOM 6326 O O . SER B 1 261 ? -2.75 43.75 16.281 1 49.75 261 SER B O 1
ATOM 6328 N N . CYS B 1 262 ? -4.207 44.125 14.508 1 59.19 262 CYS B N 1
ATOM 6329 C CA . CYS B 1 262 ? -3.586 43.344 13.453 1 59.19 262 CYS B CA 1
ATOM 6330 C C . CYS B 1 262 ? -2.16 43.812 13.188 1 59.19 262 CYS B C 1
ATOM 6332 O O . CYS B 1 262 ? -1.95 44.906 12.688 1 59.19 262 CYS B O 1
ATOM 6334 N N . ASN B 1 263 ? -1.148 43.219 13.922 1 78.94 263 ASN B N 1
ATOM 6335 C CA . ASN B 1 263 ? 0.232 43.531 13.562 1 78.94 263 ASN B CA 1
ATOM 6336 C C . ASN B 1 263 ? 0.904 42.344 12.844 1 78.94 263 ASN B C 1
ATOM 6338 O O . ASN B 1 263 ? 0.227 41.469 12.344 1 78.94 263 ASN B O 1
ATOM 6342 N N . PHE B 1 264 ? 2.01 42.531 12.391 1 87.5 264 PHE B N 1
ATOM 6343 C CA . PHE B 1 264 ? 2.773 41.594 11.578 1 87.5 264 PHE B CA 1
ATOM 6344 C C . PHE B 1 264 ? 3.789 40.844 12.438 1 87.5 264 PHE B C 1
ATOM 6346 O O . PHE B 1 264 ? 4.77 40.312 11.914 1 87.5 264 PHE B O 1
ATOM 6353 N N . ASP B 1 265 ? 3.502 40.719 13.789 1 88.38 265 ASP B N 1
ATOM 6354 C CA . ASP B 1 265 ? 4.465 40.156 14.727 1 88.38 265 ASP B CA 1
ATOM 6355 C C . ASP B 1 265 ? 4.645 38.656 14.484 1 88.38 265 ASP B C 1
ATOM 6357 O O . ASP B 1 265 ? 5.727 38.125 14.711 1 88.38 265 ASP B O 1
ATOM 6361 N N . TRP B 1 266 ? 3.541 38.062 14 1 94.44 266 TRP B N 1
ATOM 6362 C CA . TRP B 1 266 ? 3.609 36.594 13.828 1 94.44 266 TRP B CA 1
ATOM 6363 C C . TRP B 1 266 ? 4.641 36.219 12.766 1 94.44 266 TRP B C 1
ATOM 6365 O O . TRP B 1 266 ? 5.121 35.094 12.734 1 94.44 266 TRP B O 1
ATOM 6375 N N . LEU B 1 267 ? 5.074 37.156 11.93 1 95 267 LEU B N 1
ATOM 6376 C CA . LEU B 1 267 ? 6.039 36.906 10.867 1 95 267 LEU B CA 1
ATOM 6377 C C . LEU B 1 267 ? 7.402 36.531 11.445 1 95 267 LEU B C 1
ATOM 6379 O O . LEU B 1 267 ? 8.227 35.938 10.766 1 95 267 LEU B O 1
ATOM 6383 N N . GLN B 1 268 ? 7.664 36.875 12.672 1 93.88 268 GLN B N 1
ATOM 6384 C CA . GLN B 1 268 ? 8.945 36.625 13.32 1 93.88 268 GLN B CA 1
ATOM 6385 C C . GLN B 1 268 ? 9.18 35.125 13.477 1 93.88 268 GLN B C 1
ATOM 6387 O O . GLN B 1 268 ? 10.312 34.688 13.664 1 93.88 268 GLN B O 1
ATOM 6392 N N . TYR B 1 269 ? 8.117 34.375 13.375 1 95.94 269 TYR B N 1
ATOM 6393 C CA . TYR B 1 269 ? 8.234 32.938 13.609 1 95.94 269 TYR B CA 1
ATOM 6394 C C . TYR B 1 269 ? 8.523 32.188 12.32 1 95.94 269 TYR B C 1
ATOM 6396 O O . TYR B 1 269 ? 8.656 30.953 12.32 1 95.94 269 TYR B O 1
ATOM 6404 N N . PHE B 1 270 ? 8.664 32.906 11.188 1 97.31 270 PHE B N 1
ATOM 6405 C CA . PHE B 1 270 ? 8.875 32.25 9.898 1 97.31 270 PHE B CA 1
ATOM 6406 C C . PHE B 1 270 ? 10.07 32.844 9.172 1 97.31 270 PHE B C 1
ATOM 6408 O O . PHE B 1 270 ? 10.367 34.031 9.344 1 97.31 270 PHE B O 1
ATOM 6415 N N . ASP B 1 271 ? 10.727 32 8.406 1 97.06 271 ASP B N 1
ATOM 6416 C CA . ASP B 1 271 ? 11.773 32.469 7.504 1 97.06 271 ASP B CA 1
ATOM 6417 C C . ASP B 1 271 ? 11.188 32.906 6.16 1 97.06 271 ASP B C 1
ATOM 6419 O O . ASP B 1 271 ? 11.68 33.844 5.539 1 97.06 271 ASP B O 1
ATOM 6423 N N . VAL B 1 272 ? 10.203 32.188 5.742 1 96.62 272 VAL B N 1
ATOM 6424 C CA . VAL B 1 272 ? 9.547 32.469 4.473 1 96.62 272 VAL B CA 1
ATOM 6425 C C . VAL B 1 272 ? 8.055 32.188 4.59 1 96.62 272 VAL B C 1
ATOM 6427 O O . VAL B 1 272 ? 7.645 31.219 5.234 1 96.62 272 VAL B O 1
ATOM 6430 N N . VAL B 1 273 ? 7.262 33.062 4.02 1 97.88 273 VAL B N 1
ATOM 6431 C CA . VAL B 1 273 ? 5.82 32.844 3.926 1 97.88 273 VAL B CA 1
ATOM 6432 C C . VAL B 1 273 ? 5.375 32.969 2.471 1 97.88 273 VAL B C 1
ATOM 6434 O O . VAL B 1 273 ? 5.656 33.969 1.808 1 97.88 273 VAL B O 1
ATOM 6437 N N . VAL B 1 274 ? 4.742 31.938 1.971 1 97.56 274 VAL B N 1
ATOM 6438 C CA . VAL B 1 274 ? 4.207 31.953 0.613 1 97.56 274 VAL B CA 1
ATOM 6439 C C . VAL B 1 274 ? 2.684 31.859 0.656 1 97.56 274 VAL B C 1
ATOM 6441 O O . VAL B 1 274 ? 2.125 30.891 1.16 1 97.56 274 VAL B O 1
ATOM 6444 N N . THR B 1 275 ? 1.996 32.844 0.164 1 97.19 275 THR B N 1
ATOM 6445 C CA . THR B 1 275 ? 0.54 32.875 0.079 1 97.19 275 THR B CA 1
ATOM 6446 C C . THR B 1 275 ? 0.078 32.688 -1.361 1 97.19 275 THR B C 1
ATOM 6448 O O . THR B 1 275 ? 0.878 32.781 -2.295 1 97.19 275 THR B O 1
ATOM 6451 N N . GLY B 1 276 ? -1.162 32.344 -1.541 1 95.44 276 GLY B N 1
ATOM 6452 C CA . GLY B 1 276 ? -1.661 32.094 -2.887 1 95.44 276 GLY B CA 1
ATOM 6453 C C . GLY B 1 276 ? -0.812 31.125 -3.68 1 95.44 276 GLY B C 1
ATOM 6454 O O . GLY B 1 276 ? -0.487 31.375 -4.84 1 95.44 276 GLY B O 1
ATOM 6455 N N . SER B 1 277 ? -0.392 30.047 -3.131 1 94.31 277 SER B N 1
ATOM 6456 C CA . SER B 1 277 ? 0.587 29.141 -3.721 1 94.31 277 SER B CA 1
ATOM 6457 C C . SER B 1 277 ? -0.049 28.25 -4.789 1 94.31 277 SER B C 1
ATOM 6459 O O . SER B 1 277 ? 0.653 27.656 -5.605 1 94.31 277 SER B O 1
ATOM 6461 N N . ALA B 1 278 ? -1.365 28.047 -4.742 1 92.5 278 ALA B N 1
ATOM 6462 C CA . ALA B 1 278 ? -2.104 27.266 -5.723 1 92.5 278 ALA B CA 1
ATOM 6463 C C . ALA B 1 278 ? -1.701 25.781 -5.656 1 92.5 278 ALA B C 1
ATOM 6465 O O . ALA B 1 278 ? -1.475 25.156 -6.691 1 92.5 278 ALA B O 1
ATOM 6466 N N . LYS B 1 279 ? -1.433 25.297 -4.508 1 91.31 279 LYS B N 1
ATOM 6467 C CA . LYS B 1 279 ? -1.276 23.859 -4.348 1 91.31 279 LYS B CA 1
ATOM 6468 C C . LYS B 1 279 ? -2.488 23.109 -4.898 1 91.31 279 LYS B C 1
ATOM 6470 O O . LYS B 1 279 ? -3.615 23.594 -4.812 1 91.31 279 LYS B O 1
ATOM 6475 N N . PRO B 1 280 ? -2.277 21.938 -5.465 1 90.12 280 PRO B N 1
ATOM 6476 C CA . PRO B 1 280 ? -1.062 21.125 -5.52 1 90.12 280 PRO B CA 1
ATOM 6477 C C . PRO B 1 280 ? -0.115 21.547 -6.641 1 90.12 280 PRO B C 1
ATOM 6479 O O . PRO B 1 280 ? 1.029 21.094 -6.691 1 90.12 280 PRO B O 1
ATOM 6482 N N . GLY B 1 281 ? -0.527 22.453 -7.52 1 91.25 281 GLY B N 1
ATOM 6483 C CA . GLY B 1 281 ? 0.304 22.891 -8.633 1 91.25 281 GLY B CA 1
ATOM 6484 C C . GLY B 1 281 ? 1.645 23.453 -8.195 1 91.25 281 GLY B C 1
ATOM 6485 O O . GLY B 1 281 ? 2.629 23.359 -8.93 1 91.25 281 GLY B O 1
ATOM 6486 N N . PHE B 1 282 ? 1.778 23.906 -7.059 1 93 282 PHE B N 1
ATOM 6487 C CA . PHE B 1 282 ? 2.977 24.5 -6.473 1 93 282 PHE B CA 1
ATOM 6488 C C . PHE B 1 282 ? 4.129 23.5 -6.473 1 93 282 PHE B C 1
ATOM 6490 O O . PHE B 1 282 ? 5.289 23.891 -6.625 1 93 282 PHE B O 1
ATOM 6497 N N . PHE B 1 283 ? 3.842 22.219 -6.375 1 88.88 283 PHE B N 1
ATOM 6498 C CA . PHE B 1 283 ? 4.852 21.188 -6.164 1 88.88 283 PHE B CA 1
ATOM 6499 C C . PHE B 1 283 ? 5.242 20.531 -7.488 1 88.88 283 PHE B C 1
ATOM 6501 O O . PHE B 1 283 ? 6.098 19.641 -7.516 1 88.88 283 PHE B O 1
ATOM 6508 N N . HIS B 1 284 ? 4.664 20.969 -8.508 1 85.12 284 HIS B N 1
ATOM 6509 C CA . HIS B 1 284 ? 4.977 20.375 -9.805 1 85.12 284 HIS B CA 1
ATOM 6510 C C . HIS B 1 284 ? 6.297 20.922 -10.352 1 85.12 284 HIS B C 1
ATOM 6512 O O . HIS B 1 284 ? 6.531 22.125 -10.336 1 85.12 284 HIS B O 1
ATOM 6518 N N . GLU B 1 285 ? 7.039 20.125 -10.867 1 73.69 285 GLU B N 1
ATOM 6519 C CA . GLU B 1 285 ? 8.336 20.5 -11.406 1 73.69 285 GLU B CA 1
ATOM 6520 C C . GLU B 1 285 ? 8.188 21.438 -12.609 1 73.69 285 GLU B C 1
ATOM 6522 O O . GLU B 1 285 ? 9.008 22.328 -12.812 1 73.69 285 GLU B O 1
ATOM 6527 N N . GLU B 1 286 ? 7.156 21.266 -13.312 1 80.06 286 GLU B N 1
ATOM 6528 C CA . GLU B 1 286 ? 6.984 22.016 -14.555 1 80.06 286 GLU B CA 1
ATOM 6529 C C . GLU B 1 286 ? 6.266 23.344 -14.305 1 80.06 286 GLU B C 1
ATOM 6531 O O . GLU B 1 286 ? 6.078 24.125 -15.234 1 80.06 286 GLU B O 1
ATOM 6536 N N . ASN B 1 287 ? 5.988 23.531 -13.008 1 84.38 287 ASN B N 1
ATOM 6537 C CA . ASN B 1 287 ? 5.301 24.766 -12.695 1 84.38 287 ASN B CA 1
ATOM 6538 C C . ASN B 1 287 ? 6.207 25.984 -12.914 1 84.38 287 ASN B C 1
ATOM 6540 O O . ASN B 1 287 ? 7.277 26.078 -12.312 1 84.38 287 ASN B O 1
ATOM 6544 N N . ARG B 1 288 ? 5.816 26.984 -13.867 1 83.38 288 ARG B N 1
ATOM 6545 C CA . ARG B 1 288 ? 6.605 28.172 -14.188 1 83.38 288 ARG B CA 1
ATOM 6546 C C . ARG B 1 288 ? 5.918 29.438 -13.688 1 83.38 288 ARG B C 1
ATOM 6548 O O . ARG B 1 288 ? 6.094 30.516 -14.266 1 83.38 288 ARG B O 1
ATOM 6555 N N . ALA B 1 289 ? 5.191 29.266 -12.594 1 87.75 289 ALA B N 1
ATOM 6556 C CA . ALA B 1 289 ? 4.457 30.391 -12.047 1 87.75 289 ALA B CA 1
ATOM 6557 C C . ALA B 1 289 ? 5.41 31.469 -11.516 1 87.75 289 ALA B C 1
ATOM 6559 O O . ALA B 1 289 ? 6.457 31.141 -10.953 1 87.75 289 ALA B O 1
ATOM 6560 N N . ASN B 1 290 ? 5.027 32.75 -11.68 1 90.44 290 ASN B N 1
ATOM 6561 C CA . ASN B 1 290 ? 5.793 33.875 -11.125 1 90.44 290 ASN B CA 1
ATOM 6562 C C . ASN B 1 290 ? 5.613 33.969 -9.617 1 90.44 290 ASN B C 1
ATOM 6564 O O . ASN B 1 290 ? 4.582 33.562 -9.078 1 90.44 290 ASN B O 1
ATOM 6568 N N . ILE B 1 291 ? 6.676 34.469 -9.039 1 94.19 291 ILE B N 1
ATOM 6569 C CA . ILE B 1 291 ? 6.602 34.719 -7.609 1 94.19 291 ILE B CA 1
ATOM 6570 C C . ILE B 1 291 ? 6.707 36.219 -7.34 1 94.19 291 ILE B C 1
ATOM 6572 O O . ILE B 1 291 ? 7.598 36.875 -7.875 1 94.19 291 ILE B O 1
ATOM 6576 N N . PHE B 1 292 ? 5.766 36.75 -6.582 1 94.44 292 PHE B N 1
ATOM 6577 C CA . PHE B 1 292 ? 5.723 38.156 -6.234 1 94.44 292 PHE B CA 1
ATOM 6578 C C . PHE B 1 292 ? 5.996 38.375 -4.746 1 94.44 292 PHE B C 1
ATOM 6580 O O . PHE B 1 292 ? 5.695 37.5 -3.934 1 94.44 292 PHE B O 1
ATOM 6587 N N . GLU B 1 293 ? 6.594 39.406 -4.453 1 94.06 293 GLU B N 1
ATOM 6588 C CA . GLU B 1 293 ? 6.742 39.781 -3.043 1 94.06 293 GLU B CA 1
ATOM 6589 C C . GLU B 1 293 ? 5.555 40.594 -2.549 1 94.06 293 GLU B C 1
ATOM 6591 O O . GLU B 1 293 ? 5.051 41.469 -3.27 1 94.06 293 GLU B O 1
ATOM 6596 N N . VAL B 1 294 ? 5.098 40.312 -1.35 1 94.12 294 VAL B N 1
ATOM 6597 C CA . VAL B 1 294 ? 3.965 41.031 -0.761 1 94.12 294 VAL B CA 1
ATOM 6598 C C . VAL B 1 294 ? 4.465 42.094 0.205 1 94.12 294 VAL B C 1
ATOM 6600 O O . VAL B 1 294 ? 5.27 41.812 1.097 1 94.12 294 VAL B O 1
ATOM 6603 N N . GLU B 1 295 ? 4.07 43.312 -0 1 89.38 295 GLU B N 1
ATOM 6604 C CA . GLU B 1 295 ? 4.273 44.344 1.019 1 89.38 295 GLU B CA 1
ATOM 6605 C C . GLU B 1 295 ? 3.232 44.25 2.129 1 89.38 295 GLU B C 1
ATOM 6607 O O . GLU B 1 295 ? 2.047 44.5 1.902 1 89.38 295 GLU B O 1
ATOM 6612 N N . PRO B 1 296 ? 3.57 43.875 3.281 1 88.88 296 PRO B N 1
ATOM 6613 C CA . PRO B 1 296 ? 2.648 43.438 4.336 1 88.88 296 PRO B CA 1
ATOM 6614 C C . PRO B 1 296 ? 1.632 44.531 4.703 1 88.88 296 PRO B C 1
ATOM 6616 O O . PRO B 1 296 ? 0.457 44.219 4.922 1 88.88 296 PRO B O 1
ATOM 6619 N N . GLU B 1 297 ? 2 45.75 4.777 1 87.19 297 GLU B N 1
ATOM 6620 C CA . GLU B 1 297 ? 1.106 46.812 5.234 1 87.19 297 GLU B CA 1
ATOM 6621 C C . GLU B 1 297 ? 0.007 47.094 4.211 1 87.19 297 GLU B C 1
ATOM 6623 O O . GLU B 1 297 ? -1.171 47.188 4.566 1 87.19 297 GLU B O 1
ATOM 6628 N N . SER B 1 298 ? 0.409 47.125 2.965 1 87.69 298 SER B N 1
ATOM 6629 C CA . SER B 1 298 ? -0.55 47.469 1.921 1 87.69 298 SER B CA 1
ATOM 6630 C C . SER B 1 298 ? -1.186 46.219 1.317 1 87.69 298 SER B C 1
ATOM 6632 O O . SER B 1 298 ? -2.287 46.281 0.766 1 87.69 298 SER B O 1
ATOM 6634 N N . GLY B 1 299 ? -0.49 45.188 1.436 1 88.5 299 GLY B N 1
ATOM 6635 C CA . GLY B 1 299 ? -0.944 43.969 0.781 1 88.5 299 GLY B CA 1
ATOM 6636 C C . GLY B 1 299 ? -0.673 43.969 -0.711 1 88.5 299 GLY B C 1
ATOM 6637 O O . GLY B 1 299 ? -1.038 43 -1.407 1 88.5 299 GLY B O 1
ATOM 6638 N N . MET B 1 300 ? -0.019 44.938 -1.227 1 89.25 300 MET B N 1
ATOM 6639 C CA . MET B 1 300 ? 0.268 45.062 -2.652 1 89.25 300 MET B CA 1
ATOM 6640 C C . MET B 1 300 ? 1.426 44.156 -3.053 1 89.25 300 MET B C 1
ATOM 6642 O O . MET B 1 300 ? 2.232 43.75 -2.207 1 89.25 300 MET B O 1
ATOM 6646 N N . LEU B 1 301 ? 1.502 43.875 -4.34 1 91.5 301 LEU B N 1
ATOM 6647 C CA . LEU B 1 301 ? 2.494 42.938 -4.852 1 91.5 301 LEU B CA 1
ATOM 6648 C C . LEU B 1 301 ? 3.609 43.656 -5.586 1 91.5 301 LEU B C 1
ATOM 6650 O O . LEU B 1 301 ? 3.365 44.688 -6.23 1 91.5 301 LEU B O 1
ATOM 6654 N N . LEU B 1 302 ? 4.777 43.094 -5.445 1 89.19 302 LEU B N 1
ATOM 6655 C CA . LEU B 1 302 ? 5.953 43.594 -6.141 1 89.19 302 LEU B CA 1
ATOM 6656 C C . LEU B 1 302 ? 6.586 42.5 -7.004 1 89.19 302 LEU B C 1
ATOM 6658 O O . LEU B 1 302 ? 6.656 41.344 -6.594 1 89.19 302 LEU B O 1
ATOM 6662 N N . ASN B 1 303 ? 6.953 42.906 -8.172 1 84.69 303 ASN B N 1
ATOM 6663 C CA . ASN B 1 303 ? 7.648 41.938 -9.039 1 84.69 303 ASN B CA 1
ATOM 6664 C C . ASN B 1 303 ? 8.977 41.5 -8.438 1 84.69 303 ASN B C 1
ATOM 6666 O O . ASN B 1 303 ? 9.633 42.281 -7.727 1 84.69 303 ASN B O 1
ATOM 6670 N N . THR B 1 304 ? 9.289 40.25 -8.688 1 85.06 304 THR B N 1
ATOM 6671 C CA . THR B 1 304 ? 10.586 39.75 -8.258 1 85.06 304 THR B CA 1
ATOM 6672 C C . THR B 1 304 ? 11.273 39 -9.383 1 85.06 304 THR B C 1
ATOM 6674 O O . THR B 1 304 ? 10.641 38.656 -10.383 1 85.06 304 THR B O 1
ATOM 6677 N N . ASP B 1 305 ? 12.586 38.906 -9.32 1 82.75 305 ASP B N 1
ATOM 6678 C CA . ASP B 1 305 ? 13.328 37.938 -10.141 1 82.75 305 ASP B CA 1
ATOM 6679 C C . ASP B 1 305 ? 13.547 36.625 -9.391 1 82.75 305 ASP B C 1
ATOM 6681 O O . ASP B 1 305 ? 14.586 36.438 -8.766 1 82.75 305 ASP B O 1
ATOM 6685 N N . ASN B 1 306 ? 12.633 35.812 -9.602 1 79.25 306 ASN B N 1
ATOM 6686 C CA . ASN B 1 306 ? 12.664 34.469 -8.977 1 79.25 306 ASN B CA 1
ATOM 6687 C C . ASN B 1 306 ? 12.891 34.562 -7.473 1 79.25 306 ASN B C 1
ATOM 6689 O O . ASN B 1 306 ? 13.727 33.875 -6.918 1 79.25 306 ASN B O 1
ATOM 6693 N N . GLY B 1 307 ? 12.25 35.688 -6.883 1 78.62 307 GLY B N 1
ATOM 6694 C CA . GLY B 1 307 ? 12.305 35.812 -5.434 1 78.62 307 GLY B CA 1
ATOM 6695 C C . GLY B 1 307 ? 13.219 36.938 -4.973 1 78.62 307 GLY B C 1
ATOM 6696 O O . GLY B 1 307 ? 13.203 37.312 -3.797 1 78.62 307 GLY B O 1
ATOM 6697 N N . THR B 1 308 ? 13.922 37.406 -5.902 1 77.31 308 THR B N 1
ATOM 6698 C CA . THR B 1 308 ? 14.805 38.531 -5.582 1 77.31 308 THR B CA 1
ATOM 6699 C C . THR B 1 308 ? 14.164 39.875 -5.957 1 77.31 308 THR B C 1
ATOM 6701 O O . THR B 1 308 ? 13.555 39.969 -7.023 1 77.31 308 THR B O 1
ATOM 6704 N N . PRO B 1 309 ? 14.258 40.75 -5.105 1 73.44 309 PRO B N 1
ATOM 6705 C CA . PRO B 1 309 ? 13.664 42.062 -5.41 1 73.44 309 PRO B CA 1
ATOM 6706 C C . PRO B 1 309 ? 14.227 42.688 -6.68 1 73.44 309 PRO B C 1
ATOM 6708 O O . PRO B 1 309 ? 15.422 42.562 -6.953 1 73.44 309 PRO B O 1
ATOM 6711 N N . MET B 1 310 ? 13.312 43.219 -7.551 1 70.81 310 MET B N 1
ATOM 6712 C CA . MET B 1 310 ? 13.711 43.906 -8.789 1 70.81 310 MET B CA 1
ATOM 6713 C C . MET B 1 310 ? 13.641 45.406 -8.641 1 70.81 310 MET B C 1
ATOM 6715 O O . MET B 1 310 ? 12.688 45.938 -8.07 1 70.81 310 MET B O 1
ATOM 6719 N N . PRO B 1 311 ? 14.789 46.125 -9.07 1 65.44 311 PRO B N 1
ATOM 6720 C CA . PRO B 1 311 ? 14.703 47.594 -9.055 1 65.44 311 PRO B CA 1
ATOM 6721 C C . PRO B 1 311 ? 13.656 48.156 -10.023 1 65.44 311 PRO B C 1
ATOM 6723 O O . PRO B 1 311 ? 13.422 47.531 -11.078 1 65.44 311 PRO B O 1
ATOM 6726 N N . GLN B 1 312 ? 12.75 48.969 -9.617 1 61.56 312 GLN B N 1
ATOM 6727 C CA . GLN B 1 312 ? 11.773 49.594 -10.508 1 61.56 312 GLN B CA 1
ATOM 6728 C C . GLN B 1 312 ? 12.445 50.562 -11.453 1 61.56 312 GLN B C 1
ATOM 6730 O O . GLN B 1 312 ? 13.367 51.281 -11.062 1 61.56 312 GLN B O 1
ATOM 6735 N N . VAL B 1 313 ? 12.141 50.406 -12.688 1 61.78 313 VAL B N 1
ATOM 6736 C CA . VAL B 1 313 ? 12.648 51.375 -13.664 1 61.78 313 VAL B CA 1
ATOM 6737 C C . VAL B 1 313 ? 12.242 52.781 -13.266 1 61.78 313 VAL B C 1
ATOM 6739 O O . VAL B 1 313 ? 11.078 53.031 -12.945 1 61.78 313 VAL B O 1
ATOM 6742 N N . GLY B 1 314 ? 13.109 53.812 -13.141 1 54.28 314 GLY B N 1
ATOM 6743 C CA . GLY B 1 314 ? 12.945 55.219 -12.797 1 54.28 314 GLY B CA 1
ATOM 6744 C C . GLY B 1 314 ? 13.148 55.5 -11.328 1 54.28 314 GLY B C 1
ATOM 6745 O O . GLY B 1 314 ? 13.172 56.656 -10.906 1 54.28 314 GLY B O 1
ATOM 6746 N N . SER B 1 315 ? 12.609 54.656 -10.492 1 48.88 315 SER B N 1
ATOM 6747 C CA . SER B 1 315 ? 12.812 54.938 -9.07 1 48.88 315 SER B CA 1
ATOM 6748 C C . SER B 1 315 ? 14.258 54.656 -8.664 1 48.88 315 SER B C 1
ATOM 6750 O O . SER B 1 315 ? 14.773 53.562 -8.906 1 48.88 315 SER B O 1
ATOM 6752 N N . THR B 1 316 ? 15.094 55.719 -8.812 1 43.47 316 THR B N 1
ATOM 6753 C CA . THR B 1 316 ? 16.484 55.75 -8.383 1 43.47 316 THR B CA 1
ATOM 6754 C C . THR B 1 316 ? 16.641 55.156 -6.988 1 43.47 316 THR B C 1
ATOM 6756 O O . THR B 1 316 ? 17.75 55.031 -6.473 1 43.47 316 THR B O 1
ATOM 6759 N N . SER B 1 317 ? 15.688 55.469 -6.016 1 41.62 317 SER B N 1
ATOM 6760 C CA . SER B 1 317 ? 16.125 55.281 -4.637 1 41.62 317 SER B CA 1
ATOM 6761 C C . SER B 1 317 ? 16.266 53.781 -4.297 1 41.62 317 SER B C 1
ATOM 6763 O O . SER B 1 317 ? 15.289 53.031 -4.352 1 41.62 317 SER B O 1
ATOM 6765 N N . PRO B 1 318 ? 17.375 53.312 -4.543 1 43.94 318 PRO B N 1
ATOM 6766 C CA . PRO B 1 318 ? 17.734 51.969 -4.008 1 43.94 318 PRO B CA 1
ATOM 6767 C C . PRO B 1 318 ? 17.172 51.75 -2.613 1 43.94 318 PRO B C 1
ATOM 6769 O O . PRO B 1 318 ? 17.391 50.656 -2.033 1 43.94 318 PRO B O 1
ATOM 6772 N N . GLU B 1 319 ? 16.844 52.812 -1.965 1 43.28 319 GLU B N 1
ATOM 6773 C CA . GLU B 1 319 ? 16.578 52.781 -0.53 1 43.28 319 GLU B CA 1
ATOM 6774 C C . GLU B 1 319 ? 15.398 51.875 -0.205 1 43.28 319 GLU B C 1
ATOM 6776 O O . GLU B 1 319 ? 15.281 51.406 0.921 1 43.28 319 GLU B O 1
ATOM 6781 N N . VAL B 1 320 ? 14.453 51.875 -1.059 1 44.47 320 VAL B N 1
ATOM 6782 C CA . VAL B 1 320 ? 13.281 51.094 -0.688 1 44.47 320 VAL B CA 1
ATOM 6783 C C . VAL B 1 320 ? 13.664 49.625 -0.54 1 44.47 320 VAL B C 1
ATOM 6785 O O . VAL B 1 320 ? 13.078 48.906 0.269 1 44.47 320 VAL B O 1
ATOM 6788 N N . LEU B 1 321 ? 14.625 49.25 -1.405 1 43.06 321 LEU B N 1
ATOM 6789 C CA . LEU B 1 321 ? 14.984 47.844 -1.405 1 43.06 321 LEU B CA 1
ATOM 6790 C C . LEU B 1 321 ? 15.656 47.438 -0.094 1 43.06 321 LEU B C 1
ATOM 6792 O O . LEU B 1 321 ? 15.516 46.312 0.372 1 43.06 321 LEU B O 1
ATOM 6796 N N . LEU B 1 322 ? 16.594 48.344 0.332 1 41.62 322 LEU B N 1
ATOM 6797 C CA . LEU B 1 322 ? 17.484 48 1.435 1 41.62 322 LEU B CA 1
ATOM 6798 C C . LEU B 1 322 ? 16.75 48.062 2.77 1 41.62 322 LEU B C 1
ATOM 6800 O O . LEU B 1 322 ? 17.25 47.594 3.793 1 41.62 322 LEU B O 1
ATOM 6804 N N . LYS B 1 323 ? 15.891 49.031 2.875 1 42.19 323 LYS B N 1
ATOM 6805 C CA . LYS B 1 323 ? 15.375 49.219 4.23 1 42.19 323 LYS B CA 1
ATOM 6806 C C . LYS B 1 323 ? 14.766 47.906 4.758 1 42.19 323 LYS B C 1
ATOM 6808 O O . LYS B 1 323 ? 14.703 47.688 5.969 1 42.19 323 LYS B O 1
ATOM 6813 N N . GLY B 1 324 ? 14.031 47.219 3.838 1 41 324 GLY B N 1
ATOM 6814 C CA . GLY B 1 324 ? 13.289 46.094 4.379 1 41 324 GLY B CA 1
ATOM 6815 C C . GLY B 1 324 ? 14.148 44.844 4.598 1 41 324 GLY B C 1
ATOM 6816 O O . GLY B 1 324 ? 13.633 43.75 4.699 1 41 324 GLY B O 1
ATOM 6817 N N . LEU B 1 325 ? 15.312 45 4.219 1 41.47 325 LEU B N 1
ATOM 6818 C CA . LEU B 1 325 ? 16.141 43.844 4.48 1 41.47 325 LEU B CA 1
ATOM 6819 C C . LEU B 1 325 ? 16.156 43.5 5.969 1 41.47 325 LEU B C 1
ATOM 6821 O O . LEU B 1 325 ? 17.031 42.781 6.441 1 41.47 325 LEU B O 1
ATOM 6825 N N . ASN B 1 326 ? 15.625 44.344 6.77 1 45 326 ASN B N 1
ATOM 6826 C CA . ASN B 1 326 ? 15.609 43.812 8.125 1 45 326 ASN B CA 1
ATOM 6827 C C . ASN B 1 326 ? 15.195 42.344 8.125 1 45 326 ASN B C 1
ATOM 6829 O O . ASN B 1 326 ? 14.461 41.875 7.242 1 45 326 ASN B O 1
ATOM 6833 N N . LYS B 1 327 ? 15.977 41.469 8.891 1 54.66 327 LYS B N 1
ATOM 6834 C CA . LYS B 1 327 ? 15.984 40.062 9.258 1 54.66 327 LYS B CA 1
ATOM 6835 C C . LYS B 1 327 ? 14.57 39.5 9.32 1 54.66 327 LYS B C 1
ATOM 6837 O O . LYS B 1 327 ? 14.352 38.438 9.891 1 54.66 327 LYS B O 1
ATOM 6842 N N . SER B 1 328 ? 13.625 40.281 8.609 1 69.62 328 SER B N 1
ATOM 6843 C CA . SER B 1 328 ? 12.211 39.969 8.797 1 69.62 328 SER B CA 1
ATOM 6844 C C . SER B 1 328 ? 11.727 38.938 7.781 1 69.62 328 SER B C 1
ATOM 6846 O O . SER B 1 328 ? 12.32 38.812 6.711 1 69.62 328 SER B O 1
ATOM 6848 N N . CYS B 1 329 ? 10.953 38.125 8.141 1 87.62 329 CYS B N 1
ATOM 6849 C CA . CYS B 1 329 ? 10.289 37.125 7.316 1 87.62 329 CYS B CA 1
ATOM 6850 C C . CYS B 1 329 ? 9.711 37.75 6.051 1 87.62 329 CYS B C 1
ATOM 6852 O O . CYS B 1 329 ? 9.031 38.75 6.117 1 87.62 329 CYS B O 1
ATOM 6854 N N . ARG B 1 330 ? 10.211 37.312 4.816 1 90.88 330 ARG B N 1
ATOM 6855 C CA . ARG B 1 330 ? 9.672 37.75 3.539 1 90.88 330 ARG B CA 1
ATOM 6856 C C . ARG B 1 330 ? 8.398 37 3.18 1 90.88 330 ARG B C 1
ATOM 6858 O O . ARG B 1 330 ? 8.297 35.781 3.42 1 90.88 330 ARG B O 1
ATOM 6865 N N . VAL B 1 331 ? 7.508 37.812 2.67 1 95.5 331 VAL B N 1
ATOM 6866 C CA . VAL B 1 331 ? 6.223 37.219 2.283 1 95.5 331 VAL B CA 1
ATOM 6867 C C . VAL B 1 331 ? 6.086 37.25 0.762 1 95.5 331 VAL B C 1
ATOM 6869 O O . VAL B 1 331 ? 6.398 38.25 0.121 1 95.5 331 VAL B O 1
ATOM 6872 N N . PHE B 1 332 ? 5.672 36.156 0.22 1 96.56 332 PHE B N 1
ATOM 6873 C CA . PHE B 1 332 ? 5.555 36.031 -1.229 1 96.56 332 PHE B CA 1
ATOM 6874 C C . PHE B 1 332 ? 4.164 35.531 -1.619 1 96.56 332 PHE B C 1
ATOM 6876 O O . PHE B 1 332 ? 3.412 35.062 -0.772 1 96.56 332 PHE B O 1
ATOM 6883 N N . GLN B 1 333 ? 3.779 35.75 -2.824 1 96.44 333 GLN B N 1
ATOM 6884 C CA . GLN B 1 333 ? 2.572 35.188 -3.428 1 96.44 333 GLN B CA 1
ATOM 6885 C C . GLN B 1 333 ? 2.896 34.438 -4.715 1 96.44 333 GLN B C 1
ATOM 6887 O O . GLN B 1 333 ? 3.688 34.906 -5.535 1 96.44 333 GLN B O 1
ATOM 6892 N N . GLY B 1 334 ? 2.26 33.25 -4.832 1 95.69 334 GLY B N 1
ATOM 6893 C CA . GLY B 1 334 ? 2.477 32.469 -6.027 1 95.69 334 GLY B CA 1
ATOM 6894 C C . GLY B 1 334 ? 3.766 31.656 -5.98 1 95.69 334 GLY B C 1
ATOM 6895 O O . GLY B 1 334 ? 4.109 31.094 -4.945 1 95.69 334 GLY B O 1
ATOM 6896 N N . GLY B 1 335 ? 4.332 31.422 -7.145 1 94.12 335 GLY B N 1
ATOM 6897 C CA . GLY B 1 335 ? 5.602 30.719 -7.234 1 94.12 335 GLY B CA 1
ATOM 6898 C C . GLY B 1 335 ? 5.457 29.203 -7.254 1 94.12 335 GLY B C 1
ATOM 6899 O O . GLY B 1 335 ? 4.379 28.688 -7.559 1 94.12 335 GLY B O 1
ATOM 6900 N N . ASN B 1 336 ? 6.594 28.531 -7.066 1 93.12 336 ASN B N 1
ATOM 6901 C CA . ASN B 1 336 ? 6.668 27.078 -7.043 1 93.12 336 ASN B CA 1
ATOM 6902 C C . ASN B 1 336 ? 7.742 26.594 -6.074 1 93.12 336 ASN B C 1
ATOM 6904 O O . ASN B 1 336 ? 8.375 27.391 -5.387 1 93.12 336 ASN B O 1
ATOM 6908 N N . VAL B 1 337 ? 7.875 25.312 -6.027 1 91.81 337 VAL B N 1
ATOM 6909 C CA . VAL B 1 337 ? 8.734 24.688 -5.031 1 91.81 337 VAL B CA 1
ATOM 6910 C C . VAL B 1 337 ? 10.188 25.062 -5.293 1 91.81 337 VAL B C 1
ATOM 6912 O O . VAL B 1 337 ? 10.984 25.188 -4.355 1 91.81 337 VAL B O 1
ATOM 6915 N N . ALA B 1 338 ? 10.602 25.234 -6.508 1 90.31 338 ALA B N 1
ATOM 6916 C CA . ALA B 1 338 ? 11.977 25.625 -6.816 1 90.31 338 ALA B CA 1
ATOM 6917 C C . ALA B 1 338 ? 12.328 26.953 -6.168 1 90.31 338 ALA B C 1
ATOM 6919 O O . ALA B 1 338 ? 13.438 27.125 -5.656 1 90.31 338 ALA B O 1
ATOM 6920 N N . HIS B 1 339 ? 11.43 27.938 -6.254 1 92.81 339 HIS B N 1
ATOM 6921 C CA . HIS B 1 339 ? 11.625 29.219 -5.586 1 92.81 339 HIS B CA 1
ATOM 6922 C C . HIS B 1 339 ? 11.836 29.031 -4.09 1 92.81 339 HIS B C 1
ATOM 6924 O O . HIS B 1 339 ? 12.742 29.625 -3.504 1 92.81 339 HIS B O 1
ATOM 6930 N N . LEU B 1 340 ? 10.977 28.188 -3.521 1 92.81 340 LEU B N 1
ATOM 6931 C CA . LEU B 1 340 ? 11.031 27.953 -2.082 1 92.81 340 LEU B CA 1
ATOM 6932 C C . LEU B 1 340 ? 12.375 27.344 -1.684 1 92.81 340 LEU B C 1
ATOM 6934 O O . LEU B 1 340 ? 12.977 27.766 -0.693 1 92.81 340 LEU B O 1
ATOM 6938 N N . HIS B 1 341 ? 12.805 26.344 -2.404 1 91.56 341 HIS B N 1
ATOM 6939 C CA . HIS B 1 341 ? 14.086 25.703 -2.127 1 91.56 341 HIS B CA 1
ATOM 6940 C C . HIS B 1 341 ? 15.227 26.703 -2.176 1 91.56 341 HIS B C 1
ATOM 6942 O O . HIS B 1 341 ? 16.141 26.656 -1.342 1 91.56 341 HIS B O 1
ATOM 6948 N N . LYS B 1 342 ? 15.18 27.547 -3.152 1 91.5 342 LYS B N 1
ATOM 6949 C CA . LYS B 1 342 ? 16.203 28.562 -3.295 1 91.5 342 LYS B CA 1
ATOM 6950 C C . LYS B 1 342 ? 16.188 29.531 -2.113 1 91.5 342 LYS B C 1
ATOM 6952 O O . LYS B 1 342 ? 17.234 29.844 -1.546 1 91.5 342 LYS B O 1
ATOM 6957 N N . LEU B 1 343 ? 15.031 29.953 -1.77 1 92.25 343 LEU B N 1
ATOM 6958 C CA . LEU B 1 343 ? 14.875 30.922 -0.691 1 92.25 343 LEU B CA 1
ATOM 6959 C C . LEU B 1 343 ? 15.352 30.344 0.636 1 92.25 343 LEU B C 1
ATOM 6961 O O . LEU B 1 343 ? 15.852 31.078 1.494 1 92.25 343 LEU B O 1
ATOM 6965 N N . LEU B 1 344 ? 15.195 29.016 0.794 1 93.38 344 LEU B N 1
ATOM 6966 C CA . LEU B 1 344 ? 15.547 28.359 2.049 1 93.38 344 LEU B CA 1
ATOM 6967 C C . LEU B 1 344 ? 16.906 27.688 1.952 1 93.38 344 LEU B C 1
ATOM 6969 O O . LEU B 1 344 ? 17.375 27.078 2.918 1 93.38 344 LEU B O 1
ATOM 6973 N N . SER B 1 345 ? 17.531 27.656 0.813 1 91.38 345 SER B N 1
ATOM 6974 C CA . SER B 1 345 ? 18.828 27.047 0.568 1 91.38 345 SER B CA 1
ATOM 6975 C C . SER B 1 345 ? 18.781 25.547 0.837 1 91.38 345 SER B C 1
ATOM 6977 O O . SER B 1 345 ? 19.641 25.016 1.549 1 91.38 345 SER B O 1
ATOM 6979 N N . ILE B 1 346 ? 17.766 24.969 0.378 1 89.62 346 ILE B N 1
ATOM 6980 C CA . ILE B 1 346 ? 17.594 23.516 0.508 1 89.62 346 ILE B CA 1
ATOM 6981 C C . ILE B 1 346 ? 18.344 22.812 -0.611 1 89.62 346 ILE B C 1
ATOM 6983 O O . ILE B 1 346 ? 18.172 23.125 -1.789 1 89.62 346 ILE B O 1
ATOM 6987 N N . GLU B 1 347 ? 19.109 21.766 -0.256 1 84.56 347 GLU B N 1
ATOM 6988 C CA . GLU B 1 347 ? 19.906 21.031 -1.225 1 84.56 347 GLU B CA 1
ATOM 6989 C C . GLU B 1 347 ? 19.25 19.703 -1.586 1 84.56 347 GLU B C 1
ATOM 6991 O O . GLU B 1 347 ? 19.484 19.172 -2.67 1 84.56 347 GLU B O 1
ATOM 6996 N N . SER B 1 348 ? 18.594 19.219 -0.608 1 84.88 348 SER B N 1
ATOM 6997 C CA . SER B 1 348 ? 17.906 17.953 -0.805 1 84.88 348 SER B CA 1
ATOM 6998 C C . SER B 1 348 ? 16.469 18 -0.303 1 84.88 348 SER B C 1
ATOM 7000 O O . SER B 1 348 ? 16.203 18.578 0.756 1 84.88 348 SER B O 1
ATOM 7002 N N . SER B 1 349 ? 15.609 17.344 -1.1 1 85.88 349 SER B N 1
ATOM 7003 C CA . SER B 1 349 ? 14.195 17.391 -0.761 1 85.88 349 SER B CA 1
ATOM 7004 C C . SER B 1 349 ? 13.914 16.656 0.544 1 85.88 349 SER B C 1
ATOM 7006 O O . SER B 1 349 ? 12.961 16.984 1.258 1 85.88 349 SER B O 1
ATOM 7008 N N . SER B 1 350 ? 14.797 15.742 0.853 1 89.25 350 SER B N 1
ATOM 7009 C CA . SER B 1 350 ? 14.594 14.945 2.055 1 89.25 350 SER B CA 1
ATOM 7010 C C . SER B 1 350 ? 14.867 15.758 3.314 1 89.25 350 SER B C 1
ATOM 7012 O O . SER B 1 350 ? 14.578 15.305 4.426 1 89.25 350 SER B O 1
ATOM 7014 N N . GLN B 1 351 ? 15.32 16.984 3.172 1 93.94 351 GLN B N 1
ATOM 7015 C CA . GLN B 1 351 ? 15.648 17.844 4.305 1 93.94 351 GLN B CA 1
ATOM 7016 C C . GLN B 1 351 ? 14.445 18.672 4.738 1 93.94 351 GLN B C 1
ATOM 7018 O O . GLN B 1 351 ? 14.547 19.469 5.672 1 93.94 351 GLN B O 1
ATOM 7023 N N . VAL B 1 352 ? 13.352 18.453 4.094 1 95.31 352 VAL B N 1
ATOM 7024 C CA . VAL B 1 352 ? 12.164 19.266 4.359 1 95.31 352 VAL B CA 1
ATOM 7025 C C . VAL B 1 352 ? 11.055 18.391 4.941 1 95.31 352 VAL B C 1
ATOM 7027 O O . VAL B 1 352 ? 10.781 17.312 4.426 1 95.31 352 VAL B O 1
ATOM 7030 N N . LEU B 1 353 ? 10.516 18.828 6.027 1 97.44 353 LEU B N 1
ATOM 7031 C CA . LEU B 1 353 ? 9.281 18.25 6.559 1 97.44 353 LEU B CA 1
ATOM 7032 C C . LEU B 1 353 ? 8.102 19.203 6.332 1 97.44 353 LEU B C 1
ATOM 7034 O O . LEU B 1 353 ? 8.125 20.344 6.762 1 97.44 353 LEU B O 1
ATOM 7038 N N . TYR B 1 354 ? 7.152 18.75 5.652 1 97 354 TYR B N 1
ATOM 7039 C CA . TYR B 1 354 ? 5.965 19.547 5.387 1 97 354 TYR B CA 1
ATOM 7040 C C . TYR B 1 354 ? 4.746 18.984 6.102 1 97 354 TYR B C 1
ATOM 7042 O O . TYR B 1 354 ? 4.453 17.797 5.988 1 97 354 TYR B O 1
ATOM 7050 N N . VAL B 1 355 ? 4.039 19.828 6.832 1 97.94 355 VAL B N 1
ATOM 7051 C CA . VAL B 1 355 ? 2.873 19.422 7.609 1 97.94 355 VAL B CA 1
ATOM 7052 C C . VAL B 1 355 ? 1.606 19.984 6.961 1 97.94 355 VAL B C 1
ATOM 7054 O O . VAL B 1 355 ? 1.495 21.188 6.734 1 97.94 355 VAL B O 1
ATOM 7057 N N . GLY B 1 356 ? 0.675 19.109 6.652 1 96.38 356 GLY B N 1
ATOM 7058 C CA . GLY B 1 356 ? -0.575 19.516 6.031 1 96.38 356 GLY B CA 1
ATOM 7059 C C . GLY B 1 356 ? -1.733 18.594 6.359 1 96.38 356 GLY B C 1
ATOM 7060 O O . GLY B 1 356 ? -1.555 17.578 7.047 1 96.38 356 GLY B O 1
ATOM 7061 N N . ASP B 1 357 ? -2.887 18.969 5.895 1 94.06 357 ASP B N 1
ATOM 7062 C CA . ASP B 1 357 ? -4.07 18.172 6.199 1 94.06 357 ASP B CA 1
ATOM 7063 C C . ASP B 1 357 ? -4.594 17.469 4.953 1 94.06 357 ASP B C 1
ATOM 7065 O O . ASP B 1 357 ? -5.34 16.484 5.059 1 94.06 357 ASP B O 1
ATOM 7069 N N . HIS B 1 358 ? -4.211 17.938 3.859 1 91.25 358 HIS B N 1
ATOM 7070 C CA . HIS B 1 358 ? -4.734 17.406 2.607 1 91.25 358 HIS B CA 1
ATOM 7071 C C . HIS B 1 358 ? -3.777 16.375 2.006 1 91.25 358 HIS B C 1
ATOM 7073 O O . HIS B 1 358 ? -2.633 16.703 1.681 1 91.25 358 HIS B O 1
ATOM 7079 N N . ILE B 1 359 ? -4.246 15.219 1.786 1 88.06 359 ILE B N 1
ATOM 7080 C CA . ILE B 1 359 ? -3.398 14.133 1.307 1 88.06 359 ILE B CA 1
ATOM 7081 C C . ILE B 1 359 ? -2.898 14.453 -0.1 1 88.06 359 ILE B C 1
ATOM 7083 O O . ILE B 1 359 ? -1.704 14.336 -0.383 1 88.06 359 ILE B O 1
ATOM 7087 N N . TYR B 1 360 ? -3.709 14.875 -0.976 1 80 360 TYR B N 1
ATOM 7088 C CA . TYR B 1 360 ? -3.324 15.078 -2.369 1 80 360 TYR B CA 1
ATOM 7089 C C . TYR B 1 360 ? -2.699 16.453 -2.572 1 80 360 TYR B C 1
ATOM 7091 O O . TYR B 1 360 ? -1.681 16.578 -3.256 1 80 360 TYR B O 1
ATOM 7099 N N . GLY B 1 361 ? -3.248 17.375 -1.936 1 80.25 361 GLY B N 1
ATOM 7100 C CA . GLY B 1 361 ? -2.797 18.75 -2.164 1 80.25 361 GLY B CA 1
ATOM 7101 C C . GLY B 1 361 ? -1.524 19.094 -1.411 1 80.25 361 GLY B C 1
ATOM 7102 O O . GLY B 1 361 ? -0.751 19.938 -1.846 1 80.25 361 GLY B O 1
ATOM 7103 N N . ASP B 1 362 ? -1.323 18.375 -0.346 1 81.19 362 ASP B N 1
ATOM 7104 C CA . ASP B 1 362 ? -0.184 18.719 0.501 1 81.19 362 ASP B CA 1
ATOM 7105 C C . ASP B 1 362 ? 0.832 17.578 0.541 1 81.19 362 ASP B C 1
ATOM 7107 O O . ASP B 1 362 ? 2.039 17.812 0.463 1 81.19 362 ASP B O 1
ATOM 7111 N N . ILE B 1 363 ? 0.375 16.422 0.632 1 80.44 363 ILE B N 1
ATOM 7112 C CA . ILE B 1 363 ? 1.213 15.312 1.091 1 80.44 363 ILE B CA 1
ATOM 7113 C C . ILE B 1 363 ? 1.685 14.492 -0.107 1 80.44 363 ILE B C 1
ATOM 7115 O O . ILE B 1 363 ? 2.885 14.266 -0.277 1 80.44 363 ILE B O 1
ATOM 7119 N N . LEU B 1 364 ? 0.763 14.133 -0.949 1 78.62 364 LEU B N 1
ATOM 7120 C CA . LEU B 1 364 ? 1.067 13.203 -2.025 1 78.62 364 LEU B CA 1
ATOM 7121 C C . LEU B 1 364 ? 2.072 13.805 -3.002 1 78.62 364 LEU B C 1
ATOM 7123 O O . LEU B 1 364 ? 3.1 13.188 -3.301 1 78.62 364 LEU B O 1
ATOM 7127 N N . ARG B 1 365 ? 1.871 14.984 -3.422 1 77.31 365 ARG B N 1
ATOM 7128 C CA . ARG B 1 365 ? 2.709 15.57 -4.461 1 77.31 365 ARG B CA 1
ATOM 7129 C C . ARG B 1 365 ? 4.078 15.953 -3.906 1 77.31 365 ARG B C 1
ATOM 7131 O O . ARG B 1 365 ? 5.098 15.758 -4.566 1 77.31 365 ARG B O 1
ATOM 7138 N N . SER B 1 366 ? 4.043 16.453 -2.721 1 79.75 366 SER B N 1
ATOM 7139 C CA . SER B 1 366 ? 5.312 16.828 -2.109 1 79.75 366 SER B CA 1
ATOM 7140 C C . SER B 1 366 ? 6.195 15.602 -1.879 1 79.75 366 SER B C 1
ATOM 7142 O O . SER B 1 366 ? 7.418 15.68 -2.014 1 79.75 366 SER B O 1
ATOM 7144 N N . LYS B 1 367 ? 5.559 14.539 -1.665 1 78.06 367 LYS B N 1
ATOM 7145 C CA . LYS B 1 367 ? 6.293 13.312 -1.384 1 78.06 367 LYS B CA 1
ATOM 7146 C C . LYS B 1 367 ? 6.68 12.594 -2.676 1 78.06 367 LYS B C 1
ATOM 7148 O O . LYS B 1 367 ? 7.848 12.25 -2.869 1 78.06 367 LYS B O 1
ATOM 7153 N N . LYS B 1 368 ? 5.758 12.375 -3.535 1 73.75 368 LYS B N 1
ATOM 7154 C CA . LYS B 1 368 ? 5.945 11.547 -4.719 1 73.75 368 LYS B CA 1
ATOM 7155 C C . LYS B 1 368 ? 6.871 12.227 -5.727 1 73.75 368 LYS B C 1
ATOM 7157 O O . LYS B 1 368 ? 7.703 11.57 -6.355 1 73.75 368 LYS B O 1
ATOM 7162 N N . VAL B 1 369 ? 6.734 13.484 -5.785 1 73.94 369 VAL B N 1
ATOM 7163 C CA . VAL B 1 369 ? 7.457 14.188 -6.836 1 73.94 369 VAL B CA 1
ATOM 7164 C C . VAL B 1 369 ? 8.781 14.711 -6.293 1 73.94 369 VAL B C 1
ATOM 7166 O O . VAL B 1 369 ? 9.828 14.57 -6.93 1 73.94 369 VAL B O 1
ATOM 7169 N N . LEU B 1 370 ? 8.758 15.234 -5.105 1 78.62 370 LEU B N 1
ATOM 7170 C CA . LEU B 1 370 ? 9.93 15.93 -4.578 1 78.62 370 LEU B CA 1
ATOM 7171 C C . LEU B 1 370 ? 10.695 15.039 -3.605 1 78.62 370 LEU B C 1
ATOM 7173 O O . LEU B 1 370 ? 11.922 15.133 -3.512 1 78.62 370 LEU B O 1
ATOM 7177 N N . GLY B 1 371 ? 9.953 14.32 -2.83 1 85.94 371 GLY B N 1
ATOM 7178 C CA . GLY B 1 371 ? 10.609 13.508 -1.817 1 85.94 371 GLY B CA 1
ATOM 7179 C C . GLY B 1 371 ? 10.672 14.18 -0.46 1 85.94 371 GLY B C 1
ATOM 7180 O O . GLY B 1 371 ? 11.508 13.828 0.375 1 85.94 371 GLY B O 1
ATOM 7181 N N . TRP B 1 372 ? 9.859 15.203 -0.248 1 91.44 372 TRP B N 1
ATOM 7182 C CA . TRP B 1 372 ? 9.75 15.812 1.077 1 91.44 372 TRP B CA 1
ATOM 7183 C C . TRP B 1 372 ? 9.281 14.781 2.105 1 91.44 372 TRP B C 1
ATOM 7185 O O . TRP B 1 372 ? 8.625 13.805 1.758 1 91.44 372 TRP B O 1
ATOM 7195 N N . ARG B 1 373 ? 9.758 15.008 3.277 1 94.94 373 ARG B N 1
ATOM 7196 C CA . ARG B 1 373 ? 9.102 14.312 4.383 1 94.94 373 ARG B CA 1
ATOM 7197 C C . ARG B 1 373 ? 7.777 14.977 4.738 1 94.94 373 ARG B C 1
ATOM 7199 O O . ARG B 1 373 ? 7.621 16.188 4.578 1 94.94 373 ARG B O 1
ATOM 7206 N N . THR B 1 374 ? 6.812 14.141 5.156 1 96.44 374 THR B N 1
ATOM 7207 C CA . THR B 1 374 ? 5.469 14.695 5.309 1 96.44 374 THR B CA 1
ATOM 7208 C C . THR B 1 374 ? 4.855 14.258 6.633 1 96.44 374 THR B C 1
ATOM 7210 O O . THR B 1 374 ? 5.141 13.164 7.125 1 96.44 374 THR B O 1
ATOM 7213 N N . MET B 1 375 ? 4.086 15.109 7.215 1 98 375 MET B N 1
ATOM 7214 C CA . MET B 1 375 ? 3.252 14.82 8.375 1 98 375 MET B CA 1
ATOM 7215 C C . MET B 1 375 ? 1.81 15.258 8.133 1 98 375 MET B C 1
ATOM 7217 O O . MET B 1 375 ? 1.551 16.422 7.82 1 98 375 MET B O 1
ATOM 7221 N N . LEU B 1 376 ? 0.926 14.328 8.266 1 97.44 376 LEU B N 1
ATOM 7222 C CA . LEU B 1 376 ? -0.485 14.602 8.023 1 97.44 376 LEU B CA 1
ATOM 7223 C C . LEU B 1 376 ? -1.213 14.906 9.328 1 97.44 376 LEU B C 1
ATOM 7225 O O . LEU B 1 376 ? -1.02 14.211 10.328 1 97.44 376 LEU B O 1
ATOM 7229 N N . VAL B 1 377 ? -2.018 15.945 9.289 1 97.19 377 VAL B N 1
ATOM 7230 C CA . VAL B 1 377 ? -2.857 16.297 10.43 1 97.19 377 VAL B CA 1
ATOM 7231 C C . VAL B 1 377 ? -4.25 15.695 10.242 1 97.19 377 VAL B C 1
ATOM 7233 O O . VAL B 1 377 ? -4.949 16.031 9.281 1 97.19 377 VAL B O 1
ATOM 7236 N N . VAL B 1 378 ? -4.602 14.836 11.172 1 96.38 378 VAL B N 1
ATOM 7237 C CA . VAL B 1 378 ? -5.895 14.156 11.156 1 96.38 378 VAL B CA 1
ATOM 7238 C C . VAL B 1 378 ? -6.613 14.391 12.484 1 96.38 378 VAL B C 1
ATOM 7240 O O . VAL B 1 378 ? -6.57 13.531 13.375 1 96.38 378 VAL B O 1
ATOM 7243 N N . PRO B 1 379 ? -7.367 15.453 12.57 1 95.25 379 PRO B N 1
ATOM 7244 C CA . PRO B 1 379 ? -7.992 15.805 13.852 1 95.25 379 PRO B CA 1
ATOM 7245 C C . PRO B 1 379 ? -8.891 14.695 14.391 1 95.25 379 PRO B C 1
ATOM 7247 O O . PRO B 1 379 ? -8.992 14.516 15.602 1 95.25 379 PRO B O 1
ATOM 7250 N N . GLU B 1 380 ? -9.5 13.891 13.562 1 94.12 380 GLU B N 1
ATOM 7251 C CA . GLU B 1 380 ? -10.422 12.828 13.938 1 94.12 380 GLU B CA 1
ATOM 7252 C C . GLU B 1 380 ? -9.695 11.711 14.695 1 94.12 380 GLU B C 1
ATOM 7254 O O . GLU B 1 380 ? -10.328 10.914 15.391 1 94.12 380 GLU B O 1
ATOM 7259 N N . LEU B 1 381 ? -8.422 11.711 14.562 1 95.19 381 LEU B N 1
ATOM 7260 C CA . LEU B 1 381 ? -7.609 10.641 15.133 1 95.19 381 LEU B CA 1
ATOM 7261 C C . LEU B 1 381 ? -7.672 10.664 16.656 1 95.19 381 LEU B C 1
ATOM 7263 O O . LEU B 1 381 ? -7.605 9.609 17.297 1 95.19 381 LEU B O 1
ATOM 7267 N N . GLU B 1 382 ? -7.742 11.844 17.266 1 94.44 382 GLU B N 1
ATOM 7268 C CA . GLU B 1 382 ? -7.75 11.961 18.719 1 94.44 382 GLU B CA 1
ATOM 7269 C C . GLU B 1 382 ? -8.891 11.148 19.344 1 94.44 382 GLU B C 1
ATOM 7271 O O . GLU B 1 382 ? -8.664 10.352 20.25 1 94.44 382 GLU B O 1
ATOM 7276 N N . ARG B 1 383 ? -10.031 11.344 18.844 1 93.12 383 ARG B N 1
ATOM 7277 C CA . ARG B 1 383 ? -11.195 10.609 19.328 1 93.12 383 ARG B CA 1
ATOM 7278 C C . ARG B 1 383 ? -11.102 9.133 18.969 1 93.12 383 ARG B C 1
ATOM 7280 O O . ARG B 1 383 ? -11.453 8.273 19.781 1 93.12 383 ARG B O 1
ATOM 7287 N N . GLU B 1 384 ? -10.656 8.883 17.828 1 93.81 384 GLU B N 1
ATOM 7288 C CA . GLU B 1 384 ? -10.609 7.5 17.344 1 93.81 384 GLU B CA 1
ATOM 7289 C C . GLU B 1 384 ? -9.688 6.652 18.219 1 93.81 384 GLU B C 1
ATOM 7291 O O . GLU B 1 384 ? -10.031 5.527 18.594 1 93.81 384 GLU B O 1
ATOM 7296 N N . VAL B 1 385 ? -8.586 7.16 18.578 1 93.88 385 VAL B N 1
ATOM 7297 C CA . VAL B 1 385 ? -7.605 6.402 19.359 1 93.88 385 VAL B CA 1
ATOM 7298 C C . VAL B 1 385 ? -8.148 6.145 20.75 1 93.88 385 VAL B C 1
ATOM 7300 O O . VAL B 1 385 ? -7.953 5.059 21.312 1 93.88 385 VAL B O 1
ATOM 7303 N N . LYS B 1 386 ? -8.828 7.129 21.344 1 93 386 LYS B N 1
ATOM 7304 C CA . LYS B 1 386 ? -9.43 6.965 22.656 1 93 386 LYS B CA 1
ATOM 7305 C C . LYS B 1 386 ? -10.5 5.883 22.641 1 93 386 LYS B C 1
ATOM 7307 O O . LYS B 1 386 ? -10.57 5.051 23.547 1 93 386 LYS B O 1
ATOM 7312 N N . LEU B 1 387 ? -11.289 5.902 21.594 1 94.12 387 LEU B N 1
ATOM 7313 C CA . LEU B 1 387 ? -12.344 4.902 21.453 1 94.12 387 LEU B CA 1
ATOM 7314 C C . LEU B 1 387 ? -11.758 3.516 21.234 1 94.12 387 LEU B C 1
ATOM 7316 O O . LEU B 1 387 ? -12.305 2.52 21.719 1 94.12 387 LEU B O 1
ATOM 7320 N N . LEU B 1 388 ? -10.672 3.469 20.516 1 93.38 388 LEU B N 1
ATOM 7321 C CA . LEU B 1 388 ? -9.992 2.195 20.312 1 93.38 388 LEU B CA 1
ATOM 7322 C C . LEU B 1 388 ? -9.555 1.593 21.641 1 93.38 388 LEU B C 1
ATOM 7324 O O . LEU B 1 388 ? -9.672 0.383 21.859 1 93.38 388 LEU B O 1
ATOM 7328 N N . TRP B 1 389 ? -9.094 2.465 22.453 1 91.38 389 TRP B N 1
ATOM 7329 C CA . TRP B 1 389 ? -8.664 2.018 23.766 1 91.38 389 TRP B CA 1
ATOM 7330 C C . TRP B 1 389 ? -9.852 1.527 24.594 1 91.38 389 TRP B C 1
ATOM 7332 O O . TRP B 1 389 ? -9.773 0.479 25.234 1 91.38 389 TRP B O 1
ATOM 7342 N N . GLU B 1 390 ? -10.906 2.188 24.516 1 92.19 390 GLU B N 1
ATOM 7343 C CA . GLU B 1 390 ? -12.094 1.851 25.297 1 92.19 390 GLU B CA 1
ATOM 7344 C C . GLU B 1 390 ? -12.727 0.547 24.797 1 92.19 390 GLU B C 1
ATOM 7346 O O . GLU B 1 390 ? -13.273 -0.219 25.594 1 92.19 390 GLU B O 1
ATOM 7351 N N . LEU B 1 391 ? -12.578 0.311 23.547 1 92.75 391 LEU B N 1
ATOM 7352 C CA . LEU B 1 391 ? -13.281 -0.817 22.938 1 92.75 391 LEU B CA 1
ATOM 7353 C C . LEU B 1 391 ? -12.328 -1.991 22.719 1 92.75 391 LEU B C 1
ATOM 7355 O O . LEU B 1 391 ? -12.633 -2.908 21.953 1 92.75 391 LEU B O 1
ATOM 7359 N N . ARG B 1 392 ? -11.219 -1.987 23.328 1 91.38 392 ARG B N 1
ATOM 7360 C CA . ARG B 1 392 ? -10.18 -2.988 23.094 1 91.38 392 ARG B CA 1
ATOM 7361 C C . ARG B 1 392 ? -10.703 -4.391 23.391 1 91.38 392 ARG B C 1
ATOM 7363 O O . ARG B 1 392 ? -10.383 -5.34 22.672 1 91.38 392 ARG B O 1
ATOM 7370 N N . ASP B 1 393 ? -11.516 -4.547 24.406 1 90.12 393 ASP B N 1
ATOM 7371 C CA . ASP B 1 393 ? -12.039 -5.859 24.781 1 90.12 393 ASP B CA 1
ATOM 7372 C C . ASP B 1 393 ? -13.078 -6.34 23.766 1 90.12 393 ASP B C 1
ATOM 7374 O O . ASP B 1 393 ? -13.164 -7.535 23.484 1 90.12 393 ASP B O 1
ATOM 7378 N N . MET B 1 394 ? -13.828 -5.414 23.344 1 90.12 394 MET B N 1
ATOM 7379 C CA . MET B 1 394 ? -14.805 -5.758 22.312 1 90.12 394 MET B CA 1
ATOM 7380 C C . MET B 1 394 ? -14.109 -6.246 21.047 1 90.12 394 MET B C 1
ATOM 7382 O O . MET B 1 394 ? -14.57 -7.184 20.391 1 90.12 394 MET B O 1
ATOM 7386 N N . ARG B 1 395 ? -13.102 -5.641 20.719 1 89 395 ARG B N 1
ATOM 7387 C CA . ARG B 1 395 ? -12.336 -6.031 19.547 1 89 395 ARG B CA 1
ATOM 7388 C C . ARG B 1 395 ? -11.742 -7.43 19.719 1 89 395 ARG B C 1
ATOM 7390 O O . ARG B 1 395 ? -11.719 -8.219 18.766 1 89 395 ARG B O 1
ATOM 7397 N N . LYS B 1 396 ? -11.289 -7.699 20.875 1 88.56 396 LYS B N 1
ATOM 7398 C CA . LYS B 1 396 ? -10.781 -9.039 21.172 1 88.56 396 LYS B CA 1
ATOM 7399 C C . LYS B 1 396 ? -11.875 -10.086 21.031 1 88.56 396 LYS B C 1
ATOM 7401 O O . LYS B 1 396 ? -11.641 -11.164 20.484 1 88.56 396 LYS B O 1
ATOM 7406 N N . GLN B 1 397 ? -13 -9.719 21.5 1 90.5 397 GLN B N 1
ATOM 7407 C CA . GLN B 1 397 ? -14.133 -10.633 21.391 1 90.5 397 GLN B CA 1
ATOM 7408 C C . GLN B 1 397 ? -14.508 -10.883 19.938 1 90.5 397 GLN B C 1
ATOM 7410 O O . GLN B 1 397 ? -14.836 -12.008 19.562 1 90.5 397 GLN B O 1
ATOM 7415 N N . LEU B 1 398 ? -14.453 -9.859 19.188 1 91.81 398 LEU B N 1
ATOM 7416 C CA . LEU B 1 398 ? -14.758 -9.977 17.766 1 91.81 398 LEU B CA 1
ATOM 7417 C C . LEU B 1 398 ? -13.781 -10.914 17.062 1 91.81 398 LEU B C 1
ATOM 7419 O O . LEU B 1 398 ? -14.188 -11.742 16.25 1 91.81 398 LEU B O 1
ATOM 7423 N N . ARG B 1 399 ? -12.578 -10.828 17.422 1 88.81 399 ARG B N 1
ATOM 7424 C CA . ARG B 1 399 ? -11.562 -11.711 16.859 1 88.81 399 ARG B CA 1
ATOM 7425 C C . ARG B 1 399 ? -11.805 -13.156 17.25 1 88.81 399 ARG B C 1
ATOM 7427 O O . ARG B 1 399 ? -11.672 -14.062 16.422 1 88.81 399 ARG B O 1
ATOM 7434 N N . LEU B 1 400 ? -12.141 -13.375 18.5 1 90.81 400 LEU B N 1
ATOM 7435 C CA . LEU B 1 400 ? -12.398 -14.719 19 1 90.81 400 LEU B CA 1
ATOM 7436 C C . LEU B 1 400 ? -13.602 -15.344 18.297 1 90.81 400 LEU B C 1
ATOM 7438 O O . LEU B 1 400 ? -13.578 -16.531 17.938 1 90.81 400 LEU B O 1
ATOM 7442 N N . LEU B 1 401 ? -14.586 -14.516 18.094 1 92.44 401 LEU B N 1
ATOM 7443 C CA . LEU B 1 401 ? -15.789 -15.008 17.422 1 92.44 401 LEU B CA 1
ATOM 7444 C C . LEU B 1 401 ? -15.484 -15.383 15.969 1 92.44 401 LEU B C 1
ATOM 7446 O O . LEU B 1 401 ? -16.016 -16.375 15.461 1 92.44 401 LEU B O 1
ATOM 7450 N N . ARG B 1 402 ? -14.672 -14.633 15.352 1 91.38 402 ARG B N 1
ATOM 7451 C CA . ARG B 1 402 ? -14.273 -14.93 13.977 1 91.38 402 ARG B CA 1
ATOM 7452 C C . ARG B 1 402 ? -13.5 -16.234 13.906 1 91.38 402 ARG B C 1
ATOM 7454 O O . ARG B 1 402 ? -13.719 -17.047 13 1 91.38 402 ARG B O 1
ATOM 7461 N N . ASP B 1 403 ? -12.602 -16.438 14.836 1 89.81 403 ASP B N 1
ATOM 7462 C CA . ASP B 1 403 ? -11.812 -17.656 14.891 1 89.81 403 ASP B CA 1
ATOM 7463 C C . ASP B 1 403 ? -12.703 -18.875 15.133 1 89.81 403 ASP B C 1
ATOM 7465 O O . ASP B 1 403 ? -12.508 -19.938 14.531 1 89.81 403 ASP B O 1
ATOM 7469 N N . GLU B 1 404 ? -13.625 -18.656 16 1 91.75 404 GLU B N 1
ATOM 7470 C CA . GLU B 1 404 ? -14.562 -19.734 16.297 1 91.75 404 GLU B CA 1
ATOM 7471 C C . GLU B 1 404 ? -15.383 -20.094 15.062 1 91.75 404 GLU B C 1
ATOM 7473 O O . GLU B 1 404 ? -15.57 -21.281 14.773 1 91.75 404 GLU B O 1
ATOM 7478 N N . ARG B 1 405 ? -15.82 -19.125 14.414 1 93.25 405 ARG B N 1
ATOM 7479 C CA . ARG B 1 405 ? -16.594 -19.375 13.203 1 93.25 405 ARG B CA 1
ATOM 7480 C C . ARG B 1 405 ? -15.766 -20.125 12.164 1 93.25 405 ARG B C 1
ATOM 7482 O O . ARG B 1 405 ? -16.266 -21.047 11.516 1 93.25 405 ARG B O 1
ATOM 7489 N N . ASP B 1 406 ? -14.562 -19.75 12.039 1 91.81 406 ASP B N 1
ATOM 7490 C CA . ASP B 1 406 ? -13.68 -20.391 11.07 1 91.81 406 ASP B CA 1
ATOM 7491 C C . ASP B 1 406 ? -13.477 -21.859 11.406 1 91.81 406 ASP B C 1
ATOM 7493 O O . ASP B 1 406 ? -13.508 -22.719 10.508 1 91.81 406 ASP B O 1
ATOM 7497 N N . LEU B 1 407 ? -13.328 -22.172 12.664 1 91.31 407 LEU B N 1
ATOM 7498 C CA . LEU B 1 407 ? -13.102 -23.531 13.109 1 91.31 407 LEU B CA 1
ATOM 7499 C C . LEU B 1 407 ? -14.344 -24.391 12.883 1 91.31 407 LEU B C 1
ATOM 7501 O O . LEU B 1 407 ? -14.25 -25.516 12.406 1 91.31 407 LEU B O 1
ATOM 7505 N N . VAL B 1 408 ? -15.43 -23.828 13.203 1 94.88 408 VAL B N 1
ATOM 7506 C CA . VAL B 1 408 ? -16.688 -24.562 13.062 1 94.88 408 VAL B CA 1
ATOM 7507 C C . VAL B 1 408 ? -17 -24.781 11.586 1 94.88 408 VAL B C 1
ATOM 7509 O O . VAL B 1 408 ? -17.469 -25.859 11.203 1 94.88 408 VAL B O 1
ATOM 7512 N N . GLU B 1 409 ? -16.734 -23.781 10.781 1 94.81 409 GLU B N 1
ATOM 7513 C CA . GLU B 1 409 ? -16.984 -23.906 9.344 1 94.81 409 GLU B CA 1
ATOM 7514 C C . GLU B 1 409 ? -16.109 -25 8.727 1 94.81 409 GLU B C 1
ATOM 7516 O O . GLU B 1 409 ? -16.578 -25.75 7.871 1 94.81 409 GLU B O 1
ATOM 7521 N N . ASP B 1 410 ? -14.922 -25.094 9.141 1 92.25 410 ASP B N 1
ATOM 7522 C CA . ASP B 1 410 ? -14.031 -26.125 8.641 1 92.25 410 ASP B CA 1
ATOM 7523 C C . ASP B 1 410 ? -14.578 -27.531 8.961 1 92.25 410 ASP B C 1
ATOM 7525 O O . ASP B 1 410 ? -14.508 -28.422 8.125 1 92.25 410 ASP B O 1
ATOM 7529 N N . GLN B 1 411 ? -15.078 -27.688 10.164 1 92.38 411 GLN B N 1
ATOM 7530 C CA . GLN B 1 411 ? -15.656 -28.969 10.562 1 92.38 411 GLN B CA 1
ATOM 7531 C C . GLN B 1 411 ? -16.906 -29.281 9.75 1 92.38 411 GLN B C 1
ATOM 7533 O O . GLN B 1 411 ? -17.094 -30.438 9.336 1 92.38 411 GLN B O 1
ATOM 7538 N N . ILE B 1 412 ? -17.641 -28.281 9.531 1 95 412 ILE B N 1
ATOM 7539 C CA . ILE B 1 412 ? -18.875 -28.453 8.758 1 95 412 ILE B CA 1
ATOM 7540 C C . ILE B 1 412 ? -18.516 -28.891 7.336 1 95 412 ILE B C 1
ATOM 7542 O O . ILE B 1 412 ? -19.109 -29.828 6.809 1 95 412 ILE B O 1
ATOM 7546 N N . HIS B 1 413 ? -17.594 -28.234 6.746 1 94.31 413 HIS B N 1
ATOM 7547 C CA . HIS B 1 413 ? -17.172 -28.578 5.387 1 94.31 413 HIS B CA 1
ATOM 7548 C C . HIS B 1 413 ? -16.703 -30.016 5.289 1 94.31 413 HIS B C 1
ATOM 7550 O O . HIS B 1 413 ? -17.062 -30.734 4.344 1 94.31 413 HIS B O 1
ATOM 7556 N N . HIS B 1 414 ? -15.977 -30.406 6.254 1 92 414 HIS B N 1
ATOM 7557 C CA . HIS B 1 414 ? -15.422 -31.75 6.223 1 92 414 HIS B CA 1
ATOM 7558 C C . HIS B 1 414 ? -16.516 -32.812 6.379 1 92 414 HIS B C 1
ATOM 7560 O O . HIS B 1 414 ? -16.5 -33.812 5.695 1 92 414 HIS B O 1
ATOM 7566 N N . LEU B 1 415 ? -17.406 -32.562 7.27 1 92.19 415 LEU B N 1
ATOM 7567 C CA . LEU B 1 415 ? -18.516 -33.469 7.492 1 92.19 415 LEU B CA 1
ATOM 7568 C C . LEU B 1 415 ? -19.406 -33.562 6.254 1 92.19 415 LEU B C 1
ATOM 7570 O O . LEU B 1 415 ? -19.812 -34.656 5.859 1 92.19 415 LEU B O 1
ATOM 7574 N N . LYS B 1 416 ? -19.672 -32.5 5.656 1 93.75 416 LYS B N 1
ATOM 7575 C CA . LYS B 1 416 ? -20.484 -32.469 4.445 1 93.75 416 LYS B CA 1
ATOM 7576 C C . LYS B 1 416 ? -19.797 -33.25 3.312 1 93.75 416 LYS B C 1
ATOM 7578 O O . LYS B 1 416 ? -20.453 -33.969 2.551 1 93.75 416 LYS B O 1
ATOM 7583 N N . TRP B 1 417 ? -18.547 -33.031 3.254 1 93.06 417 TRP B N 1
ATOM 7584 C CA . TRP B 1 417 ? -17.766 -33.719 2.238 1 93.06 417 TRP B CA 1
ATOM 7585 C C . TRP B 1 417 ? -17.828 -35.25 2.457 1 93.06 417 TRP B C 1
ATOM 7587 O O . TRP B 1 417 ? -18.062 -36 1.513 1 93.06 417 TRP B O 1
ATOM 7597 N N . SER B 1 418 ? -17.688 -35.656 3.672 1 90.62 418 SER B N 1
ATOM 7598 C CA . SER B 1 418 ? -17.734 -37.094 4.016 1 90.62 418 SER B CA 1
ATOM 7599 C C . SER B 1 418 ? -19.094 -37.688 3.717 1 90.62 418 SER B C 1
ATOM 7601 O O . SER B 1 418 ? -19.203 -38.781 3.188 1 90.62 418 SER B O 1
ATOM 7603 N N . LEU B 1 419 ? -20.062 -36.938 4.008 1 91.56 419 LEU B N 1
ATOM 7604 C CA . LEU B 1 419 ? -21.422 -37.406 3.785 1 91.56 419 LEU B CA 1
ATOM 7605 C C . LEU B 1 419 ? -21.719 -37.531 2.295 1 91.56 419 LEU B C 1
ATOM 7607 O O . LEU B 1 419 ? -22.469 -38.438 1.885 1 91.56 419 LEU B O 1
ATOM 7611 N N . LYS B 1 420 ? -21.109 -36.719 1.521 1 90.88 420 LYS B N 1
ATOM 7612 C CA . LYS B 1 420 ? -21.344 -36.719 0.082 1 90.88 420 LYS B CA 1
ATOM 7613 C C . LYS B 1 420 ? -20.531 -37.781 -0.629 1 90.88 420 LYS B C 1
ATOM 7615 O O . LYS B 1 420 ? -21 -38.406 -1.586 1 90.88 420 LYS B O 1
ATOM 7620 N N . PHE B 1 421 ? -19.328 -38.062 -0.179 1 89.25 421 PHE B N 1
ATOM 7621 C CA . PHE B 1 421 ? -18.406 -38.844 -1.018 1 89.25 421 PHE B CA 1
ATOM 7622 C C . PHE B 1 421 ? -18.062 -40.188 -0.369 1 89.25 421 PHE B C 1
ATOM 7624 O O . PHE B 1 421 ? -17.5 -41.062 -1.014 1 89.25 421 PHE B O 1
ATOM 7631 N N . GLU B 1 422 ? -18.438 -40.281 0.877 1 86.19 422 GLU B N 1
ATOM 7632 C CA . GLU B 1 422 ? -18.141 -41.531 1.564 1 86.19 422 GLU B CA 1
ATOM 7633 C C . GLU B 1 422 ? -19.422 -42.344 1.833 1 86.19 422 GLU B C 1
ATOM 7635 O O . GLU B 1 422 ? -20.516 -41.781 1.857 1 86.19 422 GLU B O 1
ATOM 7640 N N . SER B 1 423 ? -19.25 -43.594 1.946 1 88.31 423 SER B N 1
ATOM 7641 C CA . SER B 1 423 ? -20.375 -44.5 2.25 1 88.31 423 SER B CA 1
ATOM 7642 C C . SER B 1 423 ? -20.391 -44.875 3.729 1 88.31 423 SER B C 1
ATOM 7644 O O . SER B 1 423 ? -19.375 -45.312 4.277 1 88.31 423 SER B O 1
ATOM 7646 N N . PHE B 1 424 ? -21.5 -44.562 4.309 1 88.44 424 PHE B N 1
ATOM 7647 C CA . PHE B 1 424 ? -21.688 -44.844 5.727 1 88.44 424 PHE B CA 1
ATOM 7648 C C . PHE B 1 424 ? -22.906 -45.719 5.945 1 88.44 424 PHE B C 1
ATOM 7650 O O . PHE B 1 424 ? -23.828 -45.719 5.121 1 88.44 424 PHE B O 1
ATOM 7657 N N . ARG B 1 425 ? -22.859 -46.438 7.148 1 91.56 425 ARG B N 1
ATOM 7658 C CA . ARG B 1 425 ? -24.078 -47.125 7.598 1 91.56 425 ARG B CA 1
ATOM 7659 C C . ARG B 1 425 ? -25.141 -46.125 8.023 1 91.56 425 ARG B C 1
ATOM 7661 O O . ARG B 1 425 ? -24.828 -45 8.391 1 91.56 425 ARG B O 1
ATOM 7668 N N . ASP B 1 426 ? -26.266 -46.562 7.949 1 90.88 426 ASP B N 1
ATOM 7669 C CA . ASP B 1 426 ? -27.406 -45.688 8.211 1 90.88 426 ASP B CA 1
ATOM 7670 C C . ASP B 1 426 ? -27.297 -45.031 9.602 1 90.88 426 ASP B C 1
ATOM 7672 O O . ASP B 1 426 ? -27.578 -43.875 9.781 1 90.88 426 ASP B O 1
ATOM 7676 N N . ASP B 1 427 ? -26.922 -45.844 10.531 1 91.56 427 ASP B N 1
ATOM 7677 C CA . ASP B 1 427 ? -26.797 -45.344 11.891 1 91.56 427 ASP B CA 1
ATOM 7678 C C . ASP B 1 427 ? -25.703 -44.281 11.992 1 91.56 427 ASP B C 1
ATOM 7680 O O . ASP B 1 427 ? -25.875 -43.25 12.656 1 91.56 427 ASP B O 1
ATOM 7684 N N . GLU B 1 428 ? -24.625 -44.562 11.336 1 92.06 428 GLU B N 1
ATOM 7685 C CA . GLU B 1 428 ? -23.516 -43.625 11.328 1 92.06 428 GLU B CA 1
ATOM 7686 C C . GLU B 1 428 ? -23.891 -42.344 10.594 1 92.06 428 GLU B C 1
ATOM 7688 O O . GLU B 1 428 ? -23.516 -41.25 11.016 1 92.06 428 GLU B O 1
ATOM 7693 N N . LYS B 1 429 ? -24.625 -42.469 9.578 1 93 429 LYS B N 1
ATOM 7694 C CA . LYS B 1 429 ? -25.078 -41.312 8.797 1 93 429 LYS B CA 1
ATOM 7695 C C . LYS B 1 429 ? -25.984 -40.406 9.633 1 93 429 LYS B C 1
ATOM 7697 O O . LYS B 1 429 ? -25.875 -39.188 9.57 1 93 429 LYS B O 1
ATOM 7702 N N . GLN B 1 430 ? -26.812 -41.062 10.336 1 93.56 430 GLN B N 1
ATOM 7703 C CA . GLN B 1 430 ? -27.734 -40.281 11.172 1 93.56 430 GLN B CA 1
ATOM 7704 C C . GLN B 1 430 ? -26.969 -39.531 12.258 1 93.56 430 GLN B C 1
ATOM 7706 O O . GLN B 1 430 ? -27.328 -38.406 12.586 1 93.56 430 GLN B O 1
ATOM 7711 N N . LYS B 1 431 ? -26.016 -40.156 12.812 1 94.31 431 LYS B N 1
ATOM 7712 C CA . LYS B 1 431 ? -25.188 -39.469 13.82 1 94.31 431 LYS B CA 1
ATOM 7713 C C . LYS B 1 431 ? -24.438 -38.281 13.219 1 94.31 431 LYS B C 1
ATOM 7715 O O . LYS B 1 431 ? -24.328 -37.25 13.852 1 94.31 431 LYS B O 1
ATOM 7720 N N . MET B 1 432 ? -23.969 -38.5 12.031 1 93.44 432 MET B N 1
ATOM 7721 C CA . MET B 1 432 ? -23.234 -37.438 11.344 1 93.44 432 MET B CA 1
ATOM 7722 C C . MET B 1 432 ? -24.156 -36.281 10.984 1 93.44 432 MET B C 1
ATOM 7724 O O . MET B 1 432 ? -23.766 -35.125 11.086 1 93.44 432 MET B O 1
ATOM 7728 N N . ILE B 1 433 ? -25.344 -36.562 10.664 1 95.25 433 ILE B N 1
ATOM 7729 C CA . ILE B 1 433 ? -26.312 -35.562 10.305 1 95.25 433 ILE B CA 1
ATOM 7730 C C . ILE B 1 433 ? -26.703 -34.75 11.547 1 95.25 433 ILE B C 1
ATOM 7732 O O . ILE B 1 433 ? -26.859 -33.531 11.484 1 95.25 433 ILE B O 1
ATOM 7736 N N . SER B 1 434 ? -26.812 -35.469 12.586 1 95.69 434 SER B N 1
ATOM 7737 C CA . SER B 1 434 ? -27.109 -34.781 13.836 1 95.69 434 SER B CA 1
ATOM 7738 C C . SER B 1 434 ? -25.969 -33.875 14.258 1 95.69 434 SER B C 1
ATOM 7740 O O . SER B 1 434 ? -26.188 -32.719 14.68 1 95.69 434 SER B O 1
ATOM 7742 N N . ALA B 1 435 ? -24.781 -34.375 14.18 1 95.44 435 ALA B N 1
ATOM 7743 C CA . ALA B 1 435 ? -23.609 -33.594 14.5 1 95.44 435 ALA B CA 1
ATOM 7744 C C . ALA B 1 435 ? -23.516 -32.344 13.594 1 95.44 435 ALA B C 1
ATOM 7746 O O . ALA B 1 435 ? -23.125 -31.266 14.039 1 95.44 435 ALA B O 1
ATOM 7747 N N . LEU B 1 436 ? -23.828 -32.531 12.367 1 96.31 436 LEU B N 1
ATOM 7748 C CA . LEU B 1 436 ? -23.828 -31.438 11.398 1 96.31 436 LEU B CA 1
ATOM 7749 C C . LEU B 1 436 ? -24.844 -30.359 11.805 1 96.31 436 LEU B C 1
ATOM 7751 O O . LEU B 1 436 ? -24.547 -29.172 11.742 1 96.31 436 LEU B O 1
ATOM 7755 N N . GLY B 1 437 ? -25.969 -30.797 12.203 1 96.62 437 GLY B N 1
ATOM 7756 C CA . GLY B 1 437 ? -26.984 -29.859 12.656 1 96.62 437 GLY B CA 1
ATOM 7757 C C . GLY B 1 437 ? -26.531 -29.031 13.859 1 96.62 437 GLY B C 1
ATOM 7758 O O . GLY B 1 437 ? -26.828 -27.828 13.93 1 96.62 437 GLY B O 1
ATOM 7759 N N . GLU B 1 438 ? -25.859 -29.672 14.711 1 96.94 438 GLU B N 1
ATOM 7760 C CA . GLU B 1 438 ? -25.359 -28.984 15.891 1 96.94 438 GLU B CA 1
ATOM 7761 C C . GLU B 1 438 ? -24.281 -27.953 15.523 1 96.94 438 GLU B C 1
ATOM 7763 O O . GLU B 1 438 ? -24.266 -26.844 16.062 1 96.94 438 GLU B O 1
ATOM 7768 N N . LEU B 1 439 ? -23.391 -28.391 14.656 1 96.69 439 LEU B N 1
ATOM 7769 C CA . LEU B 1 439 ? -22.328 -27.5 14.203 1 96.69 439 LEU B CA 1
ATOM 7770 C C . LEU B 1 439 ? -22.891 -26.312 13.445 1 96.69 439 LEU B C 1
ATOM 7772 O O . LEU B 1 439 ? -22.422 -25.172 13.594 1 96.69 439 LEU B O 1
ATOM 7776 N N . GLU B 1 440 ? -23.891 -26.516 12.68 1 97.19 440 GLU B N 1
ATOM 7777 C CA . GLU B 1 440 ? -24.547 -25.438 11.938 1 97.19 440 GLU B CA 1
ATOM 7778 C C . GLU B 1 440 ? -25.219 -24.453 12.883 1 97.19 440 GLU B C 1
ATOM 7780 O O . GLU B 1 440 ? -25.188 -23.234 12.648 1 97.19 440 GLU B O 1
ATOM 7785 N N . SER B 1 441 ? -25.766 -25 13.898 1 96.69 441 SER B N 1
ATOM 7786 C CA . SER B 1 441 ? -26.375 -24.141 14.914 1 96.69 441 SER B CA 1
ATOM 7787 C C . SER B 1 441 ? -25.312 -23.297 15.617 1 96.69 441 SER B C 1
ATOM 7789 O O . SER B 1 441 ? -25.531 -22.109 15.883 1 96.69 441 SER B O 1
ATOM 7791 N N . GLN B 1 442 ? -24.266 -23.906 15.898 1 95.81 442 GLN B N 1
ATOM 7792 C CA . GLN B 1 442 ? -23.156 -23.188 16.531 1 95.81 442 GLN B CA 1
ATOM 7793 C C . GLN B 1 442 ? -22.609 -22.094 15.625 1 95.81 442 GLN B C 1
ATOM 7795 O O . GLN B 1 442 ? -22.328 -20.984 16.078 1 95.81 442 GLN B O 1
ATOM 7800 N N . ARG B 1 443 ? -22.391 -22.406 14.398 1 95.5 443 ARG B N 1
ATOM 7801 C CA . ARG B 1 443 ? -21.938 -21.438 13.406 1 95.5 443 ARG B CA 1
ATOM 7802 C C . ARG B 1 443 ? -22.875 -20.234 13.336 1 95.5 443 ARG B C 1
ATOM 7804 O O . ARG B 1 443 ? -22.438 -19.078 13.344 1 95.5 443 ARG B O 1
ATOM 7811 N N . ASP B 1 444 ? -24.172 -20.469 13.312 1 96.12 444 ASP B N 1
ATOM 7812 C CA . ASP B 1 444 ? -25.156 -19.406 13.188 1 96.12 444 ASP B CA 1
ATOM 7813 C C . ASP B 1 444 ? -25.188 -18.531 14.438 1 96.12 444 ASP B C 1
ATOM 7815 O O . ASP B 1 444 ? -25.344 -17.312 14.336 1 96.12 444 ASP B O 1
ATOM 7819 N N . GLN B 1 445 ? -25 -19.172 15.539 1 94.88 445 GLN B N 1
ATOM 7820 C CA . GLN B 1 445 ? -24.938 -18.406 16.781 1 94.88 445 GLN B CA 1
ATOM 7821 C C . GLN B 1 445 ? -23.703 -17.5 16.812 1 94.88 445 GLN B C 1
ATOM 7823 O O . GLN B 1 445 ? -23.797 -16.328 17.172 1 94.88 445 GLN B O 1
ATOM 7828 N N . ALA B 1 446 ? -22.594 -18.078 16.422 1 93.75 446 ALA B N 1
ATOM 7829 C CA . ALA B 1 446 ? -21.359 -17.297 16.375 1 93.75 446 ALA B CA 1
ATOM 7830 C C . ALA B 1 446 ? -21.453 -16.156 15.359 1 93.75 446 ALA B C 1
ATOM 7832 O O . ALA B 1 446 ? -20.969 -15.055 15.602 1 93.75 446 ALA B O 1
ATOM 7833 N N . ARG B 1 447 ? -22.047 -16.453 14.273 1 94.5 447 ARG B N 1
ATOM 7834 C CA . ARG B 1 447 ? -22.234 -15.469 13.211 1 94.5 447 ARG B CA 1
ATOM 7835 C C . ARG B 1 447 ? -23.109 -14.312 13.68 1 94.5 447 ARG B C 1
ATOM 7837 O O . ARG B 1 447 ? -22.781 -13.148 13.461 1 94.5 447 ARG B O 1
ATOM 7844 N N . LEU B 1 448 ? -24.203 -14.617 14.305 1 95.25 448 LEU B N 1
ATOM 7845 C CA . LEU B 1 448 ? -25.125 -13.602 14.781 1 95.25 448 LEU B CA 1
ATOM 7846 C C . LEU B 1 448 ? -24.484 -12.742 15.859 1 95.25 448 LEU B C 1
ATOM 7848 O O . LEU B 1 448 ? -24.641 -11.516 15.867 1 95.25 448 LEU B O 1
ATOM 7852 N N . ALA B 1 449 ? -23.781 -13.422 16.734 1 93.94 449 ALA B N 1
ATOM 7853 C CA . ALA B 1 449 ? -23.078 -12.695 17.781 1 93.94 449 ALA B CA 1
ATOM 7854 C C . ALA B 1 449 ? -22.016 -11.766 17.188 1 93.94 449 ALA B C 1
ATOM 7856 O O . ALA B 1 449 ? -21.844 -10.633 17.641 1 93.94 449 ALA B O 1
ATOM 7857 N N . HIS B 1 450 ? -21.297 -12.266 16.25 1 94 450 HIS B N 1
ATOM 7858 C CA . HIS B 1 450 ? -20.281 -11.484 15.562 1 94 450 HIS B CA 1
ATOM 7859 C C . HIS B 1 450 ? -20.875 -10.273 14.852 1 94 450 HIS B C 1
ATOM 7861 O O . HIS B 1 450 ? -20.344 -9.164 14.945 1 94 450 HIS B O 1
ATOM 7867 N N . GLN B 1 451 ? -21.953 -10.469 14.18 1 92.62 451 GLN B N 1
ATOM 7868 C CA . GLN B 1 451 ? -22.609 -9.406 13.43 1 92.62 451 GLN B CA 1
ATOM 7869 C C . GLN B 1 451 ? -23.109 -8.305 14.367 1 92.62 451 GLN B C 1
ATOM 7871 O O . GLN B 1 451 ? -22.953 -7.117 14.062 1 92.62 451 GLN B O 1
ATOM 7876 N N . GLN B 1 452 ? -23.656 -8.719 15.453 1 93.62 452 GLN B N 1
ATOM 7877 C CA . GLN B 1 452 ? -24.172 -7.754 16.422 1 93.62 452 GLN B CA 1
ATOM 7878 C C . GLN B 1 452 ? -23.047 -6.945 17.047 1 93.62 452 GLN B C 1
ATOM 7880 O O . GLN B 1 452 ? -23.141 -5.719 17.156 1 93.62 452 GLN B O 1
ATOM 7885 N N . ALA B 1 453 ? -22.031 -7.648 17.406 1 92.44 453 ALA B N 1
ATOM 7886 C CA . ALA B 1 453 ? -20.875 -6.969 18.016 1 92.44 453 ALA B CA 1
ATOM 7887 C C . ALA B 1 453 ? -20.203 -6.031 17.016 1 92.44 453 ALA B C 1
ATOM 7889 O O . ALA B 1 453 ? -19.766 -4.938 17.375 1 92.44 453 ALA B O 1
ATOM 7890 N N . GLN B 1 454 ? -20.109 -6.445 15.828 1 92.44 454 GLN B N 1
ATOM 7891 C CA . GLN B 1 454 ? -19.516 -5.633 14.773 1 92.44 454 GLN B CA 1
ATOM 7892 C C . GLN B 1 454 ? -20.344 -4.371 14.523 1 92.44 454 GLN B C 1
ATOM 7894 O O . GLN B 1 454 ? -19.781 -3.291 14.312 1 92.44 454 GLN B O 1
ATOM 7899 N N . ARG B 1 455 ? -21.594 -4.523 14.508 1 93 455 ARG B N 1
ATOM 7900 C CA . ARG B 1 455 ? -22.484 -3.389 14.312 1 93 455 ARG B CA 1
ATOM 7901 C C . ARG B 1 455 ? -22.359 -2.393 15.461 1 93 455 ARG B C 1
ATOM 7903 O O . ARG B 1 455 ? -22.344 -1.181 15.242 1 93 455 ARG B O 1
ATOM 7910 N N . GLU B 1 456 ? -22.312 -2.908 16.609 1 93.69 456 GLU B N 1
ATOM 7911 C CA . GLU B 1 456 ? -22.156 -2.051 17.781 1 93.69 456 GLU B CA 1
ATOM 7912 C C . GLU B 1 456 ? -20.844 -1.276 17.734 1 93.69 456 GLU B C 1
ATOM 7914 O O . GLU B 1 456 ? -20.812 -0.075 18 1 93.69 456 GLU B O 1
ATOM 7919 N N . CYS B 1 457 ? -19.844 -1.988 17.406 1 92.69 457 CYS B N 1
ATOM 7920 C CA . CYS B 1 457 ? -18.531 -1.352 17.281 1 92.69 457 CYS B CA 1
ATOM 7921 C C . CYS B 1 457 ? -18.547 -0.272 16.203 1 92.69 457 CYS B C 1
ATOM 7923 O O . CYS B 1 457 ? -18.031 0.824 16.406 1 92.69 457 CYS B O 1
ATOM 7925 N N . HIS B 1 458 ? -19.156 -0.573 15.117 1 93.75 458 HIS B N 1
ATOM 7926 C CA . HIS B 1 458 ? -19.297 0.354 14 1 93.75 458 HIS B CA 1
ATOM 7927 C C . HIS B 1 458 ? -20 1.64 14.43 1 93.75 458 HIS B C 1
ATOM 7929 O O . HIS B 1 458 ? -19.5 2.738 14.156 1 93.75 458 HIS B O 1
ATOM 7935 N N . GLN B 1 459 ? -21.031 1.534 15.18 1 94.88 459 GLN B N 1
ATOM 7936 C CA . GLN B 1 459 ? -21.875 2.666 15.555 1 94.88 459 GLN B CA 1
ATOM 7937 C C . GLN B 1 459 ? -21.219 3.502 16.641 1 94.88 459 GLN B C 1
ATOM 7939 O O . GLN B 1 459 ? -21.484 4.699 16.766 1 94.88 459 GLN B O 1
ATOM 7944 N N . LYS B 1 460 ? -20.359 2.865 17.375 1 94.69 460 LYS B N 1
ATOM 7945 C CA . LYS B 1 460 ? -19.641 3.598 18.406 1 94.69 460 LYS B CA 1
ATOM 7946 C C . LYS B 1 460 ? -18.672 4.598 17.812 1 94.69 460 LYS B C 1
ATOM 7948 O O . LYS B 1 460 ? -18.453 5.676 18.359 1 94.69 460 LYS B O 1
ATOM 7953 N N . PHE B 1 461 ? -18.141 4.258 16.703 1 95.5 461 PHE B N 1
ATOM 7954 C CA . PHE B 1 461 ? -17.234 5.18 16.047 1 95.5 461 PHE B CA 1
ATOM 7955 C C . PHE B 1 461 ? -18 6.234 15.258 1 95.5 461 PHE B C 1
ATOM 7957 O O . PHE B 1 461 ? -17.688 7.422 15.336 1 95.5 461 PHE B O 1
ATOM 7964 N N . HIS B 1 462 ? -18.922 5.844 14.508 1 95.56 462 HIS B N 1
ATOM 7965 C CA . HIS B 1 462 ? -19.812 6.699 13.742 1 95.56 462 HIS B CA 1
ATOM 7966 C C . HIS B 1 462 ? -21.094 5.949 13.359 1 95.56 462 HIS B C 1
ATOM 7968 O O . HIS B 1 462 ? -21.016 4.836 12.828 1 95.56 462 HIS B O 1
ATOM 7974 N N . LYS B 1 463 ? -22.156 6.527 13.539 1 94.69 463 LYS B N 1
ATOM 7975 C CA . LYS B 1 463 ? -23.438 5.855 13.367 1 94.69 463 LYS B CA 1
ATOM 7976 C C . LYS B 1 463 ? -23.625 5.367 11.938 1 94.69 463 LYS B C 1
ATOM 7978 O O . LYS B 1 463 ? -24.219 4.316 11.703 1 94.69 463 LYS B O 1
ATOM 7983 N N . ILE B 1 464 ? -23.047 6.094 11.039 1 95.38 464 ILE B N 1
ATOM 7984 C CA . ILE B 1 464 ? -23.297 5.789 9.641 1 95.38 464 ILE B CA 1
ATOM 7985 C C . ILE B 1 464 ? -22.062 5.145 9.016 1 95.38 464 ILE B C 1
ATOM 7987 O O . ILE B 1 464 ? -22.141 4.047 8.461 1 95.38 464 ILE B O 1
ATOM 7991 N N . TRP B 1 465 ? -20.891 5.766 9.18 1 96.75 465 TRP B N 1
ATOM 7992 C CA . TRP B 1 465 ? -19.734 5.426 8.359 1 96.75 465 TRP B CA 1
ATOM 7993 C C . TRP B 1 465 ? -18.734 4.602 9.148 1 96.75 465 TRP B C 1
ATOM 7995 O O . TRP B 1 465 ? -17.781 4.047 8.578 1 96.75 465 TRP B O 1
ATOM 8005 N N . GLY B 1 466 ? -18.844 4.48 10.469 1 96.38 466 GLY B N 1
ATOM 8006 C CA . GLY B 1 466 ? -17.953 3.686 11.289 1 96.38 466 GLY B CA 1
ATOM 8007 C C . GLY B 1 466 ? -16.594 4.344 11.508 1 96.38 466 GLY B C 1
ATOM 8008 O O . GLY B 1 466 ? -16.5 5.574 11.516 1 96.38 466 GLY B O 1
ATOM 8009 N N . GLN B 1 467 ? -15.641 3.564 11.812 1 95.88 467 GLN B N 1
ATOM 8010 C CA . GLN B 1 467 ? -14.289 4.031 12.117 1 95.88 467 GLN B CA 1
ATOM 8011 C C . GLN B 1 467 ? -13.656 4.703 10.898 1 95.88 467 GLN B C 1
ATOM 8013 O O . GLN B 1 467 ? -13.781 4.207 9.773 1 95.88 467 GLN B O 1
ATOM 8018 N N . LEU B 1 468 ? -13 5.797 11.117 1 96.44 468 LEU B N 1
ATOM 8019 C CA . LEU B 1 468 ? -12.398 6.551 10.023 1 96.44 468 LEU B CA 1
ATOM 8020 C C . LEU B 1 468 ? -11.305 5.738 9.336 1 96.44 468 LEU B C 1
ATOM 8022 O O . LEU B 1 468 ? -11.289 5.617 8.109 1 96.44 468 LEU B O 1
ATOM 8026 N N . MET B 1 469 ? -10.461 5.082 10.125 1 96.62 469 MET B N 1
ATOM 8027 C CA . MET B 1 469 ? -9.25 4.477 9.594 1 96.62 469 MET B CA 1
ATOM 8028 C C . MET B 1 469 ? -9.484 3.014 9.234 1 96.62 469 MET B C 1
ATOM 8030 O O . MET B 1 469 ? -8.562 2.318 8.797 1 96.62 469 MET B O 1
ATOM 8034 N N . LYS B 1 470 ? -10.75 2.562 9.367 1 95.56 470 LYS B N 1
ATOM 8035 C CA . LYS B 1 470 ? -11.055 1.166 9.062 1 95.56 470 LYS B CA 1
ATOM 8036 C C . LYS B 1 470 ? -12.367 1.044 8.289 1 95.56 470 LYS B C 1
ATOM 8038 O O . LYS B 1 470 ? -13.242 1.904 8.398 1 95.56 470 LYS B O 1
ATOM 8043 N N . THR B 1 471 ? -12.438 0.079 7.5 1 94.5 471 THR B N 1
ATOM 8044 C CA . THR B 1 471 ? -13.656 -0.456 6.898 1 94.5 471 THR B CA 1
ATOM 8045 C C . THR B 1 471 ? -13.75 -1.963 7.117 1 94.5 471 THR B C 1
ATOM 8047 O O . THR B 1 471 ? -13.125 -2.74 6.391 1 94.5 471 THR B O 1
ATOM 8050 N N . GLY B 1 472 ? -14.547 -2.344 8.094 1 89.69 472 GLY B N 1
ATOM 8051 C CA . GLY B 1 472 ? -14.477 -3.723 8.547 1 89.69 472 GLY B CA 1
ATOM 8052 C C . GLY B 1 472 ? -13.172 -4.051 9.25 1 89.69 472 GLY B C 1
ATOM 8053 O O . GLY B 1 472 ? -12.773 -3.359 10.188 1 89.69 472 GLY B O 1
ATOM 8054 N N . TYR B 1 473 ? -12.492 -5.043 8.75 1 88.94 473 TYR B N 1
ATOM 8055 C CA . TYR B 1 473 ? -11.234 -5.469 9.352 1 88.94 473 TYR B CA 1
ATOM 8056 C C . TYR B 1 473 ? -10.047 -4.895 8.586 1 88.94 473 TYR B C 1
ATOM 8058 O O . TYR B 1 473 ? -8.898 -5.031 9.016 1 88.94 473 TYR B O 1
ATOM 8066 N N . GLN B 1 474 ? -10.344 -4.254 7.527 1 94.25 474 GLN B N 1
ATOM 8067 C CA . GLN B 1 474 ? -9.289 -3.719 6.676 1 94.25 474 GLN B CA 1
ATOM 8068 C C . GLN B 1 474 ? -9.164 -2.205 6.828 1 94.25 474 GLN B C 1
ATOM 8070 O O . GLN B 1 474 ? -10.125 -1.54 7.238 1 94.25 474 GLN B O 1
ATOM 8075 N N . ASN B 1 475 ? -8.008 -1.699 6.516 1 96.31 475 ASN B N 1
ATOM 8076 C CA . ASN B 1 475 ? -7.836 -0.251 6.5 1 96.31 475 ASN B CA 1
ATOM 8077 C C . ASN B 1 475 ? -8.75 0.408 5.469 1 96.31 475 ASN B C 1
ATOM 8079 O O . ASN B 1 475 ? -8.984 -0.147 4.395 1 96.31 475 ASN B O 1
ATOM 8083 N N . SER B 1 476 ? -9.336 1.555 5.875 1 96.94 476 SER B N 1
ATOM 8084 C CA . SER B 1 476 ? -10.117 2.324 4.91 1 96.94 476 SER B CA 1
ATOM 8085 C C . SER B 1 476 ? -9.242 2.842 3.775 1 96.94 476 SER B C 1
ATOM 8087 O O . SER B 1 476 ? -8.008 2.803 3.865 1 96.94 476 SER B O 1
ATOM 8089 N N . ARG B 1 477 ? -9.867 3.213 2.697 1 94.56 477 ARG B N 1
ATOM 8090 C CA . ARG B 1 477 ? -9.125 3.842 1.609 1 94.56 477 ARG B CA 1
ATOM 8091 C C . ARG B 1 477 ? -8.336 5.043 2.113 1 94.56 477 ARG B C 1
ATOM 8093 O O . ARG B 1 477 ? -7.191 5.254 1.698 1 94.56 477 ARG B O 1
ATOM 8100 N N . PHE B 1 478 ? -8.938 5.844 2.994 1 95.31 478 PHE B N 1
ATOM 8101 C CA . PHE B 1 478 ? -8.273 6.992 3.596 1 95.31 478 PHE B CA 1
ATOM 8102 C C . PHE B 1 478 ? -7.031 6.555 4.367 1 95.31 478 PHE B C 1
ATOM 8104 O O . PHE B 1 478 ? -5.957 7.137 4.207 1 95.31 478 PHE B O 1
ATOM 8111 N N . ALA B 1 479 ? -7.203 5.562 5.18 1 96.44 479 ALA B N 1
ATOM 8112 C CA . ALA B 1 479 ? -6.102 5.035 5.98 1 96.44 479 ALA B CA 1
ATOM 8113 C C . ALA B 1 479 ? -4.961 4.555 5.09 1 96.44 479 ALA B C 1
ATOM 8115 O O . ALA B 1 479 ? -3.787 4.734 5.422 1 96.44 479 ALA B O 1
ATOM 8116 N N . HIS B 1 480 ? -5.328 3.889 4.078 1 94.31 480 HIS B N 1
ATOM 8117 C CA . HIS B 1 480 ? -4.328 3.395 3.137 1 94.31 480 HIS B CA 1
ATOM 8118 C C . HIS B 1 480 ? -3.508 4.539 2.553 1 94.31 480 HIS B C 1
ATOM 8120 O O . HIS B 1 480 ? -2.297 4.406 2.361 1 94.31 480 HIS B O 1
ATOM 8126 N N . GLN B 1 481 ? -4.113 5.613 2.236 1 92.62 481 GLN B N 1
ATOM 8127 C CA . GLN B 1 481 ? -3.418 6.789 1.723 1 92.62 481 GLN B CA 1
ATOM 8128 C C . GLN B 1 481 ? -2.502 7.395 2.783 1 92.62 481 GLN B C 1
ATOM 8130 O O . GLN B 1 481 ? -1.384 7.812 2.479 1 92.62 481 GLN B O 1
ATOM 8135 N N . VAL B 1 482 ? -3.012 7.438 3.959 1 94.88 482 VAL B N 1
ATOM 8136 C CA . VAL B 1 482 ? -2.203 7.957 5.059 1 94.88 482 VAL B CA 1
ATOM 8137 C C . VAL B 1 482 ? -0.935 7.117 5.207 1 94.88 482 VAL B C 1
ATOM 8139 O O . VAL B 1 482 ? 0.167 7.664 5.312 1 94.88 482 VAL B O 1
ATOM 8142 N N . GLU B 1 483 ? -1.098 5.852 5.18 1 93.38 483 GLU B N 1
ATOM 8143 C CA . GLU B 1 483 ? 0.021 4.93 5.352 1 93.38 483 GLU B CA 1
ATOM 8144 C C . GLU B 1 483 ? 1.029 5.066 4.215 1 93.38 483 GLU B C 1
ATOM 8146 O O . GLU B 1 483 ? 2.236 4.945 4.43 1 93.38 483 GLU B O 1
ATOM 8151 N N . ARG B 1 484 ? 0.561 5.324 3.115 1 89.38 484 ARG B N 1
ATOM 8152 C CA . ARG B 1 484 ? 1.411 5.324 1.93 1 89.38 484 ARG B CA 1
ATOM 8153 C C . ARG B 1 484 ? 2.143 6.656 1.782 1 89.38 484 ARG B C 1
ATOM 8155 O O . ARG B 1 484 ? 3.307 6.688 1.382 1 89.38 484 ARG B O 1
ATOM 8162 N N . PHE B 1 485 ? 1.478 7.742 2.178 1 90.31 485 PHE B N 1
ATOM 8163 C CA . PHE B 1 485 ? 2.027 9.016 1.732 1 90.31 485 PHE B CA 1
ATOM 8164 C C . PHE B 1 485 ? 2.479 9.859 2.922 1 90.31 485 PHE B C 1
ATOM 8166 O O . PHE B 1 485 ? 3.266 10.797 2.766 1 90.31 485 PHE B O 1
ATOM 8173 N N . ALA B 1 486 ? 1.96 9.586 4.059 1 95.44 486 ALA B N 1
ATOM 8174 C CA . ALA B 1 486 ? 2.385 10.352 5.227 1 95.44 486 ALA B CA 1
ATOM 8175 C C . ALA B 1 486 ? 3.502 9.633 5.977 1 95.44 486 ALA B C 1
ATOM 8177 O O . ALA B 1 486 ? 3.326 8.5 6.43 1 95.44 486 ALA B O 1
ATOM 8178 N N . CYS B 1 487 ? 4.625 10.305 6.129 1 96.5 487 CYS B N 1
ATOM 8179 C CA . CYS B 1 487 ? 5.664 9.727 6.977 1 96.5 487 CYS B CA 1
ATOM 8180 C C . CYS B 1 487 ? 5.219 9.688 8.43 1 96.5 487 CYS B C 1
ATOM 8182 O O . CYS B 1 487 ? 5.422 8.688 9.125 1 96.5 487 CYS B O 1
ATOM 8184 N N . LEU B 1 488 ? 4.652 10.773 8.828 1 97.94 488 LEU B N 1
ATOM 8185 C CA . LEU B 1 488 ? 4.078 10.93 10.164 1 97.94 488 LEU B CA 1
ATOM 8186 C C . LEU B 1 488 ? 2.625 11.383 10.078 1 97.94 488 LEU B C 1
ATOM 8188 O O . LEU B 1 488 ? 2.207 11.961 9.062 1 97.94 488 LEU B O 1
ATOM 8192 N N . TYR B 1 489 ? 1.841 11.094 11.062 1 97.75 489 TYR B N 1
ATOM 8193 C CA . TYR B 1 489 ? 0.5 11.656 11.172 1 97.75 489 TYR B CA 1
ATOM 8194 C C . TYR B 1 489 ? 0.102 11.828 12.641 1 97.75 489 TYR B C 1
ATOM 8196 O O . TYR B 1 489 ? 0.613 11.117 13.508 1 97.75 489 TYR B O 1
ATOM 8204 N N . THR B 1 490 ? -0.692 12.75 12.906 1 98.06 490 THR B N 1
ATOM 8205 C CA . THR B 1 490 ? -1.084 13.133 14.258 1 98.06 490 THR B CA 1
ATOM 8206 C C . THR B 1 490 ? -2.42 13.875 14.242 1 98.06 490 THR B C 1
ATOM 8208 O O . THR B 1 490 ? -2.941 14.203 13.18 1 98.06 490 TH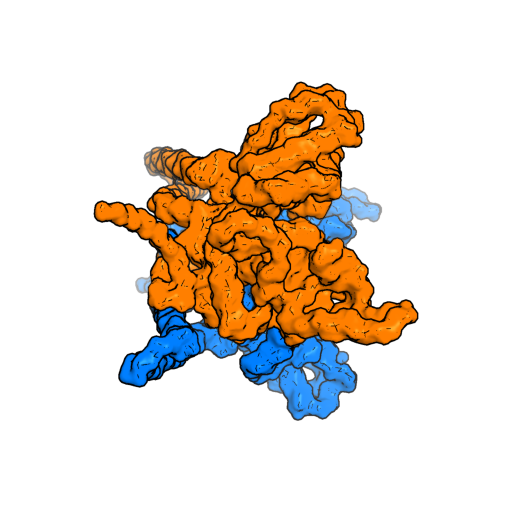R B O 1
ATOM 8211 N N . SER B 1 491 ? -3.004 14.07 15.383 1 97.19 491 SER B N 1
ATOM 8212 C CA . SER B 1 491 ? -4.305 14.719 15.5 1 97.19 491 SER B CA 1
ATOM 8213 C C . SER B 1 491 ? -4.184 16.234 15.328 1 97.19 491 SER B C 1
ATOM 8215 O O . SER B 1 491 ? -5.062 16.875 14.742 1 97.19 491 SER B O 1
ATOM 8217 N N . GLN B 1 492 ? -3.098 16.797 15.898 1 97 492 GLN B N 1
ATOM 8218 C CA . GLN B 1 492 ? -2.873 18.234 15.859 1 97 492 GLN B CA 1
ATOM 8219 C C . GLN B 1 492 ? -1.41 18.547 15.57 1 97 492 GLN B C 1
ATOM 8221 O O . GLN B 1 492 ? -0.511 17.844 16.031 1 97 492 GLN B O 1
ATOM 8226 N N . VAL B 1 493 ? -1.267 19.656 14.859 1 97.62 493 VAL B N 1
ATOM 8227 C CA . VAL B 1 493 ? 0.088 20.062 14.477 1 97.62 493 VAL B CA 1
ATOM 8228 C C . VAL B 1 493 ? 0.896 20.391 15.734 1 97.62 493 VAL B C 1
ATOM 8230 O O . VAL B 1 493 ? 2.096 20.109 15.797 1 97.62 493 VAL B O 1
ATOM 8233 N N . SER B 1 494 ? 0.258 20.953 16.766 1 96.12 494 SER B N 1
ATOM 8234 C CA . SER B 1 494 ? 0.953 21.422 17.953 1 96.12 494 SER B CA 1
ATOM 8235 C C . SER B 1 494 ? 1.5 20.266 18.766 1 96.12 494 SER B C 1
ATOM 8237 O O . SER B 1 494 ? 2.287 20.453 19.703 1 96.12 494 SER B O 1
ATOM 8239 N N . ASN B 1 495 ? 1.104 19.031 18.422 1 96.62 495 ASN B N 1
ATOM 8240 C CA . ASN B 1 495 ? 1.689 17.859 19.078 1 96.62 495 ASN B CA 1
ATOM 8241 C C . ASN B 1 495 ? 3.195 17.797 18.844 1 96.62 495 ASN B C 1
ATOM 8243 O O . ASN B 1 495 ? 3.91 17.125 19.594 1 96.62 495 ASN B O 1
ATOM 8247 N N . LEU B 1 496 ? 3.666 18.484 17.859 1 97.12 496 LEU B N 1
ATOM 8248 C CA . LEU B 1 496 ? 5.102 18.594 17.625 1 97.12 496 LEU B CA 1
ATOM 8249 C C . LEU B 1 496 ? 5.805 19.219 18.828 1 97.12 496 LEU B C 1
ATOM 8251 O O . LEU B 1 496 ? 6.992 18.969 19.062 1 97.12 496 LEU B O 1
ATOM 8255 N N . SER B 1 497 ? 5.055 20.047 19.609 1 95.69 497 SER B N 1
ATOM 8256 C CA . SER B 1 497 ? 5.637 20.734 20.766 1 95.69 497 SER B CA 1
ATOM 8257 C C . SER B 1 497 ? 5.891 19.766 21.922 1 95.69 497 SER B C 1
ATOM 8259 O O . SER B 1 497 ? 6.598 20.109 22.859 1 95.69 497 SER B O 1
ATOM 8261 N N . LEU B 1 498 ? 5.387 18.562 21.812 1 94.94 498 LEU B N 1
ATOM 8262 C CA . LEU B 1 498 ? 5.492 17.594 22.891 1 94.94 498 LEU B CA 1
ATOM 8263 C C . LEU B 1 498 ? 6.691 16.672 22.672 1 94.94 498 LEU B C 1
ATOM 8265 O O . LEU B 1 498 ? 6.984 15.828 23.516 1 94.94 498 LEU B O 1
ATOM 8269 N N . TYR B 1 499 ? 7.379 16.844 21.578 1 95.19 499 TYR B N 1
ATOM 8270 C CA . TYR B 1 499 ? 8.516 16 21.219 1 95.19 499 TYR B CA 1
ATOM 8271 C C . TYR B 1 499 ? 9.773 16.828 21.031 1 95.19 499 TYR B C 1
ATOM 8273 O O . TYR B 1 499 ? 9.703 18.016 20.703 1 95.19 499 TYR B O 1
ATOM 8281 N N . SER B 1 500 ? 10.906 16.094 21.234 1 94.75 500 SER B N 1
ATOM 8282 C CA . SER B 1 500 ? 12.18 16.734 20.922 1 94.75 500 SER B CA 1
ATOM 8283 C C . SER B 1 500 ? 12.258 17.141 19.453 1 94.75 500 SER B C 1
ATOM 8285 O O . SER B 1 500 ? 11.852 16.391 18.578 1 94.75 500 SER B O 1
ATOM 8287 N N . PRO B 1 501 ? 12.75 18.344 19.172 1 95.5 501 PRO B N 1
ATOM 8288 C CA . PRO B 1 501 ? 12.953 18.75 17.781 1 95.5 501 PRO B CA 1
ATOM 8289 C C . PRO B 1 501 ? 13.969 17.875 17.047 1 95.5 501 PRO B C 1
ATOM 8291 O O . PRO B 1 501 ? 14.07 17.922 15.828 1 95.5 501 PRO B O 1
ATOM 8294 N N . ASP B 1 502 ? 14.688 17.047 17.812 1 95.94 502 ASP B N 1
ATOM 8295 C CA . ASP B 1 502 ? 15.68 16.156 17.219 1 95.94 502 ASP B CA 1
ATOM 8296 C C . ASP B 1 502 ? 15.195 14.703 17.266 1 95.94 502 ASP B C 1
ATOM 8298 O O . ASP B 1 502 ? 15.984 13.773 17.078 1 95.94 502 ASP B O 1
ATOM 8302 N N . LYS B 1 503 ? 13.969 14.57 17.484 1 96.62 503 LYS B N 1
ATOM 8303 C CA . LYS B 1 503 ? 13.398 13.234 17.656 1 96.62 503 LYS B CA 1
ATOM 8304 C C . LYS B 1 503 ? 13.633 12.367 16.422 1 96.62 503 LYS B C 1
ATOM 8306 O O . LYS B 1 503 ? 13.523 12.852 15.289 1 96.62 503 LYS B O 1
ATOM 8311 N N . TYR B 1 504 ? 14.07 11.203 16.656 1 96.38 504 TYR B N 1
ATOM 8312 C CA . TYR B 1 504 ? 14.039 10.172 15.625 1 96.38 504 TYR B CA 1
ATOM 8313 C C . TYR B 1 504 ? 12.766 9.344 15.711 1 96.38 504 TYR B C 1
ATOM 8315 O O . TYR B 1 504 ? 12.633 8.492 16.594 1 96.38 504 TYR B O 1
ATOM 8323 N N . TYR B 1 505 ? 11.875 9.633 14.789 1 96.75 505 TYR B N 1
ATOM 8324 C CA . TYR B 1 505 ? 10.641 8.859 14.734 1 96.75 505 TYR B CA 1
ATOM 8325 C C . TYR B 1 505 ? 10.867 7.512 14.055 1 96.75 505 TYR B C 1
ATOM 8327 O O . TYR B 1 505 ? 11.328 7.453 12.914 1 96.75 505 TYR B O 1
ATOM 8335 N N . ARG B 1 506 ? 10.539 6.484 14.742 1 94.19 506 ARG B N 1
ATOM 8336 C CA . ARG B 1 506 ? 10.734 5.133 14.227 1 94.19 506 ARG B CA 1
ATOM 8337 C C . ARG B 1 506 ? 9.406 4.402 14.078 1 94.19 506 ARG B C 1
ATOM 8339 O O . ARG B 1 506 ? 8.57 4.43 14.984 1 94.19 506 ARG B O 1
ATOM 8346 N N . PRO B 1 507 ? 9.258 3.785 12.953 1 92.19 507 PRO B N 1
ATOM 8347 C CA . PRO B 1 507 ? 8.016 3.035 12.758 1 92.19 507 PRO B CA 1
ATOM 8348 C C . PRO B 1 507 ? 8.039 1.668 13.438 1 92.19 507 PRO B C 1
ATOM 8350 O O . PRO B 1 507 ? 9.117 1.143 13.742 1 92.19 507 PRO B O 1
ATOM 8353 N N . SER B 1 508 ? 6.84 1.223 13.656 1 87.81 508 SER B N 1
ATOM 8354 C CA . SER B 1 508 ? 6.73 -0.175 14.055 1 87.81 508 SER B CA 1
ATOM 8355 C C . SER B 1 508 ? 7.055 -1.113 12.898 1 87.81 508 SER B C 1
ATOM 8357 O O . SER B 1 508 ? 7.082 -0.691 11.742 1 87.81 508 SER B O 1
ATOM 8359 N N . GLU B 1 509 ? 7.375 -2.281 13.266 1 88.69 509 GLU B N 1
ATOM 8360 C CA . GLU B 1 509 ? 7.574 -3.295 12.234 1 88.69 509 GLU B CA 1
ATOM 8361 C C . GLU B 1 509 ? 6.297 -3.516 11.43 1 88.69 509 GLU B C 1
ATOM 8363 O O . GLU B 1 509 ? 5.191 -3.434 11.969 1 88.69 509 GLU B O 1
ATOM 8368 N N . ASP B 1 510 ? 6.496 -3.674 10.156 1 90.44 510 ASP B N 1
ATOM 8369 C CA . ASP B 1 510 ? 5.367 -4.09 9.328 1 90.44 510 ASP B CA 1
ATOM 8370 C C . ASP B 1 510 ? 5.023 -5.559 9.57 1 90.44 510 ASP B C 1
ATOM 8372 O O . ASP B 1 510 ? 5.902 -6.363 9.891 1 90.44 510 ASP B O 1
ATOM 8376 N N . PHE B 1 511 ? 3.719 -5.855 9.367 1 88.75 511 PHE B N 1
ATOM 8377 C CA . PHE B 1 511 ? 3.309 -7.246 9.531 1 88.75 511 PHE B CA 1
ATOM 8378 C C . PHE B 1 511 ? 2.514 -7.719 8.32 1 88.75 511 PHE B C 1
ATOM 8380 O O . PHE B 1 511 ? 1.681 -6.98 7.789 1 88.75 511 PHE B O 1
ATOM 8387 N N . MET B 1 512 ? 2.885 -8.875 7.926 1 93.12 512 MET B N 1
ATOM 8388 C CA . MET B 1 512 ? 2.111 -9.586 6.91 1 93.12 512 MET B CA 1
ATOM 8389 C C . MET B 1 512 ? 1.326 -10.742 7.531 1 93.12 512 MET B C 1
ATOM 8391 O O . MET B 1 512 ? 1.644 -11.188 8.633 1 93.12 512 MET B O 1
ATOM 8395 N N . PRO B 1 513 ? 0.366 -11.266 6.875 1 92.62 513 PRO B N 1
ATOM 8396 C CA . PRO B 1 513 ? -0.506 -12.289 7.453 1 92.62 513 PRO B CA 1
ATOM 8397 C C . PRO B 1 513 ? 0.268 -13.5 7.973 1 92.62 513 PRO B C 1
ATOM 8399 O O . PRO B 1 513 ? -0.101 -14.086 9 1 92.62 513 PRO B O 1
ATOM 8402 N N . HIS B 1 514 ? 1.356 -13.891 7.371 1 93.38 514 HIS B N 1
ATOM 8403 C CA . HIS B 1 514 ? 2.066 -15.102 7.781 1 93.38 514 HIS B CA 1
ATOM 8404 C C . HIS B 1 514 ? 2.881 -14.852 9.047 1 93.38 514 HIS B C 1
ATOM 8406 O O . HIS B 1 514 ? 3.389 -15.797 9.656 1 93.38 514 HIS B O 1
ATOM 8412 N N . GLU B 1 515 ? 2.963 -13.641 9.398 1 90.12 515 GLU B N 1
ATOM 8413 C CA . GLU B 1 515 ? 3.758 -13.297 10.57 1 90.12 515 GLU B CA 1
ATOM 8414 C C . GLU B 1 515 ? 2.887 -13.203 11.82 1 90.12 515 GLU B C 1
ATOM 8416 O O . GLU B 1 515 ? 3.398 -13.18 12.945 1 90.12 515 GLU B O 1
ATOM 8421 N N . PHE B 1 516 ? 1.592 -13.273 11.461 1 81.31 516 PHE B N 1
ATOM 8422 C CA . PHE B 1 516 ? 0.679 -13.156 12.586 1 81.31 516 PHE B CA 1
ATOM 8423 C C . PHE B 1 516 ? 0.735 -14.398 13.461 1 81.31 516 PHE B C 1
ATOM 8425 O O . PHE B 1 516 ? 0.866 -15.516 12.953 1 81.31 516 PHE B O 1
ATOM 8432 N N . HIS B 1 517 ? 0.85 -14.352 14.711 1 75.12 517 HIS B N 1
ATOM 8433 C CA . HIS B 1 517 ? 0.82 -15.406 15.711 1 75.12 517 HIS B CA 1
ATOM 8434 C C . HIS B 1 517 ? 2.225 -15.914 16.016 1 75.12 517 HIS B C 1
ATOM 8436 O O . HIS B 1 517 ? 2.4 -16.797 16.859 1 75.12 517 HIS B O 1
ATOM 8442 N N . ILE B 1 518 ? 3.166 -15.68 15.039 1 74.94 518 ILE B N 1
ATOM 8443 C CA . ILE B 1 518 ? 4.539 -16.062 15.367 1 74.94 518 ILE B CA 1
ATOM 8444 C C . ILE B 1 518 ? 5.102 -15.094 16.406 1 74.94 518 ILE B C 1
ATOM 8446 O O . ILE B 1 518 ? 5.727 -15.516 17.375 1 74.94 518 ILE B O 1
ATOM 8450 N N . LEU B 1 519 ? 4.961 -13.82 16.109 1 61.78 519 LEU B N 1
ATOM 8451 C CA . LEU B 1 519 ? 5.441 -12.805 17.047 1 61.78 519 LEU B CA 1
ATOM 8452 C C . LEU B 1 519 ? 4.324 -12.344 17.969 1 61.78 519 LEU B C 1
ATOM 8454 O O . LEU B 1 519 ? 3.205 -12.086 17.516 1 61.78 519 LEU B O 1
ATOM 8458 N N . PRO B 1 520 ? 4.434 -12.734 19.281 1 56.91 520 PRO B N 1
ATOM 8459 C CA . PRO B 1 520 ? 3.402 -12.148 20.141 1 56.91 520 PRO B CA 1
ATOM 8460 C C . PRO B 1 520 ? 3.301 -10.633 20 1 56.91 520 PRO B C 1
ATOM 8462 O O . PRO B 1 520 ? 4.32 -9.938 20.016 1 56.91 520 PRO B O 1
ATOM 8465 N N . LEU B 1 521 ? 2.453 -10.258 19.141 1 49.47 521 LEU B N 1
ATOM 8466 C CA . LEU B 1 521 ? 2.268 -8.812 19.109 1 49.47 521 LEU B CA 1
ATOM 8467 C C . LEU B 1 521 ? 1.923 -8.273 20.5 1 49.47 521 LEU B C 1
ATOM 8469 O O . LEU B 1 521 ? 1.241 -8.945 21.266 1 49.47 521 LEU B O 1
#

Solvent-accessible surface area (backbone atoms only — not comparable to full-atom values): 55614 Å² total; per-residue (Å²): 134,82,81,76,80,70,72,81,68,85,61,40,28,87,38,90,77,24,75,59,88,71,54,78,44,53,43,76,34,29,60,38,69,41,55,33,75,60,41,50,33,43,33,34,29,41,80,52,28,72,43,40,65,34,51,84,44,42,45,44,50,53,43,53,44,21,43,50,35,34,30,74,73,67,61,37,55,69,71,57,76,73,63,80,82,66,75,79,73,54,67,62,39,30,34,34,34,30,75,80,39,30,42,32,39,30,19,65,83,68,46,70,76,44,41,21,51,27,90,41,74,55,49,71,66,53,44,35,60,72,72,55,62,35,57,57,58,79,84,79,43,77,84,58,19,44,78,26,58,37,82,80,38,36,49,56,52,50,50,48,26,51,48,41,43,46,40,72,74,35,75,78,64,48,57,86,87,58,45,46,42,50,48,49,53,48,50,54,50,18,45,51,47,34,66,65,70,38,56,62,57,51,52,38,66,73,41,44,73,73,26,35,60,87,49,88,43,46,53,58,29,42,51,51,42,44,74,73,67,32,43,31,34,38,51,26,60,52,44,62,72,61,46,51,50,54,44,37,60,58,53,50,62,77,59,83,81,69,73,83,70,92,61,73,68,62,40,74,64,29,59,37,35,30,18,35,27,50,61,46,55,19,53,38,84,83,49,78,54,65,33,27,36,43,42,80,90,79,63,46,76,36,71,34,60,82,72,35,85,53,85,55,89,84,62,75,68,64,56,71,66,58,65,65,58,52,97,58,42,50,39,31,34,36,24,29,49,69,49,50,32,61,76,68,69,56,85,35,27,58,23,30,36,39,36,23,37,34,53,63,53,46,27,36,42,36,29,66,49,29,36,31,37,26,30,34,32,37,61,68,47,27,60,49,48,52,50,50,53,73,40,34,64,58,53,51,49,47,52,52,34,52,52,49,35,53,55,41,49,53,52,46,52,51,51,52,48,44,64,72,76,46,88,70,54,70,70,58,45,50,53,51,50,51,51,46,51,53,46,51,50,49,37,50,51,36,49,53,53,38,53,52,52,49,50,51,54,30,40,70,60,24,78,82,76,25,42,70,56,32,40,86,55,35,35,6,38,43,34,45,49,44,56,71,42,23,26,25,38,26,25,49,61,49,40,60,23,58,42,64,79,63,41,67,45,66,42,67,68,60,81,55,60,78,48,61,79,60,48,81,70,135,83,83,76,81,68,72,81,66,86,61,40,28,88,39,92,78,26,74,61,90,72,54,78,42,52,42,76,34,31,60,39,68,42,56,33,74,58,39,50,32,44,33,33,28,42,80,52,28,72,42,39,64,33,52,83,43,42,45,44,50,53,42,53,44,21,44,50,34,34,29,75,74,67,62,35,54,70,72,56,74,72,62,82,83,67,74,78,75,53,65,62,40,30,34,36,35,31,75,80,38,32,42,32,39,30,19,65,83,70,47,70,77,43,43,23,49,28,91,41,73,55,51,71,66,55,43,36,59,74,74,55,64,35,57,58,58,80,83,79,43,76,84,59,20,43,78,26,58,36,83,80,39,36,50,56,53,51,51,47,26,52,50,41,45,44,40,73,76,35,77,77,62,49,57,87,87,57,45,46,44,49,49,49,52,47,50,53,50,18,43,51,48,36,65,66,72,40,57,60,58,50,53,38,66,74,42,44,73,72,26,35,60,88,50,86,42,46,54,59,28,43,52,52,42,44,72,72,67,33,44,31,34,37,51,26,60,50,44,62,73,60,46,52,50,54,45,36,60,58,52,51,62,77,58,83,81,70,73,83,68,90,61,72,69,61,41,75,63,30,59,36,35,32,19,35,26,51,62,47,54,18,53,39,85,83,49,82,52,66,32,26,37,42,42,80,90,80,64,47,76,37,71,35,60,80,73,36,85,54,85,55,88,85,59,75,67,64,56,70,68,59,65,65,58,52,98,58,40,50,39,31,34,36,26,30,49,67,50,50,32,60,76,68,68,56,85,35,27,60,22,30,36,40,35,24,39,34,53,64,54,46,28,37,43,36,29,67,50,29,35,30,37,26,30,35,33,38,60,68,46,27,60,49,49,54,49,50,56,73,41,35,65,58,51,51,49,46,52,51,35,50,51,49,35,52,54,40,47,53,52,46,53,51,50,52,48,44,64,70,75,45,88,69,55,69,70,56,44,52,52,50,51,50,53,46,53,51,44,51,50,50,37,52,51,35,49,51,53,39,52,51,53,50,48,52,54,29,39,70,60,25,78,83,77,24,42,69,56,32,41,88,54,36,35,5,38,43,34,44,49,45,56,72,42,22,27,25,37,25,25,47,60,48,40,59,23,57,42,63,78,62,41,68,45,66,42,67,67,59,82,54,60,79,48,60,81,58,48,81,70

Radius of gyration: 32.92 Å; Cα contacts (8 Å, |Δi|>4): 1834; chains: 2; bounding box: 78×115×99 Å

InterPro domains:
  IPR008380 HAD-superfamily hydrolase, subfamily IG, 5'-nucleotidase [PF05761] (28-516)
  IPR008380 HAD-superfamily hydrolase, subfamily IG, 5'-nucleotidase [PTHR12103] (13-519)
  IPR008380 HAD-superfamily hydrolase, subfamily IG, 5'-nucleotidase [TIGR02244] (28-398)
  IPR016695 Purine 5'-nucleotidase [PIRSF017434] (17-518)
  IPR023214 HAD superfamily [G3DSA:3.40.50.1000] (24-71)
  IPR023214 HAD superfamily [G3DSA:3.40.50.1000] (188-406)
  IPR036412 HAD-like superfamily [SSF56784] (26-517)

pLDDT: mean 88.14, std 14.02, range [24.91, 98.38]

Sequence (1042 aa):
MANSNGVEGLHVWSSPEGGCKIDIGKQIFCNRSLNMKNILAVGFDMDYTLAQYKPETFESLAYEGTIRKLVYDLGYPPELLEWTFDPKYMVRGLVLDKKRGNILKMDRHKYVKVAYHGFRELSKEDKVGTYGNTLIRDSFDEPDYALIDTLFSLAEAYLFAQLVDYKDNNPGKVPEGADYSHMYKDVRAAVDLCHRDGTLKQMVAKDPKRYINEDTSIVPMFKMLRA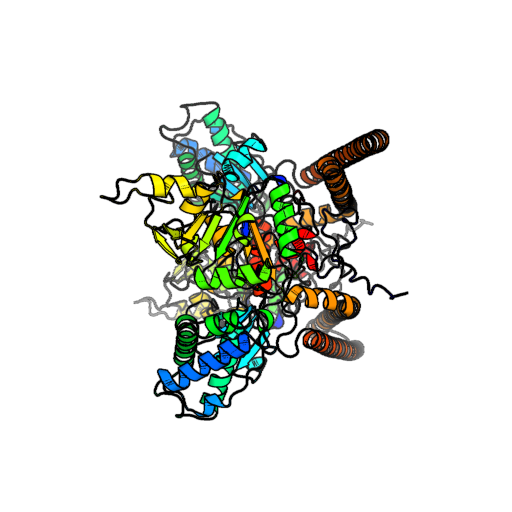SGRSTFLVTNSLWDYTNIVMNFLCASHTLDGSLSCNFDWLQYFDVVVTGSAKPGFFHEENRANIFEVEPESGMLLNTDNGTPMPQVGSTSPEVLLKGLNKSCRVFQGGNVAHLHKLLSIESSSQVLYVGDHIYGDILRSKKVLGWRTMLVVPELEREVKLLWELRDMRKQLRLLRDERDLVEDQIHHLKWSLKFESFRDDEKQKMISALGELESQRDQARLAHQQAQRECHQKFHKIWGQLMKTGYQNSRFAHQVERFACLYTSQVSNLSLYSPDKYYRPSEDFMPHEFHILPLMANSNGVEGLHVWSSPEGGCKIDIGKQIFCNRSLNMKNILAVGFDMDYTLAQYKPETFESLAYEGTIRKLVYDLGYPPELLEWTFDPKYMVRGLVLDKKRGNILKMDRHKYVKVAYHGFRELSKEDKVGTYGNTLIRDSFDEPDYALIDTLFSLAEAYLFAQLVDYKDNNPGKVPEGADYSHMYKDVRAAVDLCHRDGTLKQMVAKDPKRYINEDTSIVPMFKMLRASGRSTFLVTNSLWDYTNIVMNFLCASHTLDGSLSCNFDWLQYFDVVVTGSAKPGFFHEENRANIFEVEPESGMLLNTDNGTPMPQVGSTSPEVLLKGLNKSCRVFQGGNVAHLHKLLSIESSSQVLYVGDHIYGDILRSKKVLGWRTMLVVPELEREVKLLWELRDMRKQLRLLRDERDLVEDQIHHLKWSLKFESFRDDEKQKMISALGELESQRDQARLAHQQAQRECHQKFHKIWGQLMKTGYQNSRFAHQVERFACLYTSQVSNLSLYSPDKYYRPSEDFMPHEFHILPL

Secondary structure (DSSP, 8-state):
------------TTSTT--PPPPGGGPPEESS-EEGGG--EEEE-TBTTTBPBPIIIIIHHHHHHHHHHHHHTT---GGGGG----TTT--TTEEEETTTTEEEEEBTT--EEEEEETTEEPPHHHHIIIIIS-SS-----TTTEEEE-SGGGHHHHHHHHHHHHHHHHSTT-S-TT--HHHHHHHHHHHHHHHHHSSHHHHHHHH-HHHHB---TTHHHHHHHHHHTT-EEEEE-SS-HHHHHHHHHHHH----TT------SGGGGG-SEEEES--TTGGG-TT----EEEE-TTT--EEEEETTEEPPPTT---THHHHHTTSSPPEEEEE--HHHHHHHHT---GGGEEEEES-IIIIIIHIIIII--EEEEE-TTHHHHHHHHHHTHHHHHHHHHHHHHHHHHHHHHHHHHHHHHHS---HHHHHHHHHHHHHHHHHHHHHHHHHHHHHHHHHHHH-TTT--TTEETTEEBHHHHHHHHH-SEEES-GGGGGGS-TT-EE-PPPP--GGGBTTB--/------------TTSTT-SPPPPGGGPPEESS-EEGGG--EEEE-TBTTTBPBPIIIIIHHHHHHHHHHHHHTT---GGGGG----TTT--TTEEEETTTTEEEEEBTT--EEEEEETTEEPPHHHHIIIIIS-SS-----TTTEEEE-SGGGHHHHHHHHHHHHHHHHSTT-S-TT--HHHHHHHHHHHHHHHHHSSHHHHHHHH-HHHHB---TTHHHHHHHHHHTT-EEEEE-SS-HHHHHHHHHHHH----TT------SGGGGG-SEEEES--TTGGG-TT----EEEE-TTT--EEEEETTEEPPPTT---THHHHHTTSSPPEEEEE--HHHHHHHHT---GGGEEEEES-IIIIIIHIIIII--EEEEE-TTHHHHHHHHHHTHHHHHHHHHHHHHHHHHHHHHHHHHHHHHHS---HHHHHHHHHHHHHHHHHHHHHHHHHHHHHHHHHHHH-TTT--TTEETTEEBHHHHHHHHH-SEEES-GGGGGGS-TT-EE-PPPP--GGGBTTB--

Nearest PDB structures (foldseek):
  2bde-assembly1_A  TM=8.910E-01  e=3.815E-39  Legionella pneumophila
  4ohf-assembly1_A  TM=8.737E-01  e=2.025E-38  Legionella pneumophila subsp. pneumophila str. Philadelphia 1
  5cqz-assembly1_A-2  TM=8.313E-01  e=2.220E-35  Homo sapiens
  6ddl-assembly1_A-2  TM=8.191E-01  e=2.343E-35  Homo sapiens
  6ddo-assembly1_B-2  TM=8.220E-01  e=4.291E-34  Homo sapiens